Protein AF-K9TRI6-F1 (afdb_monomer)

Secondary structure (DSSP, 8-state):
-HHHHHTT-TTS-TT-EEEEEPPTTS---SS--SEEEEE-----EEEEEEEEEEEEPTTSBEEEEEEEEEEEETTEEEEEEE-SSHHHHHHH--EETPEEEEEEEEETTEEEEEEE-GGG--TT-EE----SB-TTT-PBEEE-TTS-EEE--TTSTTTHHHHHHHHHSTTTT--TT--HHHHHHHHHTTS-SSGGGGGT--HHHHHTSTT--HHHHHHHHHHHHHHTTS-HHHHHHHT--TT--HHHHHHHHHH--SHHHHHH--HHHHHTSTT--HHHHHHHHHHHT-HHHHHHHHHHHHTT-------PPPP-----------------------------------------------SSHHHHHHHHHHHHHHHHHHHHHHHHHHHHHHHHHHHHHHHHHHHHHHHHHHHHHHHHHHHHH-THHHHHHHHHHHHHHHHHHHHHHHHHHHHHHHHHHHHHHHHHHHHHHHHHHHHHHHHHHHHHHHHHHHHHHHHHHHHHHHHHHHHHHHHHHHHHHHHHHHHHHHHHHHHHHHHHHHHHHHHHHHHHHHHHHHHHHHHHHHHHHHHHHHHHHHHHHHHHTTTTTTTTGGGGTT--S-GGG--SS-SSSSSTTTTHHHHHHHHHHHHHHHHHHHHHHHHHHHHHHHHHHHHHHHHHHHHHHHHHHHHHHHHHHHHHHHHHHHHHHHHHHHHHHHHHHHHHHHHHHHHHHHHHHHHHHHHHHHHHHHHHHHHHHHHHHHHHHHHHHHHHHHHHHHHHHHHHHHHHHHHHHHHHHHHHHHHHHHHHHHHHHHHHHHHHHHHHHHHHHHHHHHHHHHHHHHHHHHHHHHHHHHHHHHHHHHHHHHHHHTSS-S----------------------S----

pLDDT: mean 72.72, std 18.97, range [26.53, 97.31]

Nearest PDB structures (foldseek):
  5tt5-assembly1_A  TM=9.029E-01  e=6.688E-28  Escherichia coli K-12
  1dgs-assembly2_B  TM=9.062E-01  e=2.314E-25  Thermus filiformis
  8ak4-assembly1_A  TM=8.796E-01  e=1.844E-25  Deinococcus radiodurans
  2owo-assembly1_A  TM=5.769E-01  e=4.113E-27  Escherichia coli K-12
  4glx-assembly1_A  TM=5.780E-01  e=6.639E-26  Escherichia coli K-12

Organism: NCBI:txid56110

Radius of gyration: 92.96 Å; Cα contacts (8 Å, |Δi|>4): 529; chains: 1; bounding box: 248×72×336 Å

Solvent-accessible surface area (backbone atoms only — not comparable to full-atom values): 50817 Å² total; per-residue (Å²): 111,74,80,74,62,59,86,72,65,94,81,70,76,86,88,58,70,48,69,52,63,71,72,82,92,70,76,93,76,89,86,70,82,67,63,48,77,47,76,68,75,77,73,69,47,75,37,37,28,74,40,76,45,75,44,65,37,58,86,18,41,57,46,64,31,37,33,32,48,79,37,75,50,97,89,36,72,29,46,34,30,37,44,92,47,67,64,54,41,60,73,55,60,66,31,44,57,28,37,33,34,30,36,80,49,90,47,91,61,36,28,28,51,77,43,60,44,72,90,65,48,53,98,80,49,44,81,70,75,86,70,68,42,32,93,86,65,65,46,66,42,45,70,46,90,83,72,42,47,27,41,68,48,54,50,27,76,61,22,27,49,50,34,45,42,46,25,26,29,78,82,25,41,46,22,60,78,59,45,71,76,55,43,47,50,36,40,77,72,65,67,32,72,39,74,48,37,65,79,70,66,53,58,72,70,40,44,74,42,88,95,29,47,73,70,53,28,53,48,34,53,49,23,55,60,58,33,33,77,46,52,46,32,34,56,54,24,15,62,58,46,61,85,35,44,56,68,53,20,40,54,51,41,68,76,31,71,25,54,18,52,54,55,62,47,51,52,73,63,42,40,68,39,88,94,42,44,67,62,40,18,46,32,52,42,56,38,50,70,35,66,70,39,46,53,44,53,52,45,34,44,75,69,54,37,49,61,47,64,84,57,69,80,81,91,71,87,90,79,84,85,88,86,89,90,87,90,89,84,89,90,89,89,89,90,90,87,90,90,90,91,91,92,90,89,89,91,92,88,91,86,91,90,90,88,84,91,87,90,88,87,91,82,74,54,75,71,52,49,57,58,48,47,59,49,50,50,54,49,50,52,49,50,53,53,48,53,51,50,53,49,52,50,50,51,50,50,48,56,53,47,57,50,49,53,52,50,52,54,50,52,52,50,55,51,52,51,52,49,52,50,50,62,68,66,57,47,56,67,59,51,50,51,52,48,51,51,50,51,50,51,48,51,52,51,50,52,50,50,52,52,52,50,51,52,49,52,50,51,51,52,51,48,54,50,50,50,48,51,52,54,50,53,49,51,51,50,53,52,50,50,53,51,50,54,51,49,52,51,51,52,54,49,52,52,50,55,51,50,52,51,50,51,52,51,54,52,51,53,49,51,53,52,50,53,53,50,55,53,50,52,51,52,51,53,52,54,51,50,52,50,52,53,51,50,53,54,50,54,51,51,52,50,51,51,52,52,54,52,49,53,50,50,52,51,48,52,53,52,54,52,52,52,51,52,53,52,51,55,54,51,53,52,53,54,51,52,55,52,55,61,54,51,66,64,46,71,73,56,63,75,67,54,72,80,50,78,76,78,75,75,79,74,77,80,76,78,90,82,78,73,78,70,69,67,69,71,60,59,66,64,57,61,64,58,60,59,58,60,58,60,57,58,53,58,52,53,61,51,53,56,53,52,53,56,52,52,52,51,53,51,51,54,54,50,53,50,51,55,52,50,54,51,50,54,52,51,52,51,50,52,51,51,51,52,50,52,49,51,56,49,50,54,50,49,54,52,50,51,50,50,52,52,51,52,52,49,52,50,51,52,48,51,53,51,51,52,51,51,50,53,52,51,52,50,52,52,53,48,54,53,49,49,56,50,48,54,52,49,56,50,51,56,47,56,51,50,54,52,51,50,53,50,52,53,52,51,52,53,49,51,54,52,52,51,52,49,53,50,53,53,49,52,54,51,49,54,48,55,50,48,53,50,51,51,50,52,49,52,54,48,53,54,50,49,52,52,50,50,51,52,49,54,48,53,52,47,55,48,50,54,51,48,52,52,49,52,50,53,52,50,53,49,52,53,51,50,50,53,52,52,51,54,51,51,58,50,47,55,56,49,54,56,51,51,56,53,50,54,59,48,52,56,56,54,58,65,62,66,79,77,74,84,82,86,80,88,83,82,87,90,80,87,93,77,84,85,88,81,79,86,88,78,91,81,81,83,90,80,89,133

Sequence (881 aa):
MFYARLNSLASIPDHQRMILKVNPLKKRIRGGKKEVTTDITTKEVRAQIEAIKIKVERNGHLTPIAQIAPVEVEGTKIEYATFLGSDRFTELNPQIGDTLLLCHGGTDKMAEVVGVIAEERSSGSQPFKMPTHCPECGSPVIRTSDDEISCLNSSCAPILPYSLLNWASRDAMEISGLGEKLAYQLIEHGLVKSIADLYELNADQLITLERMGKKSAKNLLKAIAKSKSLPWSRVLASLGIRHVGRATAQMLTQEFATVGNLAKAEITELEAIERISPEIAQSVYHWFRIQANQTLIERLSAAGLQLPSVALPEILDVPVAPETATQQVQPSPAPLDKEPVPMPAPSTSKTPSHAESPLDASAQELQTATERNAQLQSELEQATQHSGQLRSELEEIRTTLERAEQQTAQLQSELAESRQQLTQANQSESLESELAQKNTQLTQAQEQTAQLNAQLQEIQSALAASTRQTEELQTELEQSKQHSGELDSQLNQLRTELEQSKQHSGELDSQLTQLRTELEQSKQHSGELDSQLTQLRTELEQSKQHSGELDSQLTQVRTELEQSKQHSGELDSQLTQVRTELEQSKQHSEELDSQLTQLRTELEQSKQHSGELDSQLTQVRTELEQSKQHSGELDSQLTEVRTELEQSKQHSGELDSQLTQVRTELEQSKQHSGELDSQLTQVRTELEQSKQHSGELDSQLTEVRSQLAQVQQERSQIQSQLEERGERLQQLEGEKQDLQQQLSETRTQLLGVEEMRSHLQTELAQIKAENERAQQQRSDLETQLAKSHAAQSQLQGDLNETQEKLQRLLHDQSHSQSQVTQANSERSDVLSQLEAANQARSQLESQLALVRSQTPLLKTGVVLAFLFGSLIAWFSALAIY

InterPro domains:
  IPR003583 Helix-hairpin-helix DNA-binding motif, class 1 [SM00278] (170-189)
  IPR003583 Helix-hairpin-helix DNA-binding motif, class 1 [SM00278] (204-223)
  IPR003583 Helix-hairpin-helix DNA-binding motif, class 1 [SM00278] (268-287)
  IPR004150 NAD-dependent DNA ligase, OB-fold [PF03120] (47-123)
  IPR010994 RuvA domain 2-like [SSF47781] (130-307)
  IPR012340 Nucleic acid-binding, OB-fold [G3DSA:2.40.50.140] (42-110)
  IPR012340 Nucleic acid-binding, OB-fold [SSF50249] (43-126)
  IPR041663 DisA/LigA, helix-hairpin-helix motif [PF12826] (234-297)
  IPR044986 Kinesin-like protein KIF15/KIN-12 [PTHR37739] (271-672)
  IPR060101 SAM-like helix-hairpin-helix tandem [PF14520] (170-225)

Structure (mmCIF, N/CA/C/O backbone):
data_AF-K9TRI6-F1
#
_entry.id   AF-K9TRI6-F1
#
loop_
_atom_site.group_PDB
_atom_site.id
_atom_site.type_symbol
_atom_site.label_atom_id
_atom_site.label_alt_id
_atom_site.label_comp_id
_atom_site.label_asym_id
_atom_site.label_entity_id
_atom_site.label_seq_id
_atom_site.pdbx_PDB_ins_code
_atom_site.Cartn_x
_atom_site.Cartn_y
_atom_site.Cartn_z
_atom_site.occupancy
_atom_site.B_iso_or_equiv
_atom_site.auth_seq_id
_atom_site.auth_comp_id
_atom_site.auth_asym_id
_atom_site.auth_atom_id
_atom_site.pdbx_PDB_model_num
ATOM 1 N N . MET A 1 1 ? -9.487 2.277 59.842 1.00 33.31 1 MET A N 1
ATOM 2 C CA . MET A 1 1 ? -10.628 2.808 59.060 1.00 33.31 1 MET A CA 1
ATOM 3 C C . MET A 1 1 ? -10.273 3.048 57.598 1.00 33.31 1 MET A C 1
ATOM 5 O O . MET A 1 1 ? -10.843 2.347 56.785 1.00 33.31 1 MET A O 1
ATOM 9 N N . PHE A 1 2 ? -9.345 3.950 57.238 1.00 34.84 2 PHE A N 1
ATOM 10 C CA . PHE A 1 2 ? -9.069 4.271 55.818 1.00 34.84 2 PHE A CA 1
ATOM 11 C C . PHE A 1 2 ? -8.702 3.036 54.962 1.00 34.84 2 PHE A C 1
ATOM 13 O O . PHE A 1 2 ? -9.338 2.789 53.946 1.00 34.84 2 PHE A O 1
ATOM 20 N N . TYR A 1 3 ? -7.801 2.178 55.460 1.00 33.91 3 TYR A N 1
ATOM 21 C CA . TYR A 1 3 ? -7.454 0.884 54.842 1.00 33.91 3 TYR A CA 1
ATOM 22 C C . TYR A 1 3 ? -8.640 -0.075 54.612 1.00 33.91 3 TYR A C 1
ATOM 24 O O . TYR A 1 3 ? -8.573 -0.907 53.722 1.00 33.91 3 TYR A O 1
ATOM 32 N N . ALA A 1 4 ? -9.730 0.031 55.380 1.00 34.72 4 ALA A N 1
ATOM 33 C CA . ALA A 1 4 ? -10.888 -0.858 55.241 1.00 34.72 4 ALA A CA 1
ATOM 34 C C . ALA A 1 4 ? -11.900 -0.386 54.178 1.00 34.72 4 ALA A C 1
ATOM 36 O O . ALA A 1 4 ? -12.802 -1.140 53.837 1.00 34.72 4 ALA A O 1
ATOM 37 N N . ARG A 1 5 ? -11.769 0.850 53.667 1.00 39.09 5 ARG A N 1
ATOM 38 C CA . ARG A 1 5 ? -12.606 1.391 52.577 1.00 39.09 5 ARG A CA 1
ATOM 39 C C . ARG A 1 5 ? -11.975 1.258 51.188 1.00 39.09 5 ARG A C 1
ATOM 41 O O . ARG A 1 5 ? -12.676 1.441 50.206 1.00 39.09 5 ARG A O 1
ATOM 48 N N . LEU A 1 6 ? -10.676 0.966 51.095 1.00 41.53 6 LEU A N 1
ATOM 49 C CA . LEU A 1 6 ? -9.993 0.807 49.805 1.00 41.53 6 LEU A CA 1
ATOM 50 C C . LEU A 1 6 ? -10.300 -0.548 49.141 1.00 41.53 6 LEU A C 1
ATOM 52 O O . LEU A 1 6 ? -10.404 -0.606 47.923 1.00 41.53 6 LEU A O 1
ATOM 56 N N . ASN A 1 7 ? -10.573 -1.599 49.924 1.00 36.97 7 ASN A N 1
ATOM 57 C CA . ASN A 1 7 ? -10.936 -2.938 49.428 1.00 36.97 7 ASN A CA 1
ATOM 58 C C . ASN A 1 7 ? -12.337 -3.033 48.770 1.00 36.97 7 ASN A C 1
ATOM 60 O O . ASN A 1 7 ? -12.850 -4.137 48.605 1.00 36.97 7 ASN A O 1
ATOM 64 N N . SER A 1 8 ? -12.990 -1.914 48.440 1.00 39.97 8 SER A N 1
ATOM 65 C CA . SER A 1 8 ? -14.331 -1.882 47.829 1.00 39.97 8 SER A CA 1
ATOM 66 C C . SER A 1 8 ? -14.401 -1.086 46.519 1.00 39.97 8 SER A C 1
ATOM 68 O O . SER A 1 8 ? -15.492 -0.703 46.105 1.00 39.97 8 SER A O 1
ATOM 70 N N . LEU A 1 9 ? -13.260 -0.784 45.890 1.00 41.72 9 LEU A N 1
ATOM 71 C CA . LEU A 1 9 ? -13.174 0.032 44.672 1.00 41.72 9 LEU A CA 1
ATOM 72 C C . LEU A 1 9 ? -12.738 -0.816 43.470 1.00 41.72 9 LEU A C 1
ATOM 74 O O . LEU A 1 9 ? -11.566 -0.843 43.114 1.00 41.72 9 LEU A O 1
ATOM 78 N N . ALA A 1 10 ? -13.699 -1.480 42.828 1.00 43.16 10 ALA A N 1
ATOM 79 C CA . ALA A 1 10 ? -13.492 -2.334 41.650 1.00 43.16 10 ALA A CA 1
ATOM 80 C C . ALA A 1 10 ? -13.418 -1.553 40.312 1.00 43.16 10 ALA A C 1
ATOM 82 O O . ALA A 1 10 ? -13.831 -2.059 39.276 1.00 43.16 10 ALA A O 1
ATOM 83 N N . SER A 1 11 ? -12.983 -0.286 40.332 1.00 45.81 11 SER A N 1
ATOM 84 C CA . SER A 1 11 ? -13.097 0.635 39.183 1.00 45.81 11 SER A CA 1
ATOM 85 C C . SER A 1 11 ? -11.841 1.476 38.917 1.00 45.81 11 SER A C 1
ATOM 87 O O . SER A 1 11 ? -11.934 2.556 38.331 1.00 45.81 11 SER A O 1
ATOM 89 N N . ILE A 1 12 ? -10.677 1.038 39.400 1.00 47.41 12 ILE A N 1
ATOM 90 C CA . ILE A 1 12 ? -9.388 1.692 39.140 1.00 47.41 12 ILE A CA 1
ATOM 91 C C . ILE A 1 12 ? -8.632 0.817 38.131 1.00 47.41 12 ILE A C 1
ATOM 93 O O . ILE A 1 12 ? -8.433 -0.356 38.431 1.00 47.41 12 ILE A O 1
ATOM 97 N N . PRO A 1 13 ? -8.212 1.342 36.963 1.00 41.81 13 PRO A N 1
ATOM 98 C CA . PRO A 1 13 ? -7.373 0.593 36.031 1.00 41.81 13 PRO A CA 1
ATOM 99 C C . PRO A 1 13 ? -6.040 0.196 36.670 1.00 41.81 13 PRO A C 1
ATOM 101 O O . PRO A 1 13 ? -5.441 0.984 37.413 1.00 41.81 13 PRO A O 1
ATOM 104 N N . ASP A 1 14 ? -5.567 -1.006 36.352 1.00 45.66 14 ASP A N 1
ATOM 105 C CA . ASP A 1 14 ? -4.354 -1.558 36.945 1.00 45.66 14 ASP A CA 1
ATOM 106 C C . ASP A 1 14 ? -3.089 -0.725 36.663 1.00 45.66 14 ASP A C 1
ATOM 108 O O . ASP A 1 14 ? -3.003 0.061 35.717 1.00 45.66 14 ASP A O 1
ATOM 112 N N . HIS A 1 15 ? -2.085 -0.925 37.525 1.00 42.78 15 HIS A N 1
ATOM 113 C CA . HIS A 1 15 ? -0.753 -0.295 37.519 1.00 42.78 15 HIS A CA 1
ATOM 114 C C . HIS A 1 15 ? -0.612 1.128 38.108 1.00 42.78 15 HIS A C 1
ATOM 116 O O . HIS A 1 15 ? 0.472 1.714 38.010 1.00 42.78 15 HIS A O 1
ATOM 122 N N . GLN A 1 16 ? -1.611 1.695 38.799 1.00 47.25 16 GLN A N 1
ATOM 123 C CA . GLN A 1 16 ? -1.415 2.985 39.488 1.00 47.25 16 GLN A CA 1
ATOM 124 C C . GLN A 1 16 ? -0.732 2.875 40.866 1.00 47.25 16 GLN A C 1
ATOM 126 O O . GLN A 1 16 ? -1.215 2.238 41.803 1.00 47.25 16 GLN A O 1
ATOM 131 N N . ARG A 1 17 ? 0.378 3.609 41.025 1.00 42.72 17 ARG A N 1
ATOM 132 C CA . ARG A 1 17 ? 1.028 3.879 42.318 1.00 42.72 17 ARG A CA 1
ATOM 133 C C . ARG A 1 17 ? 0.281 4.955 43.095 1.00 42.72 17 ARG A C 1
ATOM 135 O O . ARG A 1 17 ? 0.308 6.125 42.711 1.00 42.72 17 ARG A O 1
ATOM 142 N N . MET A 1 18 ? -0.281 4.607 44.250 1.00 47.41 18 MET A N 1
ATOM 143 C CA . MET A 1 18 ? -0.882 5.602 45.136 1.00 47.41 18 MET A CA 1
ATOM 144 C C . MET A 1 18 ? 0.210 6.313 45.954 1.00 47.41 18 MET A C 1
ATOM 146 O O . MET A 1 18 ? 0.834 5.720 46.836 1.00 47.41 18 MET A O 1
ATOM 150 N N . ILE A 1 19 ? 0.450 7.598 45.665 1.00 50.50 19 ILE A N 1
ATOM 151 C CA . ILE A 1 19 ? 1.404 8.440 46.406 1.00 50.50 19 ILE A CA 1
ATOM 152 C C . ILE A 1 19 ? 0.646 9.300 47.422 1.00 50.50 19 ILE A C 1
ATOM 154 O O . ILE A 1 19 ? 0.058 10.330 47.089 1.00 50.50 19 ILE A O 1
ATOM 158 N N . LEU A 1 20 ? 0.701 8.911 48.695 1.00 51.78 20 LEU A N 1
ATOM 159 C CA . LEU A 1 20 ? 0.120 9.672 49.797 1.00 51.78 20 LEU A CA 1
ATOM 160 C C . LEU A 1 20 ? 1.055 10.826 50.189 1.00 51.78 20 LEU A C 1
ATOM 162 O O . LEU A 1 20 ? 2.051 10.631 50.894 1.00 51.78 20 LEU A O 1
ATOM 166 N N . LYS A 1 21 ? 0.724 12.044 49.742 1.00 49.81 21 LYS A N 1
ATOM 167 C CA . LYS A 1 21 ? 1.417 13.289 50.122 1.00 49.81 21 LYS A CA 1
ATOM 168 C C . LYS A 1 21 ? 0.689 13.995 51.267 1.00 49.81 21 LYS A C 1
ATOM 170 O O . LYS A 1 21 ? -0.523 14.198 51.219 1.00 49.81 21 LYS A O 1
ATOM 175 N N . VAL A 1 22 ? 1.427 14.415 52.296 1.00 54.66 22 VAL A N 1
ATOM 176 C CA . VAL A 1 22 ? 0.846 15.153 53.433 1.00 54.66 22 VAL A CA 1
ATOM 177 C C . VAL A 1 22 ? 0.487 16.581 53.005 1.00 54.66 22 VAL A C 1
ATOM 179 O O . VAL A 1 22 ? 1.369 17.375 52.681 1.00 54.66 22 VAL A O 1
ATOM 182 N N . ASN A 1 23 ? -0.805 16.923 53.034 1.00 50.12 23 ASN A N 1
ATOM 183 C CA . ASN A 1 23 ? -1.303 18.246 52.643 1.00 50.12 23 ASN A CA 1
ATOM 184 C C . ASN A 1 23 ? -0.754 19.352 53.585 1.00 50.12 23 ASN A C 1
ATOM 186 O O . ASN A 1 23 ? -1.011 19.304 54.793 1.00 50.12 23 ASN A O 1
ATOM 190 N N . PRO A 1 24 ? -0.019 20.362 53.074 1.00 51.19 24 PRO A N 1
ATOM 191 C CA . PRO A 1 24 ? 0.716 21.318 53.907 1.00 51.19 24 PRO A CA 1
ATOM 192 C C . PRO A 1 24 ? -0.157 22.335 54.664 1.00 51.19 24 PRO A C 1
ATOM 194 O O . PRO A 1 24 ? 0.358 23.032 55.539 1.00 51.19 24 PRO A O 1
ATOM 197 N N . LEU A 1 25 ? -1.461 22.434 54.376 1.00 51.34 25 LEU A N 1
ATOM 198 C CA . LEU A 1 25 ? -2.320 23.501 54.912 1.00 51.34 25 LEU A CA 1
ATOM 199 C C . LEU A 1 25 ? -2.743 23.337 56.388 1.00 51.34 25 LEU A C 1
ATOM 201 O O . LEU A 1 25 ? -3.322 24.268 56.949 1.00 51.34 25 LEU A O 1
ATOM 205 N N . LYS A 1 26 ? -2.447 22.211 57.063 1.00 50.88 26 LYS A N 1
ATOM 206 C CA . LYS A 1 26 ? -2.733 22.035 58.507 1.00 50.88 26 LYS A CA 1
ATOM 207 C C . LYS A 1 26 ? -1.578 21.382 59.295 1.00 50.88 26 LYS A C 1
ATOM 209 O O . LYS A 1 26 ? -1.504 20.170 59.433 1.00 50.88 26 LYS A O 1
ATOM 214 N N . LYS A 1 27 ? -0.763 22.247 59.922 1.00 44.91 27 LYS A N 1
ATOM 215 C CA . LYS A 1 27 ? 0.204 22.014 61.031 1.00 44.91 27 LYS A CA 1
ATOM 216 C C . LYS A 1 27 ? 1.417 21.078 60.806 1.00 44.91 27 LYS A C 1
ATOM 218 O O . LYS A 1 27 ? 1.370 19.877 61.023 1.00 44.91 27 LYS A O 1
ATOM 223 N N . ARG A 1 28 ? 2.577 21.724 60.614 1.00 48.41 28 ARG A N 1
ATOM 224 C CA . ARG A 1 28 ? 3.889 21.502 61.280 1.00 48.41 28 ARG A CA 1
ATOM 225 C C . ARG A 1 28 ? 4.088 20.177 62.061 1.00 48.41 28 ARG A C 1
ATOM 227 O O . ARG A 1 28 ? 4.127 20.195 63.290 1.00 48.41 28 ARG A O 1
ATOM 234 N N . ILE A 1 29 ? 4.375 19.075 61.364 1.00 47.16 29 ILE A N 1
ATOM 235 C CA . ILE A 1 29 ? 5.010 17.880 61.957 1.00 47.16 29 ILE A CA 1
ATOM 236 C C . ILE A 1 29 ? 6.529 17.971 61.738 1.00 47.16 29 ILE A C 1
ATOM 238 O O . ILE A 1 29 ? 6.998 18.046 60.603 1.00 47.16 29 ILE A O 1
ATOM 242 N N . ARG A 1 30 ? 7.319 17.970 62.820 1.00 47.22 30 ARG A N 1
ATOM 243 C CA . ARG A 1 30 ? 8.785 17.818 62.751 1.00 47.22 30 ARG A CA 1
ATOM 244 C C . ARG A 1 30 ? 9.126 16.323 62.669 1.00 47.22 30 ARG A C 1
ATOM 246 O O . ARG A 1 30 ? 8.883 15.612 63.634 1.00 47.22 30 ARG A O 1
ATOM 253 N N . GLY A 1 31 ? 9.736 15.878 61.565 1.00 48.78 31 GLY A N 1
ATOM 254 C CA . GLY A 1 31 ? 10.522 14.630 61.523 1.00 48.78 31 GLY A CA 1
ATOM 255 C C . GLY A 1 31 ? 9.964 13.426 60.745 1.00 48.78 31 GLY A C 1
ATOM 256 O O . GLY A 1 31 ? 10.656 12.417 60.675 1.00 48.78 31 GLY A O 1
ATOM 257 N N . GLY A 1 32 ? 8.771 13.493 60.143 1.00 50.56 32 GLY A N 1
ATOM 258 C CA . GLY A 1 32 ? 8.227 12.395 59.320 1.00 50.56 32 GLY A CA 1
ATOM 259 C C . GLY A 1 32 ? 8.635 12.469 57.839 1.00 50.56 32 GLY A C 1
ATOM 260 O O . GLY A 1 32 ? 8.764 13.569 57.294 1.00 50.56 32 GLY A O 1
ATOM 261 N N . LYS A 1 33 ? 8.794 11.313 57.167 1.00 45.19 33 LYS A N 1
ATOM 262 C CA . LYS A 1 33 ? 8.909 11.246 55.693 1.00 45.19 33 LYS A CA 1
ATOM 263 C C . LYS A 1 33 ? 7.663 11.887 55.059 1.00 45.19 33 LYS A C 1
ATOM 265 O O . LYS A 1 33 ? 6.550 11.641 55.512 1.00 45.19 33 LYS A O 1
ATOM 270 N N . LYS A 1 34 ? 7.858 12.738 54.045 1.00 54.19 34 LYS A N 1
ATOM 271 C CA . LYS A 1 34 ? 6.798 13.602 53.477 1.00 54.19 34 LYS A CA 1
ATOM 272 C C . LYS A 1 34 ? 5.855 12.901 52.495 1.00 54.19 34 LYS A C 1
ATOM 274 O O . LYS A 1 34 ? 4.787 13.436 52.206 1.00 54.19 34 LYS A O 1
ATOM 279 N N . GLU A 1 35 ? 6.265 11.746 51.987 1.00 51.06 35 GLU A N 1
ATOM 280 C CA . GLU A 1 35 ? 5.553 10.968 50.978 1.00 51.06 35 GLU A CA 1
ATOM 281 C C . GLU A 1 35 ? 5.639 9.488 51.358 1.00 51.06 35 GLU A C 1
ATOM 283 O O . GLU A 1 35 ? 6.687 9.022 51.822 1.00 51.06 35 GLU A O 1
ATOM 288 N N . VAL A 1 36 ? 4.531 8.770 51.188 1.00 46.72 36 VAL A N 1
ATOM 289 C CA . VAL A 1 36 ? 4.459 7.311 51.308 1.00 46.72 36 VAL A CA 1
ATOM 290 C C . VAL A 1 36 ? 3.853 6.786 50.015 1.00 46.72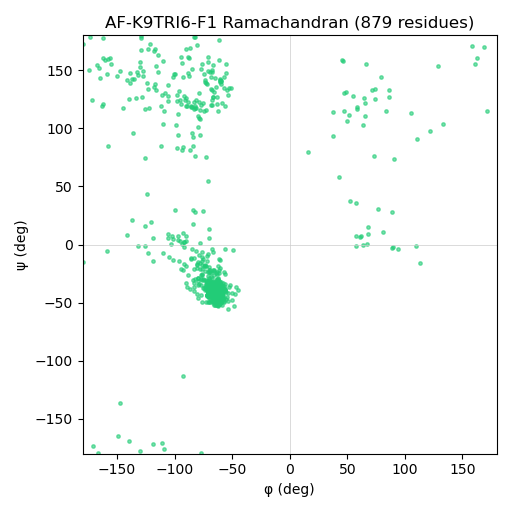 36 VAL A C 1
ATOM 292 O O . VAL A 1 36 ? 2.710 7.108 49.695 1.00 46.72 36 VAL A O 1
ATOM 295 N N . THR A 1 37 ? 4.627 6.002 49.273 1.00 43.75 37 THR A N 1
ATOM 296 C CA . THR A 1 37 ? 4.152 5.285 48.088 1.00 43.75 37 THR A CA 1
ATOM 297 C C . THR A 1 37 ? 3.683 3.905 48.523 1.00 43.75 37 THR A C 1
ATOM 299 O O . THR A 1 37 ? 4.430 3.189 49.190 1.00 43.75 37 THR A O 1
ATOM 302 N N . THR A 1 38 ? 2.462 3.542 48.150 1.00 45.09 38 THR A N 1
ATOM 303 C CA . THR A 1 38 ? 1.931 2.182 48.283 1.00 45.09 38 THR A CA 1
ATOM 304 C C . THR A 1 38 ? 1.510 1.704 46.904 1.00 45.09 38 THR A C 1
ATOM 306 O O . THR A 1 38 ? 0.640 2.320 46.282 1.00 45.09 38 THR A O 1
ATOM 309 N N . ASP A 1 39 ? 2.146 0.640 46.421 1.00 45.25 39 ASP A N 1
ATOM 310 C CA . ASP A 1 39 ? 1.732 -0.044 45.199 1.00 45.25 39 ASP A CA 1
ATOM 311 C C . ASP A 1 39 ? 0.384 -0.746 45.458 1.00 45.25 39 ASP A C 1
ATOM 313 O O . ASP A 1 39 ? 0.199 -1.380 46.501 1.00 45.25 39 ASP A O 1
ATOM 317 N N . ILE A 1 40 ? -0.574 -0.598 44.539 1.00 53.50 40 ILE A N 1
ATOM 318 C CA . ILE A 1 40 ? -1.832 -1.350 44.580 1.00 53.50 40 ILE A CA 1
ATOM 319 C C . ILE A 1 40 ? -1.520 -2.743 44.031 1.00 53.50 40 ILE A C 1
ATOM 321 O O . ILE A 1 40 ? -1.229 -2.894 42.848 1.00 53.50 40 ILE A O 1
ATOM 325 N N . THR A 1 41 ? -1.520 -3.752 44.898 1.00 51.50 41 THR A N 1
ATOM 326 C CA . THR A 1 41 ? -1.344 -5.153 44.500 1.00 51.50 41 THR A CA 1
ATOM 327 C C . THR A 1 41 ? -2.670 -5.717 44.004 1.00 51.50 41 THR A C 1
ATOM 329 O O . THR A 1 41 ? -3.615 -5.817 44.792 1.00 51.50 41 THR A O 1
ATOM 332 N N . THR A 1 42 ? -2.719 -6.108 42.730 1.00 62.50 42 THR A N 1
ATOM 333 C CA . THR A 1 42 ? -3.803 -6.912 42.151 1.00 62.50 42 THR A CA 1
ATOM 334 C C . THR A 1 42 ? -3.984 -8.209 42.935 1.00 62.50 42 THR A C 1
ATOM 336 O O . THR A 1 42 ? -3.030 -8.752 43.504 1.00 62.50 42 THR A O 1
ATOM 339 N N . LYS A 1 43 ? -5.220 -8.714 43.015 1.00 75.81 43 LYS A N 1
ATOM 340 C CA . LYS A 1 43 ? -5.499 -9.915 43.804 1.00 75.81 43 LYS A CA 1
ATOM 341 C C . LYS A 1 43 ? -5.068 -11.172 43.048 1.00 75.81 43 LYS A C 1
ATOM 343 O O . LYS A 1 43 ? -5.837 -11.747 42.280 1.00 75.81 43 LYS A O 1
ATOM 348 N N . GLU A 1 44 ? -3.854 -11.628 43.325 1.00 87.25 44 GLU A N 1
ATOM 349 C CA . GLU A 1 44 ? -3.354 -12.905 42.820 1.00 87.25 44 GLU A CA 1
ATOM 350 C C . GLU A 1 44 ? -4.162 -14.092 43.380 1.00 87.25 44 GLU A C 1
ATOM 352 O O . GLU A 1 44 ? -4.439 -14.178 44.583 1.00 87.25 44 GLU A O 1
ATOM 357 N N . VAL A 1 45 ? -4.515 -15.041 42.512 1.00 91.06 45 VAL A N 1
ATOM 358 C CA . VAL A 1 45 ? -5.125 -16.331 42.874 1.00 91.06 45 VAL A CA 1
ATOM 359 C C . VAL A 1 45 ? -4.291 -17.496 42.342 1.00 91.06 45 VAL A C 1
ATOM 361 O O . VAL A 1 45 ? -3.401 -17.313 41.514 1.00 91.06 45 VAL A O 1
ATOM 364 N N . ARG A 1 46 ? -4.594 -18.714 42.802 1.00 93.38 46 ARG A N 1
ATOM 365 C CA . ARG A 1 46 ? -3.953 -19.950 42.333 1.00 93.38 46 ARG A CA 1
ATOM 366 C C . ARG A 1 46 ? -4.971 -20.879 41.685 1.00 93.38 46 ARG A C 1
ATOM 368 O O . ARG A 1 46 ? -6.038 -21.087 42.260 1.00 93.38 46 ARG A O 1
ATOM 375 N N . ALA A 1 47 ? -4.626 -21.466 40.543 1.00 93.38 47 ALA A N 1
ATOM 376 C CA . ALA A 1 47 ? -5.419 -22.511 39.891 1.00 93.38 47 ALA A CA 1
ATOM 377 C C . ALA A 1 47 ? -4.515 -23.508 39.152 1.00 93.38 47 ALA A C 1
ATOM 379 O O . ALA A 1 47 ? -3.445 -23.138 38.677 1.00 93.38 47 ALA A O 1
ATOM 380 N N . GLN A 1 48 ? -4.936 -24.769 39.047 1.00 92.38 48 GLN A N 1
ATOM 381 C CA . GLN A 1 48 ? -4.175 -25.808 38.343 1.00 92.38 48 GLN A CA 1
ATOM 382 C C . GLN A 1 48 ? -4.506 -25.846 36.849 1.00 92.38 48 GLN A C 1
ATOM 384 O O . GLN A 1 48 ? -5.658 -25.639 36.470 1.00 92.38 48 GLN A O 1
ATOM 389 N N . ILE A 1 49 ? -3.515 -26.151 36.006 1.00 93.69 49 ILE A N 1
ATOM 390 C CA . ILE A 1 49 ? -3.706 -26.381 34.566 1.00 93.69 49 ILE A CA 1
ATOM 391 C C . ILE A 1 49 ? -4.352 -27.752 34.342 1.00 93.69 49 ILE A C 1
ATOM 393 O O . ILE A 1 49 ? -3.715 -28.782 34.562 1.00 93.69 49 ILE A O 1
ATOM 397 N N . GLU A 1 50 ? -5.577 -27.769 33.818 1.00 92.75 50 GLU A N 1
ATOM 398 C CA . GLU A 1 50 ? -6.247 -28.995 33.362 1.00 92.75 50 GLU A CA 1
ATOM 399 C C . GLU A 1 50 ? -5.766 -29.410 31.965 1.00 92.75 50 GLU A C 1
ATOM 401 O O . GLU A 1 50 ? -5.525 -30.586 31.698 1.00 92.75 50 GLU A O 1
ATOM 406 N N . ALA A 1 51 ? -5.622 -28.436 31.062 1.00 92.56 51 ALA A N 1
ATOM 407 C CA . ALA A 1 51 ? -5.156 -28.636 29.693 1.00 92.56 51 ALA A CA 1
ATOM 408 C C . ALA A 1 51 ? -4.595 -27.331 29.113 1.00 92.56 51 ALA A C 1
ATOM 410 O O . ALA A 1 51 ? -4.949 -26.242 29.554 1.00 92.56 51 ALA A O 1
ATOM 411 N N . ILE A 1 52 ? -3.774 -27.426 28.067 1.00 92.31 52 ILE A N 1
ATOM 412 C CA . ILE A 1 52 ? -3.363 -26.267 27.263 1.00 92.31 52 ILE A CA 1
ATOM 413 C C . ILE A 1 52 ? -3.990 -26.427 25.878 1.00 92.31 52 ILE A C 1
ATOM 415 O O . ILE A 1 52 ? -3.754 -27.421 25.190 1.00 92.31 52 ILE A O 1
ATOM 419 N N . LYS A 1 53 ? -4.831 -25.465 25.492 1.00 91.69 53 LYS A N 1
ATOM 420 C CA . LYS A 1 53 ? -5.464 -25.390 24.169 1.00 91.69 53 LYS A CA 1
ATOM 421 C C . LYS A 1 53 ? -4.707 -24.387 23.312 1.00 91.69 53 LYS A C 1
ATOM 423 O O . LYS A 1 53 ? -4.232 -23.377 23.817 1.00 91.69 53 LYS A O 1
ATOM 428 N N . ILE A 1 54 ? -4.634 -24.640 22.011 1.00 92.19 54 ILE A N 1
ATOM 429 C CA . ILE A 1 54 ? -4.098 -23.678 21.049 1.00 92.19 54 ILE A CA 1
ATOM 430 C C . ILE A 1 54 ? -5.260 -22.936 20.405 1.00 92.19 54 ILE A C 1
ATOM 432 O O . ILE A 1 54 ? -6.138 -23.565 19.817 1.00 92.19 54 ILE A O 1
ATOM 436 N N . LYS A 1 55 ? -5.245 -21.608 20.496 1.00 91.50 55 LYS A N 1
ATOM 437 C CA . LYS A 1 55 ? -6.132 -20.722 19.746 1.00 91.50 55 LYS A CA 1
ATOM 438 C C . LYS A 1 55 ? -5.375 -20.205 18.528 1.00 91.50 55 LYS A C 1
ATOM 440 O O . LYS A 1 55 ? -4.277 -19.679 18.671 1.00 91.50 55 LYS A O 1
ATOM 445 N N . VAL A 1 56 ? -5.967 -20.335 17.345 1.00 92.38 56 VAL A N 1
ATOM 446 C CA . VAL A 1 56 ? -5.453 -19.681 16.134 1.00 92.38 56 VAL A CA 1
ATOM 447 C C . VAL A 1 56 ? -6.076 -18.293 16.048 1.00 92.38 56 VAL A C 1
ATOM 449 O O . VAL A 1 56 ? -7.300 -18.150 16.073 1.00 92.38 56 VAL A O 1
ATOM 452 N N . GLU A 1 57 ? -5.243 -17.263 15.989 1.00 90.38 57 GLU A N 1
ATOM 453 C CA . GLU A 1 57 ? -5.689 -15.876 15.904 1.00 90.38 57 GLU A CA 1
ATOM 454 C C . GLU A 1 57 ? -5.942 -15.424 14.459 1.00 90.38 57 GLU A C 1
ATOM 456 O O . GLU A 1 57 ? -5.594 -16.100 13.491 1.00 90.38 57 GLU A O 1
ATOM 461 N N . ARG A 1 58 ? -6.566 -14.249 14.301 1.00 90.31 58 ARG A N 1
ATOM 462 C CA . ARG A 1 58 ? -6.958 -13.680 12.993 1.00 90.31 58 ARG A CA 1
ATOM 463 C C . ARG A 1 58 ? -5.784 -13.396 12.046 1.00 90.31 58 ARG A C 1
ATOM 465 O O . ARG A 1 58 ? -5.980 -13.288 10.842 1.00 90.31 58 ARG A O 1
ATOM 472 N N . ASN A 1 59 ? -4.581 -13.252 12.597 1.00 87.31 59 ASN A N 1
ATOM 473 C CA . ASN A 1 59 ? -3.310 -13.089 11.884 1.00 87.31 59 ASN A CA 1
ATOM 474 C C . ASN A 1 59 ? -2.577 -14.430 11.653 1.00 87.31 59 ASN A C 1
ATOM 476 O O . ASN A 1 59 ? -1.486 -14.440 11.092 1.00 87.31 59 ASN A O 1
ATOM 480 N N . GLY A 1 60 ? -3.159 -15.550 12.094 1.00 90.00 60 GLY A N 1
ATOM 481 C CA . GLY A 1 60 ? -2.594 -16.891 11.990 1.00 90.00 60 GLY A CA 1
ATOM 482 C C . GLY A 1 60 ? -1.695 -17.322 13.148 1.00 90.00 60 GLY A C 1
ATOM 483 O O . GLY A 1 60 ? -1.265 -18.475 13.138 1.00 90.00 60 GLY A O 1
ATOM 484 N N . HIS A 1 61 ? -1.425 -16.474 14.146 1.00 91.00 61 HIS A N 1
ATOM 485 C CA . HIS A 1 61 ? -0.631 -16.852 15.325 1.00 91.00 61 HIS A CA 1
ATOM 486 C C . HIS A 1 61 ? -1.280 -17.997 16.109 1.00 91.00 61 HIS A C 1
ATOM 488 O O . HIS A 1 61 ? -2.501 -18.030 16.271 1.00 91.00 61 HIS A O 1
ATOM 494 N N . LEU A 1 62 ? -0.472 -18.936 16.608 1.00 91.50 62 LEU A N 1
ATOM 495 C CA . LEU A 1 62 ? -0.917 -20.003 17.506 1.00 91.50 62 LEU A CA 1
ATOM 496 C C . LEU A 1 62 ? -0.638 -19.608 18.961 1.00 91.50 62 LEU A C 1
ATOM 498 O O . LEU A 1 62 ? 0.439 -19.875 19.492 1.00 91.50 62 LEU A O 1
ATOM 502 N N . THR A 1 63 ? -1.635 -19.027 19.621 1.00 89.56 63 THR A N 1
ATOM 503 C CA . THR A 1 63 ? -1.543 -18.606 21.024 1.00 89.56 63 THR A CA 1
ATOM 504 C C . THR A 1 63 ? -1.958 -19.757 21.951 1.00 89.56 63 THR A C 1
ATOM 506 O O . THR A 1 63 ? -3.104 -20.220 21.873 1.00 89.56 63 THR A O 1
ATOM 509 N N . PRO A 1 64 ? -1.077 -20.249 22.844 1.00 90.44 64 PRO A N 1
ATOM 510 C CA . PRO A 1 64 ? -1.464 -21.205 23.873 1.00 90.44 64 PRO A CA 1
ATOM 511 C C . PRO A 1 64 ? -2.320 -20.525 24.950 1.00 90.44 64 PRO A C 1
ATOM 513 O O . PRO A 1 64 ? -2.028 -19.419 25.401 1.00 90.44 64 PRO A O 1
ATOM 516 N N . ILE A 1 65 ? -3.377 -21.207 25.385 1.00 91.75 65 ILE A N 1
ATOM 517 C CA . ILE A 1 65 ? -4.292 -20.781 26.449 1.00 91.75 65 ILE A CA 1
ATOM 518 C C . ILE A 1 65 ? -4.403 -21.927 27.451 1.00 91.75 65 ILE A C 1
ATOM 520 O O . ILE A 1 65 ? -4.714 -23.062 27.076 1.00 91.75 65 ILE A O 1
ATOM 524 N N . ALA A 1 66 ? -4.172 -21.640 28.730 1.00 93.19 66 ALA A N 1
ATOM 525 C CA . ALA A 1 66 ? -4.410 -22.607 29.792 1.00 93.19 66 ALA A CA 1
ATOM 526 C C . ALA A 1 66 ? -5.919 -22.718 30.041 1.00 93.19 66 ALA A C 1
ATOM 528 O O . ALA A 1 66 ? -6.566 -21.727 30.370 1.00 93.19 66 ALA A O 1
ATOM 529 N N . GLN A 1 67 ? -6.474 -23.922 29.909 1.00 94.38 67 GLN A N 1
ATOM 530 C CA . GLN A 1 67 ? -7.704 -24.285 30.604 1.00 94.38 67 GLN A CA 1
ATOM 531 C C . GLN A 1 67 ? -7.316 -24.622 32.044 1.00 94.38 67 GLN A C 1
ATOM 533 O O . GLN A 1 67 ? -6.468 -25.489 32.279 1.00 94.38 67 GLN A O 1
ATOM 538 N N . ILE A 1 68 ? -7.923 -23.919 32.991 1.00 94.31 68 ILE A N 1
ATOM 539 C CA . ILE A 1 68 ? -7.602 -24.004 34.415 1.00 94.31 68 ILE A CA 1
ATOM 540 C C . ILE A 1 68 ? -8.787 -24.547 35.208 1.00 94.31 68 ILE A C 1
ATOM 542 O O . ILE A 1 68 ? -9.942 -24.349 34.829 1.00 94.31 68 ILE A O 1
ATOM 546 N N . ALA A 1 69 ? -8.491 -25.174 36.345 1.00 93.12 69 ALA A N 1
ATOM 547 C CA . ALA A 1 69 ? -9.498 -25.520 37.338 1.00 93.12 69 ALA A CA 1
ATOM 548 C C . ALA A 1 69 ? -10.298 -24.249 37.712 1.00 93.12 69 ALA A C 1
ATOM 550 O O . ALA A 1 69 ? -9.671 -23.232 38.030 1.00 93.12 69 ALA A O 1
ATOM 551 N N . PRO A 1 70 ? -11.646 -24.265 37.677 1.00 92.50 70 PRO A N 1
ATOM 552 C CA . PRO A 1 70 ? -12.436 -23.043 37.803 1.00 92.50 70 PRO A CA 1
ATOM 553 C C . PRO A 1 70 ? -12.180 -22.286 39.114 1.00 92.50 70 PRO A C 1
ATOM 555 O O . PRO A 1 70 ? -12.406 -22.823 40.200 1.00 92.50 70 PRO A O 1
ATOM 558 N N . VAL A 1 71 ? -11.760 -21.024 39.009 1.00 91.25 71 VAL A N 1
ATOM 559 C CA . VAL A 1 71 ? -11.344 -20.181 40.143 1.00 91.25 71 VAL A CA 1
ATOM 560 C C . VAL A 1 71 ? -12.096 -18.850 40.150 1.00 91.25 71 VAL A C 1
ATOM 562 O O . VAL A 1 71 ? -12.478 -18.338 39.101 1.00 91.25 71 VAL A O 1
ATOM 565 N N . GLU A 1 72 ? -12.331 -18.283 41.332 1.00 87.38 72 GLU A N 1
ATOM 566 C CA . GLU A 1 72 ? -13.003 -16.991 41.487 1.00 87.38 72 GLU A CA 1
ATOM 567 C C . GLU A 1 72 ? -11.981 -15.856 41.657 1.00 87.38 72 GLU A C 1
ATOM 569 O O . GLU A 1 72 ? -11.285 -15.766 42.673 1.00 87.38 72 GLU A O 1
ATOM 574 N N . VAL A 1 73 ? -11.907 -14.976 40.658 1.00 84.00 73 VAL A N 1
ATOM 575 C CA . VAL A 1 73 ? -11.068 -13.772 40.647 1.00 84.00 73 VAL A CA 1
ATOM 576 C C . VAL A 1 73 ? -11.987 -12.566 40.756 1.00 84.00 73 VAL A C 1
ATOM 578 O O . VAL A 1 73 ? -12.807 -12.327 39.877 1.00 84.00 73 VAL A O 1
ATOM 581 N N . GLU A 1 74 ? -11.879 -11.833 41.865 1.00 78.38 74 GLU A N 1
ATOM 582 C CA . GLU A 1 74 ? -12.601 -10.566 42.091 1.00 78.38 74 GLU A CA 1
ATOM 583 C C . GLU A 1 74 ? -14.130 -10.651 41.869 1.00 78.38 74 GLU A C 1
ATOM 585 O O . GLU A 1 74 ? -14.765 -9.722 41.383 1.00 78.38 74 GLU A O 1
ATOM 590 N N . GLY A 1 75 ? -14.736 -11.781 42.260 1.00 78.69 75 GLY A N 1
ATOM 591 C CA . GLY A 1 75 ? -16.177 -12.050 42.121 1.00 78.69 75 GLY A CA 1
ATOM 592 C C . GLY A 1 75 ? -16.577 -12.722 40.801 1.00 78.69 75 GLY A C 1
ATOM 593 O O . GLY A 1 75 ? -17.743 -13.060 40.609 1.00 78.69 75 GLY A O 1
ATOM 594 N N . THR A 1 76 ? -15.619 -12.950 39.901 1.00 82.75 76 THR A N 1
ATOM 595 C CA . THR A 1 76 ? -15.839 -13.539 38.576 1.00 82.75 76 THR A CA 1
ATOM 596 C C . THR A 1 76 ? -15.237 -14.939 38.496 1.00 82.75 76 THR A C 1
ATOM 598 O O . THR A 1 76 ? -14.068 -15.146 38.818 1.00 82.75 76 THR A O 1
ATOM 601 N N . LYS A 1 77 ? -16.024 -15.925 38.049 1.00 89.75 77 LYS A N 1
ATOM 602 C CA . LYS A 1 77 ? -15.562 -17.309 37.857 1.00 89.75 77 LYS A CA 1
ATOM 603 C C . LYS A 1 77 ? -14.844 -17.448 36.512 1.00 89.75 77 LYS A C 1
ATOM 605 O O . LYS A 1 77 ? -15.468 -17.281 35.467 1.00 89.75 77 LYS A O 1
ATOM 610 N N . ILE A 1 78 ? -13.561 -17.799 36.544 1.00 91.12 78 ILE A N 1
ATOM 611 C CA . ILE A 1 78 ? -12.689 -17.908 35.371 1.00 91.12 78 ILE A CA 1
ATOM 612 C C . ILE A 1 78 ? -12.203 -19.356 35.199 1.00 91.12 78 ILE A C 1
ATOM 614 O O . ILE A 1 78 ? -11.859 -20.031 36.168 1.00 91.12 78 ILE A O 1
ATOM 618 N N . GLU A 1 79 ? -12.185 -19.824 33.947 1.00 93.75 79 GLU A N 1
ATOM 619 C CA . GLU A 1 79 ? -11.812 -21.197 33.542 1.00 93.75 79 GLU A CA 1
ATOM 620 C C . GLU A 1 79 ? -10.695 -21.214 32.475 1.00 93.75 79 GLU A C 1
ATOM 622 O O . GLU A 1 79 ? -10.239 -22.277 32.050 1.00 93.75 79 GLU A O 1
ATOM 627 N N . TYR A 1 80 ? -10.232 -20.032 32.048 1.00 93.12 80 TYR A N 1
ATOM 628 C CA . TYR A 1 80 ? -9.196 -19.850 31.031 1.00 93.12 80 TYR A CA 1
ATOM 629 C C . TYR A 1 80 ? -8.201 -18.757 31.430 1.00 93.12 80 TYR A C 1
ATOM 631 O O . TYR A 1 80 ? -8.600 -17.727 31.979 1.00 93.12 80 TYR A O 1
ATOM 639 N N . ALA A 1 81 ? -6.921 -18.960 31.114 1.00 91.62 81 ALA A N 1
ATOM 640 C CA . ALA A 1 81 ? -5.874 -17.965 31.318 1.00 91.62 81 ALA A CA 1
ATOM 641 C C . ALA A 1 81 ? -4.931 -17.826 30.109 1.00 91.62 81 ALA A C 1
ATOM 643 O O . ALA A 1 81 ? -4.582 -18.815 29.457 1.00 91.62 81 ALA A O 1
ATOM 644 N N . THR A 1 82 ? -4.508 -16.590 29.828 1.00 90.75 82 THR A N 1
ATOM 645 C CA . THR A 1 82 ? -3.566 -16.244 28.750 1.00 90.75 82 THR A CA 1
ATOM 646 C C . THR A 1 82 ? -2.151 -16.009 29.275 1.00 90.75 82 THR A C 1
ATOM 648 O O . THR A 1 82 ? -1.958 -15.441 30.348 1.00 90.75 82 THR A O 1
ATOM 651 N N . PHE A 1 83 ? -1.150 -16.407 28.488 1.00 88.06 83 PHE A N 1
ATOM 652 C CA . PHE A 1 83 ? 0.270 -16.227 28.806 1.00 88.06 83 PHE A CA 1
ATOM 653 C C . PHE A 1 83 ? 0.864 -14.911 28.256 1.00 88.06 83 PHE A C 1
ATOM 655 O O . PHE A 1 83 ? 2.052 -14.667 28.430 1.00 88.06 83 PHE A O 1
ATOM 662 N N . LEU A 1 84 ? 0.064 -14.057 27.600 1.00 80.44 84 LEU A N 1
ATOM 663 C CA . LEU A 1 84 ? 0.472 -12.823 26.888 1.00 80.44 84 LEU A CA 1
ATOM 664 C C . LEU A 1 84 ? 1.512 -12.975 25.751 1.00 80.44 84 LEU A C 1
ATOM 666 O O . LEU A 1 84 ? 1.945 -11.967 25.203 1.00 80.44 84 LEU A O 1
ATOM 670 N N . GLY A 1 85 ? 1.890 -14.189 25.347 1.00 73.56 85 GLY A N 1
ATOM 671 C CA . GLY A 1 85 ? 2.745 -14.405 24.172 1.00 73.56 85 GLY A CA 1
ATOM 672 C C . GLY A 1 85 ? 3.485 -15.742 24.180 1.00 73.56 85 GLY A C 1
ATOM 673 O O . GLY A 1 85 ? 3.493 -16.457 25.186 1.00 73.56 85 GLY A O 1
ATOM 674 N N . SER A 1 86 ? 4.123 -16.075 23.055 1.00 74.00 86 SER A N 1
ATOM 675 C CA . SER A 1 86 ? 4.977 -17.264 22.895 1.00 74.00 86 SER A CA 1
ATOM 676 C C . SER A 1 86 ? 6.207 -17.239 23.798 1.00 74.00 86 SER A C 1
ATOM 678 O O . SER A 1 86 ? 6.595 -18.270 24.349 1.00 74.00 86 SER A O 1
ATOM 680 N N . ASP A 1 87 ? 6.802 -16.064 23.973 1.00 77.81 87 ASP A N 1
ATOM 681 C CA . ASP A 1 87 ? 8.088 -15.904 24.652 1.00 77.81 87 ASP A CA 1
ATOM 682 C C . ASP A 1 87 ? 7.917 -16.154 26.146 1.00 77.81 87 ASP A C 1
ATOM 684 O O . ASP A 1 87 ? 8.578 -17.018 26.718 1.00 77.81 87 ASP A O 1
ATOM 688 N N . ARG A 1 88 ? 6.915 -15.503 26.747 1.00 82.69 88 ARG A N 1
ATOM 689 C CA . ARG A 1 88 ? 6.519 -15.714 28.142 1.00 82.69 88 ARG A CA 1
ATOM 690 C C . ARG A 1 88 ? 5.989 -17.127 28.388 1.00 82.69 88 ARG A C 1
ATOM 692 O O . ARG A 1 88 ? 6.270 -17.697 29.436 1.00 82.69 88 ARG A O 1
ATOM 699 N N . PHE A 1 89 ? 5.289 -17.742 27.431 1.00 87.00 89 PHE A N 1
ATOM 700 C CA . PHE A 1 89 ? 4.944 -19.167 27.524 1.00 87.00 89 PHE A CA 1
ATOM 701 C C . PHE A 1 89 ? 6.200 -20.056 27.588 1.00 87.00 89 PHE A C 1
ATOM 703 O O . PHE A 1 89 ? 6.258 -20.994 28.381 1.00 87.00 89 PHE A O 1
ATOM 710 N N . THR A 1 90 ? 7.219 -19.744 26.786 1.00 84.50 90 THR A N 1
ATOM 711 C CA . THR A 1 90 ? 8.484 -20.491 26.736 1.00 84.50 90 THR A CA 1
ATOM 712 C C . THR A 1 90 ? 9.324 -20.272 27.999 1.00 84.50 90 THR A C 1
ATOM 714 O O . THR A 1 90 ? 9.856 -21.236 28.546 1.00 84.50 90 THR A O 1
ATOM 717 N N . GLU A 1 91 ? 9.390 -19.037 28.503 1.00 86.81 91 GLU A N 1
ATOM 718 C CA . GLU A 1 91 ? 10.063 -18.659 29.753 1.00 86.81 91 GLU A CA 1
ATOM 719 C C . GLU A 1 91 ? 9.431 -19.347 30.972 1.00 86.81 91 GLU A C 1
ATOM 721 O O . GLU A 1 91 ? 10.132 -19.960 31.779 1.00 86.81 91 GLU A O 1
ATOM 726 N N . LEU A 1 92 ? 8.099 -19.299 31.082 1.00 88.38 92 LEU A N 1
ATOM 727 C CA . LEU A 1 92 ? 7.357 -19.925 32.178 1.00 88.38 92 LEU A CA 1
ATOM 728 C C . LEU A 1 92 ? 7.402 -21.460 32.132 1.00 88.38 92 LEU A C 1
ATOM 730 O O . LEU A 1 92 ? 7.233 -22.103 33.170 1.00 88.38 92 LEU A O 1
ATOM 734 N N . ASN A 1 93 ? 7.626 -22.047 30.949 1.00 88.38 93 ASN A N 1
ATOM 735 C CA . ASN A 1 93 ? 7.694 -23.492 30.708 1.00 88.38 93 ASN A CA 1
ATOM 736 C C . ASN A 1 93 ? 6.583 -24.278 31.454 1.00 88.38 93 ASN A C 1
ATOM 738 O O . ASN A 1 93 ? 6.887 -25.124 32.312 1.00 88.38 93 ASN A O 1
ATOM 742 N N . PRO A 1 94 ? 5.296 -23.960 31.203 1.00 89.94 94 PRO A N 1
ATOM 743 C CA . PRO A 1 94 ? 4.174 -24.554 31.916 1.00 89.94 94 PRO A CA 1
ATOM 744 C C . PRO A 1 94 ? 3.956 -26.007 31.484 1.00 89.94 94 PRO A C 1
ATOM 746 O O . PRO A 1 94 ? 4.002 -26.360 30.302 1.00 89.94 94 PRO A O 1
ATOM 749 N N . GLN A 1 95 ? 3.670 -26.858 32.460 1.00 91.12 95 GLN A N 1
ATOM 750 C CA . GLN A 1 95 ? 3.383 -28.273 32.273 1.00 91.12 95 GLN A CA 1
ATOM 751 C C . GLN A 1 95 ? 1.938 -28.568 32.669 1.00 91.12 95 GLN A C 1
ATOM 753 O O . GLN A 1 95 ? 1.372 -27.933 33.559 1.00 91.12 95 GLN A O 1
ATOM 758 N N . ILE A 1 96 ? 1.319 -29.548 32.012 1.00 91.06 96 ILE A N 1
ATOM 759 C CA . ILE A 1 96 ? -0.052 -29.946 32.354 1.00 91.06 96 ILE A CA 1
ATOM 760 C C . ILE A 1 96 ? -0.046 -30.494 33.790 1.00 91.06 96 ILE A C 1
ATOM 762 O O . ILE A 1 96 ? 0.759 -31.374 34.112 1.00 91.06 96 ILE A O 1
ATOM 766 N N . GLY A 1 97 ? -0.926 -29.953 34.640 1.00 88.69 97 GLY A N 1
ATOM 767 C CA . GLY A 1 97 ? -0.977 -30.213 36.081 1.00 88.69 97 GLY A CA 1
ATOM 768 C C . GLY A 1 97 ? -0.220 -29.219 36.977 1.00 88.69 97 GLY A C 1
ATOM 769 O O . GLY A 1 97 ? -0.302 -29.361 38.195 1.00 88.69 97 GLY A O 1
ATOM 770 N N . ASP A 1 98 ? 0.495 -28.225 36.435 1.00 92.06 98 ASP A N 1
ATOM 771 C CA . ASP A 1 98 ? 1.129 -27.173 37.251 1.00 92.06 98 ASP A CA 1
ATOM 772 C C . ASP A 1 98 ? 0.097 -26.255 37.932 1.00 92.06 98 ASP A C 1
ATOM 774 O O . ASP A 1 98 ? -0.971 -25.984 37.374 1.00 92.06 98 ASP A O 1
ATOM 778 N N . THR A 1 99 ? 0.444 -25.699 39.099 1.00 92.38 99 THR A N 1
ATOM 779 C CA . THR A 1 99 ? -0.285 -24.567 39.694 1.00 92.38 99 THR A CA 1
ATOM 780 C C . THR A 1 99 ? 0.200 -23.250 39.081 1.00 92.38 99 THR A C 1
ATOM 782 O O . THR A 1 99 ? 1.380 -22.904 39.168 1.00 92.38 99 THR A O 1
ATOM 785 N N . LEU A 1 100 ? -0.723 -22.483 38.504 1.00 92.69 100 LEU A N 1
ATOM 786 C CA . LEU A 1 100 ? -0.494 -21.124 38.021 1.00 92.69 100 LEU A CA 1
ATOM 787 C C . LEU A 1 100 ? -0.842 -20.086 39.084 1.00 92.69 100 LEU A C 1
ATOM 789 O O . LEU A 1 100 ? -1.831 -20.228 39.807 1.00 92.69 100 LEU A O 1
ATOM 793 N N . LEU A 1 101 ? -0.054 -19.014 39.110 1.00 91.88 101 LEU A N 1
ATOM 794 C CA . LEU A 1 101 ? -0.373 -17.750 39.759 1.00 91.88 101 LEU A CA 1
ATOM 795 C C . LEU A 1 101 ? -1.058 -16.847 38.727 1.00 91.88 101 LEU A C 1
ATOM 797 O O . LEU A 1 101 ? -0.511 -16.619 37.646 1.00 91.88 101 LEU A O 1
ATOM 801 N N . LEU A 1 102 ? -2.259 -16.370 39.044 1.00 91.50 102 LEU A N 1
ATOM 802 C CA . LEU A 1 102 ? -3.144 -15.678 38.108 1.00 91.50 102 LEU A CA 1
ATOM 803 C C . LEU A 1 102 ? -3.606 -14.331 38.662 1.00 91.50 102 LEU A C 1
ATOM 805 O O . LEU A 1 102 ? -3.904 -14.235 39.851 1.00 91.50 102 LEU A O 1
ATOM 809 N N . CYS A 1 103 ? -3.770 -13.333 37.797 1.00 87.94 103 CYS A N 1
ATOM 810 C CA . CYS A 1 103 ? -4.464 -12.079 38.109 1.00 87.94 103 CYS A CA 1
ATOM 811 C C . CYS A 1 103 ? -5.658 -11.855 37.160 1.00 87.94 103 CYS A C 1
ATOM 813 O O . CYS A 1 103 ? -5.883 -12.620 36.214 1.00 87.94 103 CYS A O 1
ATOM 815 N N . HIS A 1 104 ? -6.464 -10.827 37.437 1.00 81.94 104 HIS A N 1
ATOM 816 C CA . HIS A 1 104 ? -7.587 -10.450 36.582 1.00 81.94 104 HIS A CA 1
ATOM 817 C C . HIS A 1 104 ? -7.069 -9.910 35.236 1.00 81.94 104 HIS A C 1
ATOM 819 O O . HIS A 1 104 ? -6.344 -8.924 35.202 1.00 81.94 104 HIS A O 1
ATOM 825 N N . GLY A 1 105 ? -7.437 -10.542 34.115 1.00 67.31 105 GLY A N 1
ATOM 826 C CA . GLY A 1 105 ? -6.941 -10.186 32.776 1.00 67.31 105 GLY A CA 1
ATOM 827 C C . GLY A 1 105 ? -7.707 -9.042 32.101 1.00 67.31 105 GLY A C 1
ATOM 828 O O . GLY A 1 105 ? -7.887 -9.067 30.884 1.00 67.31 105 GLY A O 1
ATOM 829 N N . GLY A 1 106 ? -8.259 -8.109 32.884 1.00 65.19 106 GLY A N 1
ATOM 830 C CA . GLY A 1 106 ? -9.064 -6.970 32.417 1.00 65.19 106 GLY A CA 1
ATOM 831 C C . GLY A 1 106 ? -10.374 -7.310 31.686 1.00 65.19 106 GLY A C 1
ATOM 832 O O . GLY A 1 106 ? -11.003 -6.414 31.127 1.00 65.19 106 GLY A O 1
ATOM 833 N N . THR A 1 107 ? -10.784 -8.584 31.636 1.00 63.84 107 THR A N 1
ATOM 834 C CA . THR A 1 107 ? -12.017 -9.034 30.966 1.00 63.84 107 THR A CA 1
ATOM 835 C C . THR A 1 107 ? -12.712 -10.144 31.755 1.00 63.84 107 THR A C 1
ATOM 837 O O . THR A 1 107 ? -12.064 -11.064 32.253 1.00 63.84 107 THR A O 1
ATOM 840 N N . ASP A 1 108 ? -14.048 -10.120 31.788 1.00 65.75 108 ASP A N 1
ATOM 841 C CA . ASP A 1 108 ? -14.924 -10.990 32.600 1.00 65.75 108 ASP A CA 1
ATOM 842 C C . ASP A 1 108 ? -14.761 -12.518 32.415 1.00 65.75 108 ASP A C 1
ATOM 844 O O . ASP A 1 108 ? -15.475 -13.295 33.050 1.00 65.75 108 ASP A O 1
ATOM 848 N N . LYS A 1 109 ? -13.909 -13.001 31.499 1.00 80.50 109 LYS A N 1
ATOM 849 C CA . LYS A 1 109 ? -13.782 -14.439 31.175 1.00 80.50 109 LYS A CA 1
ATOM 850 C C . LYS A 1 109 ? -12.356 -14.933 30.917 1.00 80.50 109 LYS A C 1
ATOM 852 O O . LYS A 1 109 ? -12.198 -16.082 30.503 1.00 80.50 109 LYS A O 1
ATOM 857 N N . MET A 1 110 ? -11.330 -14.113 31.147 1.00 86.06 110 MET A N 1
ATOM 858 C CA . MET A 1 110 ? -9.933 -14.500 30.929 1.00 86.06 110 MET A CA 1
ATOM 859 C C . MET A 1 110 ? -9.046 -13.963 32.054 1.00 86.06 110 MET A C 1
ATOM 861 O O . MET A 1 110 ? -9.030 -12.764 32.323 1.00 86.06 110 MET A O 1
ATOM 865 N N . ALA A 1 111 ? -8.295 -14.851 32.701 1.00 89.25 111 ALA A N 1
ATOM 866 C CA . ALA A 1 111 ? -7.236 -14.474 33.631 1.00 89.25 111 ALA A CA 1
ATOM 867 C C . ALA A 1 111 ? -5.909 -14.284 32.886 1.00 89.25 111 ALA A C 1
ATOM 869 O O . ALA A 1 111 ? -5.719 -14.800 31.781 1.00 89.25 111 ALA A O 1
ATOM 870 N N . GLU A 1 112 ? -4.962 -13.594 33.508 1.00 90.62 112 GLU A N 1
ATOM 871 C CA . GLU A 1 112 ? -3.589 -13.516 33.015 1.00 90.62 112 GLU A CA 1
ATOM 872 C C . GLU A 1 112 ? -2.662 -14.383 33.877 1.00 90.62 112 GLU A C 1
ATOM 874 O O . GLU A 1 112 ? -2.781 -14.401 35.104 1.00 90.62 112 GLU A O 1
ATOM 879 N N . VAL A 1 113 ? -1.746 -15.121 33.244 1.00 91.19 113 VAL A N 1
ATOM 880 C CA . VAL A 1 113 ? -0.790 -15.996 33.935 1.00 91.19 113 VAL A CA 1
ATOM 881 C C . VAL A 1 113 ? 0.427 -15.204 34.403 1.00 91.19 113 VAL A C 1
ATOM 883 O O . VAL A 1 113 ? 1.407 -15.083 33.673 1.00 91.19 113 VAL A O 1
ATOM 886 N N . VAL A 1 114 ? 0.389 -14.712 35.645 1.00 89.69 114 VAL A N 1
ATOM 887 C CA . VAL A 1 114 ? 1.512 -14.011 36.293 1.00 89.69 114 VAL A CA 1
ATOM 888 C C . VAL A 1 114 ? 2.760 -14.896 36.322 1.00 89.69 114 VAL A C 1
ATOM 890 O O . VAL A 1 114 ? 3.840 -14.436 35.953 1.00 89.69 114 VAL A O 1
ATOM 893 N N . GLY A 1 115 ? 2.610 -16.168 36.707 1.00 89.88 115 GLY A N 1
ATOM 894 C CA . GLY A 1 115 ? 3.715 -17.126 36.744 1.00 89.88 115 GLY A CA 1
ATOM 895 C C . GLY A 1 115 ? 3.304 -18.566 37.058 1.00 89.88 115 GLY A C 1
ATOM 896 O O . GLY A 1 115 ? 2.133 -18.863 37.290 1.00 89.88 115 GLY A O 1
ATOM 897 N N . VAL A 1 116 ? 4.287 -19.469 37.077 1.00 91.81 116 VAL A N 1
ATOM 898 C CA . VAL A 1 116 ? 4.127 -20.893 37.426 1.00 91.81 116 VAL A CA 1
ATOM 899 C C . VAL A 1 116 ? 4.755 -21.145 38.797 1.00 91.81 116 VAL A C 1
ATOM 901 O O . VAL A 1 116 ? 5.906 -20.773 39.020 1.00 91.81 116 VAL A O 1
ATOM 904 N N . ILE A 1 117 ? 4.034 -21.804 39.707 1.00 91.44 117 ILE A N 1
ATOM 905 C CA . ILE A 1 117 ? 4.544 -22.153 41.042 1.00 91.44 117 ILE A CA 1
ATOM 906 C C . ILE A 1 117 ? 5.335 -23.462 40.937 1.00 91.44 117 ILE A C 1
ATOM 908 O O . ILE A 1 117 ? 4.807 -24.557 41.139 1.00 91.44 117 ILE A O 1
ATOM 912 N N . ALA A 1 118 ? 6.610 -23.347 40.564 1.00 83.62 118 ALA A N 1
ATOM 913 C CA . ALA A 1 118 ? 7.477 -24.485 40.265 1.00 83.62 118 ALA A CA 1
ATOM 914 C C . ALA A 1 118 ? 7.695 -25.430 41.465 1.00 83.62 118 ALA A C 1
ATOM 916 O O . ALA A 1 118 ? 7.963 -26.614 41.266 1.00 83.62 118 ALA A O 1
ATOM 917 N N . GLU A 1 119 ? 7.547 -24.942 42.698 1.00 85.62 119 GLU A N 1
ATOM 918 C CA . GLU A 1 119 ? 7.647 -25.729 43.933 1.00 85.62 119 GLU A CA 1
ATOM 919 C C . GLU A 1 119 ? 6.469 -26.698 44.127 1.00 85.62 119 GLU A C 1
ATOM 921 O O . GLU A 1 119 ? 6.608 -27.700 44.830 1.00 85.62 119 GLU A O 1
ATOM 926 N N . GLU A 1 120 ? 5.316 -26.418 43.510 1.00 86.81 120 GLU A N 1
ATOM 927 C CA . GLU A 1 120 ? 4.120 -27.272 43.546 1.00 86.81 120 GLU A CA 1
ATOM 928 C C . GLU A 1 120 ? 4.070 -28.271 42.369 1.00 86.81 120 GLU A C 1
ATOM 930 O O . GLU A 1 120 ? 3.165 -29.107 42.303 1.00 86.81 120 GLU A O 1
ATOM 935 N N . ARG A 1 121 ? 5.046 -28.227 41.447 1.00 86.50 121 ARG A N 1
ATOM 936 C CA . ARG A 1 121 ? 5.100 -29.096 40.262 1.00 86.50 121 ARG A CA 1
ATOM 937 C C . ARG A 1 121 ? 5.211 -30.570 40.656 1.00 86.50 121 ARG A C 1
ATOM 939 O O . ARG A 1 121 ? 6.215 -31.022 41.209 1.00 86.50 121 ARG A O 1
ATOM 946 N N . SER A 1 122 ? 4.178 -31.346 40.329 1.00 79.62 122 SER A N 1
ATOM 947 C CA . SER A 1 122 ? 4.170 -32.790 40.575 1.00 79.62 122 SER A CA 1
ATOM 948 C C . SER A 1 122 ? 5.197 -33.518 39.698 1.00 79.62 122 SER A C 1
ATOM 950 O O . SER A 1 122 ? 5.421 -33.150 38.550 1.00 79.62 122 SER A O 1
ATOM 952 N N . SER A 1 123 ? 5.769 -34.622 40.184 1.00 75.88 123 SER A N 1
ATOM 953 C CA . SER A 1 123 ? 6.719 -35.441 39.409 1.00 75.88 123 SER A CA 1
ATOM 954 C C . SER A 1 123 ? 6.103 -36.179 38.207 1.00 75.88 123 SER A C 1
ATOM 956 O O . SER A 1 123 ? 6.827 -36.848 37.471 1.00 75.88 123 SER A O 1
ATOM 958 N N . GLY A 1 124 ? 4.783 -36.078 38.013 1.00 72.50 124 GLY A N 1
ATOM 959 C CA . GLY A 1 124 ? 4.049 -36.609 36.862 1.00 72.50 124 GLY A CA 1
ATOM 960 C C . GLY A 1 124 ? 3.601 -35.548 35.851 1.00 72.50 124 GLY A C 1
ATOM 961 O O . GLY A 1 124 ? 2.870 -35.895 34.923 1.00 72.50 124 GLY A O 1
ATOM 962 N N . SER A 1 125 ? 3.993 -34.279 36.025 1.00 75.75 125 SER A N 1
ATOM 963 C CA . SER A 1 125 ? 3.655 -33.196 35.097 1.00 75.75 125 SER A CA 1
ATOM 964 C C . SER A 1 125 ? 4.214 -33.474 33.698 1.00 75.75 125 SER A C 1
ATOM 966 O O . SER A 1 125 ? 5.330 -33.979 33.549 1.00 75.75 125 SER A O 1
ATOM 968 N N . GLN A 1 126 ? 3.434 -33.170 32.655 1.00 79.56 126 GLN A N 1
ATOM 969 C CA . GLN A 1 126 ? 3.862 -33.410 31.273 1.00 79.56 126 GLN A CA 1
ATOM 970 C C . GLN A 1 126 ? 4.236 -32.103 30.562 1.00 79.56 126 GLN A C 1
ATOM 972 O O . GLN A 1 126 ? 3.418 -31.176 30.542 1.00 79.56 126 GLN A O 1
ATOM 977 N N . PRO A 1 127 ? 5.433 -32.020 29.945 1.00 84.38 127 PRO A N 1
ATOM 978 C CA . PRO A 1 127 ? 5.847 -30.843 29.198 1.00 84.38 127 PRO A CA 1
ATOM 979 C C . PRO A 1 127 ? 4.983 -30.690 27.948 1.00 84.38 127 PRO A C 1
ATOM 981 O O . PRO A 1 127 ? 4.899 -31.598 27.114 1.00 84.38 127 PRO A O 1
ATOM 984 N N . PHE A 1 128 ? 4.352 -29.528 27.807 1.00 87.38 128 PHE A N 1
ATOM 985 C CA . PHE A 1 128 ? 3.572 -29.215 26.621 1.00 87.38 128 PHE A CA 1
ATOM 986 C C . PHE A 1 128 ? 4.493 -28.924 25.429 1.00 87.38 128 PHE A C 1
ATOM 988 O O . PHE A 1 128 ? 5.535 -28.286 25.568 1.00 87.38 128 PHE A O 1
ATOM 995 N N . LYS A 1 129 ? 4.099 -29.382 24.239 1.00 85.69 129 LYS A N 1
ATOM 996 C CA . LYS A 1 129 ? 4.777 -29.067 22.978 1.00 85.69 129 LYS A CA 1
ATOM 997 C C . LYS A 1 129 ? 3.780 -28.443 22.019 1.00 85.69 129 LYS A C 1
ATOM 999 O O . LYS A 1 129 ? 2.684 -28.972 21.841 1.00 85.69 129 LYS A O 1
ATOM 1004 N N . MET A 1 130 ? 4.188 -27.351 21.382 1.00 87.75 130 MET A N 1
ATOM 1005 C CA . MET A 1 130 ? 3.405 -26.719 20.323 1.00 87.75 130 MET A CA 1
ATOM 1006 C C . MET A 1 130 ? 3.175 -27.708 19.164 1.00 87.75 130 MET A C 1
ATOM 1008 O O . MET A 1 130 ? 4.074 -28.495 18.846 1.00 87.75 130 MET A O 1
ATOM 1012 N N . PRO A 1 131 ? 1.981 -27.715 18.548 1.00 90.56 131 PRO A N 1
ATOM 1013 C CA . PRO A 1 131 ? 1.655 -28.655 17.484 1.00 90.56 131 PRO A CA 1
ATOM 1014 C C . PRO A 1 131 ? 2.417 -28.316 16.197 1.00 90.56 131 PRO A C 1
ATOM 1016 O O . PRO A 1 131 ? 2.673 -27.153 15.907 1.00 90.56 131 PRO A O 1
ATOM 1019 N N . THR A 1 132 ? 2.735 -29.331 15.390 1.00 91.31 132 THR A N 1
ATOM 1020 C CA . THR A 1 132 ? 3.388 -29.162 14.074 1.00 91.31 132 THR A CA 1
ATOM 1021 C C . THR A 1 132 ? 2.411 -28.825 12.944 1.00 91.31 132 THR A C 1
ATOM 1023 O O . THR A 1 132 ? 2.827 -28.440 11.854 1.00 91.31 132 THR A O 1
ATOM 1026 N N . HIS A 1 133 ? 1.108 -28.951 13.201 1.00 94.25 133 HIS A N 1
ATOM 1027 C CA . HIS A 1 133 ? 0.030 -28.657 12.262 1.00 94.25 133 HIS A CA 1
ATOM 1028 C C . HIS A 1 133 ? -1.046 -27.813 12.952 1.00 94.25 133 HIS A C 1
ATOM 1030 O O . HIS A 1 133 ? -1.279 -27.932 14.156 1.00 94.25 1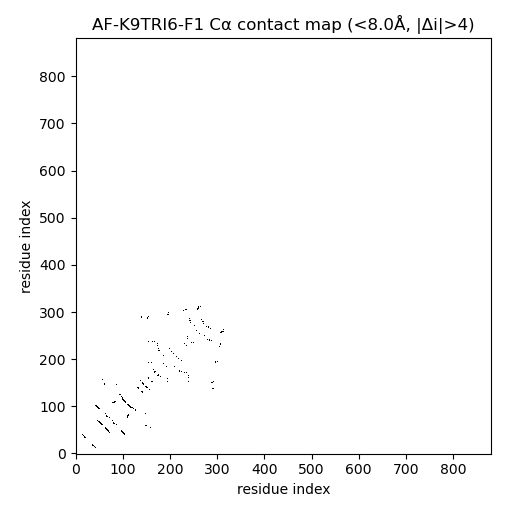33 HIS A O 1
ATOM 1036 N N . CYS A 1 134 ? -1.711 -26.959 12.183 1.00 94.69 134 CYS A N 1
ATOM 1037 C CA . CYS A 1 134 ? -2.749 -26.061 12.662 1.00 94.69 134 CYS A CA 1
ATOM 1038 C C . CYS A 1 134 ? -3.980 -26.870 13.116 1.00 94.69 134 CYS A C 1
ATOM 1040 O O . CYS A 1 134 ? -4.508 -27.639 12.309 1.00 94.69 134 CYS A O 1
ATOM 1042 N N . PRO A 1 135 ? -4.489 -26.686 14.351 1.00 93.44 135 PRO A N 1
ATOM 1043 C CA . PRO A 1 135 ? -5.629 -27.462 14.854 1.00 93.44 135 PRO A CA 1
ATOM 1044 C C . PRO A 1 135 ? -6.942 -27.186 14.100 1.00 93.44 135 PRO A C 1
ATOM 1046 O O . PRO A 1 135 ? -7.832 -28.028 14.109 1.00 93.44 135 PRO A O 1
ATOM 1049 N N . GLU A 1 136 ? -7.049 -26.036 13.428 1.00 93.81 136 GLU A N 1
ATOM 1050 C CA . GLU A 1 136 ? -8.267 -25.572 12.745 1.00 93.81 136 GLU A CA 1
ATOM 1051 C C . GLU A 1 136 ? -8.361 -26.028 11.278 1.00 93.81 136 GLU A C 1
ATOM 1053 O O . GLU A 1 136 ? -9.451 -26.266 10.765 1.00 93.81 136 GLU A O 1
ATOM 1058 N N . CYS A 1 137 ? -7.226 -26.146 10.574 1.00 92.62 137 CYS A N 1
ATOM 1059 C CA . CYS A 1 137 ? -7.202 -26.466 9.136 1.00 92.62 137 CYS A CA 1
ATOM 1060 C C . CYS A 1 137 ? -6.237 -27.592 8.734 1.00 92.62 137 CYS A C 1
ATOM 1062 O O . CYS A 1 137 ? -6.123 -27.899 7.548 1.00 92.62 137 CYS A O 1
ATOM 1064 N N . GLY A 1 138 ? -5.493 -28.175 9.679 1.00 92.38 138 GLY A N 1
ATOM 1065 C CA . GLY A 1 138 ? -4.540 -29.261 9.427 1.00 92.38 138 GLY A CA 1
ATOM 1066 C C . GLY A 1 138 ? -3.309 -28.891 8.588 1.00 92.38 138 GLY A C 1
ATOM 1067 O O . GLY A 1 138 ? -2.479 -29.755 8.339 1.00 92.38 138 GLY A O 1
ATOM 1068 N N . SER A 1 139 ? -3.158 -27.637 8.150 1.00 93.06 139 SER A N 1
ATOM 1069 C CA . SER A 1 139 ? -1.967 -27.182 7.412 1.00 93.06 139 SER A CA 1
ATOM 1070 C C . SER A 1 139 ? -0.733 -27.139 8.324 1.00 93.06 139 SER A C 1
ATOM 1072 O O . SER A 1 139 ? -0.896 -26.861 9.515 1.00 93.06 139 SER A O 1
ATOM 1074 N N . PRO A 1 140 ? 0.490 -27.386 7.816 1.00 92.00 140 PRO A N 1
ATOM 1075 C CA . PRO A 1 140 ? 1.699 -27.281 8.629 1.00 92.00 140 PRO A CA 1
ATOM 1076 C C . PRO A 1 140 ? 1.858 -25.851 9.159 1.00 92.00 140 PRO A C 1
ATOM 1078 O O . PRO A 1 140 ? 1.541 -24.884 8.460 1.00 92.00 140 PRO A O 1
ATOM 1081 N N . VAL A 1 141 ? 2.322 -25.723 10.402 1.00 93.00 141 VAL A N 1
ATOM 1082 C CA . VAL A 1 141 ? 2.636 -24.416 10.999 1.00 93.00 141 VAL A CA 1
ATOM 1083 C C . VAL A 1 141 ? 4.127 -24.156 10.934 1.00 93.00 141 VAL A C 1
ATOM 1085 O O . VAL A 1 141 ? 4.941 -25.076 11.003 1.00 93.00 141 VAL A O 1
ATOM 1088 N N . ILE A 1 142 ? 4.474 -22.888 10.765 1.00 90.00 142 ILE A N 1
ATOM 1089 C CA . ILE A 1 142 ? 5.835 -22.444 10.493 1.00 90.00 142 ILE A CA 1
ATOM 1090 C C . ILE A 1 142 ? 6.213 -21.432 11.566 1.00 90.00 142 ILE A C 1
ATOM 1092 O O . ILE A 1 142 ? 5.390 -20.610 11.978 1.00 90.00 142 ILE A O 1
ATOM 1096 N N . ARG A 1 143 ? 7.451 -21.531 12.049 1.00 86.25 143 ARG A N 1
ATOM 1097 C CA . ARG A 1 143 ? 8.014 -20.559 12.979 1.00 86.25 143 ARG A CA 1
ATOM 1098 C C . ARG A 1 143 ? 8.519 -19.369 12.170 1.00 86.25 143 ARG A C 1
ATOM 1100 O O . ARG A 1 143 ? 9.329 -19.560 11.268 1.00 86.25 143 ARG A O 1
ATOM 1107 N N . THR A 1 144 ? 7.969 -18.187 12.418 1.00 77.00 144 THR A N 1
ATOM 1108 C CA . THR A 1 144 ? 8.336 -16.961 11.696 1.00 77.00 144 THR A CA 1
ATOM 1109 C C . THR A 1 144 ? 9.631 -16.359 12.248 1.00 77.00 144 THR A C 1
ATOM 1111 O O . THR A 1 144 ? 10.121 -16.804 13.284 1.00 77.00 144 THR A O 1
ATOM 1114 N N . SER A 1 145 ? 10.164 -15.332 11.576 1.00 70.81 145 SER A N 1
ATOM 1115 C CA . SER A 1 145 ? 11.330 -14.541 12.016 1.00 70.81 145 SER A CA 1
ATOM 1116 C C . SER A 1 145 ? 11.259 -14.115 13.484 1.00 70.81 145 SER A C 1
ATOM 1118 O O . SER A 1 145 ? 12.259 -14.138 14.192 1.00 70.81 145 SER A O 1
ATOM 1120 N N . ASP A 1 146 ? 10.049 -13.795 13.939 1.00 69.25 146 ASP A N 1
ATOM 1121 C CA . ASP A 1 146 ? 9.757 -13.250 15.264 1.00 69.25 146 ASP A CA 1
ATOM 1122 C C . ASP A 1 146 ? 9.628 -14.366 16.336 1.00 69.25 146 ASP A C 1
ATOM 1124 O O . ASP A 1 146 ? 9.014 -14.170 17.374 1.00 69.25 146 ASP A O 1
ATOM 1128 N N . ASP A 1 147 ? 10.134 -15.577 16.051 1.00 71.62 147 ASP A N 1
ATOM 1129 C CA . ASP A 1 147 ? 10.078 -16.831 16.840 1.00 71.62 147 ASP A CA 1
ATOM 1130 C C . ASP A 1 147 ? 8.657 -17.349 17.211 1.00 71.62 147 ASP A C 1
ATOM 1132 O O . ASP A 1 147 ? 8.486 -18.444 17.768 1.00 71.62 147 ASP A O 1
ATOM 1136 N N . GLU A 1 148 ? 7.613 -16.620 16.809 1.00 80.81 148 GLU A N 1
ATOM 1137 C CA . GLU A 1 148 ? 6.197 -17.001 16.856 1.00 80.81 148 GLU A CA 1
ATOM 1138 C C . GLU A 1 148 ? 5.882 -18.202 15.944 1.00 80.81 148 GLU A C 1
ATOM 1140 O O . GLU A 1 148 ? 6.373 -18.308 14.818 1.00 80.81 148 GLU A O 1
ATOM 1145 N N . ILE A 1 149 ? 4.984 -19.092 16.377 1.00 88.69 149 ILE A N 1
ATOM 1146 C CA . ILE A 1 149 ? 4.479 -20.198 15.547 1.00 88.69 149 ILE A CA 1
ATOM 1147 C C . ILE A 1 149 ? 3.161 -19.774 14.893 1.00 88.69 149 ILE A C 1
ATOM 1149 O O . ILE A 1 149 ? 2.209 -19.414 15.585 1.00 88.69 149 ILE A O 1
ATOM 1153 N N . SER A 1 150 ? 3.096 -19.846 13.561 1.00 91.56 150 SER A N 1
ATOM 1154 C CA . SER A 1 150 ? 1.986 -19.307 12.767 1.00 91.56 150 SER A CA 1
ATOM 1155 C C . SER A 1 150 ? 1.449 -20.294 11.723 1.00 91.56 150 SER A C 1
ATOM 1157 O O . SER A 1 150 ? 2.189 -21.061 11.107 1.00 91.56 150 SER A O 1
ATOM 1159 N N . CYS A 1 151 ? 0.141 -20.240 11.478 1.00 94.56 151 CYS A N 1
ATOM 1160 C CA . CYS A 1 151 ? -0.527 -20.875 10.346 1.00 94.56 151 CYS A CA 1
ATOM 1161 C C . CYS A 1 151 ? -0.564 -19.909 9.153 1.00 94.56 151 CYS A C 1
ATOM 1163 O O . CYS A 1 151 ? -1.174 -18.848 9.242 1.00 94.56 151 CYS A O 1
ATOM 1165 N N . LEU A 1 152 ? 0.052 -20.286 8.026 1.00 93.31 152 LEU A N 1
ATOM 1166 C CA . LEU A 1 152 ? 0.132 -19.439 6.822 1.00 93.31 152 LEU A CA 1
ATOM 1167 C C . LEU A 1 152 ? -0.944 -19.745 5.760 1.00 93.31 152 LEU A C 1
ATOM 1169 O O . LEU A 1 152 ? -0.876 -19.227 4.647 1.00 93.31 152 LEU A O 1
ATOM 1173 N N . ASN A 1 153 ? -1.925 -20.602 6.061 1.00 95.00 153 ASN A N 1
ATOM 1174 C CA . ASN A 1 153 ? -3.009 -20.940 5.135 1.00 95.00 153 ASN A CA 1
ATOM 1175 C C . ASN A 1 153 ? -4.064 -19.816 5.095 1.00 95.00 153 ASN A C 1
ATOM 1177 O O . ASN A 1 153 ? -4.872 -19.698 6.018 1.00 95.00 153 ASN A O 1
ATOM 1181 N N . SER A 1 154 ? -4.124 -19.048 4.000 1.00 94.00 154 SER A N 1
ATOM 1182 C CA . SER A 1 154 ? -5.087 -17.940 3.822 1.00 94.00 154 SER A CA 1
ATOM 1183 C C . SER A 1 154 ? -6.560 -18.389 3.724 1.00 94.00 154 SER A C 1
ATOM 1185 O O . SER A 1 154 ? -7.459 -17.551 3.689 1.00 94.00 154 SER A O 1
ATOM 1187 N N . SER A 1 155 ? -6.829 -19.699 3.670 1.00 95.12 155 SER A N 1
ATOM 1188 C CA . SER A 1 155 ? -8.178 -20.296 3.726 1.00 95.12 155 SER A CA 1
ATOM 1189 C C . SER A 1 155 ? -8.491 -20.961 5.079 1.00 95.12 155 SER A C 1
ATOM 1191 O O . SER A 1 155 ? -9.496 -21.654 5.215 1.00 95.12 155 SER A O 1
ATOM 1193 N N . CYS A 1 156 ? -7.644 -20.780 6.099 1.00 95.19 156 CYS A N 1
ATOM 1194 C CA . CYS A 1 156 ? -7.912 -21.243 7.462 1.00 95.19 156 CYS A CA 1
ATOM 1195 C C . CYS A 1 156 ? -9.078 -20.448 8.080 1.00 95.19 156 CYS A C 1
ATOM 1197 O O . CYS A 1 156 ? -9.081 -19.219 8.014 1.00 95.19 156 CYS A O 1
ATOM 1199 N N . ALA A 1 157 ? -10.054 -21.117 8.705 1.00 92.44 157 ALA A N 1
ATOM 1200 C CA . ALA A 1 157 ? -11.319 -20.486 9.107 1.00 92.44 157 ALA A CA 1
ATOM 1201 C C . ALA A 1 157 ? -11.187 -19.240 10.022 1.00 92.44 157 ALA A C 1
ATOM 1203 O O . ALA A 1 157 ? -11.913 -18.279 9.771 1.00 92.44 157 ALA A O 1
ATOM 1204 N N . PRO A 1 158 ? -10.262 -19.166 11.006 1.00 92.94 158 PRO A N 1
ATOM 1205 C CA . PRO A 1 158 ? -10.058 -17.949 11.807 1.00 92.94 158 PRO A CA 1
ATOM 1206 C C . PRO A 1 158 ? -9.338 -16.806 11.071 1.00 92.94 158 PRO A C 1
ATOM 1208 O O . PRO A 1 158 ? -9.473 -15.649 11.462 1.00 92.94 158 PRO A O 1
ATOM 1211 N N . ILE A 1 159 ? -8.572 -17.117 10.019 1.00 94.94 159 ILE A N 1
ATOM 1212 C CA . ILE A 1 159 ? -7.775 -16.154 9.236 1.00 94.94 159 ILE A CA 1
ATOM 1213 C C . ILE A 1 159 ? -8.611 -15.587 8.078 1.00 94.94 159 ILE A C 1
ATOM 1215 O O . ILE A 1 159 ? -8.548 -14.396 7.770 1.00 94.94 159 ILE A O 1
ATOM 1219 N N . LEU A 1 160 ? -9.458 -16.428 7.475 1.00 95.50 160 LEU A N 1
ATOM 1220 C CA . LEU A 1 160 ? -10.260 -16.120 6.293 1.00 95.50 160 LEU A CA 1
ATOM 1221 C C . LEU A 1 160 ? -11.071 -14.807 6.382 1.00 95.50 160 LEU A C 1
ATOM 1223 O O . LEU A 1 160 ? -11.049 -14.078 5.391 1.00 95.50 160 LEU A O 1
ATOM 1227 N N . PRO A 1 161 ? -11.733 -14.422 7.500 1.00 94.38 161 PRO A N 1
ATOM 1228 C CA . PRO A 1 161 ? -12.424 -13.132 7.583 1.00 94.38 161 PRO A CA 1
ATOM 1229 C C . PRO A 1 161 ? -11.478 -11.954 7.320 1.00 94.38 161 PRO A C 1
ATOM 1231 O O . PRO A 1 161 ? -11.817 -11.040 6.567 1.00 94.38 161 PRO A O 1
ATOM 1234 N N . TYR A 1 162 ? -10.266 -12.000 7.881 1.00 92.94 162 TYR A N 1
ATOM 1235 C CA . TYR A 1 162 ? -9.246 -10.977 7.673 1.00 92.94 162 TYR A CA 1
ATOM 1236 C C . TYR A 1 162 ? -8.670 -11.036 6.252 1.00 92.94 162 TYR A C 1
ATOM 1238 O O . TYR A 1 162 ? -8.532 -9.997 5.608 1.00 92.94 162 TYR A O 1
ATOM 1246 N N . SER A 1 163 ? -8.429 -12.234 5.709 1.00 95.25 163 SER A N 1
ATOM 1247 C CA . SER A 1 163 ? -7.993 -12.404 4.316 1.00 95.25 163 SER A CA 1
ATOM 1248 C C . SER A 1 163 ? -9.011 -11.855 3.307 1.00 95.25 163 SER A C 1
ATOM 1250 O O . SER A 1 163 ? -8.612 -11.182 2.360 1.00 95.25 163 SER A O 1
ATOM 1252 N N . LEU A 1 164 ? -10.318 -12.060 3.518 1.00 96.50 164 LEU A N 1
ATOM 1253 C CA . LEU A 1 164 ? -11.379 -11.484 2.677 1.00 96.50 164 LEU A CA 1
ATOM 1254 C C . LEU A 1 164 ? -11.426 -9.950 2.768 1.00 96.50 164 LEU A C 1
ATOM 1256 O O . LEU A 1 164 ? -11.670 -9.285 1.759 1.00 96.50 164 LEU A O 1
ATOM 1260 N N . LEU A 1 165 ? -11.178 -9.380 3.952 1.00 95.25 165 LEU A N 1
ATOM 1261 C CA . LEU A 1 165 ? -11.146 -7.928 4.153 1.00 95.25 165 LEU A CA 1
ATOM 1262 C C . LEU A 1 165 ? -9.908 -7.285 3.531 1.00 95.25 165 LEU A C 1
ATOM 1264 O O . LEU A 1 165 ? -10.040 -6.272 2.841 1.00 95.25 165 LEU A O 1
ATOM 1268 N N . ASN A 1 166 ? -8.730 -7.896 3.700 1.00 95.00 166 ASN A N 1
ATOM 1269 C CA . ASN A 1 166 ? -7.525 -7.485 2.986 1.00 95.00 166 ASN A CA 1
ATOM 1270 C C . ASN A 1 166 ? -7.773 -7.533 1.477 1.00 95.00 166 ASN A C 1
ATOM 1272 O O . ASN A 1 166 ? -7.543 -6.539 0.793 1.00 95.00 166 ASN A O 1
ATOM 1276 N N . TRP A 1 167 ? -8.332 -8.642 0.981 1.00 97.00 167 TRP A N 1
ATOM 1277 C CA . TRP A 1 167 ? -8.641 -8.840 -0.431 1.00 97.00 167 TRP A CA 1
ATOM 1278 C C . TRP A 1 167 ? -9.564 -7.756 -0.993 1.00 97.00 167 TRP A C 1
ATOM 1280 O O . TRP A 1 167 ? -9.257 -7.156 -2.020 1.00 97.00 167 TRP A O 1
ATOM 1290 N N . ALA A 1 168 ? -10.671 -7.453 -0.312 1.00 96.69 168 ALA A N 1
ATOM 1291 C CA . ALA A 1 168 ? -11.630 -6.444 -0.757 1.00 96.69 168 ALA A CA 1
ATOM 1292 C C . ALA A 1 168 ? -11.186 -4.987 -0.562 1.00 96.69 168 ALA A C 1
ATOM 1294 O O . ALA A 1 168 ? -11.832 -4.090 -1.115 1.00 96.69 168 ALA A O 1
ATOM 1295 N N . SER A 1 169 ? -10.116 -4.736 0.198 1.00 94.69 169 SER A N 1
ATOM 1296 C CA . SER A 1 169 ? -9.640 -3.384 0.495 1.00 94.69 169 SER A CA 1
ATOM 1297 C C . SER A 1 169 ? -9.360 -2.562 -0.773 1.00 94.69 169 SER A C 1
ATOM 1299 O O . SER A 1 169 ? -9.077 -3.095 -1.852 1.00 94.69 169 SER A O 1
ATOM 1301 N N . ARG A 1 170 ? -9.416 -1.227 -0.645 1.00 90.56 170 ARG A N 1
ATOM 1302 C CA . ARG A 1 170 ? -9.089 -0.297 -1.745 1.00 90.56 170 ARG A CA 1
ATOM 1303 C C . ARG A 1 170 ? -7.685 -0.539 -2.296 1.00 90.56 170 ARG A C 1
ATOM 1305 O O . ARG A 1 170 ? -7.457 -0.368 -3.498 1.00 90.56 170 ARG A O 1
ATOM 1312 N N . ASP A 1 171 ? -6.756 -0.942 -1.428 1.00 85.19 171 ASP A N 1
ATOM 1313 C CA . ASP A 1 171 ? -5.364 -1.097 -1.821 1.00 85.19 171 ASP A CA 1
ATOM 1314 C C . ASP A 1 171 ? -5.033 -2.427 -2.500 1.00 85.19 171 ASP A C 1
ATOM 1316 O O . ASP A 1 171 ? -4.103 -2.478 -3.312 1.00 85.19 171 ASP A O 1
ATOM 1320 N N . ALA A 1 172 ? -5.891 -3.419 -2.273 1.00 92.50 172 ALA A N 1
ATOM 1321 C CA . ALA A 1 172 ? -5.935 -4.730 -2.896 1.00 92.50 172 ALA A CA 1
ATOM 1322 C C . ALA A 1 172 ? -6.868 -4.742 -4.130 1.00 92.50 172 ALA A C 1
ATOM 1324 O O . ALA A 1 172 ? -6.563 -4.086 -5.133 1.00 92.50 172 ALA A O 1
ATOM 1325 N N . MET A 1 173 ? -7.992 -5.473 -4.061 1.00 96.00 173 MET A N 1
ATOM 1326 C CA . MET A 1 173 ? -8.886 -5.772 -5.188 1.00 96.00 173 MET A CA 1
ATOM 1327 C C . MET A 1 173 ? -10.106 -4.840 -5.311 1.00 96.00 173 MET A C 1
ATOM 1329 O O . MET A 1 173 ? -10.938 -5.041 -6.196 1.00 96.00 173 MET A O 1
ATOM 1333 N N . GLU A 1 174 ? -10.221 -3.812 -4.462 1.00 94.69 174 GLU A N 1
ATOM 1334 C CA . GLU A 1 174 ? -11.204 -2.717 -4.578 1.00 94.69 174 GLU A CA 1
ATOM 1335 C C . GLU A 1 174 ? -12.684 -3.182 -4.612 1.00 94.69 174 GLU A C 1
ATOM 1337 O O . GLU A 1 174 ? -13.540 -2.598 -5.289 1.00 94.69 174 GLU A O 1
ATOM 1342 N N . ILE A 1 175 ? -13.021 -4.243 -3.869 1.00 97.06 175 ILE A N 1
ATOM 1343 C CA . ILE A 1 175 ? -14.362 -4.855 -3.872 1.00 97.06 175 ILE A CA 1
ATOM 1344 C C . ILE A 1 175 ? -15.303 -4.073 -2.943 1.00 97.06 175 ILE A C 1
ATOM 1346 O O . ILE A 1 175 ? -15.645 -4.475 -1.830 1.00 97.06 175 ILE A O 1
ATOM 1350 N N . SER A 1 176 ? -15.749 -2.921 -3.441 1.00 93.19 176 SER A N 1
ATOM 1351 C CA . SER A 1 176 ? -16.701 -2.043 -2.756 1.00 93.19 176 SER A CA 1
ATOM 1352 C C . SER A 1 176 ? -17.998 -2.779 -2.394 1.00 93.19 176 SER A C 1
ATOM 1354 O O . SER A 1 176 ? -18.735 -3.232 -3.270 1.00 93.19 176 SER A O 1
ATOM 1356 N N . GLY A 1 177 ? -18.293 -2.851 -1.094 1.00 91.12 177 GLY A N 1
ATOM 1357 C CA . GLY A 1 177 ? -19.477 -3.516 -0.538 1.00 91.12 177 GLY A CA 1
ATOM 1358 C C . GLY A 1 177 ? -19.177 -4.767 0.294 1.00 91.12 177 GLY A C 1
ATOM 1359 O O . GLY A 1 177 ? -20.037 -5.165 1.075 1.00 91.12 177 GLY A O 1
ATOM 1360 N N . LEU A 1 178 ? -17.973 -5.349 0.201 1.00 95.62 178 LEU A N 1
ATOM 1361 C CA . LEU A 1 178 ? -17.549 -6.437 1.090 1.00 95.62 178 LEU A CA 1
ATOM 1362 C C . LEU A 1 178 ? -16.933 -5.866 2.381 1.00 95.62 178 LEU A C 1
ATOM 1364 O O . LEU A 1 178 ? -15.721 -5.721 2.499 1.00 95.62 178 LEU A O 1
ATOM 1368 N N . GLY A 1 179 ? -17.792 -5.484 3.328 1.00 93.19 179 GLY A N 1
ATOM 1369 C CA . GLY A 1 179 ? -17.384 -5.046 4.669 1.00 93.19 179 GLY A CA 1
ATOM 1370 C C . GLY A 1 179 ? -17.308 -6.196 5.679 1.00 93.19 179 GLY A C 1
ATOM 1371 O O . GLY A 1 179 ? -17.832 -7.280 5.431 1.00 93.19 179 GLY A O 1
ATOM 1372 N N . GLU A 1 180 ? -16.721 -5.932 6.850 1.00 94.38 180 GLU A N 1
ATOM 1373 C CA . GLU A 1 180 ? -16.448 -6.924 7.908 1.00 94.38 180 GLU A CA 1
ATOM 1374 C C . GLU A 1 180 ? -17.651 -7.812 8.247 1.00 94.38 180 GLU A C 1
ATOM 1376 O O . GLU A 1 180 ? -17.569 -9.033 8.135 1.00 94.38 180 GLU A O 1
ATOM 1381 N N . LYS A 1 181 ? -18.805 -7.208 8.558 1.00 94.31 181 LYS A N 1
ATOM 1382 C CA . LYS A 1 181 ? -20.030 -7.956 8.894 1.00 94.31 181 LYS A CA 1
ATOM 1383 C C . LYS A 1 181 ? -20.470 -8.919 7.787 1.00 94.31 181 LYS A C 1
ATOM 1385 O O . LYS A 1 181 ? -20.952 -10.004 8.089 1.00 94.31 181 LYS A O 1
ATOM 1390 N N . LEU A 1 182 ? -20.286 -8.541 6.520 1.00 94.88 182 LEU A N 1
ATOM 1391 C CA . LEU A 1 182 ? -20.646 -9.394 5.389 1.00 94.88 182 LEU A CA 1
ATOM 1392 C C . LEU A 1 182 ? -19.615 -10.509 5.167 1.00 94.88 182 LEU A C 1
ATOM 1394 O O . LEU A 1 182 ? -20.002 -11.618 4.814 1.00 94.88 182 LEU A O 1
ATOM 1398 N N . ALA A 1 183 ? -18.327 -10.244 5.407 1.00 95.19 183 ALA A N 1
ATOM 1399 C CA . ALA A 1 183 ? -17.282 -11.266 5.350 1.00 95.19 183 ALA A CA 1
ATOM 1400 C C . ALA A 1 183 ? -17.526 -12.378 6.388 1.00 95.19 183 ALA A C 1
ATOM 1402 O O . ALA A 1 183 ? -17.509 -13.550 6.020 1.00 95.19 183 ALA A O 1
ATOM 1403 N N . TYR A 1 184 ? -17.850 -12.025 7.640 1.00 94.81 184 TYR A N 1
ATOM 1404 C CA . TYR A 1 184 ? -18.242 -13.009 8.658 1.00 94.81 184 TYR A CA 1
ATOM 1405 C C . TYR A 1 184 ? -19.508 -13.779 8.258 1.00 94.81 184 TYR A C 1
ATOM 1407 O O . TYR A 1 184 ? -19.478 -15.006 8.235 1.00 94.81 184 TYR A O 1
ATOM 1415 N N . GLN A 1 185 ? -20.579 -13.097 7.832 1.00 94.81 185 GLN A N 1
ATOM 1416 C CA . GLN A 1 185 ? -21.820 -13.762 7.403 1.00 94.81 185 GLN A CA 1
ATOM 1417 C C . GLN A 1 185 ? -21.618 -14.749 6.241 1.00 94.81 185 GLN A C 1
ATOM 1419 O O . GLN A 1 185 ? -22.207 -15.827 6.239 1.00 94.81 185 GLN A O 1
ATOM 1424 N N . LEU A 1 186 ? -20.778 -14.419 5.255 1.00 95.56 186 LEU A N 1
ATOM 1425 C CA . LEU A 1 186 ? -20.467 -15.323 4.141 1.00 95.56 186 LEU A CA 1
ATOM 1426 C C . LEU A 1 186 ? -19.785 -16.621 4.609 1.00 95.56 186 LEU A C 1
ATOM 1428 O O . LEU A 1 186 ? -20.026 -17.677 4.022 1.00 95.56 186 LEU A O 1
ATOM 1432 N N . ILE A 1 187 ? -18.969 -16.548 5.662 1.00 95.00 187 ILE A N 1
ATOM 1433 C CA . ILE A 1 187 ? -18.275 -17.697 6.257 1.00 95.00 187 ILE A CA 1
ATOM 1434 C C . ILE A 1 187 ? -19.224 -18.485 7.172 1.00 95.00 187 ILE A C 1
ATOM 1436 O O . ILE A 1 187 ? -19.320 -19.703 7.042 1.00 95.00 187 ILE A O 1
ATOM 1440 N N . GLU A 1 188 ? -19.981 -17.807 8.041 1.00 94.06 188 GLU A N 1
ATOM 1441 C CA . GLU A 1 188 ? -20.956 -18.418 8.962 1.00 94.06 188 GLU A CA 1
ATOM 1442 C C . GLU A 1 188 ? -22.063 -19.182 8.222 1.00 94.06 188 GLU A C 1
ATOM 1444 O O . GLU A 1 188 ? -22.421 -20.294 8.607 1.00 94.06 188 GLU A O 1
ATOM 1449 N N . HIS A 1 189 ? -22.564 -18.634 7.109 1.00 93.88 189 HIS A N 1
ATOM 1450 C CA . HIS A 1 189 ? -23.516 -19.321 6.229 1.00 93.88 189 HIS A CA 1
ATOM 1451 C C . HIS A 1 189 ? -22.857 -20.362 5.299 1.00 93.88 189 HIS A C 1
ATOM 1453 O O . HIS A 1 189 ? -23.545 -20.982 4.487 1.00 93.88 189 HIS A O 1
ATOM 1459 N N . GLY A 1 190 ? -21.537 -20.566 5.388 1.00 93.94 190 GLY A N 1
ATOM 1460 C CA . GLY A 1 190 ? -20.791 -21.559 4.609 1.00 93.94 190 GLY A CA 1
ATOM 1461 C C . GLY A 1 190 ? -20.711 -21.280 3.104 1.00 93.94 190 GLY A C 1
ATOM 1462 O O . GLY A 1 190 ? -20.364 -22.189 2.346 1.00 93.94 190 GLY A O 1
ATOM 1463 N N . LEU A 1 191 ? -21.033 -20.054 2.674 1.00 95.44 191 LEU A N 1
ATOM 1464 C CA . LEU A 1 191 ? -21.009 -19.611 1.275 1.00 95.44 191 LEU A CA 1
ATOM 1465 C C . LEU A 1 191 ? -19.584 -19.352 0.768 1.00 95.44 191 LEU A C 1
ATOM 1467 O O . LEU A 1 191 ? -19.342 -19.439 -0.432 1.00 95.44 191 LEU A O 1
ATOM 1471 N N . VAL A 1 192 ? -18.652 -19.029 1.670 1.00 96.38 192 VAL A N 1
ATOM 1472 C CA . VAL A 1 192 ? -17.242 -18.748 1.367 1.00 96.38 192 VAL A CA 1
ATOM 1473 C C . VAL A 1 192 ? -16.349 -19.500 2.354 1.00 96.38 192 VAL A C 1
ATOM 1475 O O . VAL A 1 192 ? -16.504 -19.364 3.565 1.00 96.38 192 VAL A O 1
ATOM 1478 N N . LYS A 1 193 ? -15.407 -20.293 1.834 1.00 95.75 193 LYS A N 1
ATOM 1479 C CA . LYS A 1 193 ? -14.407 -21.077 2.592 1.00 95.75 193 LYS A CA 1
ATOM 1480 C C . LYS A 1 193 ? -12.965 -20.739 2.192 1.00 95.75 193 LYS A C 1
ATOM 1482 O O . LYS A 1 193 ? -12.016 -21.217 2.801 1.00 95.75 193 LYS A O 1
ATOM 1487 N N . SER A 1 194 ? -12.809 -19.935 1.152 1.00 96.69 194 SER A N 1
ATOM 1488 C CA . SER A 1 194 ? -11.566 -19.479 0.551 1.00 96.69 194 SER A CA 1
ATOM 1489 C C . SER A 1 194 ? -11.859 -18.220 -0.265 1.00 96.69 194 SER A C 1
ATOM 1491 O O . SER A 1 194 ? -12.988 -17.999 -0.705 1.00 96.69 194 SER A O 1
ATOM 1493 N N . ILE A 1 195 ? -10.841 -17.405 -0.532 1.00 97.25 195 ILE A N 1
ATOM 1494 C CA . ILE A 1 195 ? -11.001 -16.173 -1.320 1.00 97.25 195 ILE A CA 1
ATOM 1495 C C . ILE A 1 195 ? -11.577 -16.456 -2.725 1.00 97.25 195 ILE A C 1
ATOM 1497 O O . ILE A 1 195 ? -12.354 -15.656 -3.246 1.00 97.25 195 ILE A O 1
ATOM 1501 N N . ALA A 1 196 ? -11.246 -17.604 -3.328 1.00 97.19 196 ALA A N 1
ATOM 1502 C CA . ALA A 1 196 ? -11.739 -17.985 -4.651 1.00 97.19 196 ALA A CA 1
ATOM 1503 C C . ALA A 1 196 ? -13.272 -18.121 -4.718 1.00 97.19 196 ALA A C 1
ATOM 1505 O O . ALA A 1 196 ? -13.859 -17.758 -5.737 1.00 97.19 196 ALA A O 1
ATOM 1506 N N . ASP A 1 197 ? -13.926 -18.558 -3.634 1.00 97.06 197 ASP A N 1
ATOM 1507 C CA . ASP A 1 197 ? -15.382 -18.773 -3.611 1.00 97.06 197 ASP A CA 1
ATOM 1508 C C . ASP A 1 197 ? -16.166 -17.468 -3.840 1.00 97.06 197 ASP A C 1
ATOM 1510 O O . ASP A 1 197 ? -17.271 -17.503 -4.381 1.00 97.06 197 ASP A O 1
ATOM 1514 N N . LEU A 1 198 ? -15.580 -16.298 -3.527 1.00 97.00 198 LEU A N 1
ATOM 1515 C CA . LEU A 1 198 ? -16.171 -14.987 -3.841 1.00 97.00 198 LEU A CA 1
ATOM 1516 C C . LEU A 1 198 ? -16.564 -14.861 -5.319 1.00 97.00 198 LEU A C 1
ATOM 1518 O O . LEU A 1 198 ? -17.556 -14.211 -5.644 1.00 97.00 198 LEU A O 1
ATOM 1522 N N . TYR A 1 199 ? -15.784 -15.470 -6.213 1.00 96.94 199 TYR A N 1
ATOM 1523 C CA . TYR A 1 199 ? -15.973 -15.393 -7.659 1.00 96.94 199 TYR A CA 1
ATOM 1524 C C . TYR A 1 199 ? -16.981 -16.417 -8.206 1.00 96.94 199 TYR A C 1
ATOM 1526 O O . TYR A 1 199 ? -17.297 -16.362 -9.397 1.00 96.94 199 TYR A O 1
ATOM 1534 N N . GLU A 1 200 ? -17.496 -17.300 -7.344 1.00 95.75 200 GLU A N 1
ATOM 1535 C CA . GLU A 1 200 ? -18.538 -18.299 -7.622 1.00 95.75 200 GLU A CA 1
ATOM 1536 C C . GLU A 1 200 ? -19.911 -17.895 -7.033 1.00 95.75 200 GLU A C 1
ATOM 1538 O O . GLU A 1 200 ? -20.935 -18.489 -7.381 1.00 95.75 200 GLU A O 1
ATOM 1543 N N . LEU A 1 201 ? -19.955 -16.857 -6.183 1.00 96.12 201 LEU A N 1
ATOM 1544 C CA . LEU A 1 201 ? -21.182 -16.339 -5.568 1.00 96.12 201 LEU A CA 1
ATOM 1545 C C . LEU A 1 201 ? -22.213 -15.866 -6.604 1.00 96.12 201 LEU A C 1
ATOM 1547 O O . LEU A 1 201 ? -21.894 -15.182 -7.580 1.00 96.12 201 LEU A O 1
ATOM 1551 N N . ASN A 1 202 ? -23.488 -16.143 -6.328 1.00 94.69 202 ASN A N 1
ATOM 1552 C CA . ASN A 1 202 ? -24.620 -15.667 -7.120 1.00 94.69 202 ASN A CA 1
ATOM 1553 C C . ASN A 1 202 ? -25.564 -14.745 -6.325 1.00 94.69 202 ASN A C 1
ATOM 1555 O O . ASN A 1 202 ? -25.460 -14.582 -5.109 1.00 94.69 202 ASN A O 1
ATOM 1559 N N . ALA A 1 203 ? -26.483 -14.083 -7.035 1.00 94.12 203 ALA A N 1
ATOM 1560 C CA . ALA A 1 203 ? -27.351 -13.075 -6.431 1.00 94.12 203 ALA A CA 1
ATOM 1561 C C . ALA A 1 203 ? -28.327 -13.675 -5.411 1.00 94.12 203 ALA A C 1
ATOM 1563 O O . ALA A 1 203 ? -28.600 -13.035 -4.399 1.00 94.12 203 ALA A O 1
ATOM 1564 N N . ASP A 1 204 ? -28.820 -14.889 -5.657 1.00 93.62 204 ASP A N 1
ATOM 1565 C CA . ASP A 1 204 ? -29.830 -15.534 -4.819 1.00 93.62 204 ASP A CA 1
ATOM 1566 C C . ASP A 1 204 ? -29.240 -15.966 -3.467 1.00 93.62 204 ASP A C 1
ATOM 1568 O O . ASP A 1 204 ? -29.856 -15.714 -2.434 1.00 93.62 204 ASP A O 1
ATOM 1572 N N . GLN A 1 205 ? -28.002 -16.482 -3.455 1.00 94.81 205 GLN A N 1
ATOM 1573 C CA . GLN A 1 205 ? -27.218 -16.733 -2.232 1.00 94.81 205 GLN A CA 1
ATOM 1574 C C . GLN A 1 205 ? -26.977 -15.461 -1.409 1.00 94.81 205 GLN A C 1
ATOM 1576 O O . GLN A 1 205 ? -27.021 -15.487 -0.183 1.00 94.81 205 GLN A O 1
ATOM 1581 N N . LEU A 1 206 ? -26.709 -14.329 -2.065 1.00 94.94 206 LEU A N 1
ATOM 1582 C CA . LEU A 1 206 ? -26.446 -13.076 -1.356 1.00 94.94 206 LEU A CA 1
ATOM 1583 C C . LEU A 1 206 ? -27.713 -12.475 -0.736 1.00 94.94 206 LEU A C 1
ATOM 1585 O O . LEU A 1 206 ? -27.623 -11.829 0.301 1.00 94.94 206 LEU A O 1
ATOM 1589 N N . ILE A 1 207 ? -28.887 -12.680 -1.343 1.00 95.12 207 ILE A N 1
ATOM 1590 C CA . ILE A 1 207 ? -30.164 -12.124 -0.858 1.00 95.12 207 ILE A CA 1
ATOM 1591 C C . ILE A 1 207 ? -30.663 -12.828 0.418 1.00 95.12 207 ILE A C 1
ATOM 1593 O O . ILE A 1 207 ? -31.481 -12.258 1.139 1.00 95.12 207 ILE A O 1
ATOM 1597 N N . THR A 1 208 ? -30.172 -14.031 0.742 1.00 93.31 208 THR A N 1
ATOM 1598 C CA . THR A 1 208 ? -30.517 -14.710 2.006 1.00 93.31 208 THR A CA 1
ATOM 1599 C C . THR A 1 208 ? -29.793 -14.144 3.231 1.00 93.31 208 THR A C 1
ATOM 1601 O O . THR A 1 208 ? -30.139 -14.515 4.349 1.00 93.31 208 THR A O 1
ATOM 1604 N N . LEU A 1 209 ? -28.795 -13.274 3.042 1.00 93.81 209 LEU A N 1
ATOM 1605 C CA . LEU A 1 209 ? -28.004 -12.688 4.127 1.00 93.81 209 LEU A CA 1
ATOM 1606 C C . LEU A 1 209 ? -28.680 -11.443 4.717 1.00 93.81 209 LEU A C 1
ATOM 1608 O O . LEU A 1 209 ? -29.394 -10.701 4.034 1.00 93.81 209 LEU A O 1
ATOM 1612 N N . GLU A 1 210 ? -28.434 -11.182 6.001 1.00 92.19 210 GLU A N 1
ATOM 1613 C CA . GLU A 1 210 ? -29.027 -10.036 6.689 1.00 92.19 210 GLU A CA 1
ATOM 1614 C C . GLU A 1 210 ? -28.621 -8.715 6.008 1.00 92.19 210 GLU A C 1
ATOM 1616 O O . GLU A 1 210 ? -27.474 -8.512 5.615 1.00 92.19 210 GLU A O 1
ATOM 1621 N N . ARG A 1 211 ? -29.576 -7.789 5.859 1.00 91.31 211 ARG A N 1
ATOM 1622 C CA . ARG A 1 211 ? -29.382 -6.465 5.229 1.00 91.31 211 ARG A CA 1
ATOM 1623 C C . ARG A 1 211 ? -28.935 -6.494 3.749 1.00 91.31 211 ARG A C 1
ATOM 1625 O O . ARG A 1 211 ? -28.738 -5.425 3.166 1.00 91.31 211 ARG A O 1
ATOM 1632 N N . MET A 1 212 ? -28.872 -7.656 3.091 1.00 94.19 212 MET A N 1
ATOM 1633 C CA . MET A 1 212 ? -28.503 -7.784 1.674 1.00 94.19 212 MET A CA 1
ATOM 1634 C C . MET A 1 212 ? -29.712 -7.762 0.725 1.00 94.19 212 MET A C 1
ATOM 1636 O O . MET A 1 212 ? -30.210 -8.774 0.243 1.00 94.19 212 MET A O 1
ATOM 1640 N N . GLY A 1 213 ? -30.173 -6.560 0.372 1.00 93.12 213 GLY A N 1
ATOM 1641 C CA . GLY A 1 213 ? -31.202 -6.393 -0.663 1.00 93.12 213 GLY A CA 1
ATOM 1642 C C . GLY A 1 213 ? -30.696 -6.681 -2.089 1.00 93.12 213 GLY A C 1
ATOM 1643 O O . GLY A 1 213 ? -29.516 -6.492 -2.388 1.00 93.12 213 GLY A O 1
ATOM 1644 N N . LYS A 1 214 ? -31.610 -7.013 -3.019 1.00 94.19 214 LYS A N 1
ATOM 1645 C CA . LYS A 1 214 ? -31.324 -7.314 -4.449 1.00 94.19 214 LYS A CA 1
ATOM 1646 C C . LYS A 1 214 ? -30.356 -6.329 -5.130 1.00 94.19 214 LYS A C 1
ATOM 1648 O O . LYS A 1 214 ? -29.505 -6.731 -5.920 1.00 94.19 214 LYS A O 1
ATOM 1653 N N . LYS A 1 215 ? -30.478 -5.029 -4.825 1.00 94.81 215 LYS A N 1
ATOM 1654 C CA . LYS A 1 215 ? -29.597 -3.970 -5.351 1.00 94.81 215 LYS A CA 1
ATOM 1655 C C . LYS A 1 215 ? -28.176 -4.052 -4.774 1.00 94.81 215 LYS A C 1
ATOM 1657 O O . LYS A 1 215 ? -27.224 -3.864 -5.522 1.00 94.81 215 LYS A O 1
ATOM 1662 N N . SER A 1 216 ? -28.038 -4.361 -3.482 1.00 94.50 216 SER A N 1
ATOM 1663 C CA . SER A 1 216 ? -26.740 -4.541 -2.816 1.00 94.50 216 SER A CA 1
ATOM 1664 C C . SER A 1 216 ? -26.010 -5.764 -3.369 1.00 94.50 216 SER A C 1
ATOM 1666 O O . SER A 1 216 ? -24.886 -5.638 -3.847 1.00 94.50 216 SER A O 1
ATOM 1668 N N . ALA A 1 217 ? -26.697 -6.911 -3.444 1.00 96.19 217 ALA A N 1
ATOM 1669 C CA . ALA A 1 217 ? -26.168 -8.138 -4.043 1.00 96.19 217 ALA A CA 1
ATOM 1670 C C . ALA A 1 217 ? -25.657 -7.910 -5.479 1.00 96.19 217 ALA A C 1
ATOM 1672 O O . ALA A 1 217 ? -24.519 -8.246 -5.799 1.00 96.19 217 ALA A O 1
ATOM 1673 N N . LYS A 1 218 ? -26.452 -7.249 -6.335 1.00 96.06 218 LYS A N 1
ATOM 1674 C CA . LYS A 1 218 ? -26.038 -6.920 -7.710 1.00 96.06 218 LYS A CA 1
ATOM 1675 C C . LYS A 1 218 ? -24.835 -5.967 -7.768 1.00 96.06 218 LYS A C 1
ATOM 1677 O O . LYS A 1 218 ? -23.995 -6.115 -8.654 1.00 96.06 218 LYS A O 1
ATOM 1682 N N . ASN A 1 219 ? -24.744 -4.999 -6.855 1.00 96.12 219 ASN A N 1
ATOM 1683 C CA . ASN A 1 219 ? -23.602 -4.085 -6.781 1.00 96.12 219 ASN A CA 1
ATOM 1684 C C . ASN A 1 219 ? -22.320 -4.814 -6.351 1.00 96.12 219 ASN A C 1
ATOM 1686 O O . ASN A 1 219 ? -21.287 -4.622 -6.989 1.00 96.12 219 ASN A O 1
ATOM 1690 N N . LEU A 1 220 ? -22.401 -5.683 -5.339 1.00 96.81 220 LEU A N 1
ATOM 1691 C CA . LEU A 1 220 ? -21.275 -6.490 -4.870 1.00 96.81 220 LEU A CA 1
ATOM 1692 C C . LEU A 1 220 ? -20.760 -7.427 -5.970 1.00 96.81 220 LEU A C 1
ATOM 1694 O O . LEU A 1 220 ? -19.574 -7.406 -6.280 1.00 96.81 220 LEU A O 1
ATOM 1698 N N . LEU A 1 221 ? -21.648 -8.170 -6.638 1.00 97.31 221 LEU A N 1
ATOM 1699 C CA . LEU A 1 221 ? -21.264 -9.036 -7.761 1.00 97.31 221 LEU A CA 1
ATOM 1700 C C . LEU A 1 221 ? -20.633 -8.247 -8.916 1.00 97.31 221 LEU A C 1
ATOM 1702 O O . LEU A 1 221 ? -19.695 -8.724 -9.549 1.00 97.31 221 LEU A O 1
ATOM 1706 N N . LYS A 1 222 ? -21.089 -7.012 -9.169 1.00 97.19 222 LYS A N 1
ATOM 1707 C CA . LYS A 1 222 ? -20.453 -6.121 -10.150 1.00 97.19 222 LYS A CA 1
ATOM 1708 C C . LYS A 1 222 ? -19.047 -5.688 -9.709 1.00 97.19 222 LYS A C 1
ATOM 1710 O O . LYS A 1 222 ? -18.166 -5.598 -10.561 1.00 97.19 222 LYS A O 1
ATOM 1715 N N . ALA A 1 223 ? -18.821 -5.436 -8.419 1.00 97.00 223 ALA A N 1
ATOM 1716 C CA . ALA A 1 223 ? -17.497 -5.113 -7.881 1.00 97.00 223 ALA A CA 1
ATOM 1717 C C . ALA A 1 223 ? -16.541 -6.321 -7.949 1.00 97.00 223 ALA A C 1
ATOM 1719 O O . ALA A 1 223 ? -15.418 -6.182 -8.428 1.00 97.00 223 ALA A O 1
ATOM 1720 N N . ILE A 1 224 ? -17.017 -7.516 -7.583 1.00 97.19 224 ILE A N 1
ATOM 1721 C CA . ILE A 1 224 ? -16.284 -8.788 -7.718 1.00 97.19 224 ILE A CA 1
ATOM 1722 C C . ILE A 1 224 ? -15.942 -9.070 -9.192 1.00 97.19 224 ILE A C 1
ATOM 1724 O O . ILE A 1 224 ? -14.821 -9.454 -9.508 1.00 97.19 224 ILE A O 1
ATOM 1728 N N . ALA A 1 225 ? -16.869 -8.835 -10.125 1.00 96.12 225 ALA A N 1
ATOM 1729 C CA . ALA A 1 225 ? -16.596 -8.991 -11.553 1.00 96.12 225 ALA A CA 1
ATOM 1730 C C . ALA A 1 225 ? -15.577 -7.961 -12.080 1.00 96.12 225 ALA A C 1
ATOM 1732 O O . ALA A 1 225 ? -14.721 -8.321 -12.884 1.00 96.12 225 ALA A O 1
ATOM 1733 N N . LYS A 1 226 ? -15.635 -6.701 -11.611 1.00 96.38 226 LYS A N 1
ATOM 1734 C CA . LYS A 1 226 ? -14.660 -5.646 -11.950 1.00 96.38 226 LYS A CA 1
ATOM 1735 C C . LYS A 1 226 ? -13.251 -6.012 -11.469 1.00 96.38 226 LYS A C 1
ATOM 1737 O O . LYS A 1 226 ? -12.292 -5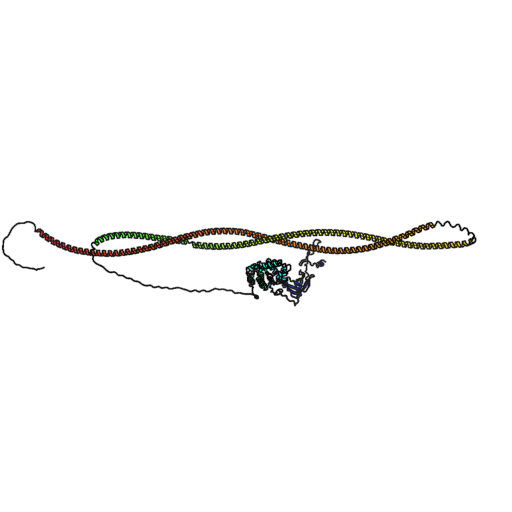.779 -12.196 1.00 96.38 226 LYS A O 1
ATOM 1742 N N . SER A 1 227 ? -13.109 -6.584 -10.272 1.00 96.81 227 SER A N 1
ATOM 1743 C CA . SER A 1 227 ? -11.786 -6.822 -9.683 1.00 96.81 227 SER A CA 1
ATOM 1744 C C . SER A 1 227 ? -10.932 -7.837 -10.452 1.00 96.81 227 SER A C 1
ATOM 1746 O O . SER A 1 227 ? -9.708 -7.753 -10.407 1.00 96.81 227 SER A O 1
ATOM 1748 N N . LYS A 1 228 ? -11.550 -8.730 -11.241 1.00 96.19 228 LYS A N 1
ATOM 1749 C CA . LYS A 1 228 ? -10.845 -9.713 -12.087 1.00 96.19 228 LYS A CA 1
ATOM 1750 C C . LYS A 1 228 ? -9.866 -9.097 -13.097 1.00 96.19 228 LYS A C 1
ATOM 1752 O O . LYS A 1 228 ? -8.943 -9.786 -13.522 1.00 96.19 228 LYS A O 1
ATOM 1757 N N . SER A 1 229 ? -10.047 -7.831 -13.487 1.00 94.75 229 SER A N 1
ATOM 1758 C CA . SER A 1 229 ? -9.166 -7.140 -14.442 1.00 94.75 229 SER A CA 1
ATOM 1759 C C . SER A 1 229 ? -7.987 -6.397 -13.799 1.00 94.75 229 SER A C 1
ATOM 1761 O O . SER A 1 229 ? -7.268 -5.695 -14.506 1.00 94.75 229 SER A O 1
ATOM 1763 N N . LEU A 1 230 ? -7.808 -6.474 -12.476 1.00 95.19 230 LEU A N 1
ATOM 1764 C CA . LEU A 1 230 ? -6.673 -5.847 -11.791 1.00 95.19 230 LEU A CA 1
ATOM 1765 C C . LEU A 1 230 ? -5.374 -6.639 -12.040 1.00 95.19 230 LEU A C 1
ATOM 1767 O O . LEU A 1 230 ? -5.435 -7.860 -12.175 1.00 95.19 230 LEU A O 1
ATOM 1771 N N . PRO A 1 231 ? -4.207 -5.970 -12.125 1.00 94.19 231 PRO A N 1
ATOM 1772 C CA . PRO A 1 231 ? -2.943 -6.601 -12.512 1.00 94.19 231 PRO A CA 1
ATOM 1773 C C . PRO A 1 231 ? -2.391 -7.543 -11.434 1.00 94.19 231 PRO A C 1
ATOM 1775 O O . PRO A 1 231 ? -2.714 -7.402 -10.254 1.00 94.19 231 PRO A O 1
ATOM 1778 N N . TRP A 1 232 ? -1.479 -8.438 -11.833 1.00 93.69 232 TRP A N 1
ATOM 1779 C CA . TRP A 1 232 ? -0.823 -9.420 -10.954 1.00 93.69 232 TRP A CA 1
ATOM 1780 C C . TRP A 1 232 ? -0.289 -8.809 -9.647 1.00 93.69 232 TRP A C 1
ATOM 1782 O O . TRP A 1 232 ? -0.546 -9.354 -8.581 1.00 93.69 232 TRP A O 1
ATOM 1792 N N . SER A 1 233 ? 0.337 -7.628 -9.686 1.00 94.50 233 SER A N 1
ATOM 1793 C CA . SER A 1 233 ? 0.833 -6.930 -8.485 1.00 94.50 233 SER A CA 1
ATOM 1794 C C . SER A 1 233 ? -0.252 -6.611 -7.446 1.00 94.50 233 SER A C 1
ATOM 1796 O O . SER A 1 233 ? -0.000 -6.701 -6.244 1.00 94.50 233 SER A O 1
ATOM 1798 N N . ARG A 1 234 ? -1.480 -6.283 -7.879 1.00 95.38 234 ARG A N 1
ATOM 1799 C CA . ARG A 1 234 ? -2.632 -6.093 -6.979 1.00 95.38 234 ARG A CA 1
ATOM 1800 C C . ARG A 1 234 ? -3.108 -7.417 -6.397 1.00 95.38 234 ARG A C 1
ATOM 1802 O O . ARG A 1 234 ? -3.400 -7.462 -5.207 1.00 95.38 234 ARG A O 1
ATOM 1809 N N . VAL A 1 235 ? -3.141 -8.470 -7.216 1.00 95.38 235 VAL A N 1
ATOM 1810 C CA . VAL A 1 235 ? -3.538 -9.819 -6.785 1.00 95.38 235 VAL A CA 1
ATOM 1811 C C . VAL A 1 235 ? -2.530 -10.391 -5.778 1.00 95.38 235 VAL A C 1
ATOM 1813 O O . VAL A 1 235 ? -2.928 -10.970 -4.775 1.00 95.38 235 VAL A O 1
ATOM 1816 N N . LEU A 1 236 ? -1.225 -10.189 -5.982 1.00 95.38 236 LEU A N 1
ATOM 1817 C CA . LEU A 1 236 ? -0.190 -10.631 -5.044 1.00 95.38 236 LEU A CA 1
ATOM 1818 C C . LEU A 1 236 ? -0.300 -9.902 -3.693 1.00 95.38 236 LEU A C 1
ATOM 1820 O O . LEU A 1 236 ? -0.317 -10.554 -2.651 1.00 95.38 236 LEU A O 1
ATOM 1824 N N . ALA A 1 237 ? -0.465 -8.573 -3.700 1.00 95.19 237 ALA A N 1
ATOM 1825 C CA . ALA A 1 237 ? -0.694 -7.792 -2.478 1.00 95.19 237 ALA A CA 1
ATOM 1826 C C . ALA A 1 237 ? -1.985 -8.202 -1.739 1.00 95.19 237 ALA A C 1
ATOM 1828 O O . ALA A 1 237 ? -2.070 -8.129 -0.511 1.00 95.19 237 ALA A O 1
ATOM 1829 N N . SER A 1 238 ? -3.013 -8.641 -2.472 1.00 95.25 238 SER A N 1
ATOM 1830 C CA . SER A 1 238 ? -4.307 -8.986 -1.890 1.00 95.25 238 SER A CA 1
ATOM 1831 C C . SER A 1 238 ? -4.328 -10.339 -1.171 1.00 95.25 238 SER A C 1
ATOM 1833 O O . SER A 1 238 ? -5.167 -10.524 -0.288 1.00 95.25 238 SER A O 1
ATOM 1835 N N . LEU A 1 239 ? -3.400 -11.258 -1.473 1.00 94.69 239 LEU A N 1
ATOM 1836 C CA . LEU A 1 239 ? -3.309 -12.592 -0.845 1.00 94.69 239 LEU A CA 1
ATOM 1837 C C . LEU A 1 239 ? -3.037 -12.561 0.671 1.00 94.69 239 LEU A C 1
ATOM 1839 O O . LEU A 1 239 ? -3.299 -13.556 1.353 1.00 94.69 239 LEU A O 1
ATOM 1843 N N . GLY A 1 240 ? -2.545 -11.434 1.199 1.00 92.38 240 GLY A N 1
ATOM 1844 C CA . GLY A 1 240 ? -2.304 -11.244 2.633 1.00 92.38 240 GLY A CA 1
ATOM 1845 C C . GLY A 1 240 ? -1.049 -11.950 3.155 1.00 92.38 240 GLY A C 1
ATOM 1846 O O . GLY A 1 240 ? -1.025 -12.370 4.308 1.00 92.38 240 GLY A O 1
ATOM 1847 N N . ILE A 1 241 ? -0.019 -12.103 2.318 1.00 93.75 241 ILE A N 1
ATOM 1848 C CA . ILE A 1 241 ? 1.285 -12.637 2.736 1.00 93.75 241 ILE A CA 1
ATOM 1849 C C . ILE A 1 241 ? 1.932 -11.645 3.725 1.00 93.75 241 ILE A C 1
ATOM 1851 O O . ILE A 1 241 ? 1.966 -10.440 3.456 1.00 93.75 241 ILE A O 1
ATOM 1855 N N . ARG A 1 242 ? 2.435 -12.133 4.874 1.00 90.44 242 ARG A N 1
ATOM 1856 C CA . ARG A 1 242 ? 3.051 -11.300 5.934 1.00 90.44 242 ARG A CA 1
ATOM 1857 C C . ARG A 1 242 ? 4.150 -10.415 5.316 1.00 90.44 242 ARG A C 1
ATOM 1859 O O . ARG A 1 242 ? 4.931 -10.880 4.491 1.00 90.44 242 ARG A O 1
ATOM 1866 N N . HIS A 1 243 ? 4.164 -9.130 5.674 1.00 91.12 243 HIS A N 1
ATOM 1867 C CA . HIS A 1 243 ? 5.072 -8.090 5.152 1.00 91.12 243 HIS A CA 1
ATOM 1868 C C . HIS A 1 243 ? 4.974 -7.750 3.638 1.00 91.12 243 HIS A C 1
ATOM 1870 O O . HIS A 1 243 ? 5.647 -6.824 3.177 1.00 91.12 243 HIS A O 1
ATOM 1876 N N . VAL A 1 244 ? 4.103 -8.398 2.851 1.00 93.62 244 VAL A N 1
ATOM 1877 C CA . VAL A 1 244 ? 3.938 -8.116 1.409 1.00 93.62 244 VAL A CA 1
ATOM 1878 C C . VAL A 1 244 ? 2.815 -7.101 1.167 1.00 93.62 244 VAL A C 1
ATOM 1880 O O . VAL A 1 244 ? 1.683 -7.440 0.829 1.00 93.62 244 VAL A O 1
ATOM 1883 N N . GLY A 1 245 ? 3.142 -5.818 1.329 1.00 92.38 245 GLY A N 1
ATOM 1884 C CA . GLY A 1 245 ? 2.267 -4.712 0.924 1.00 92.38 245 GLY A CA 1
ATOM 1885 C C . GLY A 1 245 ? 2.281 -4.457 -0.591 1.00 92.38 245 GLY A C 1
ATOM 1886 O O . GLY A 1 245 ? 3.011 -5.101 -1.343 1.00 92.38 245 GLY A O 1
ATOM 1887 N N . ARG A 1 246 ? 1.523 -3.447 -1.051 1.00 92.62 246 ARG A N 1
ATOM 1888 C CA . ARG A 1 246 ? 1.453 -3.045 -2.475 1.00 92.62 246 ARG A CA 1
ATOM 1889 C C . ARG A 1 246 ? 2.832 -2.839 -3.117 1.00 92.62 246 ARG A C 1
ATOM 1891 O O . ARG A 1 246 ? 3.049 -3.320 -4.223 1.00 92.62 246 ARG A O 1
ATOM 1898 N N . ALA A 1 247 ? 3.729 -2.106 -2.453 1.00 93.81 247 ALA A N 1
ATOM 1899 C CA . ALA A 1 247 ? 5.055 -1.797 -2.992 1.00 93.81 247 ALA A CA 1
ATOM 1900 C C . ALA A 1 247 ? 5.914 -3.066 -3.127 1.00 93.81 247 ALA A C 1
ATOM 1902 O O . ALA A 1 247 ? 6.452 -3.332 -4.197 1.00 93.81 247 ALA A O 1
ATOM 1903 N N . THR A 1 248 ? 5.956 -3.894 -2.078 1.00 95.25 248 THR A N 1
ATOM 1904 C CA . THR A 1 248 ? 6.642 -5.194 -2.070 1.00 95.25 248 THR A CA 1
ATOM 1905 C C . THR A 1 248 ? 6.115 -6.117 -3.163 1.00 95.25 248 THR A C 1
ATOM 1907 O O . THR A 1 248 ? 6.893 -6.678 -3.926 1.00 95.25 248 THR A O 1
ATOM 1910 N N . ALA A 1 249 ? 4.790 -6.227 -3.296 1.00 95.19 249 ALA A N 1
ATOM 1911 C CA . ALA A 1 249 ? 4.163 -7.007 -4.353 1.00 95.19 249 ALA A CA 1
ATOM 1912 C C . ALA A 1 249 ? 4.536 -6.484 -5.746 1.00 95.19 249 ALA A C 1
ATOM 1914 O O . ALA A 1 249 ? 4.841 -7.277 -6.628 1.00 95.19 249 ALA A O 1
ATOM 1915 N N . GLN A 1 250 ? 4.561 -5.163 -5.952 1.00 94.12 250 GLN A N 1
ATOM 1916 C CA . GLN A 1 250 ? 4.973 -4.579 -7.226 1.00 94.12 250 GLN A CA 1
ATOM 1917 C C . GLN A 1 250 ? 6.410 -4.978 -7.592 1.00 94.12 250 GLN A C 1
ATOM 1919 O O . GLN A 1 250 ? 6.595 -5.502 -8.689 1.00 94.12 250 GLN A O 1
ATOM 1924 N N . MET A 1 251 ? 7.370 -4.836 -6.670 1.00 94.69 251 MET A N 1
ATOM 1925 C CA . MET A 1 251 ? 8.770 -5.250 -6.874 1.00 94.69 251 MET A CA 1
ATOM 1926 C C . MET A 1 251 ? 8.875 -6.756 -7.173 1.00 94.69 251 MET A C 1
ATOM 1928 O O . MET A 1 251 ? 9.432 -7.147 -8.197 1.00 94.69 251 MET A O 1
ATOM 1932 N N . LEU A 1 252 ? 8.225 -7.605 -6.365 1.00 94.94 252 LEU A N 1
ATOM 1933 C CA . LEU A 1 252 ? 8.174 -9.057 -6.590 1.00 94.94 252 LEU A CA 1
ATOM 1934 C C . LEU A 1 252 ? 7.619 -9.424 -7.975 1.00 94.94 252 LEU A C 1
ATOM 1936 O O . LEU A 1 252 ? 8.132 -10.338 -8.610 1.00 94.94 252 LEU A O 1
ATOM 1940 N N . THR A 1 253 ? 6.591 -8.726 -8.469 1.00 93.81 253 THR A N 1
ATOM 1941 C CA . THR A 1 253 ? 6.025 -8.990 -9.807 1.00 93.81 253 THR A CA 1
ATOM 1942 C C . THR A 1 253 ? 6.815 -8.392 -10.972 1.00 93.81 253 THR A C 1
ATOM 1944 O O . THR A 1 253 ? 6.562 -8.777 -12.114 1.00 93.81 253 THR A O 1
ATOM 1947 N N . GLN A 1 254 ? 7.730 -7.453 -10.713 1.00 92.50 254 GLN A N 1
ATOM 1948 C CA . GLN A 1 254 ? 8.643 -6.915 -11.726 1.00 92.50 254 GLN A CA 1
ATOM 1949 C C . GLN A 1 254 ? 9.778 -7.908 -12.004 1.00 92.50 254 GLN A C 1
ATOM 1951 O O . GLN A 1 254 ? 10.052 -8.189 -13.167 1.00 92.50 254 GLN A O 1
ATOM 1956 N N . GLU A 1 255 ? 10.347 -8.502 -10.952 1.00 94.31 255 GLU A N 1
ATOM 1957 C CA . GLU A 1 255 ? 11.379 -9.541 -11.062 1.00 94.31 255 GLU A CA 1
ATOM 1958 C C . GLU A 1 255 ? 10.781 -10.906 -11.456 1.00 94.31 255 GLU A C 1
ATOM 1960 O O . GLU A 1 255 ? 11.198 -11.543 -12.426 1.00 94.31 255 GLU A O 1
ATOM 1965 N N . PHE A 1 256 ? 9.721 -11.349 -10.769 1.00 93.31 256 PHE A N 1
ATOM 1966 C CA . PHE A 1 256 ? 9.049 -12.621 -11.046 1.00 93.31 256 PHE A CA 1
ATOM 1967 C C . PHE A 1 256 ? 7.795 -12.423 -11.907 1.00 93.31 256 PHE A C 1
ATOM 1969 O O . PHE A 1 256 ? 6.655 -12.412 -11.432 1.00 93.31 256 PHE A O 1
ATOM 1976 N N . ALA A 1 257 ? 8.017 -12.333 -13.221 1.00 85.88 257 ALA A N 1
ATOM 1977 C CA . ALA A 1 257 ? 6.982 -12.086 -14.230 1.00 85.88 257 ALA A CA 1
ATOM 1978 C C . ALA A 1 257 ? 5.851 -13.141 -14.313 1.00 85.88 257 ALA A C 1
ATOM 1980 O O . ALA A 1 257 ? 4.834 -12.889 -14.961 1.00 85.88 257 ALA A O 1
ATOM 1981 N N . THR A 1 258 ? 5.996 -14.320 -13.692 1.00 91.12 258 THR A N 1
ATOM 1982 C CA . THR A 1 258 ? 4.950 -15.358 -13.629 1.00 91.12 258 THR A CA 1
ATOM 1983 C C . THR A 1 258 ? 4.737 -15.852 -12.202 1.00 91.12 258 THR A C 1
ATOM 1985 O O . THR A 1 258 ? 5.659 -15.863 -11.383 1.00 91.12 258 THR A O 1
ATOM 1988 N N . VAL A 1 259 ? 3.523 -16.328 -11.915 1.00 92.50 259 VAL A N 1
ATOM 1989 C CA . VAL A 1 259 ? 3.196 -16.915 -10.605 1.00 92.50 259 VAL A CA 1
ATOM 1990 C C . VAL A 1 259 ? 4.009 -18.189 -10.364 1.00 92.50 259 VAL A C 1
ATOM 1992 O O . VAL A 1 259 ? 4.460 -18.430 -9.249 1.00 92.50 259 VAL A O 1
ATOM 1995 N N . GLY A 1 260 ? 4.240 -18.984 -11.417 1.00 89.12 260 GLY A N 1
ATOM 1996 C CA . GLY A 1 260 ? 5.071 -20.187 -11.346 1.00 89.12 260 GLY A CA 1
ATOM 1997 C C . GLY A 1 260 ? 6.534 -19.899 -10.996 1.00 89.12 260 GLY A C 1
ATOM 1998 O O . GLY A 1 260 ? 7.125 -20.673 -10.248 1.00 89.12 260 GLY A O 1
ATOM 1999 N N . ASN A 1 261 ? 7.103 -18.789 -11.482 1.00 92.06 261 ASN A N 1
ATOM 2000 C CA . ASN A 1 261 ? 8.466 -18.381 -11.130 1.00 92.06 261 ASN A CA 1
ATOM 2001 C C . ASN A 1 261 ? 8.535 -17.944 -9.661 1.00 92.06 261 ASN A C 1
ATOM 2003 O O . ASN A 1 261 ? 9.362 -18.466 -8.921 1.00 92.06 261 ASN A O 1
ATOM 2007 N N . LEU A 1 262 ? 7.625 -17.067 -9.214 1.00 94.75 262 LEU A N 1
ATOM 2008 C CA . LEU A 1 262 ? 7.593 -16.605 -7.820 1.00 94.75 262 LEU A CA 1
ATOM 2009 C C . LEU A 1 262 ? 7.373 -17.759 -6.827 1.00 94.75 262 LEU A C 1
ATOM 2011 O O . LEU A 1 262 ? 8.004 -17.804 -5.779 1.00 94.75 262 LEU A O 1
ATOM 2015 N N . ALA A 1 263 ? 6.511 -18.721 -7.169 1.00 94.00 263 ALA A N 1
ATOM 2016 C CA . ALA A 1 263 ? 6.258 -19.894 -6.334 1.00 94.00 263 ALA A CA 1
ATOM 2017 C C . ALA A 1 263 ? 7.452 -20.863 -6.255 1.00 94.00 263 ALA A C 1
ATOM 2019 O O . ALA A 1 263 ? 7.523 -21.669 -5.326 1.00 94.00 263 ALA A O 1
ATOM 2020 N N . LYS A 1 264 ? 8.370 -20.822 -7.228 1.00 93.44 264 LYS A N 1
ATOM 2021 C CA . LYS A 1 264 ? 9.581 -21.657 -7.267 1.00 93.44 264 LYS A CA 1
ATOM 2022 C C . LYS A 1 264 ? 10.806 -20.972 -6.674 1.00 93.44 264 LYS A C 1
ATOM 2024 O O . LYS A 1 264 ? 11.707 -21.697 -6.274 1.00 93.44 264 LYS A O 1
ATOM 2029 N N . ALA A 1 265 ? 10.805 -19.641 -6.593 1.00 94.31 265 ALA A N 1
ATOM 2030 C CA . ALA A 1 265 ? 11.912 -18.851 -6.075 1.00 94.31 265 ALA A CA 1
ATOM 2031 C C . ALA A 1 265 ? 12.386 -19.351 -4.702 1.00 94.31 265 ALA A C 1
ATOM 2033 O O . ALA A 1 265 ? 11.571 -19.625 -3.814 1.00 94.31 265 ALA A O 1
ATOM 2034 N N . GLU A 1 266 ? 13.699 -19.460 -4.533 1.00 94.69 266 GLU A N 1
ATOM 2035 C CA . GLU A 1 266 ? 14.317 -19.770 -3.244 1.00 94.69 266 GLU A CA 1
ATOM 2036 C C . GLU A 1 266 ? 14.576 -18.489 -2.432 1.00 94.69 266 GLU A C 1
ATOM 2038 O O . GLU A 1 266 ? 14.617 -17.380 -2.971 1.00 94.69 266 GLU A O 1
ATOM 2043 N N . ILE A 1 267 ? 14.747 -18.626 -1.111 1.00 94.62 267 ILE A N 1
ATOM 2044 C CA . ILE A 1 267 ? 14.864 -17.481 -0.183 1.00 94.62 267 ILE A CA 1
ATOM 2045 C C . ILE A 1 267 ? 15.974 -16.510 -0.624 1.00 94.62 267 ILE A C 1
ATOM 2047 O O . ILE A 1 267 ? 15.751 -15.304 -0.663 1.00 94.62 267 ILE A O 1
ATOM 2051 N N . THR A 1 268 ? 17.125 -17.026 -1.061 1.00 93.62 268 THR A N 1
ATOM 2052 C CA . THR A 1 268 ? 18.261 -16.214 -1.533 1.00 93.62 268 THR A CA 1
ATOM 2053 C C . THR A 1 268 ? 17.981 -15.436 -2.822 1.00 93.62 268 THR A C 1
ATOM 2055 O O . THR A 1 268 ? 18.618 -14.417 -3.067 1.00 93.62 268 THR A O 1
ATOM 2058 N N . GLU A 1 269 ? 17.060 -15.906 -3.668 1.00 94.62 269 GLU A N 1
ATOM 2059 C CA . GLU A 1 269 ? 16.655 -15.197 -4.892 1.00 94.62 269 GLU A CA 1
ATOM 2060 C C . GLU A 1 269 ? 15.675 -14.065 -4.566 1.00 94.62 269 GLU A C 1
ATOM 2062 O O . GLU A 1 269 ? 15.718 -13.006 -5.186 1.00 94.62 269 GLU A O 1
ATOM 2067 N N . LEU A 1 270 ? 14.822 -14.267 -3.557 1.00 95.06 270 LEU A N 1
ATOM 2068 C CA . LEU A 1 270 ? 13.916 -13.246 -3.029 1.00 95.06 270 LEU A CA 1
ATOM 2069 C C . LEU A 1 270 ? 14.686 -12.141 -2.281 1.00 95.06 270 LEU A C 1
ATOM 2071 O O . LEU A 1 270 ? 14.392 -10.965 -2.474 1.00 95.06 270 LEU A O 1
ATOM 2075 N N . GLU A 1 271 ? 15.692 -12.503 -1.477 1.00 94.06 271 GLU A N 1
ATOM 2076 C CA . GLU A 1 271 ? 16.587 -11.567 -0.765 1.00 94.06 271 GLU A CA 1
ATOM 2077 C C . GLU A 1 271 ? 17.495 -10.747 -1.698 1.00 94.06 271 GLU A C 1
ATOM 2079 O O . GLU A 1 271 ? 17.965 -9.679 -1.313 1.00 94.06 271 GLU A O 1
ATOM 2084 N N . ALA A 1 272 ? 17.747 -11.218 -2.924 1.00 93.94 272 ALA A N 1
ATOM 2085 C CA . ALA A 1 272 ? 18.553 -10.490 -3.905 1.00 93.94 272 ALA A CA 1
ATOM 2086 C C . ALA A 1 272 ? 17.840 -9.251 -4.485 1.00 93.94 272 ALA A C 1
ATOM 2088 O O . ALA A 1 272 ? 18.485 -8.411 -5.115 1.00 93.94 272 ALA A O 1
ATOM 2089 N N . ILE A 1 273 ? 16.523 -9.129 -4.286 1.00 94.19 273 ILE A N 1
ATOM 2090 C CA . ILE A 1 273 ? 15.724 -7.999 -4.766 1.00 94.19 273 ILE A CA 1
ATOM 2091 C C . ILE A 1 273 ? 15.925 -6.799 -3.841 1.00 94.19 273 ILE A C 1
ATOM 2093 O O . ILE A 1 273 ? 15.768 -6.891 -2.621 1.00 94.19 273 ILE A O 1
ATOM 2097 N N . GLU A 1 274 ? 16.218 -5.638 -4.428 1.00 87.12 274 GLU A N 1
ATOM 2098 C CA . GLU A 1 274 ? 16.417 -4.410 -3.666 1.00 87.12 274 GLU A CA 1
ATOM 2099 C C . GLU A 1 274 ? 15.205 -4.116 -2.760 1.00 87.12 274 GLU A C 1
ATOM 2101 O O . GLU A 1 274 ? 14.051 -4.155 -3.190 1.00 87.12 274 GLU A O 1
ATOM 2106 N N . ARG A 1 275 ? 15.477 -3.788 -1.490 1.00 89.38 275 ARG A N 1
ATOM 2107 C CA . ARG A 1 275 ? 14.475 -3.480 -0.450 1.00 89.38 275 ARG A CA 1
ATOM 2108 C C . ARG A 1 275 ? 13.605 -4.662 0.008 1.00 89.38 275 ARG A C 1
ATOM 2110 O O . ARG A 1 275 ? 12.678 -4.432 0.787 1.00 89.38 275 ARG A O 1
ATOM 2117 N N . ILE A 1 276 ? 13.899 -5.898 -0.400 1.00 93.44 276 ILE A N 1
ATOM 2118 C CA . ILE A 1 276 ? 13.330 -7.102 0.220 1.00 93.44 276 ILE A CA 1
ATOM 2119 C C . ILE A 1 276 ? 14.245 -7.554 1.361 1.00 93.44 276 ILE A C 1
ATOM 2121 O O . ILE A 1 276 ? 15.448 -7.710 1.187 1.00 93.44 276 ILE A O 1
ATOM 2125 N N . SER A 1 277 ? 13.673 -7.724 2.552 1.00 92.44 277 SER A N 1
ATOM 2126 C CA . SER A 1 277 ? 14.390 -8.215 3.730 1.00 92.44 277 SER A CA 1
ATOM 2127 C C . SER A 1 277 ? 14.241 -9.739 3.881 1.00 92.44 277 SER A C 1
ATOM 2129 O O . SER A 1 277 ? 13.294 -10.310 3.323 1.00 92.44 277 SER A O 1
ATOM 2131 N N . PRO A 1 278 ? 15.117 -10.411 4.654 1.00 91.69 278 PRO A N 1
ATOM 2132 C CA . PRO A 1 278 ? 15.019 -11.850 4.915 1.00 91.69 278 PRO A CA 1
ATOM 2133 C C . PRO A 1 278 ? 13.645 -12.293 5.435 1.00 91.69 278 PRO A C 1
ATOM 2135 O O . PRO A 1 278 ? 13.134 -13.341 5.045 1.00 91.69 278 PRO A O 1
ATOM 2138 N N . GLU A 1 279 ? 12.988 -11.473 6.257 1.00 91.69 279 GLU A N 1
ATOM 2139 C CA . GLU A 1 279 ? 11.664 -11.760 6.822 1.00 91.69 279 GLU A CA 1
ATOM 2140 C C . GLU A 1 279 ? 10.566 -11.735 5.744 1.00 91.69 279 GLU A C 1
ATOM 2142 O O . GLU A 1 279 ? 9.648 -12.562 5.759 1.00 91.69 279 GLU A O 1
ATOM 2147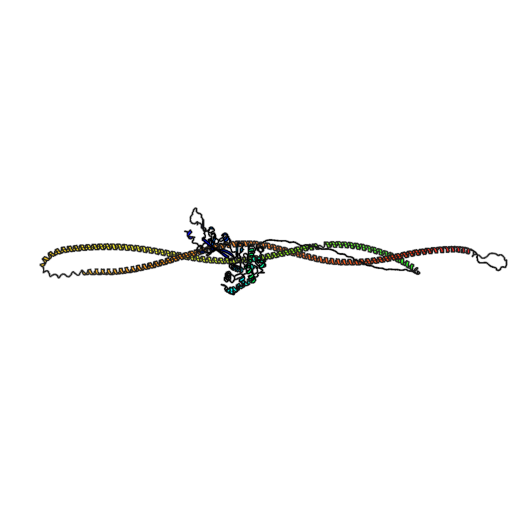 N N . ILE A 1 280 ? 10.672 -10.825 4.765 1.00 94.06 280 ILE A N 1
ATOM 2148 C CA . ILE A 1 280 ? 9.782 -10.777 3.594 1.00 94.06 280 ILE A CA 1
ATOM 2149 C C . ILE A 1 280 ? 10.031 -12.000 2.703 1.00 94.06 280 ILE A C 1
ATOM 2151 O O . ILE A 1 280 ? 9.075 -12.674 2.311 1.00 94.06 280 ILE A O 1
ATOM 2155 N N . ALA A 1 281 ? 11.297 -12.307 2.406 1.00 94.50 281 ALA A N 1
ATOM 2156 C CA . ALA A 1 281 ? 11.683 -13.443 1.572 1.00 94.50 281 ALA A CA 1
ATOM 2157 C C . ALA A 1 281 ? 11.183 -14.775 2.156 1.00 94.50 281 ALA A C 1
ATOM 2159 O O . ALA A 1 281 ? 10.500 -15.536 1.468 1.00 94.50 281 ALA A O 1
ATOM 2160 N N . GLN A 1 282 ? 11.418 -15.013 3.450 1.00 92.75 282 GLN A N 1
ATOM 2161 C CA . GLN A 1 282 ? 10.888 -16.168 4.181 1.00 92.75 282 GLN A CA 1
ATOM 2162 C C . GLN A 1 282 ? 9.354 -16.206 4.160 1.00 92.75 282 GLN A C 1
ATOM 2164 O O . GLN A 1 282 ? 8.771 -17.261 3.908 1.00 92.75 282 GLN A O 1
ATOM 2169 N N . SER A 1 283 ? 8.681 -15.069 4.372 1.00 93.50 283 SER A N 1
ATOM 2170 C CA . SER A 1 283 ? 7.212 -14.999 4.368 1.00 93.50 283 SER A CA 1
ATOM 2171 C C . SER A 1 283 ? 6.611 -15.385 3.013 1.00 93.50 283 SER A C 1
ATOM 2173 O O . SER A 1 283 ? 5.652 -16.158 2.967 1.00 93.50 283 SER A O 1
ATOM 2175 N N . VAL A 1 284 ? 7.190 -14.902 1.908 1.00 95.38 284 VAL A N 1
ATOM 2176 C CA . VAL A 1 284 ? 6.790 -15.272 0.538 1.00 95.38 284 VAL A CA 1
ATOM 2177 C C . VAL A 1 284 ? 7.057 -16.754 0.280 1.00 95.38 284 VAL A C 1
ATOM 2179 O O . VAL A 1 284 ? 6.141 -17.485 -0.104 1.00 95.38 284 VAL A O 1
ATOM 2182 N N . TYR A 1 285 ? 8.285 -17.204 0.544 1.00 94.88 285 TYR A N 1
ATOM 2183 C CA . TYR A 1 285 ? 8.721 -18.583 0.342 1.00 94.88 285 TYR A CA 1
ATOM 2184 C C . TYR A 1 285 ? 7.801 -19.584 1.048 1.00 94.88 285 TYR A C 1
ATOM 2186 O O . TYR A 1 285 ? 7.207 -20.467 0.424 1.00 94.88 285 TYR A O 1
ATOM 2194 N N . HIS A 1 286 ? 7.621 -19.408 2.358 1.00 93.62 286 HIS A N 1
ATOM 2195 C CA . HIS A 1 286 ? 6.820 -20.303 3.178 1.00 93.62 286 HIS A CA 1
ATOM 2196 C C . HIS A 1 286 ? 5.340 -20.285 2.791 1.00 93.62 286 HIS A C 1
ATOM 2198 O O . HIS A 1 286 ? 4.715 -21.345 2.786 1.00 93.62 286 HIS A O 1
ATOM 2204 N N . TRP A 1 287 ? 4.779 -19.133 2.402 1.00 95.38 287 TRP A N 1
ATOM 2205 C CA . TRP A 1 287 ? 3.384 -19.051 1.960 1.00 95.38 287 TRP A CA 1
ATOM 2206 C C . TRP A 1 287 ? 3.122 -19.894 0.702 1.00 95.38 287 TRP A C 1
ATOM 2208 O O . TRP A 1 287 ? 2.124 -20.618 0.657 1.00 95.38 287 TRP A O 1
ATOM 2218 N N . PHE A 1 288 ? 4.033 -19.872 -0.281 1.00 94.94 288 PHE A N 1
ATOM 2219 C CA . PHE A 1 288 ? 3.924 -20.680 -1.506 1.00 94.94 288 PHE A CA 1
ATOM 2220 C C . PHE A 1 288 ? 4.208 -22.177 -1.302 1.00 94.94 288 PHE A C 1
ATOM 2222 O O . PHE A 1 288 ? 3.801 -22.986 -2.137 1.00 94.94 288 PHE A O 1
ATOM 2229 N N . ARG A 1 289 ? 4.859 -22.583 -0.203 1.00 93.19 289 ARG A N 1
ATOM 2230 C CA . ARG A 1 289 ? 5.066 -24.004 0.151 1.00 93.19 289 ARG A CA 1
ATOM 2231 C C . ARG A 1 289 ? 3.839 -24.642 0.844 1.00 93.19 289 ARG A C 1
ATOM 2233 O O . ARG A 1 289 ? 3.825 -25.851 1.051 1.00 93.19 289 ARG A O 1
ATOM 2240 N N . ILE A 1 290 ? 2.783 -23.879 1.160 1.00 93.94 290 ILE A N 1
ATOM 2241 C CA . ILE A 1 290 ? 1.513 -24.415 1.690 1.00 93.94 290 ILE A CA 1
ATOM 2242 C C . ILE A 1 290 ? 0.592 -24.874 0.547 1.00 93.94 290 ILE A C 1
ATOM 2244 O O . ILE A 1 290 ? 0.107 -24.057 -0.237 1.00 93.94 290 ILE A O 1
ATOM 2248 N N . GLN A 1 291 ? 0.244 -26.166 0.508 1.00 92.56 291 GLN A N 1
ATOM 2249 C CA . GLN A 1 291 ? -0.604 -26.738 -0.552 1.00 92.56 291 GLN A CA 1
ATOM 2250 C C . GLN A 1 291 ? -1.966 -26.037 -0.707 1.00 92.56 291 GLN A C 1
ATOM 2252 O O . GLN A 1 291 ? -2.424 -25.805 -1.821 1.00 92.56 291 GLN A O 1
ATOM 2257 N N . ALA A 1 292 ? -2.606 -25.645 0.400 1.00 93.62 292 ALA A N 1
ATOM 2258 C CA . ALA A 1 292 ? -3.886 -24.932 0.363 1.00 93.62 292 ALA A CA 1
ATOM 2259 C C . ALA A 1 292 ? -3.787 -23.558 -0.333 1.00 93.62 292 ALA A C 1
ATOM 2261 O O . ALA A 1 292 ? -4.722 -23.143 -1.018 1.00 93.62 292 ALA A O 1
ATOM 2262 N N . ASN A 1 293 ? -2.643 -22.878 -0.208 1.00 95.69 293 ASN A N 1
ATOM 2263 C CA . ASN A 1 293 ? -2.381 -21.600 -0.869 1.00 95.69 293 ASN A CA 1
ATOM 2264 C C . ASN A 1 293 ? -2.102 -21.793 -2.369 1.00 95.69 293 ASN A C 1
ATOM 2266 O O . ASN A 1 293 ? -2.587 -21.013 -3.187 1.00 95.69 293 ASN A O 1
ATOM 2270 N N . GLN A 1 294 ? -1.404 -22.869 -2.750 1.00 93.56 294 GLN A N 1
ATOM 2271 C CA . GLN A 1 294 ? -1.233 -23.257 -4.156 1.00 93.56 294 GLN A CA 1
ATOM 2272 C C . GLN A 1 294 ? -2.584 -23.542 -4.829 1.00 93.56 294 GLN A C 1
ATOM 2274 O O . GLN A 1 294 ? -2.905 -22.944 -5.855 1.00 93.56 294 GLN A O 1
ATOM 2279 N N . THR A 1 295 ? -3.435 -24.357 -4.198 1.00 94.75 295 THR A N 1
ATOM 2280 C CA . THR A 1 295 ? -4.800 -24.625 -4.680 1.00 94.75 295 THR A CA 1
ATOM 2281 C C . THR A 1 295 ? -5.642 -23.347 -4.765 1.00 94.75 295 THR A C 1
ATOM 2283 O O . THR A 1 295 ? -6.428 -23.182 -5.699 1.00 94.75 295 THR A O 1
ATOM 2286 N N . LEU A 1 296 ? -5.472 -22.400 -3.835 1.00 95.62 296 LEU A N 1
ATOM 2287 C CA . LEU A 1 296 ? -6.125 -21.092 -3.917 1.00 95.62 296 LEU A CA 1
ATOM 2288 C C . LEU A 1 296 ? -5.690 -20.310 -5.172 1.00 95.62 296 LEU A C 1
ATOM 2290 O O . LEU A 1 296 ? -6.551 -19.775 -5.871 1.00 95.62 296 LEU A O 1
ATOM 2294 N N . ILE A 1 297 ? -4.393 -20.275 -5.495 1.00 95.38 297 ILE A N 1
ATOM 2295 C CA . ILE A 1 297 ? -3.867 -19.638 -6.717 1.00 95.38 297 ILE A CA 1
ATOM 2296 C C . ILE A 1 297 ? -4.466 -20.266 -7.983 1.00 95.38 297 ILE A C 1
ATOM 2298 O O . ILE A 1 297 ? -4.912 -19.540 -8.875 1.00 95.38 297 ILE A O 1
ATOM 2302 N N . GLU A 1 298 ? -4.530 -21.596 -8.057 1.00 93.88 298 GLU A N 1
ATOM 2303 C CA . GLU A 1 298 ? -5.126 -22.316 -9.191 1.00 93.88 298 GLU A CA 1
ATOM 2304 C C . GLU A 1 298 ? -6.607 -21.965 -9.367 1.00 93.88 298 GLU A C 1
ATOM 2306 O O . GLU A 1 298 ? -7.042 -21.629 -10.471 1.00 93.88 298 GLU A O 1
ATOM 2311 N N . ARG A 1 299 ? -7.382 -21.957 -8.273 1.00 96.06 299 ARG A N 1
ATOM 2312 C CA . ARG A 1 299 ? -8.802 -21.576 -8.302 1.00 96.06 299 ARG A CA 1
ATOM 2313 C C . ARG A 1 299 ? -9.009 -20.112 -8.694 1.00 96.06 299 ARG A C 1
ATOM 2315 O O . ARG A 1 299 ? -9.926 -19.818 -9.456 1.00 96.06 299 ARG A O 1
ATOM 2322 N N . LEU A 1 300 ? -8.155 -19.195 -8.235 1.00 95.88 300 LEU A N 1
ATOM 2323 C CA . LEU A 1 300 ? -8.191 -17.786 -8.649 1.00 95.88 300 LEU A CA 1
ATOM 2324 C C . LEU A 1 300 ? -7.848 -17.618 -10.141 1.00 95.88 300 LEU A C 1
ATOM 2326 O O . LEU A 1 300 ? -8.467 -16.805 -10.830 1.00 95.88 300 LEU A O 1
ATOM 2330 N N . SER A 1 301 ? -6.917 -18.417 -10.667 1.00 93.38 301 SER A N 1
ATOM 2331 C CA . SER A 1 301 ? -6.606 -18.448 -12.101 1.00 93.38 301 SER A CA 1
ATOM 2332 C C . SER A 1 301 ? -7.791 -18.969 -12.918 1.00 93.38 301 SER A C 1
ATOM 2334 O O . SER A 1 301 ? -8.231 -18.299 -13.853 1.00 93.38 301 SER A O 1
ATOM 2336 N N . ALA A 1 302 ? -8.400 -20.083 -12.497 1.00 93.81 302 ALA A N 1
ATOM 2337 C CA . ALA A 1 302 ? -9.613 -20.629 -13.108 1.00 93.81 302 ALA A CA 1
ATOM 2338 C C . ALA A 1 302 ? -10.814 -19.663 -13.031 1.00 93.81 302 ALA A C 1
ATOM 2340 O O . ALA A 1 302 ? -11.631 -19.607 -13.951 1.00 93.81 302 ALA A O 1
ATOM 2341 N N . ALA A 1 303 ? -10.897 -18.841 -11.979 1.00 94.44 303 ALA A N 1
ATOM 2342 C CA . ALA A 1 303 ? -11.889 -17.777 -11.850 1.00 94.44 303 ALA A CA 1
ATOM 2343 C C . ALA A 1 303 ? -11.658 -16.588 -12.812 1.00 94.44 303 ALA A C 1
ATOM 2345 O O . ALA A 1 303 ? -12.532 -15.720 -12.913 1.00 94.44 303 ALA A O 1
ATOM 2346 N N . GLY A 1 304 ? -10.536 -16.538 -13.538 1.00 93.19 304 GLY A N 1
ATOM 2347 C CA . GLY A 1 304 ? -10.248 -15.542 -14.574 1.00 93.19 304 GLY A CA 1
ATOM 2348 C C . GLY A 1 304 ? -9.560 -14.266 -14.079 1.00 93.19 304 GLY A C 1
ATOM 2349 O O . GLY A 1 304 ? -9.765 -13.206 -14.671 1.00 93.19 304 GLY A O 1
ATOM 2350 N N . LEU A 1 305 ? -8.785 -14.338 -12.992 1.00 94.94 305 LEU A N 1
ATOM 2351 C CA . LEU A 1 305 ? -7.922 -13.235 -12.554 1.00 94.94 305 LEU A CA 1
ATOM 2352 C C . LEU A 1 305 ? -6.658 -13.122 -13.426 1.00 94.94 305 LEU A C 1
ATOM 2354 O O . LEU A 1 305 ? -6.205 -14.110 -14.002 1.00 94.94 305 LEU A O 1
ATOM 2358 N N . GLN A 1 306 ? -6.064 -11.923 -13.498 1.00 89.31 306 GLN A N 1
ATOM 2359 C CA . GLN A 1 306 ? -4.829 -11.659 -14.258 1.00 89.31 306 GLN A CA 1
ATOM 2360 C C . GLN A 1 306 ? -3.588 -12.267 -13.574 1.00 89.31 306 GLN A C 1
ATOM 2362 O O . GLN A 1 306 ? -2.785 -11.570 -12.953 1.00 89.31 306 GLN A O 1
ATOM 2367 N N . LEU A 1 307 ? -3.450 -13.587 -13.691 1.00 88.00 307 LEU A N 1
ATOM 2368 C CA . LEU A 1 307 ? -2.364 -14.395 -13.140 1.00 88.00 307 LEU A CA 1
ATOM 2369 C C . LEU A 1 307 ? -1.475 -14.911 -14.292 1.00 88.00 307 LEU A C 1
ATOM 2371 O O . LEU A 1 307 ? -1.887 -15.831 -15.003 1.00 88.00 307 LEU A O 1
ATOM 2375 N N . PRO A 1 308 ? -0.282 -14.330 -14.527 1.00 81.06 308 PRO A N 1
ATOM 2376 C CA . PRO A 1 308 ? 0.594 -14.745 -15.620 1.00 81.06 308 PRO A CA 1
ATOM 2377 C C . PRO A 1 308 ? 1.174 -16.147 -15.378 1.00 81.06 308 PRO A C 1
ATOM 2379 O O . PRO A 1 308 ? 1.875 -16.368 -14.394 1.00 81.06 308 PRO A O 1
ATOM 2382 N N . SER A 1 309 ? 0.884 -17.068 -16.308 1.00 74.12 309 SER A N 1
ATOM 2383 C CA . SER A 1 309 ? 1.357 -18.463 -16.400 1.00 74.12 309 SER A CA 1
ATOM 2384 C C . SER A 1 309 ? 1.500 -19.216 -15.064 1.00 74.12 309 SER A C 1
ATOM 2386 O O . SER A 1 309 ? 2.543 -19.192 -14.402 1.00 74.12 309 SER A O 1
ATOM 2388 N N . VAL A 1 310 ? 0.447 -19.940 -14.682 1.00 66.12 310 VAL A N 1
ATOM 2389 C CA . VAL A 1 310 ? 0.432 -20.774 -13.473 1.00 66.12 310 VAL A CA 1
ATOM 2390 C C . VAL A 1 310 ? 1.027 -22.152 -13.783 1.00 66.12 310 VAL A C 1
ATOM 2392 O O . VAL A 1 310 ? 0.341 -23.046 -14.264 1.00 66.12 310 VAL A O 1
ATOM 2395 N N . ALA A 1 311 ? 2.321 -22.310 -13.499 1.00 62.78 311 ALA A N 1
ATOM 2396 C CA . ALA A 1 311 ? 3.036 -23.588 -13.532 1.00 62.78 311 ALA A CA 1
ATOM 2397 C C . ALA A 1 311 ? 3.723 -23.824 -12.176 1.00 62.78 311 ALA A C 1
ATOM 2399 O O . ALA A 1 311 ? 4.936 -23.628 -12.029 1.00 62.78 311 ALA A O 1
ATOM 2400 N N . LEU A 1 312 ? 2.911 -24.177 -11.175 1.00 67.62 312 LEU A N 1
ATOM 2401 C CA . LEU A 1 312 ? 3.334 -24.418 -9.792 1.00 67.62 312 LEU A CA 1
ATOM 2402 C C . LEU A 1 312 ? 4.231 -25.674 -9.688 1.00 67.62 312 LEU A C 1
ATOM 2404 O O . LEU A 1 312 ? 4.198 -26.524 -10.581 1.00 67.62 312 LEU A O 1
ATOM 2408 N N . PRO A 1 313 ? 5.107 -25.771 -8.671 1.00 56.00 313 PRO A N 1
ATOM 2409 C CA . PRO A 1 313 ? 5.957 -26.945 -8.471 1.00 56.00 313 PRO A CA 1
ATOM 2410 C C . PRO A 1 313 ? 5.167 -28.156 -7.943 1.00 56.00 313 PRO A C 1
ATOM 2412 O O . PRO A 1 313 ? 4.344 -28.008 -7.044 1.00 56.00 313 PRO A O 1
ATOM 2415 N N . GLU A 1 314 ? 5.468 -29.360 -8.442 1.00 45.62 314 GLU A N 1
ATOM 2416 C CA . GLU A 1 314 ? 5.104 -30.602 -7.742 1.00 45.62 314 GLU A CA 1
ATOM 2417 C C . GLU A 1 314 ? 5.924 -30.731 -6.447 1.00 45.62 314 GLU A C 1
ATOM 2419 O O . GLU A 1 314 ? 7.087 -30.324 -6.390 1.00 45.62 314 GLU A O 1
ATOM 2424 N N . ILE A 1 315 ? 5.302 -31.275 -5.398 1.00 41.16 315 ILE A N 1
ATOM 2425 C CA . ILE A 1 315 ? 5.873 -31.323 -4.047 1.00 41.16 315 ILE A CA 1
ATOM 2426 C C . ILE A 1 315 ? 7.105 -32.239 -4.012 1.00 41.16 315 ILE A C 1
ATOM 2428 O O . ILE A 1 315 ? 7.020 -33.423 -4.337 1.00 41.16 315 ILE A O 1
ATOM 2432 N N . LEU A 1 316 ? 8.219 -31.706 -3.511 1.00 34.59 316 LEU A N 1
ATOM 2433 C CA . LEU A 1 316 ? 9.348 -32.479 -2.998 1.00 34.59 316 LEU A CA 1
ATOM 2434 C C . LEU A 1 316 ? 9.502 -32.183 -1.504 1.00 34.59 316 LEU A C 1
ATOM 2436 O O . LEU A 1 316 ? 9.479 -31.020 -1.097 1.00 34.59 316 LEU A O 1
ATOM 2440 N N . ASP A 1 317 ? 9.663 -33.235 -0.700 1.00 35.53 317 ASP A N 1
ATOM 2441 C CA . ASP A 1 317 ? 10.075 -33.107 0.700 1.00 35.53 317 ASP A CA 1
ATOM 2442 C C . ASP A 1 317 ? 11.412 -32.354 0.786 1.00 35.53 317 ASP A C 1
ATOM 2444 O O . ASP A 1 317 ? 12.283 -32.528 -0.067 1.00 35.53 317 ASP A O 1
ATOM 2448 N N . VAL A 1 318 ? 11.588 -31.530 1.823 1.00 32.56 318 VAL A N 1
ATOM 2449 C CA . VAL A 1 318 ? 12.790 -30.701 2.009 1.00 32.56 318 VAL A CA 1
ATOM 2450 C C . VAL A 1 318 ? 13.897 -31.480 2.731 1.00 32.56 318 VAL A C 1
ATOM 2452 O O . VAL A 1 318 ? 13.734 -31.816 3.907 1.00 32.56 318 VAL A O 1
ATOM 2455 N N . PRO A 1 319 ? 15.063 -31.683 2.092 1.00 36.09 319 PRO A N 1
ATOM 2456 C CA . PRO A 1 319 ? 16.329 -31.829 2.802 1.00 36.09 319 PRO A CA 1
ATOM 2457 C C . PRO A 1 319 ? 17.316 -30.682 2.513 1.00 36.09 319 PRO A C 1
ATOM 2459 O O . PRO A 1 319 ? 17.197 -29.922 1.556 1.00 36.09 319 PRO A O 1
ATOM 2462 N N . VAL A 1 320 ? 18.309 -30.588 3.394 1.00 32.41 320 VAL A N 1
ATOM 2463 C CA . VAL A 1 320 ? 19.318 -29.522 3.491 1.00 32.41 320 VAL A CA 1
ATOM 2464 C C . VAL A 1 320 ? 20.416 -29.651 2.412 1.00 32.41 320 VAL A C 1
ATOM 2466 O O . VAL A 1 320 ? 20.741 -30.753 1.975 1.00 32.41 320 VAL A O 1
ATOM 2469 N N . ALA A 1 321 ? 20.997 -28.512 2.014 1.00 27.84 321 ALA A N 1
ATOM 2470 C CA . ALA A 1 321 ? 22.167 -28.341 1.127 1.00 27.84 321 ALA A CA 1
ATOM 2471 C C . ALA A 1 321 ? 23.474 -28.995 1.698 1.00 27.84 321 ALA A C 1
ATOM 2473 O O . ALA A 1 321 ? 23.423 -29.427 2.853 1.00 27.84 321 ALA A O 1
ATOM 2474 N N . PRO A 1 322 ? 24.656 -29.036 1.008 1.00 42.44 322 PRO A N 1
ATOM 2475 C CA . PRO A 1 322 ? 25.068 -28.215 -0.153 1.00 42.44 322 PRO A CA 1
ATOM 2476 C C . PRO A 1 322 ? 26.041 -28.856 -1.205 1.00 42.44 322 PRO A C 1
ATOM 2478 O O . PRO A 1 322 ? 26.304 -30.053 -1.201 1.00 42.44 322 PRO A O 1
ATOM 2481 N N . GLU A 1 323 ? 26.618 -27.974 -2.050 1.00 27.16 323 GLU A N 1
ATOM 2482 C CA . GLU A 1 323 ? 28.016 -27.943 -2.573 1.00 27.16 323 GLU A CA 1
ATOM 2483 C C . GLU A 1 323 ? 28.421 -28.350 -4.026 1.00 27.16 323 GLU A C 1
ATOM 2485 O O . GLU A 1 323 ? 28.462 -29.510 -4.414 1.00 27.16 323 GLU A O 1
ATOM 2490 N N . THR A 1 324 ? 28.880 -27.314 -4.760 1.00 26.86 324 THR A N 1
ATOM 2491 C CA . THR A 1 324 ? 29.986 -27.201 -5.759 1.00 26.86 324 THR A CA 1
ATOM 2492 C C . THR A 1 324 ? 30.189 -28.182 -6.930 1.00 26.86 324 THR A C 1
ATOM 2494 O O . THR A 1 324 ? 30.440 -29.362 -6.725 1.00 26.86 324 THR A O 1
ATOM 2497 N N . ALA A 1 325 ? 30.387 -27.625 -8.143 1.00 27.53 325 ALA A N 1
ATOM 2498 C CA . ALA A 1 325 ? 31.699 -27.613 -8.838 1.00 27.53 325 ALA A CA 1
ATOM 2499 C C . ALA A 1 325 ? 31.699 -26.783 -10.151 1.00 27.53 325 ALA A C 1
ATOM 2501 O O . ALA A 1 325 ? 30.693 -26.684 -10.848 1.00 27.53 325 ALA A O 1
ATOM 2502 N N . THR A 1 326 ? 32.856 -26.213 -10.506 1.00 26.53 326 THR A N 1
ATOM 2503 C CA . THR A 1 326 ? 33.151 -25.480 -11.758 1.00 26.53 326 THR A CA 1
ATOM 2504 C C . THR A 1 326 ? 34.109 -26.275 -12.661 1.00 26.53 326 THR A C 1
ATOM 2506 O O . THR A 1 326 ? 34.876 -27.075 -12.137 1.00 26.53 326 THR A O 1
ATOM 2509 N N . GLN A 1 327 ? 34.139 -26.013 -13.985 1.00 28.56 327 GLN A N 1
ATOM 2510 C CA . GLN A 1 327 ? 35.341 -25.573 -14.748 1.00 28.56 327 GLN A CA 1
ATOM 2511 C C . GLN A 1 327 ? 35.190 -25.608 -16.292 1.00 28.56 327 GLN A C 1
ATOM 2513 O O . GLN A 1 327 ? 34.180 -26.040 -16.838 1.00 28.56 327 GLN A O 1
ATOM 2518 N N . GLN A 1 328 ? 36.187 -25.026 -16.974 1.00 27.19 328 GLN A N 1
ATOM 2519 C CA . GLN A 1 328 ? 36.221 -24.592 -18.382 1.00 27.19 328 GLN A CA 1
ATOM 2520 C C . GLN A 1 328 ? 37.134 -25.486 -19.272 1.00 27.19 328 GLN A C 1
ATOM 2522 O O . GLN A 1 328 ? 37.775 -26.402 -18.769 1.00 27.19 328 GLN A O 1
ATOM 2527 N N . VAL A 1 329 ? 37.286 -25.100 -20.558 1.00 26.73 329 VAL A N 1
ATOM 2528 C CA . VAL A 1 329 ? 38.563 -24.940 -21.330 1.00 26.73 329 VAL A CA 1
ATOM 2529 C C . VAL A 1 329 ? 38.591 -25.570 -22.752 1.00 26.73 329 VAL A C 1
ATOM 2531 O O . VAL A 1 329 ? 38.788 -26.764 -22.913 1.00 26.73 329 VAL A O 1
ATOM 2534 N N . GLN A 1 330 ? 38.469 -24.679 -23.754 1.00 30.39 330 GLN A N 1
ATOM 2535 C CA . GLN A 1 330 ? 39.201 -24.480 -25.041 1.00 30.39 330 GLN A CA 1
ATOM 2536 C C . GLN A 1 330 ? 39.587 -25.609 -26.063 1.00 30.39 330 GLN A C 1
ATOM 2538 O O . GLN A 1 330 ? 39.656 -26.784 -25.720 1.00 30.39 330 GLN A O 1
ATOM 2543 N N . PRO A 1 331 ? 39.837 -25.246 -27.358 1.00 40.06 331 PRO A N 1
ATOM 2544 C CA . PRO A 1 331 ? 39.954 -26.169 -28.507 1.00 40.06 331 PRO A CA 1
ATOM 2545 C C . PRO A 1 331 ? 41.385 -26.306 -29.105 1.00 40.06 331 PRO A C 1
ATOM 2547 O O . PRO A 1 331 ? 42.353 -25.788 -28.555 1.00 40.06 331 PRO A O 1
ATOM 2550 N N . SER A 1 332 ? 41.524 -26.980 -30.264 1.00 26.94 332 SER A N 1
ATOM 2551 C CA . SER A 1 332 ? 42.812 -27.271 -30.939 1.00 26.94 332 SER A CA 1
ATOM 2552 C C . SER A 1 332 ? 42.772 -27.095 -32.487 1.00 26.94 332 SER A C 1
ATOM 2554 O O . SER A 1 332 ? 41.715 -27.356 -33.066 1.00 26.94 332 SER A O 1
ATOM 2556 N N . PRO A 1 333 ? 43.867 -26.676 -33.176 1.00 44.72 333 PRO A N 1
ATOM 2557 C CA . PRO A 1 333 ? 43.922 -26.427 -34.638 1.00 44.72 333 PRO A CA 1
ATOM 2558 C C . PRO A 1 333 ? 44.913 -27.325 -35.437 1.00 44.72 333 PRO A C 1
ATOM 2560 O O . PRO A 1 333 ? 45.818 -27.899 -34.839 1.00 44.72 333 PRO A O 1
ATOM 2563 N N . ALA A 1 334 ? 44.835 -27.358 -36.787 1.00 31.52 334 ALA A N 1
ATOM 2564 C CA . ALA A 1 334 ? 45.965 -27.685 -37.703 1.00 31.52 334 ALA A CA 1
ATOM 2565 C C . ALA A 1 334 ? 45.691 -27.356 -39.216 1.00 31.52 334 ALA A C 1
ATOM 2567 O O . ALA A 1 334 ? 44.522 -27.352 -39.603 1.00 31.52 334 ALA A O 1
ATOM 2568 N N . PRO A 1 335 ? 46.722 -27.106 -40.074 1.00 46.41 335 PRO A N 1
ATOM 2569 C CA . PRO A 1 335 ? 46.606 -26.669 -41.492 1.00 46.41 335 PRO A CA 1
ATOM 2570 C C . PRO A 1 335 ? 47.220 -27.655 -42.537 1.00 46.41 335 PRO A C 1
ATOM 2572 O O . PRO A 1 335 ? 47.656 -28.733 -42.143 1.00 46.41 335 PRO A O 1
ATOM 2575 N N . LEU A 1 336 ? 47.319 -27.288 -43.840 1.00 31.30 336 LEU A N 1
ATOM 2576 C CA . LEU A 1 336 ? 48.180 -27.941 -44.874 1.00 31.30 336 LEU A CA 1
ATOM 2577 C C . LEU A 1 336 ? 48.440 -27.069 -46.152 1.00 31.30 336 LEU A C 1
ATOM 2579 O O . LEU A 1 336 ? 47.952 -25.945 -46.225 1.00 31.30 336 LEU A O 1
ATOM 2583 N N . ASP A 1 337 ? 49.246 -27.563 -47.115 1.00 29.91 337 ASP A N 1
ATOM 2584 C CA . ASP A 1 337 ? 50.300 -26.817 -47.869 1.00 29.91 337 ASP A CA 1
ATOM 2585 C C . ASP A 1 337 ? 50.304 -26.927 -49.444 1.00 29.91 337 ASP A C 1
ATOM 2587 O O . ASP A 1 337 ? 49.899 -27.950 -49.986 1.00 29.91 337 ASP A O 1
ATOM 2591 N N . LYS A 1 338 ? 50.913 -25.919 -50.124 1.00 29.91 338 LYS A N 1
ATOM 2592 C CA . LYS A 1 338 ? 51.831 -25.902 -51.331 1.00 29.91 338 LYS A CA 1
ATOM 2593 C C . LYS A 1 338 ? 51.506 -26.318 -52.813 1.00 29.91 338 LYS A C 1
ATOM 2595 O O . LYS A 1 338 ? 51.321 -27.483 -53.131 1.00 29.91 338 LYS A O 1
ATOM 2600 N N . GLU A 1 339 ? 51.720 -25.321 -53.705 1.00 28.75 339 GLU A N 1
ATOM 2601 C CA . GLU A 1 339 ? 52.585 -25.186 -54.940 1.00 28.75 339 GLU A CA 1
ATOM 2602 C C . GLU A 1 339 ? 52.446 -25.956 -56.316 1.00 28.75 339 GLU A C 1
ATOM 2604 O O . GLU A 1 339 ? 51.888 -27.049 -56.364 1.00 28.75 339 GLU A O 1
ATOM 2609 N N . PRO A 1 340 ? 52.953 -25.384 -57.467 1.00 51.38 340 PRO A N 1
ATOM 2610 C CA . PRO A 1 340 ? 52.702 -25.825 -58.875 1.00 51.38 340 PRO A CA 1
ATOM 2611 C C . PRO A 1 340 ? 53.949 -26.050 -59.813 1.00 51.38 340 PRO A C 1
ATOM 2613 O O . PRO A 1 340 ? 55.078 -25.784 -59.414 1.00 51.38 340 PRO A O 1
ATOM 2616 N N . VAL A 1 341 ? 53.768 -26.466 -61.099 1.00 30.08 341 VAL A N 1
ATOM 2617 C CA . VAL A 1 341 ? 54.843 -26.640 -62.146 1.00 30.08 341 VAL A CA 1
ATOM 2618 C C . VAL A 1 341 ? 54.361 -26.412 -63.627 1.00 30.08 341 VAL A C 1
ATOM 2620 O O . VAL A 1 341 ? 53.241 -26.821 -63.932 1.00 30.08 341 VAL A O 1
ATOM 2623 N N . PRO A 1 342 ? 55.173 -25.843 -64.572 1.00 54.47 342 PRO A N 1
ATOM 2624 C CA . PRO A 1 342 ? 54.869 -25.684 -66.031 1.00 54.47 342 PRO A CA 1
ATOM 2625 C C . PRO A 1 342 ? 55.952 -26.192 -67.054 1.00 54.47 342 PRO A C 1
ATOM 2627 O O . PRO A 1 342 ? 57.096 -26.370 -66.654 1.00 54.47 342 PRO A O 1
ATOM 2630 N N . MET A 1 343 ? 55.651 -26.322 -68.379 1.00 28.89 343 MET A N 1
ATOM 2631 C CA . MET A 1 343 ? 56.617 -26.382 -69.541 1.00 28.89 343 MET A CA 1
ATOM 2632 C C . MET A 1 343 ? 55.969 -26.179 -70.967 1.00 28.89 343 MET A C 1
ATOM 2634 O O . MET A 1 343 ? 54.816 -26.576 -71.132 1.00 28.89 343 MET A O 1
ATOM 2638 N N . PRO A 1 344 ? 56.680 -25.645 -72.011 1.00 55.91 344 PRO A N 1
ATOM 2639 C CA . PRO A 1 344 ? 56.212 -25.519 -73.428 1.00 55.91 344 PRO A CA 1
ATOM 2640 C C . PRO A 1 344 ? 57.173 -26.060 -74.553 1.00 55.91 344 PRO A C 1
ATOM 2642 O O . PRO A 1 344 ? 58.292 -26.467 -74.247 1.00 55.91 344 PRO A O 1
ATOM 2645 N N . ALA A 1 345 ? 56.791 -26.018 -75.859 1.00 29.00 345 ALA A N 1
ATOM 2646 C CA . ALA A 1 345 ? 57.651 -26.369 -77.036 1.00 29.00 345 ALA A CA 1
ATOM 2647 C C . ALA A 1 345 ? 57.246 -25.726 -78.425 1.00 29.00 345 ALA A C 1
ATOM 2649 O O . ALA A 1 345 ? 56.090 -25.321 -78.550 1.00 29.00 345 ALA A O 1
ATOM 2650 N N . PRO A 1 346 ? 58.132 -25.634 -79.472 1.00 49.94 346 PRO A N 1
ATOM 2651 C CA . PRO A 1 346 ? 57.929 -24.858 -80.737 1.00 49.94 346 PRO A CA 1
ATOM 2652 C C . PRO A 1 346 ? 58.181 -25.605 -82.098 1.00 49.94 346 PRO A C 1
ATOM 2654 O O . PRO A 1 346 ? 58.555 -26.774 -82.087 1.00 49.94 346 PRO A O 1
ATOM 2657 N N . SER A 1 347 ? 58.055 -24.947 -83.284 1.00 29.22 347 SER A N 1
ATOM 2658 C CA . SER A 1 347 ? 58.567 -25.466 -84.599 1.00 29.22 347 SER A CA 1
ATOM 2659 C C . SER A 1 347 ? 58.745 -24.455 -85.781 1.00 29.22 347 SER A C 1
ATOM 2661 O O . SER A 1 347 ? 58.197 -23.357 -85.775 1.00 29.22 347 SER A O 1
ATOM 2663 N N . THR A 1 348 ? 59.567 -24.876 -86.770 1.00 30.73 348 THR A N 1
ATOM 2664 C CA . THR A 1 348 ? 60.196 -24.244 -87.984 1.00 30.73 348 THR A CA 1
ATOM 2665 C C . THR A 1 348 ? 59.335 -24.144 -89.272 1.00 30.73 348 THR A C 1
ATOM 2667 O O . THR A 1 348 ? 58.318 -24.823 -89.327 1.00 30.73 348 THR A O 1
ATOM 2670 N N . SER A 1 349 ? 59.724 -23.577 -90.445 1.00 29.77 349 SER A N 1
ATOM 2671 C CA . SER A 1 349 ? 60.634 -22.500 -90.981 1.00 29.77 349 SER A CA 1
ATOM 2672 C C . SER A 1 349 ? 60.903 -22.759 -92.507 1.00 29.77 349 SER A C 1
ATOM 2674 O O . SER A 1 349 ? 60.793 -23.929 -92.879 1.00 29.77 349 SER A O 1
ATOM 2676 N N . LYS A 1 350 ? 61.256 -21.757 -93.375 1.00 28.56 350 LYS A N 1
ATOM 2677 C CA . LYS A 1 350 ? 62.105 -21.868 -94.630 1.00 28.56 350 LYS A CA 1
ATOM 2678 C C . LYS A 1 350 ? 62.070 -20.719 -95.691 1.00 28.56 350 LYS A C 1
ATOM 2680 O O . LYS A 1 350 ? 61.136 -19.932 -95.756 1.00 28.56 350 LYS A O 1
ATOM 2685 N N . THR A 1 351 ? 63.135 -20.723 -96.515 1.00 31.11 351 THR A N 1
ATOM 2686 C CA . THR A 1 351 ? 63.607 -19.928 -97.696 1.00 31.11 351 THR A CA 1
ATOM 2687 C C . THR A 1 351 ? 62.991 -20.367 -99.068 1.00 31.11 351 THR A C 1
ATOM 2689 O O . THR A 1 351 ? 62.214 -21.323 -99.017 1.00 31.11 351 THR A O 1
ATOM 2692 N N . PRO A 1 352 ? 63.258 -19.764 -100.281 1.00 41.16 352 PRO A N 1
ATOM 2693 C CA . PRO A 1 352 ? 64.559 -19.759 -101.015 1.00 41.16 352 PRO A CA 1
ATOM 2694 C C . PRO A 1 352 ? 64.896 -18.489 -101.870 1.00 41.16 352 PRO A C 1
ATOM 2696 O O . PRO A 1 352 ? 64.827 -17.391 -101.329 1.00 41.16 352 PRO A O 1
ATOM 2699 N N . SER A 1 353 ? 65.423 -18.629 -103.108 1.00 28.28 353 SER A N 1
ATOM 2700 C CA . SER A 1 353 ? 66.487 -17.765 -103.699 1.00 28.28 353 SER A CA 1
ATOM 2701 C C . SER A 1 353 ? 66.693 -17.923 -105.235 1.00 28.28 353 SER A C 1
ATOM 2703 O O . SER A 1 353 ? 66.035 -18.779 -105.818 1.00 28.28 353 SER A O 1
ATOM 2705 N N . HIS A 1 354 ? 67.660 -17.175 -105.830 1.00 30.88 354 HIS A N 1
ATOM 2706 C CA . HIS A 1 354 ? 68.433 -17.361 -107.107 1.00 30.88 354 HIS A CA 1
ATOM 2707 C C . HIS A 1 354 ? 68.463 -16.166 -108.103 1.00 30.88 354 HIS A C 1
ATOM 2709 O O . HIS A 1 354 ? 67.575 -15.321 -108.093 1.00 30.88 354 HIS A O 1
ATOM 2715 N N . ALA A 1 355 ? 69.531 -16.090 -108.922 1.00 29.06 355 ALA A N 1
ATOM 2716 C CA . ALA A 1 355 ? 69.892 -15.004 -109.859 1.00 29.06 355 ALA A CA 1
ATOM 2717 C C . ALA A 1 355 ? 70.788 -15.523 -111.018 1.00 29.06 355 ALA A C 1
ATOM 2719 O O . ALA A 1 355 ? 71.494 -16.505 -110.794 1.00 29.06 355 ALA A O 1
ATOM 2720 N N . GLU A 1 356 ? 70.817 -14.868 -112.199 1.00 27.83 356 GLU A N 1
ATOM 2721 C CA . GLU A 1 356 ? 71.710 -15.228 -113.335 1.00 27.83 356 GLU A CA 1
ATOM 2722 C C . GLU A 1 356 ? 71.909 -14.113 -114.419 1.00 27.83 356 GLU A C 1
ATOM 2724 O O . GLU A 1 356 ? 70.945 -13.660 -115.023 1.00 27.83 356 GLU A O 1
ATOM 2729 N N . SER A 1 357 ? 73.175 -13.698 -114.621 1.00 29.05 357 SER A N 1
ATOM 2730 C CA . SER A 1 357 ? 74.010 -13.505 -115.852 1.00 29.05 357 SER A CA 1
ATOM 2731 C C . SER A 1 357 ? 73.581 -12.789 -117.190 1.00 29.05 357 SER A C 1
ATOM 2733 O O . SER A 1 357 ? 72.395 -12.668 -117.474 1.00 29.05 357 SER A O 1
ATOM 2735 N N . PRO A 1 358 ? 74.548 -12.288 -118.031 1.00 47.72 358 PRO A N 1
ATOM 2736 C CA . PRO A 1 358 ? 74.356 -11.087 -118.897 1.00 47.72 358 PRO A CA 1
ATOM 2737 C C . PRO A 1 358 ? 74.935 -11.088 -120.366 1.00 47.72 358 PRO A C 1
ATOM 2739 O O . PRO A 1 358 ? 75.464 -12.096 -120.822 1.00 47.72 358 PRO A O 1
ATOM 2742 N N . LEU A 1 359 ? 74.928 -9.889 -121.009 1.00 32.00 359 LEU A N 1
ATOM 2743 C CA . LEU A 1 359 ? 75.715 -9.355 -122.174 1.00 32.00 359 LEU A CA 1
ATOM 2744 C C . LEU A 1 359 ? 75.245 -9.601 -123.636 1.00 32.00 359 LEU A C 1
ATOM 2746 O O . LEU A 1 359 ? 75.086 -10.746 -124.039 1.00 32.00 359 LEU A O 1
ATOM 2750 N N . ASP A 1 360 ? 75.105 -8.531 -124.456 1.00 30.55 360 ASP A N 1
ATOM 2751 C CA . ASP A 1 360 ? 76.133 -8.064 -125.434 1.00 30.55 360 ASP A CA 1
ATOM 2752 C C . ASP A 1 360 ? 75.729 -6.791 -126.258 1.00 30.55 360 ASP A C 1
ATOM 2754 O O . ASP A 1 360 ? 74.567 -6.386 -126.237 1.00 30.55 360 ASP A O 1
ATOM 2758 N N . ALA A 1 361 ? 76.678 -6.233 -127.041 1.00 33.50 361 ALA A N 1
ATOM 2759 C CA . ALA A 1 361 ? 76.540 -5.231 -128.141 1.00 33.50 361 ALA A CA 1
ATOM 2760 C C . ALA A 1 361 ? 76.628 -3.701 -127.848 1.00 33.50 361 ALA A C 1
ATOM 2762 O O . ALA A 1 361 ? 75.669 -2.943 -128.016 1.00 33.50 361 ALA A O 1
ATOM 2763 N N . SER A 1 362 ? 77.846 -3.212 -127.570 1.00 33.94 362 SER A N 1
ATOM 2764 C CA . SER A 1 362 ? 78.198 -1.777 -127.520 1.00 33.94 362 SER A CA 1
ATOM 2765 C C . SER A 1 362 ? 78.563 -1.189 -128.899 1.00 33.94 362 SER A C 1
ATOM 2767 O O . SER A 1 362 ? 79.535 -1.610 -129.524 1.00 33.94 362 SER A O 1
ATOM 2769 N N . ALA A 1 363 ? 77.799 -0.188 -129.366 1.00 43.62 363 ALA A N 1
ATOM 2770 C CA . ALA A 1 363 ? 78.174 0.703 -130.487 1.00 43.62 363 ALA A CA 1
ATOM 2771 C C . ALA A 1 363 ? 77.434 2.068 -130.525 1.00 43.62 363 ALA A C 1
ATOM 2773 O O . ALA A 1 363 ? 77.769 2.922 -131.344 1.00 43.62 363 ALA A O 1
ATOM 2774 N N . GLN A 1 364 ? 76.445 2.308 -129.649 1.00 46.12 364 GLN A N 1
ATOM 2775 C CA . GLN A 1 364 ? 75.754 3.609 -129.491 1.00 46.12 364 GLN A CA 1
ATOM 2776 C C . GLN A 1 364 ? 76.210 4.397 -128.244 1.00 46.12 364 GLN A C 1
ATOM 2778 O O . GLN A 1 364 ? 75.732 5.501 -127.974 1.00 46.12 364 GLN A O 1
ATOM 2783 N N . GLU A 1 365 ? 77.149 3.855 -127.471 1.00 47.84 365 GLU A N 1
ATOM 2784 C CA . GLU A 1 365 ? 77.500 4.393 -126.152 1.00 47.84 365 GLU A CA 1
ATOM 2785 C C . GLU A 1 365 ? 78.424 5.617 -126.222 1.00 47.84 365 GLU A C 1
ATOM 2787 O O . GLU A 1 365 ? 78.328 6.493 -125.367 1.00 47.84 365 GLU A O 1
ATOM 2792 N N . LEU A 1 366 ? 79.263 5.747 -127.258 1.00 49.25 366 LEU A N 1
ATOM 2793 C CA . LEU A 1 366 ? 80.332 6.756 -127.279 1.00 49.25 366 LEU A CA 1
ATOM 2794 C C . LEU A 1 366 ? 79.837 8.207 -127.434 1.00 49.25 366 LEU A C 1
ATOM 2796 O O . LEU A 1 366 ? 80.450 9.116 -126.884 1.00 49.25 366 LEU A O 1
ATOM 2800 N N . GLN A 1 367 ? 78.726 8.436 -128.142 1.00 53.53 367 GLN A N 1
ATOM 2801 C CA . GLN A 1 367 ? 78.138 9.778 -128.279 1.00 53.53 367 GLN A CA 1
ATOM 2802 C C . GLN A 1 367 ? 77.255 10.124 -127.069 1.00 53.53 367 GLN A C 1
ATOM 2804 O O . GLN A 1 367 ? 77.308 11.242 -126.551 1.00 53.53 367 GLN A O 1
ATOM 2809 N N . THR A 1 368 ? 76.542 9.122 -126.545 1.00 56.09 368 THR A N 1
ATOM 2810 C CA . THR A 1 368 ? 75.746 9.224 -125.315 1.00 56.09 368 THR A CA 1
ATOM 2811 C C . THR A 1 368 ? 76.635 9.521 -124.099 1.00 56.09 368 THR A C 1
ATOM 2813 O O . THR A 1 368 ? 76.261 10.321 -123.249 1.00 56.09 368 THR A O 1
ATOM 2816 N N . ALA A 1 369 ? 77.841 8.942 -124.025 1.00 54.09 369 ALA A N 1
ATOM 2817 C CA . ALA A 1 369 ? 78.774 9.104 -122.907 1.00 54.09 369 ALA A CA 1
ATOM 2818 C C . ALA A 1 369 ? 79.289 10.541 -122.708 1.00 54.09 369 ALA A C 1
ATOM 2820 O O . ALA A 1 369 ? 79.554 10.935 -121.571 1.00 54.09 369 ALA A O 1
ATOM 2821 N N . THR A 1 370 ? 79.416 11.340 -123.772 1.00 59.66 370 THR A N 1
ATOM 2822 C CA . THR A 1 370 ? 79.824 12.755 -123.669 1.00 59.66 370 THR A CA 1
ATOM 2823 C C . THR A 1 370 ? 78.733 13.646 -123.084 1.00 59.66 370 THR A C 1
ATOM 2825 O O . THR A 1 370 ? 79.021 14.449 -122.198 1.00 59.66 370 THR A O 1
ATOM 2828 N N . GLU A 1 371 ? 77.481 13.475 -123.513 1.00 57.47 371 GLU A N 1
ATOM 2829 C CA . GLU A 1 371 ? 76.342 14.202 -122.934 1.00 57.47 371 GLU A CA 1
ATOM 2830 C C . GLU A 1 371 ? 76.066 13.721 -121.501 1.00 57.47 371 GLU A C 1
ATOM 2832 O O . GLU A 1 371 ? 75.876 14.536 -120.598 1.00 57.47 371 GLU A O 1
ATOM 2837 N N . ARG A 1 372 ? 76.189 12.406 -121.254 1.00 60.22 372 ARG A N 1
ATOM 2838 C CA . ARG A 1 372 ? 76.116 11.814 -119.910 1.00 60.22 372 ARG A CA 1
ATOM 2839 C C . ARG A 1 372 ? 77.176 12.390 -118.969 1.00 60.22 372 ARG A C 1
ATOM 2841 O O . ARG A 1 372 ? 76.859 12.618 -117.813 1.00 60.22 372 ARG A O 1
ATOM 2848 N N . ASN A 1 373 ? 78.406 12.647 -119.427 1.00 60.41 373 ASN A N 1
ATOM 2849 C CA . ASN A 1 373 ? 79.463 13.219 -118.579 1.00 60.41 373 ASN A CA 1
ATOM 2850 C C . ASN A 1 373 ? 79.147 14.654 -118.134 1.00 60.41 373 ASN A C 1
ATOM 2852 O O . ASN A 1 373 ? 79.283 14.971 -116.956 1.00 60.41 373 ASN A O 1
ATOM 2856 N N . ALA A 1 374 ? 78.691 15.506 -119.057 1.00 63.12 374 ALA A N 1
ATOM 2857 C CA . ALA A 1 374 ? 78.296 16.876 -118.727 1.00 63.12 374 ALA A CA 1
ATOM 2858 C C . ALA A 1 374 ? 77.090 16.901 -117.771 1.00 63.12 374 ALA A C 1
ATOM 2860 O O . ALA A 1 374 ? 77.065 17.676 -116.814 1.00 63.12 374 ALA A O 1
ATOM 2861 N N . GLN A 1 375 ? 76.121 16.005 -117.985 1.00 67.62 375 GLN A N 1
ATOM 2862 C CA . GLN A 1 375 ? 74.975 15.849 -117.095 1.00 67.62 375 GLN A CA 1
ATOM 2863 C C . GLN A 1 375 ? 75.395 15.325 -115.708 1.00 67.62 375 GLN A C 1
ATOM 2865 O O . GLN A 1 375 ? 75.010 15.916 -114.705 1.00 67.62 375 GLN A O 1
ATOM 2870 N N . LEU A 1 376 ? 76.257 14.304 -115.636 1.00 66.81 376 LEU A N 1
ATOM 2871 C CA . LEU A 1 376 ? 76.782 13.754 -114.379 1.00 66.81 376 LEU A CA 1
ATOM 2872 C C . LEU A 1 376 ? 77.610 14.772 -113.581 1.00 66.81 376 LEU A C 1
ATOM 2874 O O . LEU A 1 376 ? 77.575 14.741 -112.356 1.00 66.81 376 LEU A O 1
ATOM 2878 N N . GLN A 1 377 ? 78.329 15.692 -114.234 1.00 65.19 377 GLN A N 1
ATOM 2879 C CA . GLN A 1 377 ? 79.016 16.787 -113.537 1.00 65.19 377 GLN A CA 1
ATOM 2880 C C . GLN A 1 377 ? 78.021 17.781 -112.919 1.00 65.19 377 GLN A C 1
ATOM 2882 O O . GLN A 1 377 ? 78.172 18.140 -111.752 1.00 65.19 377 GLN A O 1
ATOM 2887 N N . SER A 1 378 ? 76.960 18.154 -113.645 1.00 67.88 378 SER A N 1
ATOM 2888 C CA . SER A 1 378 ? 75.879 18.988 -113.096 1.00 67.88 378 SER A CA 1
ATOM 2889 C C . SER A 1 378 ? 75.119 18.288 -111.961 1.00 67.88 378 SER A C 1
ATOM 2891 O O . SER A 1 378 ? 74.763 18.929 -110.974 1.00 67.88 378 SER A O 1
ATOM 2893 N N . GLU A 1 379 ? 74.869 16.984 -112.082 1.00 70.31 379 GLU A N 1
ATOM 2894 C CA . GLU A 1 379 ? 74.213 16.171 -111.051 1.00 70.31 379 GLU A CA 1
ATOM 2895 C C . GLU A 1 379 ? 75.113 15.999 -109.815 1.00 70.31 379 GLU A C 1
ATOM 2897 O O . GLU A 1 379 ? 74.614 16.046 -108.694 1.00 70.31 379 GLU A O 1
ATOM 2902 N N . LEU A 1 380 ? 76.437 15.890 -109.980 1.00 68.00 380 LEU A N 1
ATOM 2903 C CA . LEU A 1 380 ? 77.400 15.818 -108.873 1.00 68.00 380 LEU A CA 1
ATOM 2904 C C . LEU A 1 380 ? 77.499 17.141 -108.095 1.00 68.00 380 LEU A C 1
ATOM 2906 O O . LEU A 1 380 ? 77.605 17.133 -106.864 1.00 68.00 380 LEU A O 1
ATOM 2910 N N . GLU A 1 381 ? 77.440 18.280 -108.786 1.00 68.56 381 GLU A N 1
ATOM 2911 C CA . GLU A 1 381 ? 77.472 19.602 -108.148 1.00 68.56 381 GLU A CA 1
ATOM 2912 C C . GLU A 1 381 ? 76.146 19.901 -107.423 1.00 68.56 381 GLU A C 1
ATOM 2914 O O . GLU A 1 381 ? 76.149 20.346 -106.275 1.00 68.56 381 GLU A O 1
ATOM 2919 N N . GLN A 1 382 ? 75.006 19.505 -108.003 1.00 71.44 382 GLN A N 1
ATOM 2920 C CA . GLN A 1 382 ? 73.713 19.531 -107.306 1.00 71.44 382 GLN A CA 1
ATOM 2921 C C . GLN A 1 382 ? 73.674 18.565 -106.109 1.00 71.44 382 GLN A C 1
ATOM 2923 O O . GLN A 1 382 ? 73.198 18.943 -105.039 1.00 71.44 382 GLN A O 1
ATOM 2928 N N . ALA A 1 383 ? 74.216 17.350 -106.232 1.00 67.44 383 ALA A N 1
ATOM 2929 C CA . ALA A 1 383 ? 74.253 16.368 -105.146 1.00 67.44 383 ALA A CA 1
ATOM 2930 C C . ALA A 1 383 ? 75.169 16.797 -103.987 1.00 67.44 383 ALA A C 1
ATOM 2932 O O . ALA A 1 383 ? 74.843 16.560 -102.823 1.00 67.44 383 ALA A O 1
ATOM 2933 N N . THR A 1 384 ? 76.292 17.468 -104.266 1.00 68.62 384 THR A N 1
ATOM 2934 C CA . THR A 1 384 ? 77.159 18.029 -103.213 1.00 68.62 384 THR A CA 1
ATOM 2935 C C . THR A 1 384 ? 76.525 19.245 -102.536 1.00 68.62 384 THR A C 1
ATOM 2937 O O . THR A 1 384 ? 76.600 19.353 -101.309 1.00 68.62 384 THR A O 1
ATOM 2940 N N . GLN A 1 385 ? 75.818 20.102 -103.279 1.00 70.62 385 GLN A N 1
ATOM 2941 C CA . GLN A 1 385 ? 75.054 21.217 -102.707 1.00 70.62 385 GLN A CA 1
ATOM 2942 C C . GLN A 1 385 ? 73.869 20.726 -101.849 1.00 70.62 385 GLN A C 1
ATOM 2944 O O . GLN A 1 385 ? 73.689 21.194 -100.723 1.00 70.62 385 GLN A O 1
ATOM 2949 N N . HIS A 1 386 ? 73.134 19.710 -102.315 1.00 73.94 386 HIS A N 1
ATOM 2950 C CA . HIS A 1 386 ? 72.049 19.066 -101.569 1.00 73.94 386 HIS A CA 1
ATOM 2951 C C . HIS A 1 386 ? 72.562 18.299 -100.337 1.00 73.94 386 HIS A C 1
ATOM 2953 O O . HIS A 1 386 ? 71.972 18.398 -99.264 1.00 73.94 386 HIS A O 1
ATOM 2959 N N . SER A 1 387 ? 73.716 17.623 -100.427 1.00 65.94 387 SER A N 1
ATOM 2960 C CA . SER A 1 387 ? 74.387 17.030 -99.259 1.00 65.94 387 SER A CA 1
ATOM 2961 C C . SER A 1 387 ? 74.811 18.084 -98.229 1.00 65.94 387 SER A C 1
ATOM 2963 O O . SER A 1 387 ? 74.853 17.774 -97.037 1.00 65.94 387 SER A O 1
ATOM 2965 N N . GLY A 1 388 ? 75.129 19.307 -98.663 1.00 70.81 388 GLY A N 1
ATOM 2966 C CA . GLY A 1 388 ? 75.356 20.450 -97.780 1.00 70.81 388 GLY A CA 1
ATOM 2967 C C . GLY A 1 388 ? 74.085 20.861 -97.033 1.00 70.81 388 GLY A C 1
ATOM 2968 O O . GLY A 1 388 ? 74.119 20.978 -95.810 1.00 70.81 388 GLY A O 1
ATOM 2969 N N . GLN A 1 389 ? 72.963 20.994 -97.748 1.00 72.75 389 GLN A N 1
ATOM 2970 C CA . GLN A 1 389 ? 71.655 21.314 -97.159 1.00 72.75 389 GLN A CA 1
ATOM 2971 C C . GLN A 1 389 ? 71.180 20.238 -96.172 1.00 72.75 389 GLN A C 1
ATOM 2973 O O . GLN A 1 389 ? 70.837 20.564 -95.039 1.00 72.75 389 GLN A O 1
ATOM 2978 N N . LEU A 1 390 ? 71.275 18.958 -96.544 1.00 71.88 390 LEU A N 1
ATOM 2979 C CA . LEU A 1 390 ? 70.937 17.831 -95.668 1.00 71.88 390 LEU A CA 1
ATOM 2980 C C . LEU A 1 390 ? 71.789 17.801 -94.389 1.00 71.88 390 LEU A C 1
ATOM 2982 O O . LEU A 1 390 ? 71.297 17.397 -93.341 1.00 71.88 390 LEU A O 1
ATOM 2986 N N . ARG A 1 391 ? 73.052 18.253 -94.429 1.00 73.19 391 ARG A N 1
ATOM 2987 C CA . ARG A 1 391 ? 73.863 18.406 -93.207 1.00 73.19 391 ARG A CA 1
ATOM 2988 C C . ARG A 1 391 ? 73.396 19.565 -92.333 1.00 73.19 391 ARG A C 1
ATOM 2990 O O . ARG A 1 391 ? 73.378 19.393 -91.119 1.00 73.19 391 ARG A O 1
ATOM 2997 N N . SER A 1 392 ? 73.020 20.711 -92.906 1.00 68.81 392 SER A N 1
ATOM 2998 C CA . SER A 1 392 ? 72.442 21.803 -92.108 1.00 68.81 392 SER A CA 1
ATOM 2999 C C . SER A 1 392 ? 71.088 21.422 -91.509 1.00 68.81 392 SER A C 1
ATOM 3001 O O . SER A 1 392 ? 70.861 21.709 -90.342 1.00 68.81 392 SER A O 1
ATOM 3003 N N . GLU A 1 393 ? 70.238 20.710 -92.253 1.00 77.12 393 GLU A N 1
ATOM 3004 C CA . GLU A 1 393 ? 68.948 20.211 -91.762 1.00 77.12 393 GLU A CA 1
ATOM 3005 C C . GLU A 1 393 ? 69.131 19.152 -90.665 1.00 77.12 393 GLU A C 1
ATOM 3007 O O . GLU A 1 393 ? 68.440 19.199 -89.653 1.00 77.12 393 GLU A O 1
ATOM 3012 N N . LEU A 1 394 ? 70.097 18.233 -90.799 1.00 70.94 394 LEU A N 1
ATOM 3013 C CA . LEU A 1 394 ? 70.419 17.263 -89.744 1.00 70.94 394 LEU A CA 1
ATOM 3014 C C . LEU A 1 394 ? 70.968 17.924 -88.474 1.00 70.94 394 LEU A C 1
ATOM 3016 O O . LEU A 1 394 ? 70.622 17.489 -87.376 1.00 70.94 394 LEU A O 1
ATOM 3020 N N . GLU A 1 395 ? 71.794 18.964 -88.597 1.00 74.94 395 GLU A N 1
ATOM 3021 C CA . GLU A 1 395 ? 72.299 19.696 -87.431 1.00 74.94 395 GLU A CA 1
ATOM 3022 C C . GLU A 1 395 ? 71.190 20.549 -86.789 1.00 74.94 395 GLU A C 1
ATOM 3024 O O . GLU A 1 395 ? 71.066 20.579 -85.566 1.00 74.94 395 GLU A O 1
ATOM 3029 N N . GLU A 1 396 ? 70.304 21.158 -87.584 1.00 77.06 396 GLU A N 1
ATOM 3030 C CA . GLU A 1 396 ? 69.108 21.839 -87.077 1.00 77.06 396 GLU A CA 1
ATOM 3031 C C . GLU A 1 396 ? 68.198 20.856 -86.323 1.00 77.06 396 GLU A C 1
ATOM 3033 O O . GLU A 1 396 ? 67.899 21.091 -85.149 1.00 77.06 396 GLU A O 1
ATOM 3038 N N . ILE A 1 397 ? 67.871 19.702 -86.922 1.00 75.44 397 ILE A N 1
ATOM 3039 C CA . ILE A 1 397 ? 67.116 18.615 -86.279 1.00 75.44 397 ILE A CA 1
ATOM 3040 C C . ILE A 1 397 ? 67.794 18.185 -84.974 1.00 75.44 397 ILE A C 1
ATOM 3042 O O . ILE A 1 397 ? 67.120 18.090 -83.948 1.00 75.44 397 ILE A O 1
ATOM 3046 N N . ARG A 1 398 ? 69.120 18.005 -84.959 1.00 76.50 398 ARG A N 1
ATOM 3047 C CA . ARG A 1 398 ? 69.873 17.667 -83.744 1.00 76.50 398 ARG A CA 1
ATOM 3048 C C . ARG A 1 398 ? 69.708 18.719 -82.646 1.00 76.50 398 ARG A C 1
ATOM 3050 O O . ARG A 1 398 ? 69.405 18.356 -81.513 1.00 76.50 398 ARG A O 1
ATOM 3057 N N . THR A 1 399 ? 69.832 20.010 -82.963 1.00 77.31 399 THR A N 1
ATOM 3058 C CA . THR A 1 399 ? 69.610 21.068 -81.959 1.00 77.31 399 THR A CA 1
ATOM 3059 C C . THR A 1 399 ? 68.151 21.160 -81.500 1.00 77.31 399 THR A C 1
ATOM 3061 O O . THR A 1 399 ? 67.890 21.551 -80.361 1.00 77.31 399 THR A O 1
ATOM 3064 N N . THR A 1 400 ? 67.178 20.788 -82.344 1.00 78.44 400 THR A N 1
ATOM 3065 C CA . THR A 1 400 ? 65.776 20.667 -81.909 1.00 78.44 400 THR A CA 1
ATOM 3066 C C . THR A 1 400 ? 65.544 19.450 -81.018 1.00 78.44 400 THR A C 1
ATOM 3068 O O . THR A 1 400 ? 64.767 19.558 -80.074 1.00 78.44 400 THR A O 1
ATOM 3071 N N . LEU A 1 401 ? 66.259 18.342 -81.246 1.00 73.62 401 LEU A N 1
ATOM 3072 C CA . LEU A 1 401 ? 66.213 17.148 -80.404 1.00 73.62 401 LEU A CA 1
ATOM 3073 C C . LEU A 1 401 ? 66.813 17.427 -79.020 1.00 73.62 401 LEU A C 1
ATOM 3075 O O . LEU A 1 401 ? 66.136 17.189 -78.029 1.00 73.62 401 LEU A O 1
ATOM 3079 N N . GLU A 1 402 ? 68.004 18.030 -78.936 1.00 76.69 402 GLU A N 1
ATOM 3080 C CA . GLU A 1 402 ? 68.605 18.426 -77.648 1.00 76.69 402 GLU A CA 1
ATOM 3081 C C . GLU A 1 402 ? 67.703 19.411 -76.874 1.00 76.69 402 GLU A C 1
ATOM 3083 O O . GLU A 1 402 ? 67.559 19.309 -75.654 1.00 76.69 402 GLU A O 1
ATOM 3088 N N . ARG A 1 403 ? 67.021 20.331 -77.575 1.00 76.62 403 ARG A N 1
ATOM 3089 C CA . ARG A 1 403 ? 66.026 21.232 -76.966 1.00 76.62 403 ARG A CA 1
ATOM 3090 C C . ARG A 1 403 ? 64.787 20.477 -76.469 1.00 76.62 403 ARG A C 1
ATOM 3092 O O . ARG A 1 403 ? 64.302 20.778 -75.381 1.00 76.62 403 ARG A O 1
ATOM 3099 N N . ALA A 1 404 ? 64.287 19.505 -77.231 1.00 67.94 404 ALA A N 1
ATOM 3100 C CA . ALA A 1 404 ? 63.152 18.674 -76.834 1.00 67.94 404 ALA A CA 1
ATOM 3101 C C . ALA A 1 404 ? 63.496 17.775 -75.634 1.00 67.94 404 ALA A C 1
ATOM 3103 O O . ALA A 1 404 ? 62.702 17.681 -74.701 1.00 67.94 404 ALA A O 1
ATOM 3104 N N . GLU A 1 405 ? 64.696 17.187 -75.606 1.00 74.00 405 GLU A N 1
ATOM 3105 C CA . GLU A 1 405 ? 65.206 16.399 -74.479 1.00 74.00 405 GLU A CA 1
ATOM 3106 C C . GLU A 1 405 ? 65.286 17.247 -73.199 1.00 74.00 405 GLU A C 1
ATOM 3108 O O . GLU A 1 405 ? 64.756 16.841 -72.158 1.00 74.00 405 GLU A O 1
ATOM 3113 N N . GLN A 1 406 ? 65.838 18.465 -73.284 1.00 79.12 406 GLN A N 1
ATOM 3114 C CA . GLN A 1 406 ? 65.847 19.426 -72.173 1.00 79.12 406 GLN A CA 1
ATOM 3115 C C . GLN A 1 406 ? 64.430 19.790 -71.701 1.00 79.12 406 GLN A C 1
ATOM 3117 O O . GLN A 1 406 ? 64.178 19.808 -70.496 1.00 79.12 406 GLN A O 1
ATOM 3122 N N . GLN A 1 407 ? 63.485 20.013 -72.621 1.00 79.50 407 GLN A N 1
ATOM 3123 C CA . GLN A 1 407 ? 62.085 20.272 -72.268 1.00 79.50 407 GLN A CA 1
ATOM 3124 C C . GLN A 1 407 ? 61.423 19.064 -71.591 1.00 79.50 407 GLN A C 1
ATOM 3126 O O . GLN A 1 407 ? 60.717 19.243 -70.601 1.00 79.50 407 GLN A O 1
ATOM 3131 N N . THR A 1 408 ? 61.679 17.829 -72.040 1.00 73.31 408 THR A N 1
ATOM 3132 C CA . THR A 1 408 ? 61.178 16.635 -71.336 1.00 73.31 408 THR A CA 1
ATOM 3133 C C . THR A 1 408 ? 61.797 16.456 -69.954 1.00 73.31 408 THR A C 1
ATOM 3135 O O . THR A 1 408 ? 61.082 16.063 -69.037 1.00 73.31 408 THR A O 1
ATOM 3138 N N . ALA A 1 409 ? 63.080 16.780 -69.765 1.00 75.31 409 ALA A N 1
ATOM 3139 C CA . ALA A 1 409 ? 63.716 16.744 -68.449 1.00 75.31 409 ALA A CA 1
ATOM 3140 C C . ALA A 1 409 ? 63.115 17.798 -67.499 1.00 75.31 409 ALA A C 1
ATOM 3142 O O . ALA A 1 409 ? 62.834 17.495 -66.339 1.00 75.31 409 ALA A O 1
ATOM 3143 N N . GLN A 1 410 ? 62.841 19.008 -68.002 1.00 80.50 410 GLN A N 1
ATOM 3144 C CA . GLN A 1 410 ? 62.166 20.056 -67.237 1.00 80.50 410 GLN A CA 1
ATOM 3145 C C . GLN A 1 410 ? 60.734 19.643 -66.853 1.00 80.50 410 GLN A C 1
ATOM 3147 O O . GLN A 1 410 ? 60.392 19.670 -65.674 1.00 80.50 410 GLN A O 1
ATOM 3152 N N . LEU A 1 411 ? 59.931 19.160 -67.808 1.00 77.69 411 LEU A N 1
ATOM 3153 C CA . LEU A 1 411 ? 58.568 18.678 -67.548 1.00 77.69 411 LEU A CA 1
ATOM 3154 C C . LEU A 1 411 ? 58.537 17.471 -66.595 1.00 77.69 411 LEU A C 1
ATOM 3156 O O . LEU A 1 411 ? 57.602 17.331 -65.813 1.00 77.69 411 LEU A O 1
ATOM 3160 N N . GLN A 1 412 ? 59.553 16.601 -66.614 1.00 77.38 412 GLN A N 1
ATOM 3161 C CA . GLN A 1 412 ? 59.690 15.521 -65.628 1.00 77.38 412 GLN A CA 1
ATOM 3162 C C . GLN A 1 412 ? 59.985 16.052 -64.219 1.00 77.38 412 GLN A C 1
ATOM 3164 O O . GLN A 1 412 ? 59.448 15.506 -63.255 1.00 77.38 412 GLN A O 1
ATOM 3169 N N . SER A 1 413 ? 60.782 17.119 -64.093 1.00 77.19 413 SER A N 1
ATOM 3170 C CA . SER A 1 413 ? 61.017 17.804 -62.816 1.00 77.19 413 SER A CA 1
ATOM 3171 C C . SER A 1 413 ? 59.738 18.465 -62.296 1.00 77.19 413 SER A C 1
ATOM 3173 O O . SER A 1 413 ? 59.343 18.218 -61.161 1.00 77.19 413 SER A O 1
ATOM 3175 N N . GLU A 1 414 ? 59.040 19.228 -63.141 1.00 78.75 414 GLU A N 1
ATOM 3176 C CA . GLU A 1 414 ? 57.772 19.891 -62.800 1.00 78.75 414 GLU A CA 1
ATOM 3177 C C . GLU A 1 414 ? 56.676 18.869 -62.438 1.00 78.75 414 GLU A C 1
ATOM 3179 O O . GLU A 1 414 ? 55.915 19.075 -61.491 1.00 78.75 414 GLU A O 1
ATOM 3184 N N . LEU A 1 415 ? 56.631 17.712 -63.113 1.00 75.06 415 LEU A N 1
ATOM 3185 C CA . LEU A 1 415 ? 55.732 16.603 -62.773 1.00 75.06 415 LEU A CA 1
ATOM 3186 C C . LEU A 1 415 ? 56.108 15.930 -61.442 1.00 75.06 415 LEU A C 1
ATOM 3188 O O . LEU A 1 415 ? 55.217 15.522 -60.697 1.00 75.06 415 LEU A O 1
ATOM 3192 N N . ALA A 1 416 ? 57.399 15.784 -61.134 1.00 74.94 416 ALA A N 1
ATOM 3193 C CA . ALA A 1 416 ? 57.858 15.235 -59.859 1.00 74.94 416 ALA A CA 1
ATOM 3194 C C . ALA A 1 416 ? 57.529 16.181 -58.692 1.00 74.94 416 ALA A C 1
ATOM 3196 O O . ALA A 1 416 ? 57.008 15.733 -57.671 1.00 74.94 416 ALA A O 1
ATOM 3197 N N . GLU A 1 417 ? 57.741 17.483 -58.878 1.00 74.00 417 GLU A N 1
ATOM 3198 C CA . GLU A 1 417 ? 57.403 18.522 -57.906 1.00 74.00 417 GLU A CA 1
ATOM 3199 C C . GLU A 1 417 ? 55.881 18.628 -57.705 1.00 74.00 417 GLU A C 1
ATOM 3201 O O . GLU A 1 417 ? 55.408 18.592 -56.570 1.00 74.00 417 GLU A O 1
ATOM 3206 N N . SER A 1 418 ? 55.092 18.596 -58.785 1.00 64.19 418 SER A N 1
ATOM 3207 C CA . SER A 1 418 ? 53.619 18.544 -58.720 1.00 64.19 418 SER A CA 1
ATOM 3208 C C . SER A 1 418 ? 53.103 17.274 -58.032 1.00 64.19 418 SER A C 1
ATOM 3210 O O . SER A 1 418 ? 52.136 17.321 -57.274 1.00 64.19 418 SER A O 1
ATOM 3212 N N . ARG A 1 419 ? 53.754 16.118 -58.244 1.00 73.94 419 ARG A N 1
ATOM 3213 C CA . ARG A 1 419 ? 53.440 14.871 -57.521 1.00 73.94 419 ARG A CA 1
ATOM 3214 C C . ARG A 1 419 ? 53.764 14.977 -56.034 1.00 73.94 419 ARG A C 1
ATOM 3216 O O . ARG A 1 419 ? 52.971 14.507 -55.223 1.00 73.94 419 ARG A O 1
ATOM 3223 N N . GLN A 1 420 ? 54.885 15.604 -55.680 1.00 72.44 420 GLN A N 1
ATOM 3224 C CA . GLN A 1 420 ? 55.265 15.838 -54.290 1.00 72.44 420 GLN A CA 1
ATOM 3225 C C . GLN A 1 420 ? 54.283 16.796 -53.597 1.00 72.44 420 GLN A C 1
ATOM 3227 O O . GLN A 1 420 ? 53.848 16.512 -52.478 1.00 72.44 420 GLN A O 1
ATOM 3232 N N . GLN A 1 421 ? 53.868 17.867 -54.281 1.00 68.94 421 GLN A N 1
ATOM 3233 C CA . GLN A 1 421 ? 52.822 18.781 -53.818 1.00 68.94 421 GLN A CA 1
ATOM 3234 C C . GLN A 1 421 ? 51.477 18.059 -53.651 1.00 68.94 421 GLN A C 1
ATOM 3236 O O . GLN A 1 421 ? 50.839 18.229 -52.619 1.00 68.94 421 GLN A O 1
ATOM 3241 N N . LEU A 1 422 ? 51.085 17.170 -54.573 1.00 62.47 422 LEU A N 1
ATOM 3242 C CA . LEU A 1 422 ? 49.890 16.324 -54.425 1.00 62.47 422 LEU A CA 1
ATOM 3243 C C . LEU A 1 422 ? 49.968 15.380 -53.214 1.00 62.47 422 LEU A C 1
ATOM 3245 O O . LEU A 1 422 ? 48.988 15.254 -52.487 1.00 62.47 422 LEU A O 1
ATOM 3249 N N . THR A 1 423 ? 51.118 14.758 -52.929 1.00 63.34 423 THR A N 1
ATOM 3250 C CA . THR A 1 423 ? 51.272 13.954 -51.698 1.00 63.34 423 THR A CA 1
ATOM 3251 C C . THR A 1 423 ? 51.274 14.788 -50.416 1.00 63.34 423 THR A C 1
ATOM 3253 O O . THR A 1 423 ? 50.854 14.281 -49.384 1.00 63.34 423 THR A O 1
ATOM 3256 N N . GLN A 1 424 ? 51.693 16.057 -50.459 1.00 61.84 424 GLN A N 1
ATOM 3257 C CA . GLN A 1 424 ? 51.581 16.979 -49.318 1.00 61.84 424 GLN A CA 1
ATOM 3258 C C . GLN A 1 424 ? 50.164 17.566 -49.169 1.00 61.84 424 GLN A C 1
ATOM 3260 O O . GLN A 1 424 ? 49.737 17.855 -48.052 1.00 61.84 424 GLN A O 1
ATOM 3265 N N . ALA A 1 425 ? 49.425 17.707 -50.274 1.00 57.59 425 ALA A N 1
ATOM 3266 C CA . ALA A 1 425 ? 48.029 18.140 -50.311 1.00 57.59 425 ALA A CA 1
ATOM 3267 C C . ALA A 1 425 ? 47.034 17.011 -49.982 1.00 57.59 425 ALA A C 1
ATOM 3269 O O . ALA A 1 425 ? 45.905 17.297 -49.587 1.00 57.59 425 ALA A O 1
ATOM 3270 N N . ASN A 1 426 ? 47.453 15.740 -50.057 1.00 58.91 426 ASN A N 1
ATOM 3271 C CA . ASN A 1 426 ? 46.722 14.575 -49.543 1.00 58.91 426 ASN A CA 1
ATOM 3272 C C . ASN A 1 426 ? 46.709 14.537 -47.999 1.00 58.91 426 ASN A C 1
ATOM 3274 O O . ASN A 1 426 ? 47.024 13.535 -47.364 1.00 58.91 426 ASN A O 1
ATOM 3278 N N . GLN A 1 427 ? 46.246 15.624 -47.382 1.00 59.28 427 GLN A N 1
ATOM 3279 C CA . GLN A 1 427 ? 45.860 15.682 -45.971 1.00 59.28 427 GLN A CA 1
ATOM 3280 C C . GLN A 1 427 ? 44.574 14.881 -45.692 1.00 59.28 427 GLN A C 1
ATOM 3282 O O . GLN A 1 427 ? 44.073 14.909 -44.572 1.00 59.28 427 GLN A O 1
ATOM 3287 N N . SER A 1 428 ? 44.039 14.153 -46.682 1.00 59.84 428 SER A N 1
ATOM 3288 C CA . SER A 1 428 ? 42.823 13.345 -46.572 1.00 59.84 428 SER A CA 1
ATOM 3289 C C . SER A 1 428 ? 42.899 12.328 -45.440 1.00 59.84 428 SER A C 1
ATOM 3291 O O . SER A 1 428 ? 41.940 12.230 -44.697 1.00 59.84 428 SER A O 1
ATOM 3293 N N . GLU A 1 429 ? 44.029 11.648 -45.221 1.00 62.25 429 GLU A N 1
ATOM 3294 C CA . GLU A 1 429 ? 44.162 10.703 -44.096 1.00 62.25 429 GLU A CA 1
ATOM 3295 C C . GLU A 1 429 ? 44.121 11.412 -42.728 1.00 62.25 429 GLU A C 1
ATOM 3297 O O . GLU A 1 429 ? 43.551 10.892 -41.769 1.00 62.25 429 GLU A O 1
ATOM 3302 N N . SER A 1 430 ? 44.666 12.633 -42.634 1.00 64.38 430 SER A N 1
ATOM 3303 C CA . SER A 1 430 ? 44.601 13.447 -41.411 1.00 64.38 430 SER A CA 1
ATOM 3304 C C . SER A 1 430 ? 43.186 13.969 -41.167 1.00 64.38 430 SER A C 1
ATOM 3306 O O . SER A 1 430 ? 42.683 13.874 -40.052 1.00 64.38 430 SER A O 1
ATOM 3308 N N . LEU A 1 431 ? 42.523 14.469 -42.212 1.00 68.94 431 LEU A N 1
ATOM 3309 C CA . LEU A 1 431 ? 41.153 14.976 -42.149 1.00 68.94 431 LEU A CA 1
ATOM 3310 C C . LEU A 1 431 ? 40.134 13.849 -41.929 1.00 68.94 431 LEU A C 1
ATOM 3312 O O . LEU A 1 431 ? 39.175 14.047 -41.196 1.00 68.94 431 LEU A O 1
ATOM 3316 N N . GLU A 1 432 ? 40.338 12.658 -42.494 1.00 71.12 432 GLU A N 1
ATOM 3317 C CA . GLU A 1 432 ? 39.514 11.470 -42.234 1.00 71.12 432 GLU A CA 1
ATOM 3318 C C . GLU A 1 432 ? 39.704 10.965 -40.799 1.00 71.12 432 GLU A C 1
ATOM 3320 O O . GLU A 1 432 ? 38.723 10.599 -40.153 1.00 71.12 432 GLU A O 1
ATOM 3325 N N . SER A 1 433 ? 40.928 11.018 -40.260 1.00 72.69 433 SER A N 1
ATOM 3326 C CA . SER A 1 433 ? 41.210 10.722 -38.848 1.00 72.69 433 SER A CA 1
ATOM 3327 C C . SER A 1 433 ? 40.540 11.732 -37.905 1.00 72.69 433 SER A C 1
ATOM 3329 O O . SER A 1 433 ? 39.825 11.339 -36.980 1.00 72.69 433 SER A O 1
ATOM 3331 N N . GLU A 1 434 ? 40.675 13.036 -38.171 1.00 73.50 434 GLU A N 1
ATOM 3332 C CA . GLU A 1 434 ? 39.998 14.091 -37.406 1.00 73.50 434 GLU A CA 1
ATOM 3333 C C . GLU A 1 434 ? 38.472 13.993 -37.520 1.00 73.50 434 GLU A C 1
ATOM 3335 O O . GLU A 1 434 ? 37.772 14.145 -36.520 1.00 73.50 434 GLU A O 1
ATOM 3340 N N . LEU A 1 435 ? 37.933 13.678 -38.700 1.00 73.50 435 LEU A N 1
ATOM 3341 C CA . LEU A 1 435 ? 36.497 13.519 -38.932 1.00 73.50 435 LEU A CA 1
ATOM 3342 C C . LEU A 1 435 ? 35.953 12.244 -38.267 1.00 73.50 435 LEU A C 1
ATOM 3344 O O . LEU A 1 435 ? 34.862 12.275 -37.697 1.00 73.50 435 LEU A O 1
ATOM 3348 N N . ALA A 1 436 ? 36.719 11.150 -38.230 1.00 76.06 436 ALA A N 1
ATOM 3349 C CA . ALA A 1 436 ? 36.396 9.962 -37.439 1.00 76.06 436 ALA A CA 1
ATOM 3350 C C . ALA A 1 436 ? 36.427 10.257 -35.927 1.00 76.06 436 ALA A C 1
ATOM 3352 O O . ALA A 1 436 ? 35.517 9.854 -35.193 1.00 76.06 436 ALA A O 1
ATOM 3353 N N . GLN A 1 437 ? 37.414 11.023 -35.454 1.00 79.69 437 GLN A N 1
ATOM 3354 C CA . GLN A 1 437 ? 37.497 11.459 -34.060 1.00 79.69 437 GLN A CA 1
ATOM 3355 C C . GLN A 1 437 ? 36.335 12.398 -33.695 1.00 79.69 437 GLN A C 1
ATOM 3357 O O . GLN A 1 437 ? 35.720 12.231 -32.641 1.00 79.69 437 GLN A O 1
ATOM 3362 N N . LYS A 1 438 ? 35.969 13.334 -34.578 1.00 76.56 438 LYS A N 1
ATOM 3363 C CA . LYS A 1 438 ? 34.827 14.245 -34.407 1.00 76.56 438 LYS A CA 1
ATOM 3364 C C . LYS A 1 438 ? 33.485 13.519 -34.456 1.00 76.56 438 LYS A C 1
ATOM 3366 O O . LYS A 1 438 ? 32.631 13.813 -33.628 1.00 76.56 438 LYS A O 1
ATOM 3371 N N . ASN A 1 439 ? 33.314 12.522 -35.322 1.00 78.50 439 ASN A N 1
ATOM 3372 C CA . ASN A 1 439 ? 32.126 11.659 -35.326 1.00 78.50 439 ASN A CA 1
ATOM 3373 C C . ASN A 1 439 ? 32.033 10.790 -34.061 1.00 78.50 439 ASN A C 1
ATOM 3375 O O . ASN A 1 439 ? 30.937 10.566 -33.547 1.00 78.50 439 ASN A O 1
ATOM 3379 N N . THR A 1 440 ? 33.169 10.353 -33.511 1.00 83.94 440 THR A N 1
ATOM 3380 C CA . THR A 1 440 ? 33.208 9.644 -32.222 1.00 83.94 440 THR A CA 1
ATOM 3381 C C . THR A 1 440 ? 32.802 10.579 -31.077 1.00 83.94 440 THR A C 1
ATOM 3383 O O . THR A 1 440 ? 31.931 10.227 -30.284 1.00 83.94 440 THR A O 1
ATOM 3386 N N . GLN A 1 441 ? 33.344 11.804 -31.040 1.00 82.81 441 GLN A N 1
ATOM 3387 C CA . GLN A 1 441 ? 32.945 12.850 -30.085 1.00 82.81 441 GLN A CA 1
ATOM 3388 C C . GLN A 1 441 ? 31.459 13.218 -30.221 1.00 82.81 441 GLN A C 1
ATOM 3390 O O . GLN A 1 441 ? 30.777 13.378 -29.214 1.00 82.81 441 GLN A O 1
ATOM 3395 N N . LEU A 1 442 ? 30.933 13.305 -31.448 1.00 80.56 442 LEU A N 1
ATOM 3396 C CA . LEU A 1 442 ? 29.521 13.583 -31.707 1.00 80.56 442 LEU A CA 1
ATOM 3397 C C . LEU A 1 442 ? 28.617 12.450 -31.212 1.00 80.56 442 LEU A C 1
ATOM 3399 O O . LEU A 1 442 ? 27.606 12.727 -30.575 1.00 80.56 442 LEU A O 1
ATOM 3403 N N . THR A 1 443 ? 28.990 11.191 -31.455 1.00 81.31 443 THR A N 1
ATOM 3404 C CA . THR A 1 443 ? 28.252 10.022 -30.944 1.00 81.31 443 THR A CA 1
ATOM 3405 C C . THR A 1 443 ? 28.226 10.025 -29.413 1.00 81.31 443 THR A C 1
ATOM 3407 O O . THR A 1 443 ? 27.160 9.896 -28.820 1.00 81.31 443 THR A O 1
ATOM 3410 N N . GLN A 1 444 ? 29.370 10.277 -28.765 1.00 83.56 444 GLN A N 1
ATOM 3411 C CA . GLN A 1 444 ? 29.463 10.397 -27.304 1.00 83.56 444 GLN A CA 1
ATOM 3412 C C . GLN A 1 444 ? 28.622 11.563 -26.759 1.00 83.56 444 GLN A C 1
ATOM 3414 O O . GLN A 1 444 ? 27.913 11.398 -25.770 1.00 83.56 444 GLN A O 1
ATOM 3419 N N . ALA A 1 445 ? 28.636 12.725 -27.419 1.00 73.06 445 ALA A N 1
ATOM 3420 C CA . ALA A 1 445 ? 27.816 13.874 -27.035 1.00 73.06 445 ALA A CA 1
ATOM 3421 C C . ALA A 1 445 ? 26.310 13.618 -27.238 1.00 73.06 445 ALA A C 1
ATOM 3423 O O . ALA A 1 445 ? 25.492 14.059 -26.430 1.00 73.06 445 ALA A O 1
ATOM 3424 N N . GLN A 1 446 ? 25.921 12.880 -28.283 1.00 79.38 446 GLN A N 1
ATOM 3425 C CA . GLN A 1 446 ? 24.537 12.444 -28.506 1.00 79.38 446 GLN A CA 1
ATOM 3426 C C . GLN A 1 446 ? 24.077 11.454 -27.430 1.00 79.38 446 GLN A C 1
ATOM 3428 O O . GLN A 1 446 ? 22.968 11.592 -26.917 1.00 79.38 446 GLN A O 1
ATOM 3433 N N . GLU A 1 447 ? 24.931 10.508 -27.041 1.00 83.06 447 GLU A N 1
ATOM 3434 C CA . GLU A 1 447 ? 24.657 9.542 -25.975 1.00 83.06 447 GLU A CA 1
ATOM 3435 C C . GLU A 1 447 ? 24.553 10.227 -24.601 1.00 83.06 447 GLU A C 1
ATOM 3437 O O . GLU A 1 447 ? 23.586 10.001 -23.873 1.00 83.06 447 GLU A O 1
ATOM 3442 N N . GLN A 1 448 ? 25.450 11.169 -24.291 1.00 85.06 448 GLN A N 1
ATOM 3443 C CA . GLN A 1 448 ? 25.341 12.039 -23.113 1.00 85.06 448 GLN A CA 1
ATOM 3444 C C . GLN A 1 448 ? 24.062 12.886 -23.133 1.00 85.06 448 GLN A C 1
ATOM 3446 O O . GLN A 1 448 ? 23.388 13.002 -22.113 1.00 85.06 448 GLN A O 1
ATOM 3451 N N . THR A 1 449 ? 23.678 13.440 -24.288 1.00 78.31 449 THR A N 1
ATOM 3452 C CA . THR A 1 449 ? 22.424 14.202 -24.432 1.00 78.31 449 THR A CA 1
ATOM 3453 C C . THR A 1 449 ? 21.201 13.305 -24.216 1.00 78.31 449 THR A C 1
ATOM 3455 O O . THR A 1 449 ? 20.230 13.729 -23.593 1.00 78.31 449 THR A O 1
ATOM 3458 N N . ALA A 1 450 ? 21.236 12.052 -24.679 1.00 80.56 450 ALA A N 1
ATOM 3459 C CA . ALA A 1 450 ? 20.180 11.073 -24.428 1.00 80.56 450 ALA A CA 1
ATOM 3460 C C . ALA A 1 450 ? 20.082 10.703 -22.936 1.00 80.56 450 ALA A C 1
ATOM 3462 O O . ALA A 1 450 ? 18.977 10.667 -22.395 1.00 80.56 450 ALA A O 1
ATOM 3463 N N . GLN A 1 451 ? 21.218 10.512 -22.254 1.00 85.06 451 GLN A N 1
ATOM 3464 C CA . GLN A 1 451 ? 21.274 10.278 -20.805 1.00 85.06 451 GLN A CA 1
ATOM 3465 C C . GLN A 1 451 ? 20.740 11.480 -20.005 1.00 85.06 451 GLN A C 1
ATOM 3467 O O . GLN A 1 451 ? 19.894 11.301 -19.131 1.00 85.06 451 GLN A O 1
ATOM 3472 N N . LEU A 1 452 ? 21.154 12.705 -20.345 1.00 79.75 452 LEU A N 1
ATOM 3473 C CA . LEU A 1 452 ? 20.649 13.945 -19.739 1.00 79.75 452 LEU A CA 1
ATOM 3474 C C . LEU A 1 452 ? 19.140 14.125 -19.952 1.00 79.75 452 LEU A C 1
ATOM 3476 O O . LEU A 1 452 ? 18.437 14.510 -19.022 1.00 79.75 452 LEU A O 1
ATOM 3480 N N . ASN A 1 453 ? 18.620 13.804 -21.141 1.00 80.94 453 ASN A N 1
ATOM 3481 C CA . ASN A 1 453 ? 17.181 13.844 -21.414 1.00 80.94 453 ASN A CA 1
ATOM 3482 C C . ASN A 1 453 ? 16.406 12.790 -20.604 1.00 80.94 453 ASN A C 1
ATOM 3484 O O . ASN A 1 453 ? 15.327 13.095 -20.097 1.00 80.94 453 ASN A O 1
ATOM 3488 N N . ALA A 1 454 ? 16.952 11.580 -20.440 1.00 81.06 454 ALA A N 1
ATOM 3489 C CA . ALA A 1 454 ? 16.351 10.545 -19.597 1.00 81.06 454 ALA A CA 1
ATOM 3490 C C . ALA A 1 454 ? 16.315 10.975 -18.118 1.00 81.06 454 ALA A C 1
ATOM 3492 O O . ALA A 1 454 ? 15.263 10.896 -17.485 1.00 81.06 454 ALA A O 1
ATOM 3493 N N . GLN A 1 455 ? 17.415 11.531 -17.598 1.00 88.38 455 GLN A N 1
ATOM 3494 C CA . GLN A 1 455 ? 17.477 12.101 -16.246 1.00 88.38 455 GLN A CA 1
ATOM 3495 C C . GLN A 1 455 ? 16.514 13.284 -16.066 1.00 88.38 455 GLN A C 1
ATOM 3497 O O . GLN A 1 455 ? 15.864 13.397 -15.029 1.00 88.38 455 GLN A O 1
ATOM 3502 N N . LEU A 1 456 ? 16.366 14.153 -17.072 1.00 80.62 456 LEU A N 1
ATOM 3503 C CA . LEU A 1 456 ? 15.371 15.231 -17.062 1.00 80.62 456 LEU A CA 1
ATOM 3504 C C . LEU A 1 456 ? 13.943 14.686 -16.979 1.00 80.62 456 LEU A C 1
ATOM 3506 O O . LEU A 1 456 ? 13.143 15.201 -16.201 1.00 80.62 456 LEU A O 1
ATOM 3510 N N . GLN A 1 457 ? 13.625 13.644 -17.747 1.00 81.50 457 GLN A N 1
ATOM 3511 C CA . GLN A 1 457 ? 12.308 13.009 -17.735 1.00 81.50 457 GLN A CA 1
ATOM 3512 C C . GLN A 1 457 ? 12.022 12.320 -16.389 1.00 81.50 457 GLN A C 1
ATOM 3514 O O . GLN A 1 457 ? 10.909 12.414 -15.867 1.00 81.50 457 GLN A O 1
ATOM 3519 N N . GLU A 1 458 ? 13.033 11.693 -15.788 1.00 85.50 458 GLU A N 1
ATOM 3520 C CA . GLU A 1 458 ? 12.963 11.103 -14.451 1.00 85.50 458 GLU A CA 1
ATOM 3521 C C . GLU A 1 458 ? 12.728 12.181 -13.377 1.00 85.50 458 GLU A C 1
ATOM 3523 O O . GLU A 1 458 ? 11.761 12.082 -12.618 1.00 85.50 458 GLU A O 1
ATOM 3528 N N . ILE A 1 459 ? 13.504 13.273 -13.387 1.00 78.81 459 ILE A N 1
ATOM 3529 C CA . ILE A 1 459 ? 13.328 14.430 -12.490 1.00 78.81 459 ILE A CA 1
ATOM 3530 C C . ILE A 1 459 ? 11.945 15.074 -12.669 1.00 78.81 459 ILE A C 1
ATOM 3532 O O . ILE A 1 459 ? 11.297 15.400 -11.678 1.00 78.81 459 ILE A O 1
ATOM 3536 N N . GLN A 1 460 ? 11.452 15.225 -13.902 1.00 83.31 460 GLN A N 1
ATOM 3537 C CA . GLN A 1 460 ? 10.099 15.730 -14.170 1.00 83.31 460 GLN A CA 1
ATOM 3538 C C . GLN A 1 460 ? 9.017 14.799 -13.606 1.00 83.31 460 GLN A C 1
ATOM 3540 O O . GLN A 1 460 ? 8.030 15.278 -13.046 1.00 83.31 460 GLN A O 1
ATOM 3545 N N . SER A 1 461 ? 9.203 13.479 -13.705 1.00 82.12 461 SER A N 1
ATOM 3546 C CA . SER A 1 461 ? 8.271 12.503 -13.130 1.00 82.12 461 SER A CA 1
ATOM 3547 C C . SER A 1 461 ? 8.273 12.531 -11.595 1.00 82.12 461 SER A C 1
ATOM 3549 O O . SER A 1 461 ? 7.203 12.510 -10.982 1.00 82.12 461 SER A O 1
ATOM 3551 N N . ALA A 1 462 ? 9.449 12.682 -10.976 1.00 81.75 462 ALA A N 1
ATOM 3552 C CA . ALA A 1 462 ? 9.610 12.824 -9.533 1.00 81.75 462 ALA A CA 1
ATOM 3553 C C . ALA A 1 462 ? 9.019 14.147 -9.020 1.00 81.75 462 ALA A C 1
ATOM 3555 O O . ALA A 1 462 ? 8.325 14.158 -8.003 1.00 81.75 462 ALA A O 1
ATOM 3556 N N . LEU A 1 463 ? 9.213 15.249 -9.754 1.00 80.62 463 LEU A N 1
ATOM 3557 C CA . LEU A 1 463 ? 8.601 16.540 -9.445 1.00 80.62 463 LEU A CA 1
ATOM 3558 C C . LEU A 1 463 ? 7.072 16.449 -9.516 1.00 80.62 463 LEU A C 1
ATOM 3560 O O . LEU A 1 463 ? 6.405 16.852 -8.571 1.00 80.62 463 LEU A O 1
ATOM 3564 N N . ALA A 1 464 ? 6.513 15.844 -10.569 1.00 80.06 464 ALA A N 1
ATOM 3565 C CA . ALA A 1 464 ? 5.068 15.646 -10.699 1.00 80.06 464 ALA A CA 1
ATOM 3566 C C . ALA A 1 464 ? 4.483 14.739 -9.596 1.00 80.06 464 ALA A C 1
ATOM 3568 O O . ALA A 1 464 ? 3.366 14.976 -9.133 1.00 80.06 464 ALA A O 1
ATOM 3569 N N . ALA A 1 465 ? 5.226 13.720 -9.149 1.00 79.56 465 ALA A N 1
ATOM 3570 C CA . ALA A 1 465 ? 4.842 12.894 -8.005 1.00 79.56 465 ALA A CA 1
ATOM 3571 C C . ALA A 1 465 ? 4.867 13.691 -6.687 1.00 79.56 465 ALA A C 1
ATOM 3573 O O . ALA A 1 465 ? 3.913 13.624 -5.914 1.00 79.56 465 ALA A O 1
ATOM 3574 N N . SER A 1 466 ? 5.905 14.505 -6.468 1.00 69.88 466 SER A N 1
ATOM 3575 C CA . SER A 1 466 ? 6.017 15.379 -5.296 1.00 69.88 466 SER A CA 1
ATOM 3576 C C . SER A 1 466 ? 4.928 16.460 -5.276 1.00 69.88 466 SER A C 1
ATOM 3578 O O . SER A 1 466 ? 4.318 16.689 -4.234 1.00 69.88 466 SER A O 1
ATOM 3580 N N . THR A 1 467 ? 4.587 17.056 -6.427 1.00 81.38 467 THR A N 1
ATOM 3581 C CA . THR A 1 467 ? 3.457 17.993 -6.545 1.00 81.38 467 THR A CA 1
ATOM 3582 C C . THR A 1 467 ? 2.145 17.330 -6.125 1.00 81.38 467 THR A C 1
ATOM 3584 O O . THR A 1 467 ? 1.439 17.890 -5.288 1.00 81.38 467 THR A O 1
ATOM 3587 N N . ARG A 1 468 ? 1.857 16.109 -6.599 1.00 81.88 468 ARG A N 1
ATOM 3588 C CA . ARG A 1 468 ? 0.662 15.358 -6.170 1.00 81.88 468 ARG A CA 1
ATOM 3589 C C . ARG A 1 468 ? 0.650 15.089 -4.669 1.00 81.88 468 ARG A C 1
ATOM 3591 O O . ARG A 1 468 ? -0.370 15.340 -4.042 1.00 81.88 468 ARG A O 1
ATOM 3598 N N . GLN A 1 469 ? 1.774 14.682 -4.075 1.00 83.69 469 GLN A N 1
ATOM 3599 C CA . GLN A 1 469 ? 1.861 14.545 -2.616 1.00 83.69 469 GLN A CA 1
ATOM 3600 C C . GLN A 1 469 ? 1.589 15.872 -1.894 1.00 83.69 469 GLN A C 1
ATOM 3602 O O . GLN A 1 469 ? 0.915 15.876 -0.870 1.00 83.69 469 GLN A O 1
ATOM 3607 N N . THR A 1 470 ? 2.057 17.014 -2.413 1.00 73.38 470 THR A N 1
ATOM 3608 C CA . THR A 1 470 ? 1.733 18.313 -1.799 1.00 73.38 470 THR A CA 1
ATOM 3609 C C . THR A 1 470 ? 0.263 18.710 -1.956 1.00 73.38 470 THR A C 1
ATOM 3611 O O . THR A 1 470 ? -0.279 19.323 -1.040 1.00 73.38 470 THR A O 1
ATOM 3614 N N . GLU A 1 471 ? -0.402 18.340 -3.054 1.00 80.44 471 GLU A N 1
ATOM 3615 C CA . GLU A 1 471 ? -1.846 18.545 -3.257 1.00 80.44 471 GLU A CA 1
ATOM 3616 C C . GLU A 1 471 ? -2.685 17.625 -2.346 1.00 80.44 471 GLU A C 1
ATOM 3618 O O . GLU A 1 471 ? -3.671 18.066 -1.748 1.00 80.44 471 GLU A O 1
ATOM 3623 N N . GLU A 1 472 ? -2.266 16.368 -2.175 1.00 82.56 472 GLU A N 1
ATOM 3624 C CA . GLU A 1 472 ? -2.862 15.404 -1.242 1.00 82.56 472 GLU A CA 1
ATOM 3625 C C . GLU A 1 472 ? -2.723 15.894 0.210 1.00 82.56 472 GLU A C 1
ATOM 3627 O O . GLU A 1 472 ? -3.734 16.065 0.891 1.00 82.56 472 GLU A O 1
ATOM 3632 N N . LEU A 1 473 ? -1.513 16.262 0.649 1.00 78.56 473 LEU A N 1
ATOM 3633 C CA . LEU A 1 473 ? -1.261 16.810 1.991 1.00 78.56 473 LEU A CA 1
ATOM 3634 C C . LEU A 1 473 ? -1.994 18.139 2.246 1.00 78.56 473 LEU A C 1
ATOM 3636 O O . LEU A 1 473 ? -2.439 18.394 3.365 1.00 78.56 473 LEU A O 1
ATOM 3640 N N . GLN A 1 474 ? -2.159 18.998 1.232 1.00 78.00 474 GLN A N 1
ATOM 3641 C CA . GLN A 1 474 ? -3.001 20.198 1.348 1.00 78.00 474 GLN A CA 1
ATOM 3642 C C . GLN A 1 474 ? -4.481 19.844 1.531 1.00 78.00 474 GLN A C 1
ATOM 3644 O O . GLN A 1 474 ? -5.174 20.497 2.313 1.00 78.00 474 GLN A O 1
ATOM 3649 N N . THR A 1 475 ? -4.956 18.805 0.845 1.00 83.00 475 THR A N 1
ATOM 3650 C CA . THR A 1 475 ? -6.336 18.320 0.957 1.00 83.00 475 THR A CA 1
ATOM 3651 C C . THR A 1 475 ? -6.597 17.707 2.335 1.00 83.00 475 THR A C 1
ATOM 3653 O O . THR A 1 475 ? -7.611 18.018 2.959 1.00 83.00 475 THR A O 1
ATOM 3656 N N . GLU A 1 476 ? -5.668 16.900 2.853 1.00 81.75 476 GLU A N 1
ATOM 3657 C CA . GLU A 1 476 ? -5.726 16.341 4.212 1.00 81.75 476 GLU A CA 1
ATOM 3658 C C . GLU A 1 476 ? -5.656 17.432 5.288 1.00 81.75 476 GLU A C 1
ATOM 3660 O O . GLU A 1 476 ? -6.431 17.411 6.246 1.00 81.75 476 GLU A O 1
ATOM 3665 N N . LEU A 1 477 ? -4.796 18.442 5.110 1.00 79.31 477 LEU A N 1
ATOM 3666 C CA . LEU A 1 477 ? -4.719 19.593 6.010 1.00 79.31 477 LEU A CA 1
ATOM 3667 C C . LEU A 1 477 ? -6.040 20.377 6.051 1.00 79.31 477 LEU A C 1
ATOM 3669 O O . LEU A 1 477 ? -6.458 20.814 7.123 1.00 79.31 477 LEU A O 1
ATOM 3673 N N . GLU A 1 478 ? -6.714 20.558 4.914 1.00 77.25 478 GLU A N 1
ATOM 3674 C CA . GLU A 1 478 ? -8.001 21.260 4.869 1.00 77.25 478 GLU A CA 1
ATOM 3675 C C . GLU A 1 478 ? -9.139 20.428 5.485 1.00 77.25 478 GLU A C 1
ATOM 3677 O O . GLU A 1 478 ? -9.963 20.971 6.220 1.00 77.25 478 GLU A O 1
ATOM 3682 N N . GLN A 1 479 ? -9.140 19.104 5.290 1.00 80.81 479 GLN A N 1
ATOM 3683 C CA . GLN A 1 479 ? -10.055 18.191 5.990 1.00 80.81 479 GLN A CA 1
ATOM 3684 C C . GLN A 1 479 ? -9.824 18.209 7.510 1.00 80.81 479 GLN A C 1
ATOM 3686 O O . GLN A 1 479 ? -10.782 18.276 8.280 1.00 80.81 479 GLN A O 1
ATOM 3691 N N . SER A 1 480 ? -8.564 18.230 7.951 1.00 68.06 480 SER A N 1
ATOM 3692 C CA . SER A 1 480 ? -8.192 18.331 9.368 1.00 68.06 480 SER A CA 1
ATOM 3693 C C . SER A 1 480 ? -8.651 19.657 9.995 1.00 68.06 480 SER A C 1
ATOM 3695 O O . SER A 1 480 ? -9.225 19.660 11.084 1.00 68.06 480 SER A O 1
ATOM 3697 N N . LYS A 1 481 ? -8.524 20.788 9.281 1.00 77.12 481 LYS A N 1
ATOM 3698 C CA . LYS A 1 481 ? -9.100 22.077 9.718 1.00 77.12 481 LYS A CA 1
ATOM 3699 C C . LYS A 1 481 ? -10.623 22.036 9.826 1.00 77.12 481 LYS A C 1
ATOM 3701 O 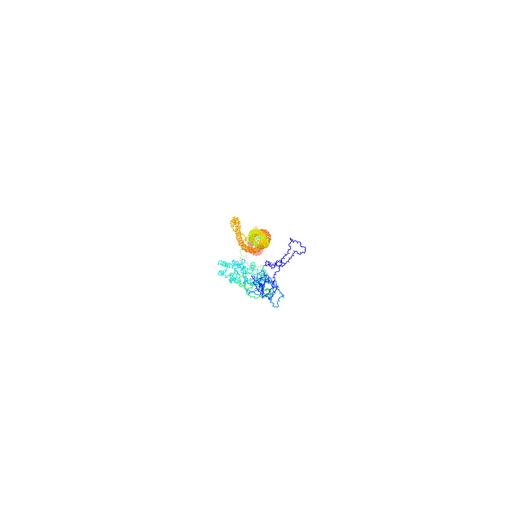O . LYS A 1 481 ? -11.162 22.565 10.795 1.00 77.12 481 LYS A O 1
ATOM 3706 N N . GLN A 1 482 ? -11.317 21.434 8.855 1.00 80.69 482 GLN A N 1
ATOM 3707 C CA . GLN A 1 482 ? -12.776 21.289 8.914 1.00 80.69 482 GLN A CA 1
ATOM 3708 C C . GLN A 1 482 ? -13.193 20.459 10.131 1.00 80.69 482 GLN A C 1
ATOM 3710 O O . GLN A 1 482 ? -14.073 20.881 10.878 1.00 80.69 482 GLN A O 1
ATOM 3715 N N . HIS A 1 483 ? -12.502 19.346 10.389 1.00 78.12 483 HIS A N 1
ATOM 3716 C CA . HIS A 1 483 ? -12.755 18.518 11.563 1.00 78.12 483 HIS A CA 1
ATOM 3717 C C . HIS A 1 483 ? -12.474 19.266 12.877 1.00 78.12 483 HIS A C 1
ATOM 3719 O O . HIS A 1 483 ? -13.297 19.219 13.786 1.00 78.12 483 HIS A O 1
ATOM 3725 N N . SER A 1 484 ? -11.379 20.034 12.958 1.00 73.69 484 SER A N 1
ATOM 3726 C CA . SER A 1 484 ? -11.084 20.905 14.107 1.00 73.69 484 SER A CA 1
ATOM 3727 C C . SER A 1 484 ? -12.180 21.949 14.341 1.00 73.69 484 SER A C 1
ATOM 3729 O O . SER A 1 484 ? -12.569 22.169 15.483 1.00 73.69 484 SER A O 1
ATOM 3731 N N . GLY A 1 485 ? -12.708 22.571 13.281 1.00 77.38 485 GLY A N 1
ATOM 3732 C CA . GLY A 1 485 ? -13.803 23.542 13.386 1.00 77.38 485 GLY A CA 1
ATOM 3733 C C . GLY A 1 485 ? -15.129 22.915 13.834 1.00 77.38 485 GLY A C 1
ATOM 3734 O O . GLY A 1 485 ? -15.894 23.536 14.573 1.00 77.38 485 GLY A O 1
ATOM 3735 N N . GLU A 1 486 ? -15.394 21.670 13.438 1.00 79.00 486 GLU A N 1
ATOM 3736 C CA . GLU A 1 486 ? -16.549 20.908 13.918 1.00 79.00 486 GLU A CA 1
ATOM 3737 C C . GLU A 1 486 ? -16.379 20.487 15.389 1.00 79.00 486 GLU A C 1
ATOM 3739 O O . GLU A 1 486 ? -17.324 20.606 16.172 1.00 79.00 486 GLU A O 1
ATOM 3744 N N . LEU A 1 487 ? -15.162 20.117 15.803 1.00 76.69 487 LEU A N 1
ATOM 3745 C CA . LEU A 1 487 ? -14.820 19.839 17.201 1.00 76.69 487 LEU A CA 1
ATOM 3746 C C . LEU A 1 487 ? -14.956 21.093 18.085 1.00 76.69 487 LEU A C 1
ATOM 3748 O O . LEU A 1 487 ? -15.539 21.022 19.166 1.00 76.69 487 LEU A O 1
ATOM 3752 N N . ASP A 1 488 ? -14.514 22.261 17.608 1.00 77.31 488 ASP A N 1
ATOM 3753 C CA . ASP A 1 488 ? -14.724 23.554 18.276 1.00 77.31 488 ASP A CA 1
ATOM 3754 C C . ASP A 1 488 ? -16.218 23.897 18.409 1.00 77.31 488 ASP A C 1
ATOM 3756 O O . ASP A 1 488 ? -16.658 24.412 19.442 1.00 77.31 488 ASP A O 1
ATOM 3760 N N . SER A 1 489 ? -17.030 23.585 17.392 1.00 81.44 489 SER A N 1
ATOM 3761 C CA . SER A 1 489 ? -18.487 23.746 17.462 1.00 81.44 489 SER A CA 1
ATOM 3762 C C . SER A 1 489 ? -19.100 22.844 18.540 1.00 81.44 489 SER A C 1
ATOM 3764 O O . SER A 1 489 ? -19.905 23.315 19.347 1.00 81.44 489 SER A O 1
ATOM 3766 N N . GLN A 1 490 ? -18.685 21.576 18.609 1.00 84.50 490 GLN A N 1
ATOM 3767 C CA . GLN A 1 490 ? -19.133 20.628 19.635 1.00 84.50 490 GLN A CA 1
ATOM 3768 C C . GLN A 1 490 ? -18.691 21.057 21.044 1.00 84.50 490 GLN A C 1
ATOM 3770 O O . GLN A 1 490 ? -19.501 21.051 21.970 1.00 84.50 490 GLN A O 1
ATOM 3775 N N . LEU A 1 491 ? -17.449 21.523 21.217 1.00 78.44 491 LEU A N 1
ATOM 3776 C CA . LEU A 1 491 ? -16.953 22.058 22.491 1.00 78.44 491 LEU A CA 1
ATOM 3777 C C . LEU A 1 491 ? -17.735 23.296 22.950 1.00 78.44 491 LEU A C 1
ATOM 3779 O O . LEU A 1 491 ? -18.004 23.449 24.143 1.00 78.44 491 LEU A O 1
ATOM 3783 N N . ASN A 1 492 ? -18.131 24.179 22.032 1.00 77.94 492 ASN A N 1
ATOM 3784 C CA . ASN A 1 492 ? -18.955 25.342 22.365 1.00 77.94 492 ASN A CA 1
ATOM 3785 C C . ASN A 1 492 ? -20.408 24.959 22.700 1.00 77.94 492 ASN A C 1
ATOM 3787 O O . ASN A 1 492 ? -20.998 25.563 23.602 1.00 77.94 492 ASN A O 1
ATOM 3791 N N . GLN A 1 493 ? -20.962 23.924 22.062 1.00 84.31 493 GLN A N 1
ATOM 3792 C CA . GLN A 1 493 ? -22.253 23.356 22.455 1.00 84.31 493 GLN A CA 1
ATOM 3793 C C . GLN A 1 493 ? -22.183 22.750 23.868 1.00 84.31 493 GLN A C 1
ATOM 3795 O O . GLN A 1 493 ? -22.945 23.163 24.740 1.00 84.31 493 GLN A O 1
ATOM 3800 N N . LEU A 1 494 ? -21.205 21.879 24.141 1.00 79.19 494 LEU A N 1
ATOM 3801 C CA . LEU A 1 494 ? -21.005 21.258 25.459 1.00 79.19 494 LEU A CA 1
ATOM 3802 C C . LEU A 1 494 ? -20.748 22.292 26.569 1.00 79.19 494 LEU A C 1
ATOM 3804 O O . LEU A 1 494 ? -21.248 22.144 27.682 1.00 79.19 494 LEU A O 1
ATOM 3808 N N . ARG A 1 495 ? -20.026 23.386 26.283 1.00 84.75 495 ARG A N 1
ATOM 3809 C CA . ARG A 1 495 ? -19.889 24.525 27.216 1.00 84.75 495 ARG A CA 1
ATOM 3810 C C . ARG A 1 495 ? -21.230 25.191 27.526 1.00 84.75 495 ARG A C 1
ATOM 3812 O O . ARG A 1 495 ? -21.444 25.599 28.664 1.00 84.75 495 ARG A O 1
ATOM 3819 N N . THR A 1 496 ? -22.112 25.304 26.535 1.00 82.62 496 THR A N 1
ATOM 3820 C CA . THR A 1 496 ? -23.444 25.906 26.694 1.00 82.62 496 THR A CA 1
ATOM 3821 C C . THR A 1 496 ? -24.349 25.007 27.540 1.00 82.62 496 THR A C 1
ATOM 3823 O O . THR A 1 496 ? -24.980 25.486 28.480 1.00 82.62 496 THR A O 1
ATOM 3826 N N . GLU A 1 497 ? -24.351 23.700 27.272 1.00 82.81 497 GLU A N 1
ATOM 3827 C CA . GLU A 1 497 ? -25.082 22.689 28.051 1.00 82.81 497 GLU A CA 1
ATOM 3828 C C . GLU A 1 497 ? -24.570 22.610 29.503 1.00 82.81 497 GLU A C 1
ATOM 3830 O O . GLU A 1 497 ? -25.360 22.589 30.450 1.00 82.81 497 GLU A O 1
ATOM 3835 N N . LEU A 1 498 ? -23.249 22.675 29.706 1.00 80.25 498 LEU A N 1
ATOM 3836 C CA . LEU A 1 498 ? -22.635 22.735 31.035 1.00 80.25 498 LEU A CA 1
ATOM 3837 C C . LEU A 1 498 ? -23.047 23.997 31.812 1.00 80.25 498 LEU A C 1
ATOM 3839 O O . LEU A 1 498 ? -23.271 23.926 33.020 1.00 80.25 498 LEU A O 1
ATOM 3843 N N . GLU A 1 499 ? -23.152 25.154 31.155 1.00 79.19 499 GLU A N 1
ATOM 3844 C CA . GLU A 1 499 ? -23.577 26.393 31.817 1.00 79.19 499 GLU A CA 1
ATOM 3845 C C . GLU A 1 499 ? -25.070 26.365 32.185 1.00 79.19 499 GLU A C 1
ATOM 3847 O O . GLU A 1 499 ? -25.437 26.781 33.284 1.00 79.19 499 GLU A O 1
ATOM 3852 N N . GLN A 1 500 ? -25.921 25.780 31.334 1.00 81.50 500 GLN A N 1
ATOM 3853 C CA . GLN A 1 500 ? -27.329 25.512 31.659 1.00 81.50 500 GLN A CA 1
ATOM 3854 C C . GLN A 1 500 ? -27.461 24.553 32.855 1.00 81.50 500 GLN A C 1
ATOM 3856 O O . GLN A 1 500 ? -28.247 24.805 33.770 1.00 81.50 500 GLN A O 1
ATOM 3861 N N . SER A 1 501 ? -26.643 23.496 32.906 1.00 69.75 501 SER A N 1
ATOM 3862 C CA . SER A 1 501 ? -26.600 22.557 34.035 1.00 69.75 501 SER A CA 1
ATOM 3863 C C . SER A 1 501 ? -26.196 23.242 35.351 1.00 69.75 501 SER A C 1
ATOM 3865 O O . SER A 1 501 ? -26.839 23.026 36.381 1.00 69.75 501 SER A O 1
ATOM 3867 N N . LYS A 1 502 ? -25.204 24.149 35.330 1.00 78.88 502 LYS A N 1
ATOM 3868 C CA . LYS A 1 502 ? -24.841 24.964 36.508 1.00 78.88 502 LYS A CA 1
ATOM 3869 C C . LYS A 1 502 ? -25.977 25.875 36.966 1.00 78.88 502 LYS A C 1
ATOM 3871 O O . LYS A 1 502 ? -26.200 25.982 38.169 1.00 78.88 502 LYS A O 1
ATOM 3876 N N . GLN A 1 503 ? -26.678 26.532 36.037 1.00 79.56 503 GLN A N 1
ATOM 3877 C CA . GLN A 1 503 ? -27.824 27.382 36.377 1.00 79.56 503 GLN A CA 1
ATOM 3878 C C . GLN A 1 503 ? -28.922 26.564 37.066 1.00 79.56 503 GLN A C 1
ATOM 3880 O O . GLN A 1 503 ? -29.398 26.962 38.127 1.00 79.56 503 GLN A O 1
ATOM 3885 N N . HIS A 1 504 ? -29.238 25.379 36.536 1.00 77.31 504 HIS A N 1
ATOM 3886 C CA . HIS A 1 504 ? -30.210 24.478 37.151 1.00 77.31 504 HIS A CA 1
ATOM 3887 C C . HIS A 1 504 ? -29.774 23.999 38.548 1.00 77.31 504 HIS A C 1
ATOM 3889 O O . HIS A 1 504 ? -30.576 24.023 39.479 1.00 77.31 504 HIS A O 1
ATOM 3895 N N . SER A 1 505 ? -28.494 23.651 38.734 1.00 74.38 505 SER A N 1
ATOM 3896 C CA . SER A 1 505 ? -27.939 23.305 40.053 1.00 74.38 505 SER A CA 1
ATOM 3897 C C . SER A 1 505 ? -28.059 24.457 41.058 1.00 74.38 505 SER A C 1
ATOM 3899 O O . SER A 1 505 ? -28.400 24.219 42.213 1.00 74.38 505 SER A O 1
ATOM 3901 N N . GLY A 1 506 ? -27.804 25.700 40.634 1.00 77.69 506 GLY A N 1
ATOM 3902 C CA . GLY A 1 506 ? -27.936 26.881 41.493 1.00 77.69 506 GLY A CA 1
ATOM 3903 C C . GLY A 1 506 ? -29.384 27.177 41.897 1.00 77.69 506 GLY A C 1
ATOM 3904 O O . GLY A 1 506 ? -29.641 27.616 43.018 1.00 77.69 506 GLY A O 1
ATOM 3905 N N . GLU A 1 507 ? -30.344 26.892 41.016 1.00 79.94 507 GLU A N 1
ATOM 3906 C CA . GLU A 1 507 ? -31.770 27.000 41.335 1.00 79.94 507 GLU A CA 1
ATOM 3907 C C . GLU A 1 507 ? -32.224 25.894 42.304 1.00 79.94 507 GLU A C 1
ATOM 3909 O O . GLU A 1 507 ? -32.954 26.176 43.257 1.00 79.94 507 GLU A O 1
ATOM 3914 N N . LEU A 1 508 ? -31.704 24.670 42.154 1.00 75.88 508 LEU A N 1
ATOM 3915 C CA . LEU A 1 508 ? -31.921 23.573 43.103 1.00 75.88 508 LEU A CA 1
ATOM 3916 C C . LEU A 1 508 ? -31.357 23.894 44.503 1.00 75.88 508 LEU A C 1
ATOM 3918 O O . LEU A 1 508 ? -32.031 23.669 45.508 1.00 75.88 508 LEU A O 1
ATOM 3922 N N . ASP A 1 509 ? -30.159 24.483 44.583 1.00 77.44 509 ASP A N 1
ATOM 3923 C CA . ASP A 1 509 ? -29.560 24.943 45.847 1.00 77.44 509 ASP A CA 1
ATOM 3924 C C . ASP A 1 509 ? -30.392 26.049 46.522 1.00 77.44 509 ASP A C 1
ATOM 3926 O O . ASP A 1 509 ? -30.516 26.081 47.754 1.00 77.44 509 ASP A O 1
ATOM 3930 N N . SER A 1 510 ? -31.011 26.935 45.733 1.00 81.19 510 SER A N 1
ATOM 3931 C CA . SER A 1 510 ? -31.951 27.946 46.233 1.00 81.19 510 SER A CA 1
ATOM 3932 C C . SER A 1 510 ? -33.198 27.295 46.847 1.00 81.19 510 SER A C 1
ATOM 3934 O O . SER A 1 510 ? -33.554 27.593 47.990 1.00 81.19 510 SER A O 1
ATOM 3936 N N . GLN A 1 511 ? -33.801 26.322 46.152 1.00 83.81 511 GLN A N 1
ATOM 3937 C CA . GLN A 1 511 ? -34.959 25.563 46.647 1.00 83.81 511 GLN A CA 1
ATOM 3938 C C . GLN A 1 511 ? -34.629 24.772 47.925 1.00 83.81 511 GLN A C 1
ATOM 3940 O O . GLN A 1 511 ? -35.379 24.826 48.901 1.00 83.81 511 GLN A O 1
ATOM 3945 N N . LEU A 1 512 ? -33.469 24.107 47.985 1.00 78.12 512 LEU A N 1
ATOM 3946 C CA . LEU A 1 512 ? -32.993 23.426 49.196 1.00 78.12 512 LEU A CA 1
ATOM 3947 C C . LEU A 1 512 ? -32.755 24.395 50.364 1.00 78.12 512 LEU A C 1
ATOM 3949 O O . LEU A 1 512 ? -32.958 24.032 51.524 1.00 78.12 512 LEU A O 1
ATOM 3953 N N . THR A 1 513 ? -32.333 25.628 50.085 1.00 80.06 513 THR A N 1
ATOM 3954 C CA . THR A 1 513 ? -32.150 26.670 51.107 1.00 80.06 513 THR A CA 1
ATOM 3955 C C . THR A 1 513 ? -33.493 27.183 51.635 1.00 80.06 513 THR A C 1
ATOM 3957 O O . THR A 1 513 ? -33.645 27.354 52.849 1.00 80.06 513 THR A O 1
ATOM 3960 N N . GLN A 1 514 ? -34.494 27.343 50.765 1.00 83.31 514 GLN A N 1
ATOM 3961 C CA . GLN A 1 514 ? -35.865 27.663 51.169 1.00 83.31 514 GLN A CA 1
ATOM 3962 C C . GLN A 1 514 ? -36.463 26.549 52.046 1.00 83.31 514 GLN A C 1
ATOM 3964 O O . GLN A 1 514 ? -36.857 26.821 53.179 1.00 83.31 514 GLN A O 1
ATOM 3969 N N . LEU A 1 515 ? -36.426 25.290 51.595 1.00 78.12 515 LEU A N 1
ATOM 3970 C CA . LEU A 1 515 ? -36.958 24.142 52.346 1.00 78.12 515 LEU A CA 1
ATOM 3971 C C . LEU A 1 515 ? -36.281 23.958 53.716 1.00 78.12 515 LEU A C 1
ATOM 3973 O O . LEU A 1 515 ? -36.939 23.628 54.700 1.00 78.12 515 LEU A O 1
ATOM 3977 N N . ARG A 1 516 ? -34.969 24.219 53.825 1.00 82.25 516 ARG A N 1
ATOM 3978 C CA . ARG A 1 516 ? -34.266 24.241 55.124 1.00 82.25 516 ARG A CA 1
ATOM 3979 C C . ARG A 1 516 ? -34.777 25.346 56.050 1.00 82.25 516 ARG A C 1
ATOM 3981 O O . ARG A 1 516 ? -34.822 25.137 57.259 1.00 82.25 516 ARG A O 1
ATOM 3988 N N . THR A 1 517 ? -35.152 26.498 55.497 1.00 81.38 517 THR A N 1
ATOM 3989 C CA . THR A 1 517 ? -35.686 27.635 56.261 1.00 81.38 517 THR A CA 1
ATOM 3990 C C . THR A 1 517 ? -37.093 27.330 56.779 1.00 81.38 517 THR A C 1
ATOM 3992 O O . THR A 1 517 ? -37.365 27.529 57.961 1.00 81.38 517 THR A O 1
ATOM 3995 N N . GLU A 1 518 ? -37.955 26.763 55.933 1.00 81.25 518 GLU A N 1
ATOM 3996 C CA . GLU A 1 518 ? -39.307 26.310 56.297 1.00 81.25 518 GLU A CA 1
ATOM 3997 C C . GLU A 1 518 ? -39.266 25.188 57.352 1.00 81.25 518 GLU A C 1
ATOM 3999 O O . GLU A 1 518 ? -39.997 25.227 58.344 1.00 81.25 518 GLU A O 1
ATOM 4004 N N . LEU A 1 519 ? -38.340 24.230 57.212 1.00 79.06 519 LEU A N 1
ATOM 4005 C CA . LEU A 1 519 ? -38.119 23.174 58.203 1.00 79.06 519 LEU A CA 1
ATOM 4006 C C . LEU A 1 519 ? -37.673 23.732 59.565 1.00 79.06 519 LEU A C 1
ATOM 4008 O O . LEU A 1 519 ? -38.090 23.223 60.604 1.00 79.06 519 LEU A O 1
ATOM 4012 N N . GLU A 1 520 ? -36.830 24.766 59.589 1.00 75.62 520 GLU A N 1
ATOM 4013 C CA . GLU A 1 520 ? -36.382 25.378 60.844 1.00 75.62 520 GLU A CA 1
ATOM 4014 C C . GLU A 1 520 ? -37.498 26.196 61.516 1.00 75.62 520 GLU A C 1
ATOM 4016 O O . GLU A 1 520 ? -37.659 26.120 62.734 1.00 75.62 520 GLU A O 1
ATOM 4021 N N . GLN A 1 521 ? -38.339 26.884 60.735 1.00 78.06 521 GLN A N 1
ATOM 4022 C CA . GLN A 1 521 ? -39.562 27.528 61.236 1.00 78.06 521 GLN A CA 1
ATOM 4023 C C . GLN A 1 521 ? -40.539 26.501 61.836 1.00 78.06 521 GLN A C 1
ATOM 4025 O O . GLN A 1 521 ? -41.069 26.714 62.926 1.00 78.06 521 GLN A O 1
ATOM 4030 N N . SER A 1 522 ? -40.722 25.350 61.179 1.00 68.12 522 SER A N 1
ATOM 4031 C CA . SER A 1 522 ? -41.555 24.252 61.687 1.00 68.12 522 SER A CA 1
ATOM 4032 C C . SER A 1 522 ? -41.039 23.695 63.024 1.00 68.12 522 SER A C 1
ATOM 4034 O O . SER A 1 522 ? -41.823 23.504 63.957 1.00 68.12 522 SER A O 1
ATOM 4036 N N . LYS A 1 523 ? -39.717 23.519 63.181 1.00 75.19 523 LYS A N 1
ATOM 4037 C CA . LYS A 1 523 ? -39.114 23.116 64.467 1.00 75.19 523 LYS A CA 1
ATOM 4038 C C . LYS A 1 523 ? -39.316 24.152 65.570 1.00 75.19 523 LYS A C 1
ATOM 4040 O O . LYS A 1 523 ? -39.597 23.766 66.701 1.00 75.19 523 LYS A O 1
ATOM 4045 N N . GLN A 1 524 ? -39.170 25.444 65.262 1.00 75.19 524 GLN A N 1
ATOM 4046 C CA . GLN A 1 524 ? -39.419 26.511 66.236 1.00 75.19 524 GLN A CA 1
ATOM 4047 C C . GLN A 1 524 ? -40.872 26.475 66.723 1.00 75.19 524 GLN A C 1
ATOM 4049 O O . GLN A 1 524 ? -41.107 26.500 67.929 1.00 75.19 524 GLN A O 1
ATOM 4054 N N . HIS A 1 525 ? -41.829 26.298 65.807 1.00 74.25 525 HIS A N 1
ATOM 4055 C CA . HIS A 1 525 ? -43.240 26.164 66.161 1.00 74.25 525 HIS A CA 1
ATOM 4056 C C . HIS A 1 525 ? -43.521 24.919 67.024 1.00 74.25 525 HIS A C 1
ATOM 4058 O O . HIS A 1 525 ? -44.224 25.019 68.027 1.00 74.25 525 HIS A O 1
ATOM 4064 N N . SER A 1 526 ? -42.907 23.770 66.708 1.00 71.75 526 SER A N 1
ATOM 4065 C CA . SER A 1 526 ? -42.996 22.558 67.540 1.00 71.75 526 SER A CA 1
ATOM 4066 C C . SER A 1 526 ? -42.452 22.778 68.957 1.00 71.75 526 SER A C 1
ATOM 4068 O O . SER A 1 526 ? -43.070 22.334 69.920 1.00 71.75 526 SER A O 1
ATOM 4070 N N . GLY A 1 527 ? -41.321 23.479 69.100 1.00 74.88 527 GLY A N 1
ATOM 4071 C CA . GLY A 1 527 ? -40.734 23.785 70.409 1.00 74.88 527 GLY A CA 1
ATOM 4072 C C . GLY A 1 527 ? -41.586 24.744 71.248 1.00 74.88 527 GLY A C 1
ATOM 4073 O O . GLY A 1 527 ? -41.638 24.623 72.472 1.00 74.88 527 GLY A O 1
ATOM 4074 N N . GLU A 1 528 ? -42.298 25.671 70.604 1.00 75.69 528 GLU A N 1
ATOM 4075 C CA . GLU A 1 528 ? -43.257 26.544 71.283 1.00 75.69 528 GLU A CA 1
ATOM 4076 C C . GLU A 1 528 ? -44.511 25.774 71.734 1.00 75.69 528 GLU A C 1
ATOM 4078 O O . GLU A 1 528 ? -44.981 25.971 72.856 1.00 75.69 528 GLU A O 1
ATOM 4083 N N . LEU A 1 529 ? -44.981 24.815 70.929 1.00 74.12 529 LEU A N 1
ATOM 4084 C CA . LEU A 1 529 ? -46.071 23.906 71.297 1.00 74.12 529 LEU A CA 1
ATOM 4085 C C . LEU A 1 529 ? -45.703 23.010 72.498 1.00 74.12 529 LEU A C 1
ATOM 4087 O O . LEU A 1 529 ? -46.498 22.862 73.427 1.00 74.12 529 LEU A O 1
ATOM 4091 N N . ASP A 1 530 ? -44.477 22.478 72.539 1.00 74.62 530 ASP A N 1
ATOM 4092 C CA . ASP A 1 530 ? -43.955 21.717 73.688 1.00 74.62 530 ASP A CA 1
ATOM 4093 C C . ASP A 1 530 ? -43.863 22.572 74.966 1.00 74.62 530 ASP A C 1
ATOM 4095 O O . ASP A 1 530 ? -44.136 22.088 76.072 1.00 74.62 530 ASP A O 1
ATOM 4099 N N . SER A 1 531 ? -43.523 23.858 74.831 1.00 75.50 531 SER A N 1
ATOM 4100 C CA . SER A 1 531 ? -43.527 24.810 75.949 1.00 75.50 531 SER A CA 1
ATOM 4101 C C . SER A 1 531 ? -44.945 25.025 76.496 1.00 75.50 531 SER A C 1
ATOM 4103 O O . SER A 1 531 ? -45.165 24.918 77.705 1.00 75.50 531 SER A O 1
ATOM 4105 N N . GLN A 1 532 ? -45.935 25.214 75.613 1.00 79.69 532 GLN A N 1
ATOM 4106 C CA . GLN A 1 532 ? -47.350 25.339 75.991 1.00 79.69 532 GLN A CA 1
ATOM 4107 C C . GLN A 1 532 ? -47.880 24.064 76.670 1.00 79.69 532 GLN A C 1
ATOM 4109 O O . GLN A 1 532 ? -48.512 24.141 77.724 1.00 79.69 532 GLN A O 1
ATOM 4114 N N . LEU A 1 533 ? -47.558 22.877 76.142 1.00 76.94 533 LEU A N 1
ATOM 4115 C CA . LEU A 1 533 ? -47.907 21.595 76.771 1.00 76.94 533 LEU A CA 1
ATOM 4116 C C . LEU A 1 533 ? -47.258 21.419 78.153 1.00 76.94 533 LEU A C 1
ATOM 4118 O O . LEU A 1 533 ? -47.853 20.819 79.050 1.00 76.94 533 LEU A O 1
ATOM 4122 N N . THR A 1 534 ? -46.047 21.941 78.348 1.00 77.25 534 THR A N 1
ATOM 4123 C CA . THR A 1 534 ? -45.351 21.909 79.644 1.00 77.25 534 THR A CA 1
ATOM 4124 C C . THR A 1 534 ? -45.998 22.861 80.653 1.00 77.25 534 THR A C 1
ATOM 4126 O O . THR A 1 534 ? -46.177 22.489 81.818 1.00 77.25 534 THR A O 1
ATOM 4129 N N . GLN A 1 535 ? -46.429 24.047 80.214 1.00 79.56 535 GLN A N 1
ATOM 4130 C CA . GLN A 1 535 ? -47.200 24.974 81.042 1.00 79.56 535 GLN A CA 1
ATOM 4131 C C . GLN A 1 535 ? -48.546 24.358 81.462 1.00 79.56 535 GLN A C 1
ATOM 4133 O O . GLN A 1 535 ? -48.813 24.258 82.659 1.00 79.56 535 GLN A O 1
ATOM 4138 N N . LEU A 1 536 ? -49.334 23.836 80.516 1.00 75.12 536 LEU A N 1
ATOM 4139 C CA . LEU A 1 536 ? -50.631 23.200 80.796 1.00 75.12 536 LEU A CA 1
ATOM 4140 C C . LEU A 1 536 ? -50.512 21.998 81.749 1.00 75.12 536 LEU A C 1
ATOM 4142 O O . LEU A 1 536 ? -51.347 21.818 82.633 1.00 75.12 536 LEU A O 1
ATOM 4146 N N . ARG A 1 537 ? -49.448 21.187 81.633 1.00 81.25 537 ARG A N 1
ATOM 4147 C CA . ARG A 1 537 ? -49.157 20.110 82.603 1.00 81.25 537 ARG A CA 1
ATOM 4148 C C . ARG A 1 537 ? -48.870 20.646 84.007 1.00 81.25 537 ARG A C 1
ATOM 4150 O O . ARG A 1 537 ? -49.251 20.004 84.982 1.00 81.25 537 ARG A O 1
ATOM 4157 N N . THR A 1 538 ? -48.214 21.800 84.111 1.00 76.56 538 THR A N 1
ATOM 4158 C CA . THR A 1 538 ? -47.898 22.442 85.396 1.00 76.56 538 THR A CA 1
ATOM 4159 C C . THR A 1 538 ? -49.161 23.007 86.051 1.00 76.56 538 THR A C 1
ATOM 4161 O O . THR A 1 538 ? -49.390 22.774 87.236 1.00 76.56 538 THR A O 1
ATOM 4164 N N . GLU A 1 539 ? -50.020 23.672 85.276 1.00 77.19 539 GLU A N 1
ATOM 4165 C CA . GLU A 1 539 ? -51.324 24.183 85.724 1.00 77.19 539 GLU A CA 1
ATOM 4166 C C . GLU A 1 539 ? -52.266 23.043 86.153 1.00 77.19 539 GLU A C 1
ATOM 4168 O O . GLU A 1 539 ? -52.911 23.120 87.200 1.00 77.19 539 GLU A O 1
ATOM 4173 N N . LEU A 1 540 ? -52.280 21.928 85.411 1.00 77.31 540 LEU A N 1
ATOM 4174 C CA . LEU A 1 540 ? -53.033 20.726 85.775 1.00 77.31 540 LEU A CA 1
ATOM 4175 C C . LEU A 1 540 ? -52.556 20.118 87.105 1.00 77.31 540 LEU A C 1
ATOM 4177 O O . LEU A 1 540 ? -53.375 19.668 87.905 1.00 77.31 540 LEU A O 1
ATOM 4181 N N . GLU A 1 541 ? -51.248 20.100 87.368 1.00 73.38 541 GLU A N 1
ATOM 4182 C CA . GLU A 1 541 ? -50.710 19.571 88.627 1.00 73.38 541 GLU A CA 1
ATOM 4183 C C . GLU A 1 541 ? -51.003 20.503 89.816 1.00 73.38 541 GLU A C 1
ATOM 4185 O O . GLU A 1 541 ? -51.356 20.028 90.896 1.00 73.38 541 GLU A O 1
ATOM 4190 N N . GLN A 1 542 ? -50.974 21.825 89.608 1.00 71.81 542 GLN A N 1
ATOM 4191 C CA . GLN A 1 542 ? -51.444 22.806 90.597 1.00 71.81 542 GLN A CA 1
ATOM 4192 C C . GLN A 1 542 ? -52.940 22.629 90.906 1.00 71.81 542 GLN A C 1
ATOM 4194 O O . GLN A 1 542 ? -53.338 22.655 92.071 1.00 71.81 542 GLN A O 1
ATOM 4199 N N . SER A 1 543 ? -53.767 22.372 89.887 1.00 67.81 543 SER A N 1
ATOM 4200 C CA . SER A 1 543 ? -55.198 22.084 90.058 1.00 67.81 543 SER A CA 1
ATO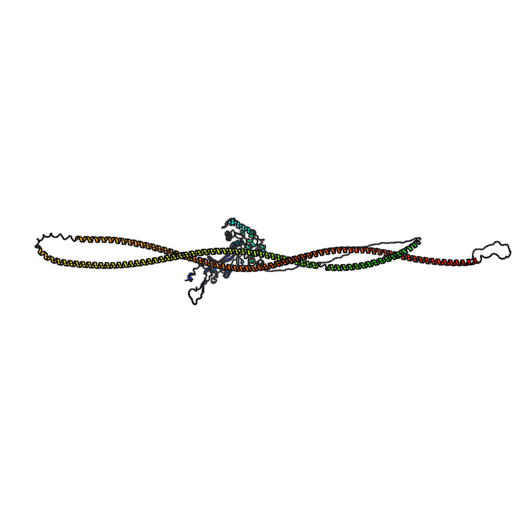M 4201 C C . SER A 1 543 ? -55.441 20.816 90.894 1.00 67.81 543 SER A C 1
ATOM 4203 O O . SER A 1 543 ? -56.265 20.833 91.811 1.00 67.81 543 SER A O 1
ATOM 4205 N N . LYS A 1 544 ? -54.667 19.741 90.675 1.00 72.25 544 LYS A N 1
ATOM 4206 C CA . LYS A 1 544 ? -54.726 18.529 91.519 1.00 72.25 544 LYS A CA 1
ATOM 4207 C C . LYS A 1 544 ? -54.319 18.795 92.966 1.00 72.25 544 LYS A C 1
ATOM 4209 O O . LYS A 1 544 ? -54.981 18.295 93.873 1.00 72.25 544 LYS A O 1
ATOM 4214 N N . GLN A 1 545 ? -53.259 19.575 93.196 1.00 69.25 545 GLN A N 1
ATOM 4215 C CA . GLN A 1 545 ? -52.856 19.961 94.554 1.00 69.25 545 GLN A CA 1
ATOM 4216 C C . GLN A 1 545 ? -53.971 20.745 95.255 1.00 69.25 545 GLN A C 1
ATOM 4218 O O . GLN A 1 545 ? -54.302 20.439 96.399 1.00 69.25 545 GLN A O 1
ATOM 4223 N N . HIS A 1 546 ? -54.622 21.673 94.550 1.00 69.31 546 HIS A N 1
ATOM 4224 C CA . HIS A 1 546 ? -55.757 22.419 95.089 1.00 69.31 546 HIS A CA 1
ATOM 4225 C C . HIS A 1 546 ? -56.970 21.522 95.399 1.00 69.31 546 HIS A C 1
ATOM 4227 O O . HIS A 1 546 ? -57.607 21.698 96.435 1.00 69.31 546 HIS A O 1
ATOM 4233 N N . SER A 1 547 ? -57.250 20.507 94.572 1.00 68.00 547 SER A N 1
ATOM 4234 C CA . SER A 1 547 ? -58.276 19.495 94.874 1.00 68.00 547 SER A CA 1
ATOM 4235 C C . SER A 1 547 ? -57.955 18.701 96.149 1.00 68.00 547 SER A C 1
ATOM 4237 O O . SER A 1 547 ? -58.851 18.456 96.951 1.00 68.00 547 SER A O 1
ATOM 4239 N N . GLY A 1 548 ? -56.687 18.330 96.365 1.00 71.38 548 GLY A N 1
ATOM 4240 C CA . GLY A 1 548 ? -56.252 17.633 97.582 1.00 71.38 548 GLY A CA 1
ATOM 4241 C C . GLY A 1 548 ? -56.344 18.498 98.847 1.00 71.38 548 GLY A C 1
ATOM 4242 O O . GLY A 1 548 ? -56.728 18.006 99.908 1.00 71.38 548 GLY A O 1
ATOM 4243 N N . GLU A 1 549 ? -56.057 19.797 98.730 1.00 68.38 549 GLU A N 1
ATOM 4244 C CA . GLU A 1 549 ? -56.288 20.792 99.788 1.00 68.38 549 GLU A CA 1
ATOM 4245 C C . GLU A 1 549 ? -57.786 20.867 100.150 1.00 68.38 549 GLU A C 1
ATOM 4247 O O . GLU A 1 549 ? -58.152 20.857 101.327 1.00 68.38 549 GLU A O 1
ATOM 4252 N N . LEU A 1 550 ? -58.665 20.869 99.141 1.00 70.00 550 LEU A N 1
ATOM 4253 C CA . LEU A 1 550 ? -60.117 20.936 99.319 1.00 70.00 550 LEU A CA 1
ATOM 4254 C C . LEU A 1 550 ? -60.692 19.667 99.979 1.00 70.00 550 LEU A C 1
ATOM 4256 O O . LEU A 1 550 ? -61.544 19.766 100.862 1.00 70.00 550 LEU A O 1
ATOM 4260 N N . ASP A 1 551 ? -60.189 18.481 99.621 1.00 69.88 551 ASP A N 1
ATOM 4261 C CA . ASP A 1 551 ? -60.543 17.213 100.280 1.00 69.88 551 ASP A CA 1
ATOM 4262 C C . ASP A 1 551 ? -60.077 17.168 101.748 1.00 69.88 551 ASP A C 1
ATOM 4264 O O . ASP A 1 551 ? -60.785 16.648 102.620 1.00 69.88 551 ASP A O 1
ATOM 4268 N N . SER A 1 552 ? -58.915 17.759 102.052 1.00 69.69 552 SER A N 1
ATOM 4269 C CA . SER A 1 552 ? -58.434 17.934 103.428 1.00 69.69 552 SER A CA 1
ATOM 4270 C C . SER A 1 552 ? -59.385 18.830 104.235 1.00 69.69 552 SER A C 1
ATOM 4272 O O . SER A 1 552 ? -59.843 18.441 105.313 1.00 69.69 552 SER A O 1
ATOM 4274 N N . GLN A 1 553 ? -59.791 19.974 103.671 1.00 72.81 553 GLN A N 1
ATOM 4275 C CA . GLN A 1 553 ? -60.763 20.887 104.287 1.00 72.81 553 GLN A CA 1
ATOM 4276 C C . GLN A 1 553 ? -62.138 20.226 104.487 1.00 72.81 553 GLN A C 1
ATOM 4278 O O . GLN A 1 553 ? -62.721 20.332 105.565 1.00 72.81 553 GLN A O 1
ATOM 4283 N N . LEU A 1 554 ? -62.640 19.464 103.508 1.00 73.44 554 LEU A N 1
ATOM 4284 C CA . LEU A 1 554 ? -63.876 18.681 103.649 1.00 73.44 554 LEU A CA 1
ATOM 4285 C C . LEU A 1 554 ? -63.775 17.615 104.749 1.00 73.44 554 LEU A C 1
ATOM 4287 O O . LEU A 1 554 ? -64.760 17.333 105.435 1.00 73.44 554 LEU A O 1
ATOM 4291 N N . THR A 1 555 ? -62.595 17.028 104.944 1.00 72.69 555 THR A N 1
ATOM 4292 C CA . THR A 1 555 ? -62.342 16.061 106.021 1.00 72.69 555 THR A CA 1
ATOM 4293 C C . THR A 1 555 ? -62.312 16.749 107.390 1.00 72.69 555 THR A C 1
ATOM 4295 O O . THR A 1 555 ? -62.908 16.238 108.343 1.00 72.69 555 THR A O 1
ATOM 4298 N N . GLN A 1 556 ? -61.718 17.942 107.488 1.00 69.88 556 GLN A N 1
ATOM 4299 C CA . GLN A 1 556 ? -61.773 18.770 108.695 1.00 69.88 556 GLN A CA 1
ATOM 4300 C C . GLN A 1 556 ? -63.220 19.162 109.040 1.00 69.88 556 GLN A C 1
ATOM 4302 O O . GLN A 1 556 ? -63.675 18.869 110.144 1.00 69.88 556 GLN A O 1
ATOM 4307 N N . VAL A 1 557 ? -63.984 19.709 108.088 1.00 72.00 557 VAL A N 1
ATOM 4308 C CA . VAL A 1 557 ? -65.389 20.111 108.300 1.00 72.00 557 VAL A CA 1
ATOM 4309 C C . VAL A 1 557 ? -66.275 18.918 108.684 1.00 72.00 557 VAL A C 1
ATOM 4311 O O . VAL A 1 557 ? -67.136 19.046 109.551 1.00 72.00 557 VAL A O 1
ATOM 4314 N N . ARG A 1 558 ? -66.048 17.722 108.119 1.00 75.25 558 ARG A N 1
ATOM 4315 C CA . ARG A 1 558 ? -66.724 16.487 108.573 1.00 75.25 558 ARG A CA 1
ATOM 4316 C C . ARG A 1 558 ? -66.393 16.135 110.026 1.00 75.25 558 ARG A C 1
ATOM 4318 O O . ARG A 1 558 ? -67.268 15.649 110.737 1.00 75.25 558 ARG A O 1
ATOM 4325 N N . THR A 1 559 ? -65.162 16.385 110.464 1.00 69.75 559 THR A N 1
ATOM 4326 C CA . THR A 1 559 ? -64.718 16.123 111.842 1.00 69.75 559 THR A CA 1
ATOM 4327 C C . THR A 1 559 ? -65.338 17.125 112.821 1.00 69.75 559 THR A C 1
ATOM 4329 O O . THR A 1 559 ? -65.854 16.725 113.863 1.00 69.75 559 THR A O 1
ATOM 4332 N N . GLU A 1 560 ? -65.373 18.410 112.461 1.00 71.75 560 GLU A N 1
ATOM 4333 C CA . GLU A 1 560 ? -66.035 19.477 113.228 1.00 71.75 560 GLU A CA 1
ATOM 4334 C C . GLU A 1 560 ? -67.559 19.266 113.310 1.00 71.75 560 GLU A C 1
ATOM 4336 O O . GLU A 1 560 ? -68.162 19.442 114.369 1.00 71.75 560 GLU A O 1
ATOM 4341 N N . LEU A 1 561 ? -68.188 18.795 112.227 1.00 73.06 561 LEU A N 1
ATOM 4342 C CA . LEU A 1 561 ? -69.605 18.424 112.212 1.00 73.06 561 LEU A CA 1
ATOM 4343 C C . LEU A 1 561 ? -69.905 17.253 113.163 1.00 73.06 561 LEU A C 1
ATOM 4345 O O . LEU A 1 561 ? -70.934 17.259 113.837 1.00 73.06 561 LEU A O 1
ATOM 4349 N N . GLU A 1 562 ? -69.023 16.255 113.250 1.00 68.88 562 GLU A N 1
ATOM 4350 C CA . GLU A 1 562 ? -69.206 15.126 114.170 1.00 68.88 562 GLU A CA 1
ATOM 4351 C C . GLU A 1 562 ? -69.004 15.542 115.638 1.00 68.88 562 GLU A C 1
ATOM 4353 O O . GLU A 1 562 ? -69.761 15.113 116.511 1.00 68.88 562 GLU A O 1
ATOM 4358 N N . GLN A 1 563 ? -68.072 16.462 115.911 1.00 63.62 563 GLN A N 1
ATOM 4359 C CA . GLN A 1 563 ? -67.938 17.108 117.225 1.00 63.62 563 GLN A CA 1
ATOM 4360 C C . GLN A 1 563 ? -69.192 17.925 117.587 1.00 63.62 563 GLN A C 1
ATOM 4362 O O . GLN A 1 563 ? -69.671 17.858 118.720 1.00 63.62 563 GLN A O 1
ATOM 4367 N N . SER A 1 564 ? -69.786 18.636 116.623 1.00 57.69 564 SER A N 1
ATOM 4368 C CA . SER A 1 564 ? -71.043 19.371 116.817 1.00 57.69 564 SER A CA 1
ATOM 4369 C C . SER A 1 564 ? -72.221 18.440 117.151 1.00 57.69 564 SER A C 1
ATOM 4371 O O . SER A 1 564 ? -72.999 18.739 118.060 1.00 57.69 564 SER A O 1
ATOM 4373 N N . LYS A 1 565 ? -72.315 17.261 116.515 1.00 65.62 565 LYS A N 1
ATOM 4374 C CA . LYS A 1 565 ? -73.311 16.232 116.880 1.00 65.62 565 LYS A CA 1
ATOM 4375 C C . LYS A 1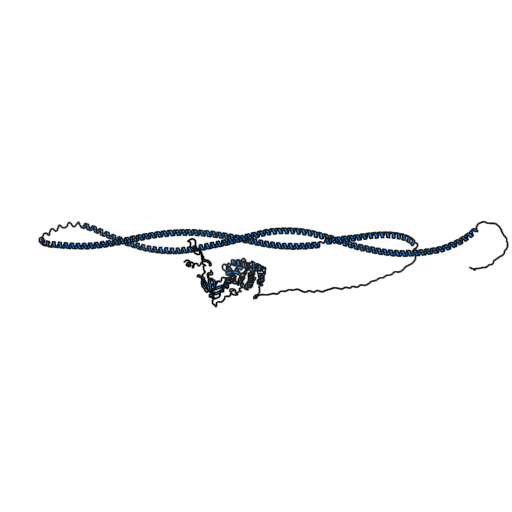 565 ? -73.105 15.687 118.294 1.00 65.62 565 LYS A C 1
ATOM 4377 O O . LYS A 1 565 ? -74.086 15.509 119.012 1.00 65.62 565 LYS A O 1
ATOM 4382 N N . GLN A 1 566 ? -71.859 15.449 118.713 1.00 63.22 566 GLN A N 1
ATOM 4383 C CA . GLN A 1 566 ? -71.569 15.049 120.096 1.00 63.22 566 GLN A CA 1
ATOM 4384 C C . GLN A 1 566 ? -72.017 16.131 121.090 1.00 63.22 566 GLN A C 1
ATOM 4386 O O . GLN A 1 566 ? -72.654 15.815 122.093 1.00 63.22 566 GLN A O 1
ATOM 4391 N N . HIS A 1 567 ? -71.795 17.408 120.766 1.00 60.19 567 HIS A N 1
ATOM 4392 C CA . HIS A 1 567 ? -72.251 18.528 121.592 1.00 60.19 567 HIS A CA 1
ATOM 4393 C C . HIS A 1 567 ? -73.787 18.655 121.646 1.00 60.19 567 HIS A C 1
ATOM 4395 O O . HIS A 1 567 ? -74.339 18.984 122.693 1.00 60.19 567 HIS A O 1
ATOM 4401 N N . SER A 1 568 ? -74.499 18.315 120.563 1.00 61.78 568 SER A N 1
ATOM 4402 C CA . SER A 1 568 ? -75.968 18.204 120.571 1.00 61.78 568 SER A CA 1
ATOM 4403 C C . SER A 1 568 ? -76.464 17.117 121.535 1.00 61.78 568 SER A C 1
ATOM 4405 O O . SER A 1 568 ? -77.438 17.340 122.250 1.00 61.78 568 SER A O 1
ATOM 4407 N N . GLY A 1 569 ? -75.787 15.964 121.595 1.00 66.06 569 GLY A N 1
ATOM 4408 C CA . GLY A 1 569 ? -76.126 14.884 122.532 1.00 66.06 569 GLY A CA 1
ATOM 4409 C C . GLY A 1 569 ? -75.892 15.256 124.003 1.00 66.06 569 GLY A C 1
ATOM 4410 O O . GLY A 1 569 ? -76.679 14.880 124.873 1.00 66.06 569 GLY A O 1
ATOM 4411 N N . GLU A 1 570 ? -74.854 16.049 124.282 1.00 61.94 570 GLU A N 1
ATOM 4412 C CA . GLU A 1 570 ? -74.604 16.644 125.604 1.00 61.94 570 GLU A CA 1
ATOM 4413 C C . GLU A 1 570 ? -75.755 17.587 126.018 1.00 61.94 570 GLU A C 1
ATOM 4415 O O . GLU A 1 570 ? -76.219 17.561 127.160 1.00 61.94 570 GLU A O 1
ATOM 4420 N N . LEU A 1 571 ? -76.270 18.384 125.073 1.00 58.91 571 LEU A N 1
ATOM 4421 C CA . LEU A 1 571 ? -77.353 19.343 125.311 1.00 58.91 571 LEU A CA 1
ATOM 4422 C C . LEU A 1 571 ? -78.714 18.658 125.555 1.00 58.91 571 LEU A C 1
ATOM 4424 O O . LEU A 1 571 ? -79.471 19.083 126.431 1.00 58.91 571 LEU A O 1
ATOM 4428 N N . ASP A 1 572 ? -79.002 17.557 124.853 1.00 58.22 572 ASP A N 1
ATOM 4429 C CA . ASP A 1 572 ? -80.186 16.720 125.107 1.00 58.22 572 ASP A CA 1
ATOM 4430 C C . ASP A 1 572 ? -80.136 16.043 126.492 1.00 58.22 572 ASP A C 1
ATOM 4432 O O . ASP A 1 572 ? -81.161 15.929 127.177 1.00 58.22 572 ASP A O 1
ATOM 4436 N N . SER A 1 573 ? -78.943 15.653 126.957 1.00 63.47 573 SER A N 1
ATOM 4437 C CA . SER A 1 573 ? -78.735 15.156 128.325 1.00 63.47 573 SER A CA 1
ATOM 4438 C C . SER A 1 573 ? -79.099 16.225 129.369 1.00 63.47 573 SER A C 1
ATOM 4440 O O . SER A 1 573 ? -79.882 15.968 130.289 1.00 63.47 573 SER A O 1
ATOM 4442 N N . GLN A 1 574 ? -78.640 17.466 129.170 1.00 63.06 574 GLN A N 1
ATOM 4443 C CA . GLN A 1 574 ? -78.959 18.602 130.047 1.00 63.06 574 GLN A CA 1
ATOM 4444 C C . GLN A 1 574 ? -80.462 18.945 130.045 1.00 63.06 574 GLN A C 1
ATOM 4446 O O . GLN A 1 574 ? -81.050 19.161 131.107 1.00 63.06 574 GLN A O 1
ATOM 4451 N N . LEU A 1 575 ? -81.130 18.907 128.885 1.00 61.72 575 LEU A N 1
ATOM 4452 C CA . LEU A 1 575 ? -82.591 19.067 128.789 1.00 61.72 575 LEU A CA 1
ATOM 4453 C C . LEU A 1 575 ? -83.365 17.951 129.511 1.00 61.72 575 LEU A C 1
ATOM 4455 O O . LEU A 1 575 ? -84.457 18.188 130.038 1.00 61.72 575 LEU A O 1
ATOM 4459 N N . THR A 1 576 ? -82.809 16.741 129.564 1.00 65.56 576 THR A N 1
ATOM 4460 C CA . THR A 1 576 ? -83.397 15.609 130.295 1.00 65.56 576 THR A CA 1
ATOM 4461 C C . THR A 1 576 ? -83.260 15.794 131.811 1.00 65.56 576 THR A C 1
ATOM 4463 O O . THR A 1 576 ? -84.214 15.543 132.553 1.00 65.56 576 THR A O 1
ATOM 4466 N N . GLN A 1 577 ? -82.128 16.326 132.281 1.00 60.97 577 GLN A N 1
ATOM 4467 C CA . GLN A 1 577 ? -81.930 16.679 133.689 1.00 60.97 577 GLN A CA 1
ATOM 4468 C C . GLN A 1 577 ? -82.925 17.762 134.150 1.00 60.97 577 GLN A C 1
ATOM 4470 O O . GLN A 1 577 ? -83.655 17.547 135.119 1.00 60.97 577 GLN A O 1
ATOM 4475 N N . VAL A 1 578 ? -83.063 18.860 133.396 1.00 61.25 578 VAL A N 1
ATOM 4476 C CA . VAL A 1 578 ? -84.013 19.950 133.713 1.00 61.25 578 VAL A CA 1
ATOM 4477 C C . VAL A 1 578 ? -85.475 19.475 133.691 1.00 61.25 578 VAL A C 1
ATOM 4479 O O . VAL A 1 578 ? -86.276 19.890 134.530 1.00 61.25 578 VAL A O 1
ATOM 4482 N N . ARG A 1 579 ? -85.846 18.549 132.791 1.00 65.56 579 ARG A N 1
ATOM 4483 C CA . ARG A 1 579 ? -87.176 17.902 132.819 1.00 65.56 579 ARG A CA 1
ATOM 4484 C C . ARG A 1 579 ? -87.427 17.111 134.104 1.00 65.56 579 ARG A C 1
ATOM 4486 O O . ARG A 1 579 ? -88.557 17.096 134.583 1.00 65.56 579 ARG A O 1
ATOM 4493 N N . THR A 1 580 ? -86.398 16.473 134.655 1.00 64.69 580 THR A N 1
ATOM 4494 C CA . THR A 1 580 ? -86.511 15.656 135.874 1.00 64.69 580 THR A CA 1
ATOM 4495 C C . THR A 1 580 ? -86.722 16.535 137.112 1.00 64.69 580 THR A C 1
ATOM 4497 O O . THR A 1 580 ? -87.547 16.214 137.966 1.00 64.69 580 THR A O 1
ATOM 4500 N N . GLU A 1 581 ? -86.042 17.682 137.175 1.00 58.12 581 GLU A N 1
ATOM 4501 C CA . GLU A 1 581 ? -86.200 18.682 138.241 1.00 58.12 581 GLU A CA 1
ATOM 4502 C C . GLU A 1 581 ? -87.569 19.393 138.169 1.00 58.12 581 GLU A C 1
ATOM 4504 O O . GLU A 1 581 ? -88.209 19.629 139.196 1.00 58.12 581 GLU A O 1
ATOM 4509 N N . LEU A 1 582 ? -88.085 19.654 136.959 1.00 61.56 582 LEU A N 1
ATOM 4510 C CA . LEU A 1 582 ? -89.414 20.247 136.763 1.00 61.56 582 LEU A CA 1
ATOM 4511 C C . LEU A 1 582 ? -90.561 19.305 137.173 1.00 61.56 582 LEU A C 1
ATOM 4513 O O . LEU A 1 582 ? -91.587 19.767 137.673 1.00 61.56 582 LEU A O 1
ATOM 4517 N N . GLU A 1 583 ? -90.407 17.993 136.986 1.00 56.12 583 GLU A N 1
ATOM 4518 C CA . GLU A 1 583 ? -91.450 17.014 137.318 1.00 56.12 583 GLU A CA 1
ATOM 4519 C C . GLU A 1 583 ? -91.610 16.821 138.837 1.00 56.12 583 GLU A C 1
ATOM 4521 O O . GLU A 1 583 ? -92.733 16.722 139.339 1.00 56.12 583 GLU A O 1
ATOM 4526 N N . GLN A 1 584 ? -90.510 16.898 139.596 1.00 50.75 584 GLN A N 1
ATOM 4527 C CA . GLN A 1 584 ? -90.545 16.914 141.067 1.00 50.75 584 GLN A CA 1
ATOM 4528 C C . GLN A 1 584 ? -91.299 18.137 141.620 1.00 50.75 584 GLN A C 1
ATOM 4530 O O . GLN A 1 584 ? -91.940 18.046 142.666 1.00 50.75 584 GLN A O 1
ATOM 4535 N N . SER A 1 585 ? -91.295 19.262 140.895 1.00 50.34 585 SER A N 1
ATOM 4536 C CA . SER A 1 585 ? -92.063 20.458 141.262 1.00 50.34 585 SER A CA 1
ATOM 4537 C C . SER A 1 585 ? -93.567 20.357 140.963 1.00 50.34 585 SER A C 1
ATOM 4539 O O . SER A 1 585 ? -94.330 21.154 141.511 1.00 50.34 585 SER A O 1
ATOM 4541 N N . LYS A 1 586 ? -94.021 19.424 140.112 1.00 51.56 586 LYS A N 1
ATOM 4542 C CA . LYS A 1 586 ? -95.451 19.274 139.774 1.00 51.56 586 LYS A CA 1
ATOM 4543 C C . LYS A 1 586 ? -96.213 18.389 140.751 1.00 51.56 586 LYS A C 1
ATOM 4545 O O . LYS A 1 586 ? -97.332 18.736 141.115 1.00 51.56 586 LYS A O 1
ATOM 4550 N N . GLN A 1 587 ? -95.599 17.306 141.235 1.00 54.34 587 GLN A N 1
ATOM 4551 C CA . GLN A 1 587 ? -96.266 16.361 142.144 1.00 54.34 587 GLN A CA 1
ATOM 4552 C C . GLN A 1 587 ? -96.738 16.997 143.463 1.00 54.34 587 GLN A C 1
ATOM 4554 O O . GLN A 1 587 ? -97.640 16.469 144.103 1.00 54.34 587 GLN A O 1
ATOM 4559 N N . HIS A 1 588 ? -96.182 18.145 143.868 1.00 44.06 588 HIS A N 1
ATOM 4560 C CA . HIS A 1 588 ? -96.653 18.866 145.055 1.00 44.06 588 HIS A CA 1
ATOM 4561 C C . HIS A 1 588 ? -97.831 19.826 144.783 1.00 44.06 588 HIS A C 1
ATOM 4563 O O . HIS A 1 588 ? -98.469 20.288 145.724 1.00 44.06 588 HIS A O 1
ATOM 4569 N N . SER A 1 589 ? -98.140 20.116 143.513 1.00 48.00 589 SER A N 1
ATOM 4570 C CA . SER A 1 589 ? -99.213 21.040 143.112 1.00 48.00 589 SER A CA 1
ATOM 4571 C C . SER A 1 589 ? -100.559 20.351 142.858 1.00 48.00 589 SER A C 1
ATOM 4573 O O . SER A 1 589 ? -101.591 21.015 142.912 1.00 48.00 589 SER A O 1
ATOM 4575 N N . GLU A 1 590 ? -100.574 19.045 142.575 1.00 49.22 590 GLU A N 1
ATOM 4576 C CA . GLU A 1 590 ? -101.797 18.318 142.187 1.00 49.22 590 GLU A CA 1
ATOM 4577 C C . GLU A 1 590 ? -102.717 17.968 143.377 1.00 49.22 590 GLU A C 1
ATOM 4579 O O . GLU A 1 590 ? -103.902 17.705 143.183 1.00 49.22 590 GLU A O 1
ATOM 4584 N N . GLU A 1 591 ? -102.219 18.039 144.618 1.00 47.06 591 GLU A N 1
ATOM 4585 C CA . GLU A 1 591 ? -103.008 17.764 145.833 1.00 47.06 591 GLU A CA 1
ATOM 4586 C C . GLU A 1 591 ? -104.015 18.892 146.158 1.00 47.06 591 GLU A C 1
ATOM 4588 O O . GLU A 1 591 ? -105.088 18.628 146.703 1.00 47.06 591 GLU A O 1
ATOM 4593 N N . LEU A 1 592 ? -103.716 20.155 145.811 1.00 47.69 592 LEU A N 1
ATOM 4594 C CA . LEU A 1 592 ? -104.552 21.295 146.225 1.00 47.69 592 LEU A CA 1
ATOM 4595 C C . LEU A 1 592 ? -105.789 21.524 145.334 1.00 47.69 592 LEU A C 1
ATOM 4597 O O . LEU A 1 592 ? -106.816 21.983 145.833 1.00 47.69 592 LEU A O 1
ATOM 4601 N N . ASP A 1 593 ? -105.727 21.179 144.043 1.00 41.94 593 ASP A N 1
ATOM 4602 C CA . ASP A 1 593 ? -106.759 21.565 143.061 1.00 41.94 593 ASP A CA 1
ATOM 4603 C C . ASP A 1 593 ? -107.856 20.515 142.808 1.00 41.94 593 ASP A C 1
ATOM 4605 O O . ASP A 1 593 ? -108.814 20.766 142.071 1.00 41.94 593 ASP A O 1
ATOM 4609 N N . SER A 1 594 ? -107.833 19.384 143.525 1.00 55.62 594 SER A N 1
ATOM 4610 C CA . SER A 1 594 ? -109.046 18.558 143.661 1.00 55.62 594 SER A CA 1
ATOM 4611 C C . SER A 1 594 ? -110.176 19.317 144.385 1.00 55.62 594 SER A C 1
ATOM 4613 O O . SER A 1 594 ? -111.358 19.045 144.143 1.00 55.62 594 SER A O 1
ATOM 4615 N N . GLN A 1 595 ? -109.845 20.337 145.193 1.00 43.16 595 GLN A N 1
ATOM 4616 C CA . GLN A 1 595 ? -110.837 21.192 145.853 1.00 43.16 595 GLN A CA 1
ATOM 4617 C C . GLN A 1 595 ? -111.536 22.191 144.920 1.00 43.16 595 GLN A C 1
ATOM 4619 O O . GLN A 1 595 ? -112.624 22.644 145.271 1.00 43.16 595 GLN A O 1
ATOM 4624 N N . LEU A 1 596 ? -110.997 22.510 143.734 1.00 51.50 596 LEU A N 1
ATOM 4625 C CA . LEU A 1 596 ? -111.598 23.498 142.820 1.00 51.50 596 LEU A CA 1
ATOM 4626 C C . LEU A 1 596 ? -111.881 22.951 141.415 1.00 51.50 596 LEU A C 1
ATOM 4628 O O . LEU A 1 596 ? -111.830 23.661 140.410 1.00 51.50 596 LEU A O 1
ATOM 4632 N N . THR A 1 597 ? -112.427 21.730 141.393 1.00 57.91 597 THR A N 1
ATOM 4633 C CA . THR A 1 597 ? -113.124 21.070 140.263 1.00 57.91 597 THR A CA 1
ATOM 4634 C C . THR A 1 597 ? -114.224 21.935 139.583 1.00 57.91 597 THR A C 1
ATOM 4636 O O . THR A 1 597 ? -114.798 21.534 138.569 1.00 57.91 597 THR A O 1
ATOM 4639 N N . GLN A 1 598 ? -114.520 23.131 140.108 1.00 39.44 598 GLN A N 1
ATOM 4640 C CA . GLN A 1 598 ? -115.504 24.092 139.606 1.00 39.44 598 GLN A CA 1
ATOM 4641 C C . GLN A 1 598 ? -114.907 25.272 138.800 1.00 39.44 598 GLN A C 1
ATOM 4643 O O . GLN A 1 598 ? -115.654 25.922 138.072 1.00 39.44 598 GLN A O 1
ATOM 4648 N N . LEU A 1 599 ? -113.586 25.516 138.816 1.00 52.91 599 LEU A N 1
ATOM 4649 C CA . LEU A 1 599 ? -112.918 26.545 137.981 1.00 52.91 599 LEU A CA 1
ATOM 4650 C C . LEU A 1 599 ? -112.769 26.127 136.496 1.00 52.91 599 LEU A C 1
ATOM 4652 O O . LEU A 1 599 ? -111.854 26.531 135.786 1.00 52.91 599 LEU A O 1
ATOM 4656 N N . ARG A 1 600 ? -113.686 25.290 136.004 1.00 49.84 600 ARG A N 1
ATOM 4657 C CA . ARG A 1 600 ? -113.550 24.502 134.769 1.00 49.84 600 ARG A CA 1
ATOM 4658 C C . ARG A 1 600 ? -114.105 25.180 133.507 1.00 49.84 600 ARG A C 1
ATOM 4660 O O . ARG A 1 600 ? -114.252 24.511 132.487 1.00 49.84 600 ARG A O 1
ATOM 4667 N N . THR A 1 601 ? -114.465 26.463 133.574 1.00 44.62 601 THR A N 1
ATOM 4668 C CA . THR A 1 601 ? -115.422 27.065 132.618 1.00 44.62 601 THR A CA 1
ATOM 4669 C C . THR A 1 601 ? -114.861 28.215 131.771 1.00 44.62 601 THR A C 1
ATOM 4671 O O . THR A 1 601 ? -115.460 28.552 130.756 1.00 44.62 601 THR A O 1
ATOM 4674 N N . GLU A 1 602 ? -113.703 28.794 132.106 1.00 39.97 602 GLU A N 1
ATOM 4675 C CA . GLU A 1 602 ? -113.153 29.977 131.399 1.00 39.97 602 GLU A CA 1
ATOM 4676 C C . GLU A 1 602 ? -112.056 29.631 130.367 1.00 39.97 602 GLU A C 1
ATOM 4678 O O . GLU A 1 602 ? -111.189 30.431 130.029 1.00 39.97 602 GLU A O 1
ATOM 4683 N N . LEU A 1 603 ? -112.158 28.426 129.798 1.00 42.28 603 LEU A N 1
ATOM 4684 C CA . LEU A 1 603 ? -111.311 27.865 128.734 1.00 42.28 603 LEU A CA 1
ATOM 4685 C C . LEU A 1 603 ? -111.338 28.654 127.398 1.00 42.28 603 LEU A C 1
ATOM 4687 O O . LEU A 1 603 ? -110.512 28.408 126.520 1.00 42.28 603 LEU A O 1
ATOM 4691 N N . GLU A 1 604 ? -112.267 29.594 127.206 1.00 39.81 604 GLU A N 1
ATOM 4692 C CA . GLU A 1 604 ? -112.651 30.072 125.865 1.00 39.81 604 GLU A CA 1
ATOM 4693 C C . GLU A 1 604 ? -111.857 31.283 125.320 1.00 39.81 604 GLU A C 1
ATOM 4695 O O . GLU A 1 604 ? -112.193 31.805 124.261 1.00 39.81 604 GLU A O 1
ATOM 4700 N N . GLN A 1 605 ? -110.791 31.740 125.993 1.00 32.22 605 GLN A N 1
ATOM 4701 C CA . GLN A 1 605 ? -109.958 32.867 125.511 1.00 32.22 605 GLN A CA 1
ATOM 4702 C C . GLN A 1 605 ? -108.623 32.467 124.857 1.00 32.22 605 GLN A C 1
ATOM 4704 O O . GLN A 1 605 ? -107.866 33.326 124.401 1.00 32.22 605 GLN A O 1
ATOM 4709 N N . SER A 1 606 ? -108.362 31.169 124.687 1.00 32.69 606 SER A N 1
ATOM 4710 C CA . SER A 1 606 ? -107.392 30.712 123.685 1.00 32.69 606 SER A CA 1
ATOM 4711 C C . SER A 1 606 ? -108.019 30.780 122.289 1.00 32.69 606 SER A C 1
ATOM 4713 O O . SER A 1 606 ? -109.018 30.097 122.073 1.00 32.69 606 SER A O 1
ATOM 4715 N N . LYS A 1 607 ? -107.433 31.564 121.356 1.00 38.03 607 LYS A N 1
ATOM 4716 C CA . LYS A 1 607 ? -107.481 31.333 119.881 1.00 38.03 607 LYS A CA 1
ATOM 4717 C C . LYS A 1 607 ? -106.732 32.343 118.986 1.00 38.03 607 LYS A C 1
ATOM 4719 O O . LYS A 1 607 ? -106.530 32.027 117.819 1.00 38.03 607 LYS A O 1
ATOM 4724 N N . GLN A 1 608 ? -106.319 33.530 119.453 1.00 36.22 608 GLN A N 1
ATOM 4725 C CA . GLN A 1 608 ? -105.991 34.644 118.529 1.00 36.22 608 GLN A CA 1
ATOM 4726 C C . GLN A 1 608 ? -104.506 34.954 118.225 1.00 36.22 608 GLN A C 1
ATOM 4728 O O . GLN A 1 608 ? -104.246 35.936 117.536 1.00 36.22 608 GLN A O 1
ATOM 4733 N N . HIS A 1 609 ? -103.528 34.151 118.671 1.00 37.56 609 HIS A N 1
ATOM 4734 C CA . HIS A 1 609 ? -102.091 34.458 118.469 1.00 37.56 609 HIS A CA 1
ATOM 4735 C C . HIS A 1 609 ? -101.284 33.401 117.683 1.00 37.56 609 HIS A C 1
ATOM 4737 O O . HIS A 1 609 ? -100.061 33.381 117.733 1.00 37.56 609 HIS A O 1
ATOM 4743 N N . SER A 1 610 ? -101.963 32.529 116.929 1.00 43.28 610 SER A N 1
ATOM 4744 C CA . SER A 1 610 ? -101.333 31.459 116.129 1.00 43.28 610 SER A CA 1
ATOM 4745 C C . SER A 1 610 ? -100.998 31.853 114.676 1.00 43.28 610 SER A C 1
ATOM 4747 O O . SER A 1 610 ? -100.573 30.996 113.909 1.00 43.28 610 SER A O 1
ATOM 4749 N N . GLY A 1 611 ? -101.239 33.104 114.262 1.00 47.88 611 GLY A N 1
ATOM 4750 C CA . GLY A 1 611 ? -101.204 33.506 112.844 1.00 47.88 611 GLY A CA 1
ATOM 4751 C C . GLY A 1 611 ? -99.857 34.000 112.298 1.00 47.88 611 GLY A C 1
ATOM 4752 O O . GLY A 1 611 ? -99.673 34.015 111.087 1.00 47.88 611 GLY A O 1
ATOM 4753 N N . GLU A 1 612 ? -98.917 34.405 113.156 1.00 46.09 612 GLU A N 1
ATOM 4754 C CA . GLU A 1 612 ? -97.698 35.117 112.722 1.00 46.09 612 GLU A CA 1
ATOM 4755 C C . GLU A 1 612 ? -96.598 34.177 112.172 1.00 46.09 612 GLU A C 1
ATOM 4757 O O . GLU A 1 612 ? -95.701 34.614 111.451 1.00 46.09 612 GLU A O 1
ATOM 4762 N N . LEU A 1 613 ? -96.644 32.878 112.504 1.00 45.62 613 LEU A N 1
ATOM 4763 C CA . LEU A 1 613 ? -95.512 31.958 112.308 1.00 45.62 613 LEU A CA 1
ATOM 4764 C C . LEU A 1 613 ? -95.509 31.202 110.960 1.00 45.62 613 LEU A C 1
ATOM 4766 O O . LEU A 1 613 ? -94.460 30.713 110.545 1.00 45.62 613 LEU A O 1
ATOM 4770 N N . ASP A 1 614 ? -96.635 31.148 110.239 1.00 44.22 614 ASP A N 1
ATOM 4771 C CA . ASP A 1 614 ? -96.730 30.431 108.949 1.00 44.22 614 ASP A CA 1
ATOM 4772 C C . ASP A 1 614 ? -96.048 31.169 107.779 1.00 44.22 614 ASP A C 1
ATOM 4774 O O . ASP A 1 614 ? -95.704 30.559 106.768 1.00 44.22 614 ASP A O 1
ATOM 4778 N N . SER A 1 615 ? -95.786 32.474 107.915 1.00 51.06 615 SER A N 1
ATOM 4779 C CA . SER A 1 615 ? -95.131 33.285 106.875 1.00 51.06 615 SER A CA 1
ATOM 4780 C C . SER A 1 615 ? -93.710 32.787 106.548 1.00 51.06 615 SER A C 1
ATOM 4782 O O . SER A 1 615 ? -93.328 32.651 105.381 1.00 51.06 615 SER A O 1
ATOM 4784 N N . GLN A 1 616 ? -92.935 32.439 107.581 1.00 49.03 616 GLN A N 1
ATOM 4785 C CA . GLN A 1 616 ? -91.489 32.203 107.475 1.00 49.03 616 GLN A CA 1
ATOM 4786 C C . GLN A 1 616 ? -91.116 30.832 106.877 1.00 49.03 616 GLN A C 1
ATOM 4788 O O . GLN A 1 616 ? -90.028 30.680 106.323 1.00 49.03 616 GLN A O 1
ATOM 4793 N N . LEU A 1 617 ? -92.018 29.843 106.908 1.00 52.59 617 LEU A N 1
ATOM 4794 C CA . LEU A 1 617 ? -91.767 28.502 106.353 1.00 52.59 617 LEU A CA 1
ATOM 4795 C C . LEU A 1 617 ? -91.910 28.413 104.823 1.00 52.59 617 LEU A C 1
ATOM 4797 O O . LEU A 1 617 ? -91.541 27.397 104.226 1.00 52.59 617 LEU A O 1
ATOM 4801 N N . THR A 1 618 ? -92.411 29.466 104.173 1.00 51.75 618 THR A N 1
ATOM 4802 C CA . THR A 1 618 ? -92.616 29.489 102.715 1.00 51.75 618 THR A CA 1
ATOM 4803 C C . THR A 1 618 ? -91.348 29.863 101.941 1.00 51.75 618 THR A C 1
ATOM 4805 O O . THR A 1 618 ? -91.149 29.381 100.831 1.00 51.75 618 THR A O 1
ATOM 4808 N N . GLN A 1 619 ? -90.463 30.681 102.524 1.00 48.62 619 GLN A N 1
ATOM 4809 C CA . GLN A 1 619 ? -89.298 31.238 101.825 1.00 48.62 619 GLN A CA 1
ATOM 4810 C C . GLN A 1 619 ? -88.204 30.182 101.572 1.00 48.62 619 GLN A C 1
ATOM 4812 O O . GLN A 1 619 ? -87.797 29.977 100.427 1.00 48.62 619 GLN A O 1
ATOM 4817 N N . VAL A 1 620 ? -87.823 29.427 102.610 1.00 56.16 620 VAL A N 1
ATOM 4818 C CA . VAL A 1 620 ? -86.733 28.423 102.584 1.00 56.16 620 VAL A CA 1
ATOM 4819 C C . VAL A 1 620 ? -87.013 27.251 101.627 1.00 56.16 620 VAL A C 1
ATOM 4821 O O . VAL A 1 620 ? -86.093 26.627 101.100 1.00 56.16 620 VAL A O 1
ATOM 4824 N N . ARG A 1 621 ? -88.287 26.955 101.335 1.00 58.72 621 ARG A N 1
ATOM 4825 C CA . ARG A 1 621 ? -88.666 25.884 100.394 1.00 58.72 621 ARG A CA 1
ATOM 4826 C C . ARG A 1 621 ? -88.341 26.206 98.931 1.00 58.72 621 ARG A C 1
ATOM 4828 O O . ARG A 1 621 ? -88.257 25.283 98.128 1.00 58.72 621 ARG A O 1
ATOM 4835 N N . THR A 1 622 ? -88.153 27.481 98.596 1.00 54.59 622 THR A N 1
ATOM 4836 C CA . THR A 1 622 ? -87.886 27.950 97.224 1.00 54.59 622 THR A CA 1
ATOM 4837 C C . THR A 1 622 ? -86.407 27.831 96.847 1.00 54.59 622 THR A C 1
ATOM 4839 O O . THR A 1 622 ? -86.079 27.542 95.699 1.00 54.59 622 THR A O 1
ATOM 4842 N N . GLU A 1 623 ? -85.511 28.004 97.820 1.00 54.50 623 GLU A N 1
ATOM 4843 C CA . GLU A 1 623 ? -84.054 27.987 97.623 1.00 54.50 623 GLU A CA 1
ATOM 4844 C C . GLU A 1 623 ? -83.515 26.553 97.438 1.00 54.50 623 GLU A C 1
ATOM 4846 O O . GLU A 1 623 ? -82.582 26.321 96.669 1.00 54.50 623 GLU A O 1
ATOM 4851 N N . LEU A 1 624 ? -84.164 25.558 98.059 1.00 54.69 624 LEU A N 1
ATOM 4852 C CA . LEU A 1 624 ? -83.774 24.146 97.957 1.00 54.69 624 LEU A CA 1
ATOM 4853 C C . LEU A 1 624 ? -84.022 23.529 96.564 1.00 54.69 624 LEU A C 1
ATOM 4855 O O . LEU A 1 624 ? -83.362 22.555 96.200 1.00 54.69 624 LEU A O 1
ATOM 4859 N N . GLU A 1 625 ? -84.949 24.079 95.773 1.00 53.62 625 GLU A N 1
ATOM 4860 C CA . GLU A 1 625 ? -85.277 23.535 94.445 1.00 53.62 625 GLU A CA 1
ATOM 4861 C C . GLU A 1 625 ? -84.386 24.112 93.330 1.00 53.62 625 GLU A C 1
ATOM 4863 O O . GLU A 1 625 ? -84.091 23.416 92.359 1.00 53.62 625 GLU A O 1
ATOM 4868 N N . GLN A 1 626 ? -83.853 25.328 93.505 1.00 49.28 626 GLN A N 1
ATOM 4869 C CA . GLN A 1 626 ? -82.867 25.915 92.583 1.00 49.28 626 GLN A CA 1
ATOM 4870 C C . GLN A 1 626 ? -81.524 25.164 92.617 1.00 49.28 626 GLN A C 1
ATOM 4872 O O . GLN A 1 626 ? -80.887 24.978 91.580 1.00 49.28 626 GLN A O 1
ATOM 4877 N N . SER A 1 627 ? -81.123 24.647 93.784 1.00 52.28 627 SER A N 1
ATOM 4878 C CA . SER A 1 627 ? -79.888 23.863 93.937 1.00 52.28 627 SER A CA 1
ATOM 4879 C C . SER A 1 627 ? -79.892 22.553 93.127 1.00 52.28 627 SER A C 1
ATOM 4881 O O . SER A 1 627 ? -78.840 22.121 92.656 1.00 52.28 627 SER A O 1
ATOM 4883 N N . LYS A 1 628 ? -81.064 21.944 92.886 1.00 54.91 628 LYS A N 1
ATOM 4884 C CA . LYS A 1 628 ? -81.172 20.685 92.124 1.00 54.91 628 LYS A CA 1
ATOM 4885 C C . LYS A 1 628 ? -81.004 20.860 90.617 1.00 54.91 628 LYS A C 1
ATOM 4887 O O . LYS A 1 628 ? -80.512 19.941 89.970 1.00 54.91 628 LYS A O 1
ATOM 4892 N N . GLN A 1 629 ? -81.368 22.015 90.052 1.00 50.78 629 GLN A N 1
ATOM 4893 C CA . GLN A 1 629 ? -81.151 22.270 88.621 1.00 50.78 629 GLN A CA 1
ATOM 4894 C C . GLN A 1 629 ? -79.657 22.407 88.289 1.00 50.78 629 GLN A C 1
ATOM 4896 O O . GLN A 1 629 ? -79.222 21.947 87.238 1.00 50.78 629 GLN A O 1
ATOM 4901 N N . HIS A 1 630 ? -78.848 22.937 89.212 1.00 52.59 630 HIS A N 1
ATOM 4902 C CA . HIS A 1 630 ? -77.413 23.135 88.985 1.00 52.59 630 HIS A CA 1
ATOM 4903 C C . HIS A 1 630 ? -76.603 21.822 88.948 1.00 52.59 630 HIS A C 1
ATOM 4905 O O . HIS A 1 630 ? -75.559 21.759 88.305 1.00 52.59 630 HIS A O 1
ATOM 4911 N N . SER A 1 631 ? -77.107 20.746 89.568 1.00 56.72 631 SER A N 1
ATOM 4912 C CA . SER A 1 631 ? -76.478 19.416 89.503 1.00 56.72 631 SER A CA 1
ATOM 4913 C C . SER A 1 631 ? -76.614 18.745 88.131 1.00 56.72 631 SER A C 1
ATOM 4915 O O . SER A 1 631 ? -75.774 17.920 87.791 1.00 56.72 631 SER A O 1
ATOM 4917 N N . GLY A 1 632 ? -77.656 19.066 87.353 1.00 57.03 632 GLY A N 1
ATOM 4918 C CA . GLY A 1 632 ? -77.871 18.477 86.022 1.00 57.03 632 GLY A CA 1
ATOM 4919 C C . GLY A 1 632 ? -77.013 19.115 84.926 1.00 57.03 632 GLY A C 1
ATOM 4920 O O . GLY A 1 632 ? -76.596 18.434 83.993 1.00 57.03 632 GLY A O 1
ATOM 4921 N N . GLU A 1 633 ? -76.705 20.407 85.066 1.00 52.12 633 GLU A N 1
ATOM 4922 C CA . GLU A 1 633 ? -75.830 21.155 84.152 1.00 52.12 633 GLU A CA 1
ATOM 4923 C C . GLU A 1 633 ? -74.389 20.600 84.173 1.00 52.12 633 GLU A C 1
ATOM 4925 O O . GLU A 1 633 ? -73.741 20.458 83.135 1.00 52.12 633 GLU A O 1
ATOM 4930 N N . LEU A 1 634 ? -73.903 20.225 85.363 1.00 55.50 634 LEU A N 1
ATOM 4931 C CA . LEU A 1 634 ? -72.522 19.784 85.586 1.00 55.50 634 LEU A CA 1
ATOM 4932 C C . LEU A 1 634 ? -72.231 18.385 85.005 1.00 55.50 634 LEU A C 1
ATOM 4934 O O . LEU A 1 634 ? -71.156 18.156 84.449 1.00 55.50 634 LEU A O 1
ATOM 4938 N N . ASP A 1 635 ? -73.199 17.464 85.069 1.00 56.62 635 ASP A N 1
ATOM 4939 C CA . ASP A 1 635 ? -73.081 16.128 84.460 1.00 56.62 635 ASP A CA 1
ATOM 4940 C C . ASP A 1 635 ? -73.107 16.183 82.915 1.00 56.62 635 ASP A C 1
ATOM 4942 O O . ASP A 1 635 ? -72.462 15.366 82.245 1.00 56.62 635 ASP A O 1
ATOM 4946 N N . SER A 1 636 ? -73.786 17.182 82.332 1.00 57.34 636 SER A N 1
ATOM 4947 C CA . SER A 1 636 ? -73.755 17.443 80.883 1.00 57.34 636 SER A CA 1
ATOM 4948 C C . SER A 1 636 ? -72.357 17.879 80.422 1.00 57.34 636 SER A C 1
ATOM 4950 O O . SER A 1 636 ? -71.814 17.341 79.459 1.00 57.34 636 SER A O 1
ATOM 4952 N N . GLN A 1 637 ? -71.721 18.796 81.153 1.00 57.78 637 GLN A N 1
ATOM 4953 C CA . GLN A 1 637 ? -70.374 19.283 80.825 1.00 57.78 637 GLN A CA 1
ATOM 4954 C C . GLN A 1 637 ? -69.304 18.182 80.984 1.00 57.78 637 GLN A C 1
ATOM 4956 O O . GLN A 1 637 ? -68.371 18.085 80.185 1.00 57.78 637 GLN A O 1
ATOM 4961 N N . LEU A 1 638 ? -69.467 17.278 81.959 1.00 59.16 638 LEU A N 1
ATOM 4962 C CA . LEU A 1 638 ? -68.579 16.120 82.150 1.00 59.16 638 LEU A CA 1
ATOM 4963 C C . LEU A 1 638 ? -68.699 15.038 81.063 1.00 59.16 638 LEU A C 1
ATOM 4965 O O . LEU A 1 638 ? -67.771 14.237 80.896 1.00 59.16 638 LEU A O 1
ATOM 4969 N N . THR A 1 639 ? -69.815 14.982 80.332 1.00 61.97 639 THR A N 1
ATOM 4970 C CA . THR A 1 639 ? -69.951 14.094 79.167 1.00 61.97 639 THR A CA 1
ATOM 4971 C C . THR A 1 639 ? -69.342 14.710 77.909 1.00 61.97 639 THR A C 1
ATOM 4973 O O . THR A 1 639 ? -68.627 14.005 77.199 1.00 61.97 639 THR A O 1
ATOM 4976 N N . GLU A 1 640 ? -69.513 16.016 77.694 1.00 62.50 640 GLU A N 1
ATOM 4977 C CA . GLU A 1 640 ? -68.960 16.756 76.549 1.00 62.50 640 GLU A CA 1
ATOM 4978 C C . GLU A 1 640 ? -67.418 16.715 76.507 1.00 62.50 640 GLU A C 1
ATOM 4980 O O . GLU A 1 640 ? -66.834 16.234 75.529 1.00 62.50 640 GLU A O 1
ATOM 4985 N N . VAL A 1 641 ? -66.753 17.049 77.622 1.00 63.34 641 VAL A N 1
ATOM 4986 C CA . VAL A 1 641 ? -65.278 17.012 77.748 1.00 63.34 641 VAL A CA 1
ATOM 4987 C C . VAL A 1 641 ? -64.706 15.596 77.559 1.00 63.34 641 VAL A C 1
ATOM 4989 O O . VAL A 1 641 ? -63.583 15.426 77.080 1.00 63.34 641 VAL A O 1
ATOM 4992 N N . ARG A 1 642 ? -65.467 14.540 77.885 1.00 69.06 642 ARG A N 1
ATOM 4993 C CA . ARG A 1 642 ? -65.048 13.150 77.620 1.00 69.06 642 ARG A CA 1
ATOM 4994 C C . ARG A 1 642 ? -65.072 12.804 76.132 1.00 69.06 642 ARG A C 1
ATOM 4996 O O . ARG A 1 642 ? -64.190 12.073 75.686 1.00 69.06 642 ARG A O 1
ATOM 5003 N N . THR A 1 643 ? -66.036 13.319 75.371 1.00 64.94 643 THR A N 1
ATOM 5004 C CA . THR A 1 643 ? -66.059 13.166 73.907 1.00 64.94 643 THR A CA 1
ATOM 5005 C C . THR A 1 643 ? -64.926 13.932 73.227 1.00 64.94 643 THR A C 1
ATOM 5007 O O . THR A 1 643 ? -64.272 13.367 72.351 1.00 64.94 643 THR A O 1
ATOM 5010 N N . GLU A 1 644 ? -64.626 15.157 73.664 1.00 63.06 644 GLU A N 1
ATOM 5011 C CA . GLU A 1 644 ? -63.498 15.940 73.134 1.00 63.06 644 GLU A CA 1
ATOM 5012 C C . GLU A 1 644 ? -62.143 15.273 73.427 1.00 63.06 644 GLU A C 1
ATOM 5014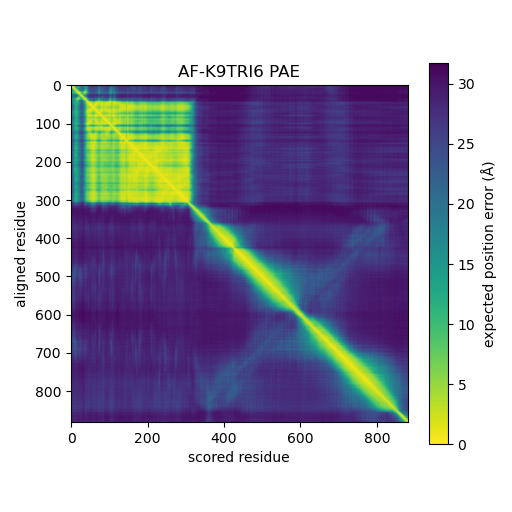 O O . GLU A 1 644 ? -61.282 15.185 72.549 1.00 63.06 644 GLU A O 1
ATOM 5019 N N . LEU A 1 645 ? -61.968 14.713 74.631 1.00 65.50 645 LEU A N 1
ATOM 5020 C CA . LEU A 1 645 ? -60.755 13.979 75.000 1.00 65.50 645 LEU A CA 1
ATOM 5021 C C . LEU A 1 645 ? -60.537 12.723 74.135 1.00 65.50 645 LEU A C 1
ATOM 5023 O O . LEU A 1 645 ? -59.393 12.374 73.843 1.00 65.50 645 LEU A O 1
ATOM 5027 N N . GLU A 1 646 ? -61.603 12.040 73.712 1.00 65.12 646 GLU A N 1
ATOM 5028 C CA . GLU A 1 646 ? -61.488 10.854 72.853 1.00 65.12 646 GLU A CA 1
ATOM 5029 C C . GLU A 1 646 ? -61.253 11.223 71.378 1.00 65.12 646 GLU A C 1
ATOM 5031 O O . GLU A 1 646 ? -60.455 10.572 70.701 1.00 65.12 646 GLU A O 1
ATOM 5036 N N . GLN A 1 647 ? -61.842 12.326 70.899 1.00 59.00 647 GLN A N 1
ATOM 5037 C CA . GLN A 1 647 ? -61.518 12.904 69.587 1.00 59.00 647 GLN A CA 1
ATOM 5038 C C . GLN A 1 647 ? -60.055 13.375 69.520 1.00 59.00 647 GLN A C 1
ATOM 5040 O O . GLN A 1 647 ? -59.365 13.110 68.535 1.00 59.00 647 GLN A O 1
ATOM 5045 N N . SER A 1 648 ? -59.540 13.988 70.592 1.00 58.22 648 SER A N 1
ATOM 5046 C CA . SER A 1 648 ? -58.135 14.405 70.696 1.00 58.22 648 SER A CA 1
ATOM 5047 C C . SER A 1 648 ? -57.161 13.218 70.591 1.00 58.22 648 SER A C 1
ATOM 5049 O O . SER A 1 648 ? -56.152 13.306 69.887 1.00 58.22 648 SER A O 1
ATOM 5051 N N . LYS A 1 649 ? -57.488 12.061 71.191 1.00 64.69 649 LYS A N 1
ATOM 5052 C CA . LYS A 1 649 ? -56.690 10.827 71.037 1.00 64.69 649 LYS A CA 1
ATOM 5053 C C . LYS A 1 649 ? -56.714 10.272 69.614 1.00 64.69 649 LYS A C 1
ATOM 5055 O O . LYS A 1 649 ? -55.672 9.839 69.129 1.00 64.69 649 LYS A O 1
ATOM 5060 N N . GLN A 1 650 ? -57.869 10.285 68.941 1.00 63.97 650 GLN A N 1
ATOM 5061 C CA . GLN A 1 650 ? -57.942 9.869 67.536 1.00 63.97 650 GLN A CA 1
ATOM 5062 C C . GLN A 1 650 ? -57.090 10.783 66.646 1.00 63.97 650 GLN A C 1
ATOM 5064 O O . GLN A 1 650 ? -56.331 10.289 65.815 1.00 63.97 650 GLN A O 1
ATOM 5069 N N . HIS A 1 651 ? -57.124 12.097 66.886 1.00 63.41 651 HIS A N 1
ATOM 5070 C CA . HIS A 1 651 ? -56.301 13.054 66.147 1.00 63.41 651 HIS A CA 1
ATOM 5071 C C . HIS A 1 651 ? -54.792 12.867 66.404 1.00 63.41 651 HIS A C 1
ATOM 5073 O O . HIS A 1 651 ? -54.000 12.951 65.470 1.00 63.41 651 HIS A O 1
ATOM 5079 N N . SER A 1 652 ? -54.389 12.517 67.633 1.00 65.75 652 SER A N 1
ATOM 5080 C CA . SER A 1 652 ? -52.998 12.140 67.944 1.00 65.75 652 SER A CA 1
ATOM 5081 C C . SER A 1 652 ? -52.528 10.911 67.152 1.00 65.75 652 SER A C 1
ATOM 5083 O O . SER A 1 652 ? -51.390 10.891 66.690 1.00 65.75 652 SER A O 1
ATOM 5085 N N . GLY A 1 653 ? -53.386 9.900 66.973 1.00 65.12 653 GLY A N 1
ATOM 5086 C CA . GLY A 1 653 ? -53.057 8.703 66.187 1.00 65.12 653 GLY A CA 1
ATOM 5087 C C . GLY A 1 653 ? -52.930 8.977 64.682 1.00 65.12 653 GLY A C 1
ATOM 5088 O O . GLY A 1 653 ? -52.046 8.428 64.025 1.00 65.12 653 GLY A O 1
ATOM 5089 N N . GLU A 1 654 ? -53.768 9.868 64.147 1.00 63.62 654 GLU A N 1
ATOM 5090 C CA . GLU A 1 654 ? -53.669 10.364 62.767 1.00 63.62 654 GLU A CA 1
ATOM 5091 C C . GLU A 1 654 ? -52.337 11.110 62.545 1.00 63.62 654 GLU A C 1
ATOM 5093 O O . GLU A 1 654 ? -51.641 10.880 61.555 1.00 63.62 654 GLU A O 1
ATOM 5098 N N . LEU A 1 655 ? -51.936 11.953 63.506 1.00 65.38 655 LEU A N 1
ATOM 5099 C CA . LEU A 1 655 ? -50.703 12.741 63.438 1.00 65.38 655 LEU A CA 1
ATOM 5100 C C . LEU A 1 655 ? -49.436 11.869 63.515 1.00 65.38 655 LEU A C 1
ATOM 5102 O O . LEU A 1 655 ? -48.484 12.105 62.770 1.00 65.38 655 LEU A O 1
ATOM 5106 N N . ASP A 1 656 ? -49.433 10.822 64.348 1.00 66.50 656 ASP A N 1
ATOM 5107 C CA . ASP A 1 656 ? -48.346 9.831 64.397 1.00 66.50 656 ASP A CA 1
ATOM 5108 C C . ASP A 1 656 ? -48.228 9.035 63.082 1.00 66.50 656 ASP A C 1
ATOM 5110 O O . ASP A 1 656 ? -47.118 8.750 62.615 1.00 66.50 656 ASP A O 1
ATOM 5114 N N . SER A 1 657 ? -49.357 8.717 62.437 1.00 68.44 657 SER A N 1
ATOM 5115 C CA . SER A 1 657 ? -49.374 8.094 61.105 1.00 68.44 657 SER A CA 1
ATOM 5116 C C . SER A 1 657 ? -48.726 9.009 60.056 1.00 68.44 657 SER A C 1
ATOM 5118 O O . SER A 1 657 ? -47.807 8.592 59.343 1.00 68.44 657 SER A O 1
ATOM 5120 N N . GLN A 1 658 ? -49.105 10.292 60.034 1.00 68.62 658 GLN A N 1
ATOM 5121 C CA . GLN A 1 658 ? -48.531 11.296 59.129 1.00 68.62 658 GLN A CA 1
ATOM 5122 C C . GLN A 1 658 ? -47.030 11.525 59.386 1.00 68.62 658 GLN A C 1
ATOM 5124 O O . GLN A 1 658 ? -46.241 11.548 58.441 1.00 68.62 658 GLN A O 1
ATOM 5129 N N . LEU A 1 659 ? -46.592 11.595 60.649 1.00 70.44 659 LEU A N 1
ATOM 5130 C CA . LEU A 1 659 ? -45.167 11.665 61.008 1.00 70.44 659 LEU A CA 1
ATOM 5131 C C . LEU A 1 659 ? -44.377 10.429 60.551 1.00 70.44 659 LEU A C 1
ATOM 5133 O O . LEU A 1 659 ? -43.197 10.536 60.204 1.00 70.44 659 LEU A O 1
ATOM 5137 N N . THR A 1 660 ? -45.010 9.255 60.530 1.00 69.88 660 THR A N 1
ATOM 5138 C CA . THR A 1 660 ? -44.395 8.012 60.044 1.00 69.88 660 THR A CA 1
ATOM 5139 C C . THR A 1 660 ? -44.274 8.010 58.516 1.00 69.88 660 THR A C 1
ATOM 5141 O O . THR A 1 660 ? -43.228 7.622 57.983 1.00 69.88 660 THR A O 1
ATOM 5144 N N . GLN A 1 661 ? -45.281 8.524 57.803 1.00 69.88 661 GLN A N 1
ATOM 5145 C CA . GLN A 1 661 ? -45.223 8.722 56.353 1.00 69.88 661 GLN A CA 1
ATOM 5146 C C . GLN A 1 661 ? -44.122 9.724 55.965 1.00 69.88 661 GLN A C 1
ATOM 5148 O O . GLN A 1 661 ? -43.231 9.373 55.192 1.00 69.88 661 GLN A O 1
ATOM 5153 N N . VAL A 1 662 ? -44.094 10.914 56.577 1.00 69.62 662 VAL A N 1
ATOM 5154 C CA . VAL A 1 662 ? -43.083 11.953 56.294 1.00 69.62 662 VAL A CA 1
ATOM 5155 C C . VAL A 1 662 ? -41.660 11.468 56.603 1.00 69.62 662 VAL A C 1
ATOM 5157 O O . VAL A 1 662 ? -40.728 11.771 55.861 1.00 69.62 662 VAL A O 1
ATOM 5160 N N . ARG A 1 663 ? -41.458 10.651 57.650 1.00 73.38 663 ARG A N 1
ATOM 5161 C CA . ARG A 1 663 ? -40.157 9.993 57.897 1.00 73.38 663 ARG A CA 1
ATOM 5162 C C . ARG A 1 663 ? -39.752 9.030 56.781 1.00 73.38 663 ARG A C 1
ATOM 5164 O O . ARG A 1 663 ? -38.565 8.934 56.481 1.00 73.38 663 ARG A O 1
ATOM 5171 N N . THR A 1 664 ? -40.712 8.330 56.183 1.00 72.50 664 THR A N 1
ATOM 5172 C CA . THR A 1 664 ? -40.463 7.379 55.091 1.00 72.50 664 THR A CA 1
ATOM 5173 C C . THR A 1 664 ? -40.105 8.115 53.798 1.00 72.50 664 THR A C 1
ATOM 5175 O O . THR A 1 664 ? -39.111 7.779 53.156 1.00 72.50 664 THR A O 1
ATOM 5178 N N . GLU A 1 665 ? -40.842 9.176 53.470 1.00 70.06 665 GLU A N 1
ATOM 5179 C CA . GLU A 1 665 ? -40.568 10.060 52.328 1.00 70.06 665 GLU A CA 1
ATOM 5180 C C . GLU A 1 665 ? -39.219 10.788 52.480 1.00 70.06 665 GLU A C 1
ATOM 5182 O O . GLU A 1 665 ? -38.444 10.879 51.528 1.00 70.06 665 GLU A O 1
ATOM 5187 N N . LEU A 1 666 ? -38.869 11.223 53.697 1.00 71.44 666 LEU A N 1
ATOM 5188 C CA . LEU A 1 666 ? -37.562 11.811 54.000 1.00 71.44 666 LEU A CA 1
ATOM 5189 C C . LEU A 1 666 ? -36.408 10.815 53.795 1.00 71.44 666 LEU A C 1
ATOM 5191 O O . LEU A 1 666 ? -35.336 11.209 53.335 1.00 71.44 666 LEU A O 1
ATOM 5195 N N . GLU A 1 667 ? -36.592 9.534 54.122 1.00 70.06 667 GLU A N 1
ATOM 5196 C CA . GLU A 1 667 ? -35.553 8.517 53.911 1.00 70.06 667 GLU A CA 1
ATOM 5197 C C . GLU A 1 667 ? -35.404 8.151 52.424 1.00 70.06 667 GLU A C 1
ATOM 5199 O O . GLU A 1 667 ? -34.282 8.016 51.937 1.00 70.06 667 GLU A O 1
ATOM 5204 N N . GLN A 1 668 ? -36.509 8.106 51.672 1.00 69.75 668 GLN A N 1
ATOM 5205 C CA . GLN A 1 668 ? -36.486 7.985 50.207 1.00 69.75 668 GLN A CA 1
ATOM 5206 C C . GLN A 1 668 ? -35.790 9.190 49.550 1.00 69.75 668 GLN A C 1
ATOM 5208 O O . GLN A 1 668 ? -34.959 9.018 48.660 1.00 69.75 668 GLN A O 1
ATOM 5213 N N . SER A 1 669 ? -36.049 10.408 50.038 1.00 59.16 669 SER A N 1
ATOM 5214 C CA . SER A 1 669 ? -35.379 11.632 49.581 1.00 59.16 669 SER A CA 1
ATOM 5215 C C . SER A 1 669 ? -33.861 11.595 49.829 1.00 59.16 669 SER A C 1
ATOM 5217 O O . SER A 1 669 ? -33.085 11.960 48.945 1.00 59.16 669 SER A O 1
ATOM 5219 N N . LYS A 1 670 ? -33.404 11.067 50.976 1.00 68.69 670 LYS A N 1
ATOM 5220 C CA . LYS A 1 670 ? -31.966 10.844 51.235 1.00 68.69 670 LYS A CA 1
ATOM 5221 C C . LYS A 1 670 ? -31.348 9.809 50.299 1.00 68.69 670 LYS A C 1
ATOM 5223 O O . LYS A 1 670 ? -30.232 10.025 49.835 1.00 68.69 670 LYS A O 1
ATOM 5228 N N . GLN A 1 671 ? -32.045 8.703 50.021 1.00 70.88 671 GLN A N 1
ATOM 5229 C CA . GLN A 1 671 ? -31.569 7.705 49.058 1.00 70.88 671 GLN A CA 1
ATOM 5230 C C . GLN A 1 671 ? -31.417 8.326 47.665 1.00 70.88 671 GLN A C 1
ATOM 5232 O O . GLN A 1 671 ? -30.364 8.185 47.050 1.00 70.88 671 GLN A O 1
ATOM 5237 N N . HIS A 1 672 ? -32.404 9.108 47.219 1.00 68.25 672 HIS A N 1
ATOM 5238 C CA . HIS A 1 672 ? -32.334 9.814 45.941 1.00 68.25 672 HIS A CA 1
ATOM 5239 C C . HIS A 1 672 ? -31.218 10.874 45.902 1.00 68.25 672 HIS A C 1
ATOM 5241 O O . HIS A 1 672 ? -30.516 10.983 44.903 1.00 68.25 672 HIS A O 1
ATOM 5247 N N . SER A 1 673 ? -30.972 11.598 47.002 1.00 65.69 673 SER A N 1
ATOM 5248 C CA . SER A 1 673 ? -29.819 12.507 47.116 1.00 65.69 673 SER A CA 1
ATOM 5249 C C . SER A 1 673 ? -28.479 11.770 47.000 1.00 65.69 673 SER A C 1
ATOM 5251 O O . SER A 1 673 ? -27.551 12.304 46.401 1.00 65.69 673 SER A O 1
ATOM 5253 N N . GLY A 1 674 ? -28.368 10.553 47.546 1.00 69.38 674 GLY A N 1
ATOM 5254 C CA . GLY A 1 674 ? -27.170 9.716 47.415 1.00 69.38 674 GLY A CA 1
ATOM 5255 C C . GLY A 1 674 ? -26.954 9.189 45.991 1.00 69.38 674 GLY A C 1
ATOM 5256 O O . GLY A 1 674 ? -25.822 9.162 45.512 1.00 69.38 674 GLY A O 1
ATOM 5257 N N . GLU A 1 675 ? -28.037 8.834 45.295 1.00 70.44 675 GLU A N 1
ATOM 5258 C CA . GLU A 1 675 ? -28.033 8.496 43.864 1.00 70.44 675 GLU A CA 1
ATOM 5259 C C . GLU A 1 675 ? -27.525 9.686 43.026 1.00 70.44 675 GLU A C 1
ATOM 5261 O O . GLU A 1 675 ? -26.635 9.534 42.187 1.00 70.44 675 GLU A O 1
ATOM 5266 N N . LEU A 1 676 ? -28.028 10.894 43.310 1.00 67.62 676 LEU A N 1
ATOM 5267 C CA . LEU A 1 676 ? -27.648 12.126 42.614 1.00 67.62 676 LEU A CA 1
ATOM 5268 C C . LEU A 1 676 ? -26.183 12.521 42.872 1.00 67.62 676 LEU A C 1
ATOM 5270 O O . LEU A 1 676 ? -25.484 12.918 41.942 1.00 67.62 676 LEU A O 1
ATOM 5274 N N . ASP A 1 677 ? -25.687 12.354 44.102 1.00 68.62 677 ASP A N 1
ATOM 5275 C CA . ASP A 1 677 ? -24.267 12.536 44.439 1.00 68.62 677 ASP A CA 1
ATOM 5276 C C . ASP A 1 677 ? -23.367 11.517 43.713 1.00 68.62 677 ASP A C 1
ATOM 5278 O O . ASP A 1 677 ? -22.256 11.859 43.288 1.00 68.62 677 ASP A O 1
ATOM 5282 N N . SER A 1 678 ? -23.838 10.279 43.520 1.00 71.38 678 SER A N 1
ATOM 5283 C CA . SER A 1 678 ? -23.137 9.263 42.723 1.00 71.38 678 SER A CA 1
ATOM 5284 C C . SER A 1 678 ? -23.059 9.673 41.249 1.00 71.38 678 SER A C 1
ATOM 5286 O O . SER A 1 678 ? -21.972 9.675 40.668 1.00 71.38 678 SER A O 1
ATOM 5288 N N . GLN A 1 679 ? -24.172 10.125 40.663 1.00 75.19 679 GLN A N 1
ATOM 5289 C CA . GLN A 1 679 ? -24.223 10.624 39.282 1.00 75.19 679 GLN A CA 1
ATOM 5290 C C . GLN A 1 679 ? -23.352 11.878 39.087 1.00 75.19 679 GLN A C 1
ATOM 5292 O O . GLN A 1 679 ? -22.569 11.948 38.142 1.00 75.19 679 GLN A O 1
ATOM 5297 N N . LEU A 1 680 ? -23.387 12.837 40.020 1.00 69.75 680 LEU A N 1
ATOM 5298 C CA . LEU A 1 680 ? -22.493 14.004 40.018 1.00 69.75 680 LEU A CA 1
ATOM 5299 C C . LEU A 1 680 ? -21.015 13.619 40.148 1.00 69.75 680 LEU A C 1
ATOM 5301 O O . LEU A 1 680 ? -20.145 14.312 39.616 1.00 69.75 680 LEU A O 1
ATOM 5305 N N . THR A 1 681 ? -20.709 12.530 40.855 1.00 72.00 681 THR A N 1
ATOM 5306 C CA . THR A 1 681 ? -19.344 12.000 40.949 1.00 72.00 681 THR A CA 1
ATOM 5307 C C . THR A 1 681 ? -18.918 11.361 39.628 1.00 72.00 681 THR A C 1
ATOM 5309 O O . THR A 1 681 ? -17.827 11.661 39.150 1.00 72.00 681 THR A O 1
ATOM 5312 N N . GLN A 1 682 ? -19.787 10.573 38.989 1.00 74.31 682 GLN A N 1
ATOM 5313 C CA . GLN A 1 682 ? -19.543 9.999 37.663 1.00 74.31 682 GLN A CA 1
ATOM 5314 C C . GLN A 1 682 ? -19.294 11.089 36.607 1.00 74.31 682 GLN A C 1
ATOM 5316 O O . GLN A 1 682 ? -18.244 11.077 35.969 1.00 74.31 682 GLN A O 1
ATOM 5321 N N . VAL A 1 683 ? -20.180 12.084 36.493 1.00 71.50 683 VAL A N 1
ATOM 5322 C CA . VAL A 1 683 ? -20.038 13.196 35.531 1.00 71.50 683 VAL A CA 1
ATOM 5323 C C . VAL A 1 683 ? -18.760 14.009 35.784 1.00 71.50 683 VAL A C 1
ATOM 5325 O O . VAL A 1 683 ? -18.121 14.475 34.843 1.00 71.50 683 VAL A O 1
ATOM 5328 N N . ARG A 1 684 ? -18.319 14.156 37.044 1.00 75.31 684 ARG A N 1
ATOM 5329 C CA . ARG A 1 684 ? -17.013 14.768 37.359 1.00 75.31 684 ARG A CA 1
ATOM 5330 C C . ARG A 1 684 ? -15.834 13.912 36.895 1.00 75.31 684 ARG A C 1
ATOM 5332 O O . ARG A 1 684 ? -14.851 14.482 36.428 1.00 75.31 684 ARG A O 1
ATOM 5339 N N . THR A 1 685 ? -15.918 12.588 37.007 1.00 74.00 685 THR A N 1
ATOM 5340 C CA . THR A 1 685 ? -14.887 11.670 36.498 1.00 74.00 685 THR A CA 1
ATOM 5341 C C . THR A 1 685 ? -14.821 11.706 34.972 1.00 74.00 685 THR A C 1
ATOM 5343 O O . THR A 1 685 ? -13.733 11.857 34.424 1.00 74.00 685 THR A O 1
ATOM 5346 N N . GLU A 1 686 ? -15.966 11.660 34.288 1.00 74.62 686 GLU A N 1
ATOM 5347 C CA . GLU A 1 686 ? -16.066 11.776 32.825 1.00 74.62 686 GLU A CA 1
ATOM 5348 C C . GLU A 1 686 ? -15.531 13.131 32.327 1.00 74.62 686 GLU A C 1
ATOM 5350 O O . GLU A 1 686 ? -14.764 13.190 31.365 1.00 74.62 686 GLU A O 1
ATOM 5355 N N . LEU A 1 687 ? -15.841 14.227 33.031 1.00 69.75 687 LEU A N 1
ATOM 5356 C CA . LEU A 1 687 ? -15.298 15.555 32.736 1.00 69.75 687 LEU A CA 1
ATOM 5357 C C . LEU A 1 687 ? -13.771 15.622 32.922 1.00 69.75 687 LEU A C 1
ATOM 5359 O O . LEU A 1 687 ? -13.093 16.311 32.161 1.00 69.75 687 LEU A O 1
ATOM 5363 N N . GLU A 1 688 ? -13.210 14.935 33.919 1.00 70.62 688 GLU A N 1
ATOM 5364 C CA . GLU A 1 688 ? -11.758 14.910 34.138 1.00 70.62 688 GLU A CA 1
ATOM 5365 C C . GLU A 1 688 ? -11.038 14.014 33.116 1.00 70.62 688 GLU A C 1
ATOM 5367 O O . GLU A 1 688 ? -9.988 14.400 32.605 1.00 70.62 688 GLU A O 1
ATOM 5372 N N . GLN A 1 689 ? -11.639 12.884 32.729 1.00 71.50 689 GLN A N 1
ATOM 5373 C CA . GLN A 1 689 ? -11.179 12.055 31.609 1.00 71.50 689 GLN A CA 1
ATOM 5374 C C . GLN A 1 689 ? -11.211 12.835 30.286 1.00 71.50 689 GLN A C 1
ATOM 5376 O O . GLN A 1 689 ? -10.246 12.801 29.527 1.00 71.50 689 GLN A O 1
ATOM 5381 N N . SER A 1 690 ? -12.270 13.613 30.039 1.00 63.00 690 SER A N 1
ATOM 5382 C CA . SER A 1 690 ? -12.382 14.489 28.866 1.00 63.00 690 SER A CA 1
ATOM 5383 C C . SER A 1 690 ? -11.285 15.565 28.838 1.00 63.00 690 SER A C 1
ATOM 5385 O O . SER A 1 690 ? -10.678 15.791 27.792 1.00 63.00 690 SER A O 1
ATOM 5387 N N . LYS A 1 691 ? -10.935 16.171 29.986 1.00 70.88 691 LYS A N 1
ATOM 5388 C CA . LYS A 1 691 ? -9.783 17.092 30.080 1.00 70.88 691 LYS A CA 1
ATOM 5389 C C . LYS A 1 691 ? -8.446 16.400 29.832 1.00 70.88 691 LYS A C 1
ATOM 5391 O O . LYS A 1 691 ? -7.599 16.977 29.158 1.00 70.88 691 LYS A O 1
ATOM 5396 N N . GLN A 1 692 ? -8.243 15.195 30.369 1.00 74.50 692 GLN A N 1
ATOM 5397 C CA . GLN A 1 692 ? -7.023 14.422 30.113 1.00 74.50 692 GLN A CA 1
ATOM 5398 C C . GLN A 1 692 ? -6.895 14.094 28.624 1.00 74.50 692 GLN A C 1
ATOM 5400 O O . GLN A 1 692 ? -5.841 14.332 28.044 1.00 74.50 692 GLN A O 1
ATOM 5405 N N . HIS A 1 693 ? -7.984 13.666 27.983 1.00 71.06 693 HIS A N 1
ATOM 5406 C CA . HIS A 1 693 ? -8.012 13.419 26.545 1.00 71.06 693 HIS A CA 1
ATOM 5407 C C . HIS A 1 693 ? -7.770 14.696 25.722 1.00 71.06 693 HIS A C 1
ATOM 5409 O O . HIS A 1 693 ? -7.018 14.655 24.757 1.00 71.06 693 HIS A O 1
ATOM 5415 N N . SER A 1 694 ? -8.314 15.847 26.136 1.00 67.25 694 SER A N 1
ATOM 5416 C CA . SER A 1 694 ? -8.005 17.148 25.520 1.00 67.25 694 SER A CA 1
ATOM 5417 C C . SER A 1 694 ? -6.521 17.514 25.642 1.00 67.25 694 SER A C 1
ATOM 5419 O O . SER A 1 694 ? -5.952 18.033 24.690 1.00 67.25 694 SER A O 1
ATOM 5421 N N . GLY A 1 695 ? -5.884 17.235 26.786 1.00 72.31 695 GLY A N 1
ATOM 5422 C CA . GLY A 1 695 ? -4.450 17.472 26.988 1.00 72.31 695 GLY A CA 1
ATOM 5423 C C . GLY A 1 695 ? -3.557 16.530 26.171 1.00 72.31 695 GLY A C 1
ATOM 5424 O O . GLY A 1 695 ? -2.533 16.957 25.642 1.00 72.31 695 GLY A O 1
ATOM 5425 N N . GLU A 1 696 ? -3.973 15.272 26.015 1.00 72.19 696 GLU A N 1
ATOM 5426 C CA . GLU A 1 696 ? -3.356 14.303 25.101 1.00 72.19 696 GLU A CA 1
ATOM 5427 C C . GLU A 1 696 ? -3.445 14.807 23.647 1.00 72.19 696 GLU A C 1
ATOM 5429 O O . GLU A 1 696 ? -2.441 14.837 22.934 1.00 72.19 696 GLU A O 1
ATOM 5434 N N . LEU A 1 697 ? -4.621 15.301 23.234 1.00 72.56 697 LEU A N 1
ATOM 5435 C CA . LEU A 1 697 ? -4.850 15.889 21.911 1.00 72.56 697 LEU A CA 1
ATOM 5436 C C . LEU A 1 697 ? -4.003 17.149 21.675 1.00 72.56 697 LEU A C 1
ATOM 5438 O O . LEU A 1 697 ? -3.430 17.293 20.599 1.00 72.56 697 LEU A O 1
ATOM 5442 N N . ASP A 1 698 ? -3.872 18.035 22.668 1.00 71.88 698 ASP A N 1
ATOM 5443 C CA . ASP A 1 698 ? -3.000 19.219 22.601 1.00 71.88 698 ASP A CA 1
ATOM 5444 C C . ASP A 1 698 ? -1.512 18.837 22.484 1.00 71.88 698 ASP A C 1
ATOM 5446 O O . ASP A 1 698 ? -0.750 19.487 21.756 1.00 71.88 698 ASP A O 1
ATOM 5450 N N . SER A 1 699 ? -1.088 17.760 23.153 1.00 75.44 699 SER A N 1
ATOM 5451 C CA . SER A 1 699 ? 0.265 17.207 23.023 1.00 75.44 699 SER A CA 1
ATOM 5452 C C . SER A 1 699 ? 0.501 16.649 21.615 1.00 75.44 699 SER A C 1
ATOM 5454 O O . SER A 1 699 ? 1.500 16.985 20.977 1.00 75.44 699 SER A O 1
ATOM 5456 N N . GLN A 1 700 ? -0.450 15.879 21.077 1.00 80.44 700 GLN A N 1
ATOM 5457 C CA . GLN A 1 700 ? -0.398 15.359 19.705 1.00 80.44 700 GLN A CA 1
ATOM 5458 C C . GLN A 1 700 ? -0.434 16.488 18.659 1.00 80.44 700 GLN A C 1
ATOM 5460 O O . GLN A 1 700 ? 0.340 16.467 17.706 1.00 80.44 700 GLN A O 1
ATOM 5465 N N . LEU A 1 701 ? -1.247 17.531 18.860 1.00 74.50 701 LEU A N 1
ATOM 5466 C CA . LEU A 1 701 ? -1.254 18.741 18.027 1.00 74.50 701 LEU A CA 1
ATOM 5467 C C . LEU A 1 701 ? 0.083 19.488 18.069 1.00 74.50 701 LEU A C 1
ATOM 5469 O O . LEU A 1 701 ? 0.495 20.069 17.065 1.00 74.50 701 LEU A O 1
ATOM 5473 N N . THR A 1 702 ? 0.762 19.493 19.215 1.00 75.69 702 THR A N 1
ATOM 5474 C CA . THR A 1 702 ? 2.087 20.109 19.365 1.00 75.69 702 THR A CA 1
ATOM 5475 C C . THR A 1 702 ? 3.155 19.307 18.620 1.00 75.69 702 THR A C 1
ATOM 5477 O O . THR A 1 702 ? 3.962 19.896 17.902 1.00 75.69 702 THR A O 1
ATOM 5480 N N . GLU A 1 703 ? 3.102 17.977 18.699 1.00 78.62 703 GLU A N 1
ATOM 5481 C CA . GLU A 1 703 ? 3.977 17.073 17.946 1.00 78.62 703 GLU A CA 1
ATOM 5482 C C . GLU A 1 703 ? 3.756 17.200 16.427 1.00 78.62 703 GLU A C 1
ATOM 5484 O O . GLU A 1 703 ? 4.701 17.448 15.680 1.00 78.62 703 GLU A O 1
ATOM 5489 N N . VAL A 1 704 ? 2.503 17.178 15.959 1.00 74.88 704 VAL A N 1
ATOM 5490 C CA . VAL A 1 704 ? 2.162 17.384 14.538 1.00 74.88 704 VAL A CA 1
ATOM 5491 C C . VAL A 1 704 ? 2.600 18.770 14.041 1.00 74.88 704 VAL A C 1
ATOM 5493 O O . VAL A 1 704 ? 3.064 18.899 12.909 1.00 74.88 704 VAL A O 1
ATOM 5496 N N . ARG A 1 705 ? 2.527 19.820 14.874 1.00 80.00 705 ARG A N 1
ATOM 5497 C CA . ARG A 1 705 ? 3.073 21.151 14.537 1.00 80.00 705 ARG A CA 1
ATOM 5498 C C . ARG A 1 705 ? 4.601 21.151 14.432 1.00 80.00 705 ARG A C 1
ATOM 5500 O O . ARG A 1 705 ? 5.128 21.840 13.562 1.00 80.00 705 ARG A O 1
ATOM 5507 N N . SER A 1 706 ? 5.295 20.389 15.278 1.00 79.62 706 SER A N 1
ATOM 5508 C CA . SER A 1 706 ? 6.752 20.201 15.211 1.00 79.62 706 SER A CA 1
ATOM 5509 C C . SER A 1 706 ? 7.156 19.512 13.902 1.00 79.62 706 SER A C 1
ATOM 5511 O O . SER A 1 706 ? 7.968 20.037 13.139 1.00 79.62 706 SER A O 1
ATOM 5513 N N . GLN A 1 707 ? 6.491 18.401 13.574 1.00 83.31 707 GLN A N 1
ATOM 5514 C CA . GLN A 1 707 ? 6.701 17.657 12.330 1.00 83.31 707 GLN A CA 1
ATOM 5515 C C . GLN A 1 707 ? 6.373 18.508 11.092 1.00 83.31 707 GLN A C 1
ATOM 5517 O O . GLN A 1 707 ? 7.142 18.531 10.133 1.00 83.31 707 GLN A O 1
ATOM 5522 N N . LEU A 1 708 ? 5.291 19.294 11.125 1.00 77.25 708 LEU A N 1
ATOM 5523 C CA . LEU A 1 708 ? 4.951 20.230 10.050 1.00 77.25 708 LEU A CA 1
ATOM 5524 C C . LEU A 1 708 ? 6.026 21.314 9.859 1.00 77.25 708 LEU A C 1
ATOM 5526 O O . LEU A 1 708 ? 6.324 21.672 8.720 1.00 77.25 708 LEU A O 1
ATOM 5530 N N . ALA A 1 709 ? 6.624 21.825 10.939 1.00 77.44 709 ALA A N 1
ATOM 5531 C CA . ALA A 1 709 ? 7.725 22.784 10.856 1.00 77.44 709 ALA A CA 1
ATOM 5532 C C . ALA A 1 709 ? 8.990 22.154 10.242 1.00 77.44 709 ALA A C 1
ATOM 5534 O O . ALA A 1 709 ? 9.631 22.782 9.397 1.00 77.44 709 ALA A O 1
ATOM 5535 N N . GLN A 1 710 ? 9.306 20.900 10.588 1.00 80.19 710 GLN A N 1
ATOM 5536 C CA . GLN A 1 710 ? 10.396 20.148 9.959 1.00 80.19 710 GLN A CA 1
ATOM 5537 C C . GLN A 1 710 ? 10.145 19.945 8.454 1.00 80.19 710 GLN A C 1
ATOM 5539 O O . GLN A 1 710 ? 11.003 20.286 7.641 1.00 80.19 710 GLN A O 1
ATOM 5544 N N . VAL A 1 711 ? 8.952 19.487 8.060 1.00 74.38 711 VAL A N 1
ATOM 5545 C CA . VAL A 1 711 ? 8.583 19.301 6.643 1.00 74.38 711 VAL A CA 1
ATOM 5546 C C . VAL A 1 711 ? 8.625 20.627 5.869 1.00 74.38 711 VAL A C 1
ATOM 5548 O O . VAL A 1 711 ? 9.045 20.662 4.712 1.00 74.38 711 VAL A O 1
ATOM 5551 N N . GLN A 1 712 ? 8.251 21.751 6.490 1.00 76.38 712 GLN A N 1
ATOM 5552 C CA . GLN A 1 712 ? 8.400 23.080 5.882 1.00 76.38 712 GLN A CA 1
ATOM 5553 C C . GLN A 1 712 ? 9.874 23.470 5.677 1.00 76.38 712 GLN A C 1
ATOM 5555 O O . GLN A 1 712 ? 10.212 24.038 4.633 1.00 76.38 712 GLN A O 1
ATOM 5560 N N . GLN A 1 713 ? 10.755 23.137 6.625 1.00 83.25 713 GLN A N 1
ATOM 5561 C CA . GLN A 1 713 ? 12.196 23.356 6.499 1.00 83.25 713 GLN A CA 1
ATOM 5562 C C . GLN A 1 713 ? 12.801 22.494 5.379 1.00 83.25 713 GLN A C 1
ATOM 5564 O O . GLN A 1 713 ? 13.490 23.032 4.511 1.00 83.25 713 GLN A O 1
ATOM 5569 N N . GLU A 1 714 ? 12.486 21.200 5.327 1.00 82.19 714 GLU A N 1
ATOM 5570 C CA . GLU A 1 714 ? 12.919 20.290 4.256 1.00 82.19 714 GLU A CA 1
ATOM 5571 C C . GLU A 1 714 ? 12.421 20.766 2.881 1.00 82.19 714 GLU A C 1
ATOM 5573 O O . GLU A 1 714 ? 13.201 20.843 1.929 1.00 82.19 714 GLU A O 1
ATOM 5578 N N . ARG A 1 715 ? 11.162 21.222 2.780 1.00 81.88 715 ARG A N 1
ATOM 5579 C CA . ARG A 1 715 ? 10.624 21.813 1.541 1.00 81.88 715 ARG A CA 1
ATOM 5580 C C . ARG A 1 715 ? 11.418 23.039 1.087 1.00 81.88 715 ARG A C 1
ATOM 5582 O O . ARG A 1 715 ? 11.648 23.197 -0.109 1.00 81.88 715 ARG A O 1
ATOM 5589 N N . SER A 1 716 ? 11.844 23.903 2.013 1.00 77.19 716 SER A N 1
ATOM 5590 C CA . SER A 1 716 ? 12.654 25.085 1.678 1.00 77.19 716 SER A CA 1
ATOM 5591 C C . SER A 1 716 ? 14.051 24.717 1.160 1.00 77.19 716 SER A C 1
ATOM 5593 O O . SER A 1 716 ? 14.537 25.337 0.216 1.00 77.19 716 SER A O 1
ATOM 5595 N N . GLN A 1 717 ? 14.657 23.653 1.700 1.00 81.75 717 GLN A N 1
ATOM 5596 C CA . GLN A 1 717 ? 15.932 23.121 1.212 1.00 81.75 717 GLN A CA 1
ATOM 5597 C C . GLN A 1 717 ? 15.781 22.538 -0.198 1.00 81.75 717 GLN A C 1
ATOM 5599 O O . GLN A 1 717 ? 16.528 22.924 -1.098 1.00 81.75 717 GLN A O 1
ATOM 5604 N N . ILE A 1 718 ? 14.769 21.693 -0.424 1.00 77.88 718 ILE A N 1
ATOM 5605 C CA . ILE A 1 718 ? 14.465 21.124 -1.748 1.00 77.88 718 ILE A CA 1
ATOM 5606 C C . ILE A 1 718 ? 14.191 22.233 -2.773 1.00 77.88 718 ILE A C 1
ATOM 5608 O O . ILE A 1 718 ? 14.655 22.148 -3.909 1.00 77.88 718 ILE A O 1
ATOM 5612 N N . GLN A 1 719 ? 13.491 23.301 -2.381 1.00 78.69 719 GLN A N 1
ATOM 5613 C CA . GLN A 1 719 ? 13.219 24.421 -3.279 1.00 78.69 719 GLN A CA 1
ATOM 5614 C C . GLN A 1 719 ? 14.498 25.182 -3.673 1.00 78.69 719 GLN A C 1
ATOM 5616 O O . GLN A 1 719 ? 14.676 25.463 -4.856 1.00 78.69 719 GLN A O 1
ATOM 5621 N N . SER A 1 720 ? 15.432 25.413 -2.743 1.00 82.44 720 SER A N 1
ATOM 5622 C CA . SER A 1 720 ? 16.739 26.008 -3.082 1.00 82.44 720 SER A CA 1
ATOM 5623 C C . SER A 1 720 ? 17.574 25.126 -4.026 1.00 82.44 720 SER A C 1
ATOM 5625 O O . SER A 1 720 ? 18.202 25.630 -4.953 1.00 82.44 720 SER A O 1
ATOM 5627 N N . GLN A 1 721 ? 17.510 23.798 -3.865 1.00 83.56 721 GLN A N 1
ATOM 5628 C CA . GLN A 1 721 ? 18.175 22.847 -4.765 1.00 83.56 721 GLN A CA 1
ATOM 5629 C C . GLN A 1 721 ? 17.520 22.793 -6.155 1.00 83.56 721 GLN A C 1
ATOM 5631 O O . GLN A 1 721 ? 18.198 22.521 -7.146 1.00 83.56 721 GLN A O 1
ATOM 5636 N N . LEU A 1 722 ? 16.207 23.032 -6.250 1.00 76.75 722 LEU A N 1
ATOM 5637 C CA . LEU A 1 722 ? 15.499 23.156 -7.527 1.00 76.75 722 LEU A CA 1
ATOM 5638 C C . LEU A 1 722 ? 15.872 24.446 -8.264 1.00 76.75 722 LEU A C 1
ATOM 5640 O O . LEU A 1 722 ? 16.032 24.403 -9.482 1.00 76.75 722 LEU A O 1
ATOM 5644 N N . GLU A 1 723 ? 16.052 25.558 -7.549 1.00 81.31 723 GLU A N 1
ATOM 5645 C CA . GLU A 1 723 ? 16.533 26.823 -8.121 1.00 81.31 723 GLU A CA 1
ATOM 5646 C C . GLU A 1 723 ? 17.969 26.670 -8.660 1.00 81.31 723 GLU A C 1
ATOM 5648 O O . GLU A 1 723 ? 18.198 26.919 -9.844 1.00 81.31 723 GLU A O 1
ATOM 5653 N N . GLU A 1 724 ? 18.897 26.115 -7.869 1.00 84.06 724 GLU A N 1
ATOM 5654 C CA . GLU A 1 724 ? 20.281 25.823 -8.295 1.00 84.06 724 GLU A CA 1
ATOM 5655 C C . GLU A 1 724 ? 20.336 24.884 -9.521 1.00 84.06 724 GLU A C 1
ATOM 5657 O O . GLU A 1 724 ? 21.066 25.124 -10.489 1.00 84.06 724 GLU A O 1
ATOM 5662 N N . ARG A 1 725 ? 19.521 23.818 -9.531 1.00 80.69 725 ARG A N 1
ATOM 5663 C CA . ARG A 1 725 ? 19.414 22.911 -10.689 1.00 80.69 725 ARG A CA 1
ATOM 5664 C C . ARG A 1 725 ? 18.784 23.588 -11.908 1.00 80.69 725 ARG A C 1
ATOM 5666 O O . ARG A 1 725 ? 19.171 23.262 -13.029 1.00 80.69 725 ARG A O 1
ATOM 5673 N N . GLY A 1 726 ? 17.847 24.513 -11.708 1.00 82.75 726 GLY A N 1
ATOM 5674 C CA . GLY A 1 726 ? 17.238 25.314 -12.770 1.00 82.75 726 GLY A CA 1
ATOM 5675 C C . GLY A 1 726 ? 18.256 26.217 -13.465 1.00 82.75 726 GLY A C 1
ATOM 5676 O O . GLY A 1 726 ? 18.360 26.189 -14.691 1.00 82.75 726 GLY A O 1
ATOM 5677 N N . GLU A 1 727 ? 19.073 26.936 -12.691 1.00 85.06 727 GLU A N 1
ATOM 5678 C CA . GLU A 1 727 ? 20.177 27.750 -13.220 1.00 85.06 727 GLU A CA 1
ATOM 5679 C C . GLU A 1 727 ? 21.196 26.888 -13.983 1.00 85.06 727 GLU A C 1
ATOM 5681 O O . GLU A 1 727 ? 21.600 27.230 -15.100 1.00 85.06 727 GLU A O 1
ATOM 5686 N N . ARG A 1 728 ? 21.559 25.715 -13.442 1.00 85.44 728 ARG A N 1
ATOM 5687 C CA . ARG A 1 728 ? 22.488 24.792 -14.113 1.00 85.44 728 ARG A CA 1
ATOM 5688 C C . ARG A 1 728 ? 21.925 24.227 -15.421 1.00 85.44 728 ARG A C 1
ATOM 5690 O O . ARG A 1 728 ? 22.678 24.085 -16.383 1.00 85.44 728 ARG A O 1
ATOM 5697 N N . LEU A 1 729 ? 20.625 23.930 -15.486 1.00 79.81 729 LEU A N 1
ATOM 5698 C CA . LEU A 1 729 ? 19.956 23.522 -16.727 1.00 79.81 729 LEU A CA 1
ATOM 5699 C C . LEU A 1 729 ? 19.954 24.650 -17.762 1.00 79.81 729 LEU A C 1
ATOM 5701 O O . LEU A 1 729 ? 20.269 24.399 -18.922 1.00 79.81 729 LEU A O 1
ATOM 5705 N N . GLN A 1 730 ? 19.676 25.890 -17.351 1.00 82.31 730 GLN A N 1
ATOM 5706 C CA . GLN A 1 730 ? 19.716 27.046 -18.249 1.00 82.31 730 GLN A CA 1
ATOM 5707 C C . GLN A 1 730 ? 21.125 27.280 -18.822 1.00 82.31 730 GLN A C 1
ATOM 5709 O O . GLN A 1 730 ? 21.259 27.592 -20.006 1.00 82.31 730 GLN A O 1
ATOM 5714 N N . GLN A 1 731 ? 22.177 27.069 -18.021 1.00 84.81 731 GLN A N 1
ATOM 5715 C CA . GLN A 1 731 ? 23.559 27.100 -18.506 1.00 84.81 731 GLN A CA 1
ATOM 5716 C C . GLN A 1 731 ? 23.830 25.997 -19.545 1.00 84.81 731 GLN A C 1
ATOM 5718 O O . GLN A 1 731 ? 24.368 26.286 -20.613 1.00 84.81 731 GLN A O 1
ATOM 5723 N N . LEU A 1 732 ? 23.437 24.750 -19.263 1.00 81.69 732 LEU A N 1
ATOM 5724 C CA . LEU A 1 732 ? 23.629 23.617 -20.180 1.00 81.69 732 LEU A CA 1
ATOM 5725 C C . LEU A 1 732 ? 22.841 23.779 -21.493 1.00 81.69 732 LEU A C 1
ATOM 5727 O O . LEU A 1 732 ? 23.321 23.378 -22.551 1.00 81.69 732 LEU A O 1
ATOM 5731 N N . GLU A 1 733 ? 21.655 24.394 -21.451 1.00 79.75 733 GLU A N 1
ATOM 5732 C CA . GLU A 1 733 ? 20.876 24.735 -22.649 1.00 79.75 733 GLU A CA 1
ATOM 5733 C C . GLU A 1 733 ? 21.615 25.770 -23.522 1.00 79.75 733 GLU A C 1
ATOM 5735 O O . GLU A 1 733 ? 21.594 25.659 -24.748 1.00 79.75 733 GLU A O 1
ATOM 5740 N N . GLY A 1 734 ? 22.323 26.726 -22.905 1.00 85.81 734 GLY A N 1
ATOM 5741 C CA . GLY A 1 734 ? 23.209 27.670 -23.596 1.00 85.81 734 GLY A CA 1
ATOM 5742 C C . GLY A 1 734 ? 24.434 26.992 -24.219 1.00 85.81 734 GLY A C 1
ATOM 5743 O O . GLY A 1 734 ? 24.667 27.131 -25.417 1.00 85.81 734 GLY A O 1
ATOM 5744 N N . GLU A 1 735 ? 25.163 26.177 -23.448 1.00 87.31 735 GLU A N 1
ATOM 5745 C CA . GLU A 1 735 ? 26.324 25.407 -23.937 1.00 87.31 735 GLU A CA 1
ATOM 5746 C C . GLU A 1 735 ? 25.943 24.493 -25.125 1.00 87.31 735 GLU A C 1
ATOM 5748 O O . GLU A 1 735 ? 26.682 24.369 -26.104 1.00 87.31 735 GLU A O 1
ATOM 5753 N N . LYS A 1 736 ? 24.743 23.904 -25.089 1.00 84.75 736 LYS A N 1
ATOM 5754 C CA . LYS A 1 736 ? 24.157 23.115 -26.183 1.00 84.75 736 LYS A CA 1
ATOM 5755 C C . LYS A 1 736 ? 23.851 23.952 -27.432 1.00 84.75 736 LYS A C 1
ATOM 5757 O O . LYS A 1 736 ? 24.057 23.449 -28.537 1.00 84.75 736 LYS A O 1
ATOM 5762 N N . GLN A 1 737 ? 23.368 25.188 -27.291 1.00 83.38 737 GLN A N 1
ATOM 5763 C CA . GLN A 1 737 ? 23.124 26.087 -28.429 1.00 83.38 737 GLN A CA 1
ATOM 5764 C C . GLN A 1 737 ? 24.438 26.500 -29.108 1.00 83.38 737 GLN A C 1
ATOM 5766 O O . GLN A 1 737 ? 24.540 26.393 -30.332 1.00 83.38 737 GLN A O 1
ATOM 5771 N N . ASP A 1 738 ? 25.466 26.851 -28.331 1.00 86.69 738 ASP A N 1
ATOM 5772 C CA . ASP A 1 738 ? 26.804 27.165 -28.852 1.00 86.69 738 ASP A CA 1
ATOM 5773 C C . ASP A 1 738 ? 27.411 25.969 -29.609 1.00 86.69 738 ASP A C 1
ATOM 5775 O O . ASP A 1 738 ? 27.909 26.116 -30.728 1.00 86.69 738 ASP A O 1
ATOM 5779 N N . LEU A 1 739 ? 27.311 24.754 -29.054 1.00 83.94 739 LEU A N 1
ATOM 5780 C CA . LEU A 1 739 ? 27.768 23.529 -29.724 1.00 83.94 739 LEU A CA 1
ATOM 5781 C C . LEU A 1 739 ? 26.984 23.230 -31.013 1.00 83.94 739 LEU A C 1
ATOM 5783 O O . LEU A 1 739 ? 27.571 22.781 -32.000 1.00 83.94 739 LEU A O 1
ATOM 5787 N N . GLN A 1 740 ? 25.674 23.494 -31.043 1.00 81.62 740 GLN A N 1
ATOM 5788 C CA . GLN A 1 740 ? 24.866 23.366 -32.261 1.00 81.62 740 GLN A CA 1
ATOM 5789 C C . GLN A 1 740 ? 25.288 24.375 -33.337 1.00 81.62 740 GLN A C 1
ATOM 5791 O O . GLN A 1 740 ? 25.381 24.000 -34.511 1.00 81.62 740 GLN A O 1
ATOM 5796 N N . GLN A 1 741 ? 25.606 25.616 -32.954 1.00 88.12 741 GLN A N 1
ATOM 5797 C CA . GLN A 1 741 ? 26.145 26.612 -33.879 1.00 88.12 741 GLN A CA 1
ATOM 5798 C C . GLN A 1 741 ? 27.504 26.164 -34.437 1.00 88.12 741 GLN A C 1
ATOM 5800 O O . GLN A 1 741 ? 27.645 26.070 -35.659 1.00 88.12 741 GLN A O 1
ATOM 5805 N N . GLN A 1 742 ? 28.459 25.788 -33.580 1.00 86.62 742 GLN A N 1
ATOM 5806 C CA . GLN A 1 742 ? 29.782 25.300 -34.002 1.00 86.62 742 GLN A CA 1
ATOM 5807 C C . GLN A 1 742 ? 29.689 24.097 -34.953 1.00 86.62 742 GLN A C 1
ATOM 5809 O O . GLN A 1 742 ? 30.434 24.007 -35.933 1.00 86.62 742 GLN A O 1
ATOM 5814 N N . LEU A 1 743 ? 28.748 23.179 -34.710 1.00 84.06 743 LEU A N 1
ATOM 5815 C CA . LEU A 1 743 ? 28.517 22.027 -35.581 1.00 84.06 743 LEU A CA 1
ATOM 5816 C C . LEU A 1 743 ? 27.947 22.446 -36.947 1.00 84.06 743 LEU A C 1
ATOM 5818 O O . LEU A 1 743 ? 28.329 21.872 -37.967 1.00 84.06 743 LEU A O 1
ATOM 5822 N N . SER A 1 744 ? 27.082 23.464 -36.996 1.00 82.94 744 SER A N 1
ATOM 5823 C CA . SER A 1 744 ? 26.565 24.020 -38.256 1.00 82.94 744 SER A CA 1
ATOM 5824 C C . SER A 1 744 ? 27.647 24.739 -39.078 1.00 82.94 744 SER A C 1
ATOM 5826 O O . SER A 1 744 ? 27.722 24.558 -40.297 1.00 82.94 744 SER A O 1
ATOM 5828 N N . GLU A 1 745 ? 28.547 25.470 -38.415 1.00 86.12 745 GLU A N 1
ATOM 5829 C CA . GLU A 1 745 ? 29.698 26.132 -39.036 1.00 86.12 745 GLU A CA 1
ATOM 5830 C C . GLU A 1 745 ? 30.685 25.094 -39.588 1.00 86.12 745 GLU A C 1
ATOM 5832 O O . GLU A 1 745 ? 31.031 25.135 -40.770 1.00 86.12 745 GLU A O 1
ATOM 5837 N N . THR A 1 746 ? 31.038 24.085 -38.783 1.00 83.75 746 THR A N 1
ATOM 5838 C CA . THR A 1 746 ? 31.904 22.963 -39.194 1.00 83.75 746 THR A CA 1
ATOM 5839 C C . THR A 1 746 ? 31.308 22.195 -40.379 1.00 83.75 746 THR A C 1
ATOM 5841 O O . THR A 1 746 ? 32.014 21.855 -41.327 1.00 83.75 746 THR A O 1
ATOM 5844 N N . ARG A 1 747 ? 29.989 21.957 -40.384 1.00 87.56 747 ARG A N 1
ATOM 5845 C CA . ARG A 1 747 ? 29.298 21.295 -41.503 1.00 87.56 747 ARG A CA 1
ATOM 5846 C C . ARG A 1 747 ? 29.333 22.127 -42.786 1.00 87.56 747 ARG A C 1
ATOM 5848 O O . ARG A 1 747 ? 29.449 21.562 -43.869 1.00 87.56 747 ARG A O 1
ATOM 5855 N N . THR A 1 748 ? 29.261 23.451 -42.668 1.00 86.31 748 THR A N 1
ATOM 5856 C CA . THR A 1 748 ? 29.379 24.374 -43.808 1.00 86.31 748 THR A CA 1
ATOM 5857 C C . THR A 1 748 ? 30.803 24.373 -44.372 1.00 86.31 748 THR A C 1
ATOM 5859 O O . THR A 1 748 ? 30.981 24.323 -45.587 1.00 86.31 748 THR A O 1
ATOM 5862 N N . GLN A 1 749 ? 31.821 24.339 -43.505 1.00 85.44 749 GLN A N 1
ATOM 5863 C CA . GLN A 1 749 ? 33.222 24.185 -43.914 1.00 85.44 749 GLN A CA 1
ATOM 5864 C C . GLN A 1 749 ? 33.466 22.844 -44.624 1.00 85.44 749 GLN A C 1
ATOM 5866 O O . GLN A 1 749 ? 34.106 22.820 -45.673 1.00 85.44 749 GLN A O 1
ATOM 5871 N N . LEU A 1 750 ? 32.907 21.743 -44.103 1.00 85.06 750 LEU A N 1
ATOM 5872 C CA . LEU A 1 750 ? 33.029 20.416 -44.713 1.00 85.06 750 LEU A CA 1
ATOM 5873 C C . LEU A 1 750 ? 32.444 20.377 -46.133 1.00 85.06 750 LEU A C 1
ATOM 5875 O O . LEU A 1 750 ? 33.102 19.865 -47.033 1.00 85.06 750 LEU A O 1
ATOM 5879 N N . LEU A 1 751 ? 31.267 20.975 -46.354 1.00 85.38 751 LEU A N 1
ATOM 5880 C CA . LEU A 1 751 ? 30.671 21.086 -47.693 1.00 85.38 751 LEU A CA 1
ATOM 5881 C C . LEU A 1 751 ? 31.593 21.835 -48.672 1.00 85.38 751 LEU A C 1
ATOM 5883 O O . LEU A 1 751 ? 31.781 21.380 -49.797 1.00 85.38 751 LEU A O 1
ATOM 5887 N N . GLY A 1 752 ? 32.238 22.923 -48.235 1.00 84.25 752 GLY A N 1
ATOM 5888 C CA . GLY A 1 752 ? 33.226 23.637 -49.055 1.00 84.25 752 GLY A CA 1
ATOM 5889 C C . GLY A 1 752 ? 34.463 22.793 -49.398 1.00 84.25 752 GLY A C 1
ATOM 5890 O O . GLY A 1 752 ? 34.973 22.861 -50.517 1.00 84.25 752 GLY A O 1
ATOM 5891 N N . VAL A 1 753 ? 34.926 21.945 -48.472 1.00 82.31 753 VAL A N 1
ATOM 5892 C CA . VAL A 1 753 ? 36.019 20.987 -48.729 1.00 82.31 753 VAL A CA 1
ATOM 5893 C C . VAL A 1 753 ? 35.578 19.881 -49.696 1.00 82.31 753 VAL A C 1
ATOM 5895 O O . VAL A 1 753 ? 36.355 19.485 -50.566 1.00 82.31 753 VAL A O 1
ATOM 5898 N N . GLU A 1 754 ? 34.335 19.403 -49.606 1.00 80.00 754 GLU A N 1
ATOM 5899 C CA . GLU A 1 754 ? 33.780 18.418 -50.542 1.00 80.00 754 GLU A CA 1
ATOM 5900 C C . GLU A 1 754 ? 33.613 18.983 -51.961 1.00 80.00 754 GLU A C 1
ATOM 5902 O O . GLU A 1 754 ? 33.976 18.303 -52.927 1.00 80.00 754 GLU A O 1
ATOM 5907 N N . GLU A 1 755 ? 33.151 20.231 -52.099 1.00 84.62 755 GLU A N 1
ATOM 5908 C CA . GLU A 1 755 ? 33.111 20.947 -53.380 1.00 84.62 755 GLU A CA 1
ATOM 5909 C C . GLU A 1 755 ? 34.520 21.098 -53.971 1.00 84.62 755 GLU A C 1
ATOM 5911 O O . GLU A 1 755 ? 34.750 20.701 -55.118 1.00 84.62 755 GLU A O 1
ATOM 5916 N N . MET A 1 756 ? 35.493 21.563 -53.178 1.00 85.25 756 MET A N 1
ATOM 5917 C CA . MET A 1 756 ? 36.891 21.696 -53.608 1.00 85.25 756 MET A CA 1
ATOM 5918 C C . MET A 1 756 ? 37.499 20.348 -54.031 1.00 85.25 756 MET A C 1
ATOM 5920 O O . MET A 1 756 ? 38.167 20.268 -55.063 1.00 85.25 756 MET A O 1
ATOM 5924 N N . ARG A 1 757 ? 37.208 19.258 -53.305 1.00 84.88 757 ARG A N 1
ATOM 5925 C CA . ARG A 1 757 ? 37.609 17.894 -53.692 1.00 84.88 757 ARG A CA 1
ATOM 5926 C C . ARG A 1 757 ? 36.993 17.482 -55.031 1.00 84.88 757 ARG A C 1
ATOM 5928 O O . ARG A 1 757 ? 37.689 16.885 -55.849 1.00 84.88 757 ARG A O 1
ATOM 5935 N N . SER A 1 758 ? 35.717 17.792 -55.273 1.00 83.94 758 SER A N 1
ATOM 5936 C CA . SER A 1 758 ? 35.045 17.471 -56.544 1.00 83.94 758 SER A CA 1
ATOM 5937 C C . SER A 1 758 ? 35.643 18.240 -57.732 1.00 83.94 758 SER A C 1
ATOM 5939 O O . SER A 1 758 ? 35.810 17.683 -58.822 1.00 83.94 758 SER A O 1
ATOM 5941 N N . HIS A 1 759 ? 36.054 19.491 -57.503 1.00 86.81 759 HIS A N 1
ATOM 5942 C CA . HIS A 1 759 ? 36.732 20.314 -58.497 1.00 86.81 759 HIS A CA 1
ATOM 5943 C C . HIS A 1 759 ? 38.109 19.732 -58.846 1.00 86.81 759 HIS A C 1
ATOM 5945 O O . HIS A 1 759 ? 38.356 19.411 -60.007 1.00 86.81 759 HIS A O 1
ATOM 5951 N N . LEU A 1 760 ? 38.940 19.450 -57.835 1.00 84.00 760 LEU A N 1
ATOM 5952 C CA . LEU A 1 760 ? 40.259 18.826 -58.010 1.00 84.00 760 LEU A CA 1
ATOM 5953 C C . LEU A 1 760 ? 40.180 17.437 -58.669 1.00 84.00 760 LEU A C 1
ATOM 5955 O O . LEU A 1 760 ? 41.029 17.093 -59.488 1.00 84.00 760 LEU A O 1
ATOM 5959 N N . GLN A 1 761 ? 39.151 16.634 -58.372 1.00 82.12 761 GLN A N 1
ATOM 5960 C CA . GLN A 1 761 ? 38.914 15.361 -59.070 1.00 82.12 761 GLN A CA 1
ATOM 5961 C C . GLN A 1 761 ? 38.605 15.559 -60.561 1.00 82.12 761 GLN A C 1
ATOM 5963 O O . GLN A 1 761 ? 39.041 14.752 -61.385 1.00 82.12 761 GLN A O 1
ATOM 5968 N N . THR A 1 762 ? 37.889 16.630 -60.910 1.00 86.75 762 THR A N 1
ATOM 5969 C CA . THR A 1 762 ? 37.559 16.978 -62.299 1.00 86.75 762 THR A CA 1
ATOM 5970 C C . THR A 1 762 ? 38.803 17.448 -63.057 1.00 86.75 762 THR A C 1
ATOM 5972 O O . THR A 1 762 ? 39.077 16.943 -64.146 1.00 86.75 762 THR A O 1
ATOM 5975 N N . GLU A 1 763 ? 39.611 18.329 -62.461 1.00 86.50 763 GLU A N 1
ATOM 5976 C CA . GLU A 1 763 ? 40.895 18.762 -63.034 1.00 86.50 763 GLU A CA 1
ATOM 5977 C C . GLU A 1 763 ? 41.862 17.582 -63.213 1.00 86.50 763 GLU A C 1
ATOM 5979 O O . GLU A 1 763 ? 42.452 17.405 -64.278 1.00 86.50 763 GLU A O 1
ATOM 5984 N N . LEU A 1 764 ? 41.972 16.702 -62.214 1.00 84.44 764 LEU A N 1
ATOM 5985 C CA . LEU A 1 764 ? 42.829 15.516 -62.276 1.00 84.44 764 LEU A CA 1
ATOM 5986 C C . LEU A 1 764 ? 42.368 14.519 -63.355 1.00 84.44 764 LEU A C 1
ATOM 5988 O O . LEU A 1 764 ? 43.204 13.858 -63.977 1.00 84.44 764 LEU A O 1
ATOM 5992 N N . ALA A 1 765 ? 41.061 14.419 -63.619 1.00 83.12 765 ALA A N 1
ATOM 5993 C CA . ALA A 1 765 ? 40.529 13.649 -64.742 1.00 83.12 765 ALA A CA 1
ATOM 5994 C C . ALA A 1 765 ? 40.871 14.291 -66.101 1.00 83.12 765 ALA A C 1
ATOM 5996 O O . ALA A 1 765 ? 41.257 13.576 -67.028 1.00 83.12 765 ALA A O 1
ATOM 5997 N N . GLN A 1 766 ? 40.805 15.623 -66.211 1.00 85.88 766 GLN A N 1
ATOM 5998 C CA . GLN A 1 766 ? 41.216 16.344 -67.418 1.00 85.88 766 GLN A CA 1
ATOM 5999 C C . GLN A 1 766 ? 42.720 16.173 -67.696 1.00 85.88 766 GLN A C 1
ATOM 6001 O O . GLN A 1 766 ? 43.090 15.773 -68.799 1.00 85.88 766 GLN A O 1
ATOM 6006 N N . ILE A 1 767 ? 43.577 16.370 -66.689 1.00 84.81 767 ILE A N 1
ATOM 6007 C CA . ILE A 1 767 ? 45.037 16.197 -66.799 1.00 84.81 767 ILE A CA 1
ATOM 6008 C C . ILE A 1 767 ? 45.395 14.759 -67.210 1.00 84.81 767 ILE A C 1
ATOM 6010 O O . ILE A 1 767 ? 46.302 14.551 -68.017 1.00 84.81 767 ILE A O 1
ATOM 6014 N N . LYS A 1 768 ? 44.671 13.745 -66.711 1.00 84.62 768 LYS A N 1
ATOM 6015 C CA . LYS A 1 768 ? 44.837 12.352 -67.168 1.00 84.62 768 LYS A CA 1
ATOM 6016 C C . LYS A 1 768 ? 44.507 12.189 -68.652 1.00 84.62 768 LYS A C 1
ATOM 6018 O O . LYS A 1 768 ? 45.325 11.631 -69.378 1.00 84.62 768 LYS A O 1
ATOM 6023 N N . ALA A 1 769 ? 43.371 12.712 -69.111 1.00 83.94 769 ALA A N 1
ATOM 6024 C CA . ALA A 1 769 ? 42.974 12.634 -70.517 1.00 83.94 769 ALA A CA 1
ATOM 6025 C C . ALA A 1 769 ? 43.937 13.399 -71.451 1.00 83.94 769 ALA A C 1
ATOM 6027 O O . ALA A 1 769 ? 44.186 12.974 -72.580 1.00 83.94 769 ALA A O 1
ATOM 6028 N N . GLU A 1 770 ? 44.509 14.514 -70.995 1.00 84.19 770 GLU A N 1
ATOM 6029 C CA . GLU A 1 770 ? 45.546 15.254 -71.726 1.00 84.19 770 GLU A CA 1
ATOM 6030 C C . GLU A 1 770 ? 46.870 14.476 -71.788 1.00 84.19 770 GLU A C 1
ATOM 6032 O O . GLU A 1 770 ? 47.481 14.395 -72.854 1.00 84.19 770 GLU A O 1
ATOM 6037 N N . ASN A 1 771 ? 47.271 13.817 -70.697 1.00 84.19 771 ASN A N 1
ATOM 6038 C CA . ASN A 1 771 ? 48.448 12.946 -70.658 1.00 84.19 771 ASN A CA 1
ATOM 6039 C C . ASN A 1 771 ? 48.284 11.712 -71.569 1.00 84.19 771 ASN A C 1
ATOM 6041 O O . ASN A 1 771 ? 49.196 11.381 -72.321 1.00 84.19 771 ASN A O 1
ATOM 6045 N N . GLU A 1 772 ? 47.112 11.071 -71.585 1.00 84.94 772 GLU A N 1
ATOM 6046 C CA . GLU A 1 772 ? 46.803 9.970 -72.514 1.00 84.94 772 GLU A CA 1
ATOM 6047 C C . GLU A 1 772 ? 46.895 10.416 -73.985 1.00 84.94 772 GLU A C 1
ATOM 6049 O O . GLU A 1 772 ? 47.509 9.729 -74.804 1.00 84.94 772 GLU A O 1
ATOM 6054 N N . ARG A 1 773 ? 46.376 11.606 -74.324 1.00 86.94 773 ARG A N 1
ATOM 6055 C CA . ARG A 1 773 ? 46.537 12.195 -75.669 1.00 86.94 773 ARG A CA 1
ATOM 6056 C C . ARG A 1 773 ? 48.002 12.469 -76.008 1.00 86.94 773 ARG A C 1
ATOM 6058 O O . ARG A 1 773 ? 48.425 12.154 -77.117 1.00 86.94 773 ARG A O 1
ATOM 6065 N N . ALA A 1 774 ? 48.775 13.019 -75.072 1.00 79.25 774 ALA A N 1
ATOM 6066 C CA . ALA A 1 774 ? 50.199 13.286 -75.267 1.00 79.25 774 ALA A CA 1
ATOM 6067 C C . ALA A 1 774 ? 51.008 11.987 -75.453 1.00 79.25 774 ALA A C 1
ATOM 6069 O O . ALA A 1 774 ? 51.896 11.929 -76.303 1.00 79.25 774 ALA A O 1
ATOM 6070 N N . GLN A 1 775 ? 50.674 10.919 -74.721 1.00 82.62 775 GLN A N 1
ATOM 6071 C CA . GLN A 1 775 ? 51.276 9.593 -74.897 1.00 82.62 775 GLN A CA 1
ATOM 6072 C C . GLN A 1 775 ? 50.942 8.989 -76.266 1.00 82.62 775 GLN A C 1
ATOM 6074 O O . GLN A 1 775 ? 51.843 8.474 -76.929 1.00 82.62 775 GLN A O 1
ATOM 6079 N N . GLN A 1 776 ? 49.691 9.109 -76.728 1.00 84.50 776 GLN A N 1
ATOM 6080 C CA . GLN A 1 776 ? 49.307 8.668 -78.072 1.00 84.50 776 GLN A CA 1
ATOM 6081 C C . GLN A 1 776 ? 50.067 9.448 -79.155 1.00 84.50 776 GLN A C 1
ATOM 6083 O O . GLN A 1 776 ? 50.664 8.837 -80.037 1.00 84.50 776 GLN A O 1
ATOM 6088 N N . GLN A 1 777 ? 50.137 10.780 -79.045 1.00 84.75 777 GLN A N 1
ATOM 6089 C CA . GLN A 1 777 ? 50.928 11.615 -79.956 1.00 84.75 777 GLN A CA 1
ATOM 6090 C C . GLN A 1 777 ? 52.410 11.219 -79.964 1.00 84.75 777 GLN A C 1
ATOM 6092 O O . GLN A 1 777 ? 53.024 11.174 -81.029 1.00 84.75 777 GLN A O 1
ATOM 6097 N N . ARG A 1 778 ? 52.987 10.884 -78.801 1.00 83.56 778 ARG A N 1
ATOM 6098 C CA . ARG A 1 778 ? 54.371 10.402 -78.714 1.00 83.56 778 ARG A CA 1
ATOM 6099 C C . ARG A 1 778 ? 54.551 9.064 -79.434 1.00 83.56 778 ARG A C 1
ATOM 6101 O O . ARG A 1 778 ? 55.511 8.920 -80.178 1.00 83.56 778 ARG A O 1
ATOM 6108 N N . SER A 1 779 ? 53.618 8.124 -79.274 1.00 83.25 779 SER A N 1
ATOM 6109 C CA . SER A 1 779 ? 53.631 6.829 -79.973 1.00 83.25 779 SER A CA 1
ATOM 6110 C C . SER A 1 779 ? 53.494 6.980 -81.496 1.00 83.25 779 SER A C 1
ATOM 6112 O O . SER A 1 779 ? 54.213 6.329 -82.263 1.00 83.25 779 SER A O 1
ATOM 6114 N N . ASP A 1 780 ? 52.631 7.892 -81.949 1.00 84.94 780 ASP A N 1
ATOM 6115 C CA . ASP A 1 780 ? 52.465 8.208 -83.369 1.00 84.94 780 ASP A CA 1
ATOM 6116 C C . ASP A 1 780 ? 53.747 8.839 -83.951 1.00 84.94 780 ASP A C 1
ATOM 6118 O O . ASP A 1 780 ? 54.172 8.472 -85.050 1.00 84.94 780 ASP A O 1
ATOM 6122 N N . LEU A 1 781 ? 54.409 9.733 -83.203 1.00 84.19 781 LEU A N 1
ATOM 6123 C CA . LEU A 1 781 ? 55.694 10.339 -83.576 1.00 84.19 781 LEU A CA 1
ATOM 6124 C C . LEU A 1 781 ? 56.852 9.329 -83.566 1.00 84.19 781 LEU A C 1
ATOM 6126 O O . LEU A 1 781 ? 57.630 9.309 -84.516 1.00 84.19 781 LEU A O 1
ATOM 6130 N N . GLU A 1 782 ? 56.946 8.448 -82.566 1.00 83.62 782 GLU A N 1
ATOM 6131 C CA . GLU A 1 782 ? 57.907 7.330 -82.537 1.00 83.62 782 GLU A CA 1
ATOM 6132 C C . GLU A 1 782 ? 57.727 6.424 -83.772 1.00 83.62 782 GLU A C 1
ATOM 6134 O O . GLU A 1 782 ? 58.699 6.030 -84.422 1.00 83.62 782 GLU A O 1
ATOM 6139 N N . THR A 1 783 ? 56.476 6.170 -84.173 1.00 83.25 783 THR A N 1
ATOM 6140 C CA . THR A 1 783 ? 56.142 5.402 -85.383 1.00 83.25 783 THR A CA 1
ATOM 6141 C C . THR A 1 783 ? 56.531 6.139 -86.673 1.00 83.25 783 THR A C 1
ATOM 6143 O O . THR A 1 783 ? 56.972 5.508 -87.638 1.00 83.25 783 THR A O 1
ATOM 6146 N N . GLN A 1 784 ? 56.386 7.467 -86.725 1.00 82.69 784 GLN A N 1
ATOM 6147 C CA . GLN A 1 784 ? 56.861 8.279 -87.853 1.00 82.69 784 GLN A CA 1
ATOM 6148 C C . GLN A 1 784 ? 58.393 8.303 -87.925 1.00 82.69 784 GLN A C 1
ATOM 6150 O O . GLN A 1 784 ? 58.948 8.096 -89.002 1.00 82.69 784 GLN A O 1
ATOM 6155 N N . LEU A 1 785 ? 59.077 8.459 -86.788 1.00 82.19 785 LEU A N 1
ATOM 6156 C CA . LEU A 1 785 ? 60.536 8.426 -86.692 1.00 82.19 785 LEU A CA 1
ATOM 6157 C C . LEU A 1 785 ? 61.095 7.083 -87.187 1.00 82.19 785 LEU A C 1
ATOM 6159 O O . LEU A 1 785 ? 62.025 7.060 -87.992 1.00 82.19 785 LEU A O 1
ATOM 6163 N N . ALA A 1 786 ? 60.480 5.963 -86.791 1.00 79.56 786 ALA A N 1
ATOM 6164 C CA . ALA A 1 786 ? 60.853 4.632 -87.269 1.00 79.56 786 ALA A CA 1
ATOM 6165 C C . ALA A 1 786 ? 60.709 4.486 -88.799 1.00 79.56 786 ALA A C 1
ATOM 6167 O O . ALA A 1 786 ? 61.577 3.898 -89.446 1.00 79.56 786 ALA A O 1
ATOM 6168 N N . LYS A 1 787 ? 59.655 5.061 -89.400 1.00 82.25 787 LYS A N 1
ATOM 6169 C CA . LYS A 1 787 ? 59.482 5.096 -90.866 1.00 82.25 787 LYS A CA 1
ATOM 6170 C C . LYS A 1 787 ? 60.549 5.956 -91.547 1.00 82.25 787 LYS A C 1
ATOM 6172 O O . LYS A 1 787 ? 61.106 5.526 -92.555 1.00 82.25 787 LYS A O 1
ATOM 6177 N N . SER A 1 788 ? 60.868 7.124 -90.990 1.00 77.25 788 SER A N 1
ATOM 6178 C CA . SER A 1 788 ? 61.927 7.998 -91.507 1.00 77.25 788 SER A CA 1
ATOM 6179 C C . SER A 1 788 ? 63.307 7.342 -91.422 1.00 77.25 788 SER A C 1
ATOM 6181 O O . SER A 1 788 ? 64.056 7.394 -92.393 1.00 77.25 788 SER A O 1
ATOM 6183 N N . HIS A 1 789 ? 63.629 6.641 -90.330 1.00 81.50 789 HIS A N 1
ATOM 6184 C CA . HIS A 1 789 ? 64.870 5.866 -90.225 1.00 81.50 789 HIS A CA 1
ATOM 6185 C C . HIS A 1 789 ? 64.921 4.679 -91.195 1.00 81.50 789 HIS A C 1
ATOM 6187 O O . HIS A 1 789 ? 65.978 4.408 -91.762 1.00 81.50 789 HIS A O 1
ATOM 6193 N N . ALA A 1 790 ? 63.800 3.993 -91.445 1.00 77.31 790 ALA A N 1
ATOM 6194 C CA . ALA A 1 790 ? 63.742 2.946 -92.466 1.00 77.31 790 ALA A CA 1
ATOM 6195 C C . ALA A 1 790 ? 64.005 3.515 -93.874 1.00 77.31 790 ALA A C 1
ATOM 6197 O O . ALA A 1 790 ? 64.826 2.970 -94.611 1.00 77.31 790 ALA A O 1
ATOM 6198 N N . ALA A 1 791 ? 63.387 4.652 -94.218 1.00 78.31 791 ALA A N 1
ATOM 6199 C CA . ALA A 1 791 ? 63.634 5.354 -95.479 1.00 78.31 791 ALA A CA 1
ATOM 6200 C C . ALA A 1 791 ? 65.086 5.857 -95.593 1.00 78.31 791 ALA A C 1
ATOM 6202 O O . ALA A 1 791 ? 65.713 5.697 -96.638 1.00 78.31 791 ALA A O 1
ATOM 6203 N N . GLN A 1 792 ? 65.657 6.391 -94.509 1.00 79.88 792 GLN A N 1
ATOM 6204 C CA . GLN A 1 792 ? 67.064 6.791 -94.438 1.00 79.88 792 GLN A CA 1
ATOM 6205 C C . GLN A 1 792 ? 68.001 5.594 -94.653 1.00 79.88 792 GLN A C 1
ATOM 6207 O O . GLN A 1 792 ? 68.954 5.699 -95.418 1.00 79.88 792 GLN A O 1
ATOM 6212 N N . SER A 1 793 ? 67.722 4.443 -94.032 1.00 76.75 793 SER A N 1
ATOM 6213 C CA . SER A 1 793 ? 68.509 3.220 -94.226 1.00 76.75 793 SER A CA 1
ATOM 6214 C C . SER A 1 793 ? 68.407 2.677 -95.653 1.00 76.75 793 SER A C 1
ATOM 6216 O O . SER A 1 793 ? 69.375 2.098 -96.142 1.00 76.75 793 SER A O 1
ATOM 6218 N N . GLN A 1 794 ? 67.263 2.853 -96.319 1.00 79.19 794 GLN A N 1
ATOM 6219 C CA . GLN A 1 794 ? 67.090 2.483 -97.722 1.00 79.19 794 GLN A CA 1
ATOM 6220 C C . GLN A 1 794 ? 67.902 3.413 -98.637 1.00 79.19 794 GLN A C 1
ATOM 6222 O O . GLN A 1 794 ? 68.721 2.926 -99.410 1.00 79.19 794 GLN A O 1
ATOM 6227 N N . LEU A 1 795 ? 67.787 4.735 -98.458 1.00 79.62 795 LEU A N 1
ATOM 6228 C CA . LEU A 1 795 ? 68.592 5.730 -99.181 1.00 79.62 795 LEU A CA 1
ATOM 6229 C C . LEU A 1 795 ? 70.103 5.552 -98.952 1.00 79.62 795 LEU A C 1
ATOM 6231 O O . LEU A 1 795 ? 70.892 5.747 -99.870 1.00 79.62 795 LEU A O 1
ATOM 6235 N N . GLN A 1 796 ? 70.521 5.144 -97.749 1.00 76.56 796 GLN A N 1
ATOM 6236 C CA . GLN A 1 796 ? 71.912 4.791 -97.446 1.00 76.56 796 GLN A CA 1
ATOM 6237 C C . GLN A 1 796 ? 72.368 3.549 -98.239 1.00 76.56 796 GLN A C 1
ATOM 6239 O O . GLN A 1 796 ? 73.512 3.489 -98.687 1.00 76.56 796 GLN A O 1
ATOM 6244 N N . GLY A 1 797 ? 71.480 2.567 -98.429 1.00 78.94 797 GLY A N 1
ATOM 6245 C CA . GLY A 1 797 ? 71.714 1.403 -99.288 1.00 78.94 797 GLY A CA 1
ATOM 6246 C C . GLY A 1 797 ? 71.871 1.796 -100.758 1.00 78.94 797 GLY A C 1
ATOM 6247 O O . GLY A 1 797 ? 72.879 1.450 -101.374 1.00 78.94 797 GLY A O 1
ATOM 6248 N N . ASP A 1 798 ? 70.940 2.596 -101.278 1.00 80.31 798 ASP A N 1
ATOM 6249 C CA . ASP A 1 798 ? 70.973 3.120 -102.650 1.00 80.31 798 ASP A CA 1
ATOM 6250 C C . ASP A 1 798 ? 72.237 3.977 -102.898 1.00 80.31 798 ASP A C 1
ATOM 6252 O O . ASP A 1 798 ? 72.864 3.906 -103.961 1.00 80.31 798 ASP A O 1
ATOM 6256 N N . LEU A 1 799 ? 72.672 4.753 -101.895 1.00 79.06 799 LEU A N 1
ATOM 6257 C CA . LEU A 1 799 ? 73.913 5.532 -101.935 1.00 79.06 799 LEU A CA 1
ATOM 6258 C C . LEU A 1 799 ? 75.159 4.634 -101.984 1.00 79.06 799 LEU A C 1
ATOM 6260 O O . LEU A 1 799 ? 76.077 4.900 -102.757 1.00 79.06 799 LEU A O 1
ATOM 6264 N N . ASN A 1 800 ? 75.198 3.552 -101.203 1.00 78.69 800 ASN A N 1
ATOM 6265 C CA . ASN A 1 800 ? 76.304 2.594 -101.252 1.00 78.69 800 ASN A CA 1
ATOM 6266 C C . ASN A 1 800 ? 76.351 1.862 -102.609 1.00 78.69 800 ASN A C 1
ATOM 6268 O O . ASN A 1 800 ? 77.425 1.716 -103.191 1.00 78.69 800 ASN A O 1
ATOM 6272 N N . GLU A 1 801 ? 75.201 1.458 -103.161 1.00 79.19 801 GLU A N 1
ATOM 6273 C CA . GLU A 1 801 ? 75.137 0.798 -104.473 1.00 79.19 801 GLU A CA 1
ATOM 6274 C C . GLU A 1 801 ? 75.562 1.744 -105.612 1.00 79.19 801 GLU A C 1
ATOM 6276 O O . GLU A 1 801 ? 76.264 1.344 -106.546 1.00 79.19 801 GLU A O 1
ATOM 6281 N N . THR A 1 802 ? 75.184 3.024 -105.535 1.00 74.75 802 THR A N 1
ATOM 6282 C CA . THR A 1 802 ? 75.639 4.047 -106.492 1.00 74.75 802 THR A CA 1
ATOM 6283 C C . THR A 1 802 ? 77.121 4.393 -106.325 1.00 74.75 802 THR A C 1
ATOM 6285 O O . THR A 1 802 ? 77.800 4.577 -107.336 1.00 74.75 802 THR A O 1
ATOM 6288 N N . GLN A 1 803 ? 77.669 4.383 -105.105 1.00 75.38 803 GLN A N 1
ATOM 6289 C CA . GLN A 1 803 ? 79.115 4.496 -104.873 1.00 75.38 803 GLN A CA 1
ATOM 6290 C C . GLN A 1 803 ? 79.897 3.305 -105.444 1.00 75.38 803 GLN A C 1
ATOM 6292 O O . GLN A 1 803 ? 80.922 3.522 -106.091 1.00 75.38 803 GLN A O 1
ATOM 6297 N N . GLU A 1 804 ? 79.418 2.067 -105.290 1.00 77.56 804 GLU A N 1
ATOM 6298 C CA . GLU A 1 804 ? 80.036 0.903 -105.941 1.00 77.56 804 GLU A CA 1
ATOM 6299 C C . GLU A 1 804 ? 80.000 1.014 -107.471 1.00 77.56 804 GLU A C 1
ATOM 6301 O O . GLU A 1 804 ? 81.009 0.768 -108.135 1.00 77.56 804 GLU A O 1
ATOM 6306 N N . LYS A 1 805 ? 78.860 1.421 -108.047 1.00 77.75 805 LYS A N 1
ATOM 6307 C CA . LYS A 1 805 ? 78.736 1.673 -109.493 1.00 77.75 805 LYS A CA 1
ATOM 6308 C C . LYS A 1 805 ? 79.724 2.746 -109.962 1.00 77.75 805 LYS A C 1
ATOM 6310 O O . LYS A 1 805 ? 80.376 2.556 -110.987 1.00 77.75 805 LYS A O 1
ATOM 6315 N N . LEU A 1 806 ? 79.891 3.827 -109.198 1.00 76.50 806 LEU A N 1
ATOM 6316 C CA . LEU A 1 806 ? 80.853 4.890 -109.497 1.00 76.50 806 LEU A CA 1
ATOM 6317 C C . LEU A 1 806 ? 82.309 4.401 -109.405 1.00 76.50 806 LEU A C 1
ATOM 6319 O O . LEU A 1 806 ? 83.115 4.738 -110.268 1.00 76.50 806 LEU A O 1
ATOM 6323 N N . GLN A 1 807 ? 82.652 3.575 -108.409 1.00 74.44 807 GLN A N 1
ATOM 6324 C CA . GLN A 1 807 ? 83.989 2.979 -108.299 1.00 74.44 807 GLN A CA 1
ATOM 6325 C C . GLN A 1 807 ? 84.311 2.046 -109.473 1.00 74.44 807 GLN A C 1
ATOM 6327 O O . GLN A 1 807 ? 85.430 2.092 -109.984 1.00 74.44 807 GLN A O 1
ATOM 6332 N N . ARG A 1 808 ? 83.340 1.247 -109.941 1.00 73.81 808 ARG A N 1
ATOM 6333 C CA . ARG A 1 808 ? 83.503 0.413 -111.146 1.00 73.81 808 ARG A CA 1
ATOM 6334 C C . ARG A 1 808 ? 83.740 1.283 -112.384 1.00 73.81 808 ARG A C 1
ATOM 6336 O O . ARG A 1 808 ? 84.750 1.101 -113.051 1.00 73.81 808 ARG A O 1
ATOM 6343 N N . LEU A 1 809 ? 82.918 2.314 -112.602 1.00 77.50 809 LEU A N 1
ATOM 6344 C CA . LEU A 1 809 ? 83.095 3.251 -113.721 1.00 77.50 809 LEU A CA 1
ATOM 6345 C C . LEU A 1 809 ? 84.441 4.001 -113.684 1.00 77.50 809 LEU A C 1
ATOM 6347 O O . LEU A 1 809 ? 85.052 4.202 -114.730 1.00 77.50 809 LEU A O 1
ATOM 6351 N N . LEU A 1 810 ? 84.940 4.381 -112.502 1.00 74.56 810 LEU A N 1
ATOM 6352 C CA . LEU A 1 810 ? 86.277 4.975 -112.345 1.00 74.56 810 LEU A CA 1
ATOM 6353 C C . LEU A 1 810 ? 87.403 3.977 -112.665 1.00 74.56 810 LEU A C 1
ATOM 6355 O O . LEU A 1 810 ? 88.419 4.359 -113.250 1.00 74.56 810 LEU A O 1
ATOM 6359 N N . HIS A 1 811 ? 87.227 2.701 -112.314 1.00 76.75 811 HIS A N 1
ATOM 6360 C CA . HIS A 1 811 ? 88.162 1.637 -112.677 1.00 76.75 811 HIS A CA 1
ATOM 6361 C C . HIS A 1 811 ? 88.182 1.409 -114.198 1.00 76.75 811 HIS A C 1
ATOM 6363 O O . HIS A 1 811 ? 89.255 1.408 -114.806 1.00 76.75 811 HIS A O 1
ATOM 6369 N N . ASP A 1 812 ? 87.007 1.334 -114.826 1.00 75.56 812 ASP A N 1
ATOM 6370 C CA . ASP A 1 812 ? 86.845 1.184 -116.277 1.00 75.56 812 ASP A CA 1
ATOM 6371 C C . ASP A 1 812 ? 87.394 2.402 -117.044 1.00 75.56 812 ASP A C 1
ATOM 6373 O O . ASP A 1 812 ? 88.041 2.256 -118.087 1.00 75.56 812 ASP A O 1
ATOM 6377 N N . GLN A 1 813 ? 87.223 3.615 -116.503 1.00 75.56 813 GLN A N 1
ATOM 6378 C CA . GLN A 1 813 ? 87.820 4.844 -117.034 1.00 75.56 813 GLN A CA 1
ATOM 6379 C C . GLN A 1 813 ? 89.352 4.804 -116.966 1.00 75.56 813 GLN A C 1
ATOM 6381 O O . GLN A 1 813 ? 90.014 5.157 -117.944 1.00 75.56 813 GLN A O 1
ATOM 6386 N N . SER A 1 814 ? 89.929 4.355 -115.846 1.00 72.06 814 SER A N 1
ATOM 6387 C CA . SER A 1 814 ? 91.382 4.197 -115.698 1.00 72.06 814 SER A CA 1
ATOM 6388 C C . SER A 1 814 ? 91.938 3.148 -116.669 1.00 72.06 814 SER A C 1
ATOM 6390 O O . SER A 1 814 ? 92.952 3.387 -117.331 1.00 72.06 814 SER A O 1
ATOM 6392 N N . HIS A 1 815 ? 91.234 2.024 -116.837 1.00 74.44 815 HIS A N 1
ATOM 6393 C CA . HIS A 1 815 ? 91.592 0.994 -117.809 1.00 74.44 815 HIS A CA 1
ATOM 6394 C C . HIS A 1 815 ? 91.545 1.532 -119.251 1.00 74.44 815 HIS A C 1
ATOM 6396 O O . HIS A 1 815 ? 92.499 1.361 -120.011 1.00 74.44 815 HIS A O 1
ATOM 6402 N N . SER A 1 816 ? 90.491 2.274 -119.599 1.00 70.38 816 SER A N 1
ATOM 6403 C CA . SER A 1 816 ? 90.332 2.915 -120.913 1.00 70.38 816 SER A CA 1
ATOM 6404 C C . SER A 1 816 ? 91.409 3.975 -121.184 1.00 70.38 816 SER A C 1
ATOM 6406 O O . SER A 1 816 ? 91.958 4.036 -122.283 1.00 70.38 816 SER A O 1
ATOM 6408 N N . GLN A 1 817 ? 91.778 4.782 -120.182 1.00 72.06 817 GLN A N 1
ATOM 6409 C CA . GLN A 1 817 ? 92.889 5.736 -120.295 1.00 72.06 817 GLN A CA 1
ATOM 6410 C C . GLN A 1 817 ? 94.227 5.032 -120.550 1.00 72.06 817 GLN A C 1
ATOM 6412 O O . GLN A 1 817 ? 94.999 5.499 -121.387 1.00 72.06 817 GLN A O 1
ATOM 6417 N N . SER A 1 818 ? 94.477 3.889 -119.902 1.00 70.38 818 SER A N 1
ATOM 6418 C CA . SER A 1 818 ? 95.674 3.072 -120.144 1.00 70.38 818 SER A CA 1
ATOM 6419 C C . SER A 1 818 ? 95.744 2.588 -121.601 1.00 70.38 818 SER A C 1
ATOM 6421 O O . SER A 1 818 ? 96.756 2.794 -122.279 1.00 70.38 818 SER A O 1
ATOM 6423 N N . GLN A 1 819 ? 94.634 2.069 -122.142 1.00 72.44 819 GLN A N 1
ATOM 6424 C CA . GLN A 1 819 ? 94.541 1.676 -123.556 1.00 72.44 819 GLN A CA 1
ATOM 6425 C C . GLN A 1 819 ? 94.789 2.863 -124.509 1.00 72.44 819 GLN A C 1
ATOM 6427 O O . GLN A 1 819 ? 95.524 2.731 -125.488 1.00 72.44 819 GLN A O 1
ATOM 6432 N N . VAL A 1 820 ? 94.259 4.053 -124.199 1.00 74.06 820 VAL A N 1
ATOM 6433 C CA . VAL A 1 820 ? 94.512 5.277 -124.984 1.00 74.06 820 VAL A CA 1
ATOM 6434 C C . VAL A 1 820 ? 95.981 5.714 -124.910 1.00 74.06 820 VAL A C 1
ATOM 6436 O O . VAL A 1 820 ? 96.532 6.168 -125.915 1.00 74.06 820 VAL A O 1
ATOM 6439 N N . THR A 1 821 ? 96.659 5.568 -123.767 1.00 72.31 821 THR A N 1
ATOM 6440 C CA . THR A 1 821 ? 98.106 5.840 -123.687 1.00 72.31 821 THR A CA 1
ATOM 6441 C C . THR A 1 821 ? 98.935 4.839 -124.486 1.00 72.31 821 THR A C 1
ATOM 6443 O O . THR A 1 821 ? 99.879 5.253 -125.160 1.00 72.31 821 THR A O 1
ATOM 6446 N N . GLN A 1 822 ? 98.544 3.561 -124.508 1.00 72.56 822 GLN A N 1
ATOM 6447 C CA . GLN A 1 822 ? 99.194 2.548 -125.337 1.00 72.56 822 GLN A CA 1
ATOM 6448 C C . GLN A 1 822 ? 99.031 2.874 -126.831 1.00 72.56 822 GLN A C 1
ATOM 6450 O O . GLN A 1 822 ? 100.031 3.008 -127.537 1.00 72.56 822 GLN A O 1
ATOM 6455 N N . ALA A 1 823 ? 97.805 3.134 -127.294 1.00 69.25 823 ALA A N 1
ATOM 6456 C CA . ALA A 1 823 ? 97.533 3.507 -128.685 1.00 69.25 823 ALA A CA 1
ATOM 6457 C C . ALA A 1 823 ? 98.265 4.797 -129.120 1.00 69.25 823 ALA A C 1
ATOM 6459 O O . ALA A 1 823 ? 98.705 4.917 -130.265 1.00 69.25 823 ALA A O 1
ATOM 6460 N N . ASN A 1 824 ? 98.451 5.765 -128.214 1.00 71.81 824 ASN A N 1
ATOM 6461 C CA . ASN A 1 824 ? 99.252 6.962 -128.497 1.00 71.81 824 ASN A CA 1
ATOM 6462 C C . ASN A 1 824 ? 100.759 6.671 -128.605 1.00 71.81 824 ASN A C 1
ATOM 6464 O O . ASN A 1 824 ? 101.431 7.339 -129.393 1.00 71.81 824 ASN A O 1
ATOM 6468 N N . SER A 1 825 ? 101.288 5.682 -127.874 1.00 71.00 825 SER A N 1
ATOM 6469 C CA . SER A 1 825 ? 102.680 5.233 -128.040 1.00 71.00 825 SER A CA 1
ATOM 6470 C C . SER A 1 825 ? 102.894 4.555 -129.399 1.00 71.00 825 SER A C 1
ATOM 6472 O O . SER A 1 825 ? 103.785 4.954 -130.144 1.00 71.00 825 SER A O 1
ATOM 6474 N N . GLU A 1 826 ? 101.984 3.664 -129.805 1.00 72.50 826 GLU A N 1
ATOM 6475 C CA . GLU A 1 826 ? 101.996 3.023 -131.129 1.00 72.50 826 GLU A CA 1
ATOM 6476 C C . GLU A 1 826 ? 101.886 4.068 -132.260 1.00 72.50 826 GLU A C 1
ATOM 6478 O O . GLU A 1 826 ? 102.607 4.006 -133.260 1.00 72.50 826 GLU A O 1
ATOM 6483 N N . ARG A 1 827 ? 101.054 5.107 -132.079 1.00 71.88 827 ARG A N 1
ATOM 6484 C CA . ARG A 1 827 ? 100.961 6.241 -133.017 1.00 71.88 827 ARG A CA 1
ATOM 6485 C C . ARG A 1 827 ? 102.256 7.059 -133.097 1.00 71.88 827 ARG A C 1
ATOM 6487 O O . ARG A 1 827 ? 102.580 7.567 -134.170 1.00 71.88 827 ARG A O 1
ATOM 6494 N N . SER A 1 828 ? 102.976 7.212 -131.985 1.00 68.50 828 SER A N 1
ATOM 6495 C CA . SER A 1 828 ? 104.263 7.921 -131.936 1.00 68.50 828 SER A CA 1
ATOM 6496 C C . SER A 1 828 ? 105.338 7.180 -132.734 1.00 68.50 828 SER A C 1
ATOM 6498 O O . SER A 1 828 ? 106.041 7.799 -133.534 1.00 68.50 828 SER A O 1
ATOM 6500 N N . ASP A 1 829 ? 105.419 5.856 -132.589 1.00 70.56 829 ASP A N 1
ATOM 6501 C CA . ASP A 1 829 ? 106.374 5.033 -133.337 1.00 70.56 829 ASP A CA 1
ATOM 6502 C C . ASP A 1 829 ? 106.120 5.114 -134.850 1.00 70.56 829 ASP A C 1
ATOM 6504 O O . ASP A 1 829 ? 107.056 5.346 -135.621 1.00 70.56 829 ASP A O 1
ATOM 6508 N N . VAL A 1 830 ? 104.856 5.037 -135.287 1.00 70.88 830 VAL A N 1
ATOM 6509 C CA . VAL A 1 830 ? 104.480 5.197 -136.706 1.00 70.88 830 VAL A CA 1
ATOM 6510 C C . VAL A 1 830 ? 104.831 6.593 -137.244 1.00 70.88 830 VAL A C 1
ATOM 6512 O O . VAL A 1 830 ? 105.302 6.714 -138.377 1.00 70.88 830 VAL A O 1
ATOM 6515 N N . LEU A 1 831 ? 104.659 7.654 -136.448 1.00 68.81 831 LEU A N 1
ATOM 6516 C CA . LEU A 1 831 ? 105.052 9.012 -136.847 1.00 68.81 831 LEU A CA 1
ATOM 6517 C C . LEU A 1 831 ? 106.575 9.158 -136.997 1.00 68.81 831 LEU A C 1
ATOM 6519 O O . LEU A 1 831 ? 107.021 9.781 -137.960 1.00 68.81 831 LEU A O 1
ATOM 6523 N N . SER A 1 832 ? 107.371 8.518 -136.134 1.00 68.00 832 SER A N 1
ATOM 6524 C CA . SER A 1 832 ? 108.839 8.520 -136.263 1.00 68.00 832 SER A CA 1
ATOM 6525 C C . SER A 1 832 ? 109.317 7.846 -137.562 1.00 68.00 832 SER A C 1
ATOM 6527 O O . SER A 1 832 ? 110.214 8.350 -138.243 1.00 68.00 832 SER A O 1
ATOM 6529 N N . GLN A 1 833 ? 108.658 6.753 -137.971 1.00 70.12 833 GLN A N 1
ATOM 6530 C CA . GLN A 1 833 ? 108.931 6.072 -139.241 1.00 70.12 833 GLN A CA 1
ATOM 6531 C C . GLN A 1 833 ? 108.548 6.947 -140.448 1.00 70.12 833 GLN A C 1
ATOM 6533 O O . GLN A 1 833 ? 109.244 6.948 -141.468 1.00 70.12 833 GLN A O 1
ATOM 6538 N N . LEU A 1 834 ? 107.478 7.741 -140.326 1.00 67.50 834 LEU A N 1
ATOM 6539 C CA . LEU A 1 834 ? 107.028 8.671 -141.363 1.00 67.50 834 LEU A CA 1
ATOM 6540 C C . LEU A 1 834 ? 107.983 9.870 -141.537 1.00 67.50 834 LEU A C 1
ATOM 6542 O O . LEU A 1 834 ? 108.235 10.298 -142.666 1.00 67.50 834 LEU A O 1
ATOM 6546 N N . GLU A 1 835 ? 108.550 10.404 -140.452 1.00 67.06 835 GLU A N 1
ATOM 6547 C CA . GLU A 1 835 ? 109.551 11.479 -140.526 1.00 67.06 835 GLU A CA 1
ATOM 6548 C C . GLU A 1 835 ? 110.876 11.001 -141.135 1.00 67.06 835 GLU A C 1
ATOM 6550 O O . GLU A 1 835 ? 111.435 11.697 -141.989 1.00 67.06 835 GLU A O 1
ATOM 6555 N N . ALA A 1 836 ? 111.331 9.787 -140.803 1.00 66.06 836 ALA A N 1
ATOM 6556 C CA . ALA A 1 836 ? 112.500 9.177 -141.439 1.00 66.06 836 ALA A CA 1
ATOM 6557 C C . ALA A 1 836 ? 112.316 9.026 -142.966 1.00 66.06 836 ALA A C 1
ATOM 6559 O O . ALA A 1 836 ? 113.211 9.371 -143.746 1.00 66.06 836 ALA A O 1
ATOM 6560 N N . ALA A 1 837 ? 111.130 8.594 -143.413 1.00 64.31 837 ALA A N 1
ATOM 6561 C CA . ALA A 1 837 ? 110.797 8.501 -144.835 1.00 64.31 837 ALA A CA 1
ATOM 6562 C C . ALA A 1 837 ? 110.763 9.878 -145.535 1.00 64.31 837 ALA A C 1
ATOM 6564 O O . ALA A 1 837 ? 111.235 10.017 -146.668 1.00 64.31 837 ALA A O 1
ATOM 6565 N N . ASN A 1 838 ? 110.259 10.919 -144.862 1.00 64.88 838 ASN A N 1
ATOM 6566 C CA . ASN A 1 838 ? 110.218 12.277 -145.413 1.00 64.88 838 ASN A CA 1
ATOM 6567 C C . ASN A 1 838 ? 111.605 12.944 -145.498 1.00 64.88 838 ASN A C 1
ATOM 6569 O O . ASN A 1 838 ? 111.855 13.692 -146.447 1.00 64.88 838 ASN A O 1
ATOM 6573 N N . GLN A 1 839 ? 112.536 12.648 -144.583 1.00 65.38 839 GLN A N 1
ATOM 6574 C CA . GLN A 1 839 ? 113.925 13.122 -144.695 1.00 65.38 839 GLN A CA 1
ATOM 6575 C C . GLN A 1 839 ? 114.676 12.470 -145.869 1.00 65.38 839 GLN A C 1
ATOM 6577 O O . GLN A 1 839 ? 115.391 13.160 -146.597 1.00 65.38 839 GLN A O 1
ATOM 6582 N N . ALA A 1 840 ? 114.464 11.174 -146.123 1.00 61.12 840 ALA A N 1
ATOM 6583 C CA . ALA A 1 840 ? 115.024 10.506 -147.302 1.00 61.12 840 ALA A CA 1
ATOM 6584 C C . ALA A 1 840 ? 114.494 11.115 -148.618 1.00 61.12 840 ALA A C 1
ATOM 6586 O O . ALA A 1 840 ? 115.235 11.274 -149.592 1.00 61.12 840 ALA A O 1
ATOM 6587 N N . ARG A 1 841 ? 113.217 11.518 -148.636 1.00 64.69 841 ARG A N 1
ATOM 6588 C CA . ARG A 1 841 ? 112.590 12.180 -149.785 1.00 64.69 841 ARG A CA 1
ATOM 6589 C C . ARG A 1 841 ? 113.135 13.593 -150.040 1.00 64.69 841 ARG A C 1
ATOM 6591 O O . ARG A 1 841 ? 113.402 13.929 -151.194 1.00 64.69 841 ARG A O 1
ATOM 6598 N N . SER A 1 842 ? 113.335 14.412 -149.005 1.00 60.38 842 SER A N 1
ATOM 6599 C CA . SER A 1 842 ? 113.805 15.799 -149.184 1.00 60.38 842 SER A CA 1
ATOM 6600 C C . SER A 1 842 ? 115.249 15.883 -149.699 1.00 60.38 842 SER A C 1
ATOM 6602 O O . SER A 1 842 ? 115.569 16.764 -150.501 1.00 60.38 842 SER A O 1
ATOM 6604 N N . GLN A 1 843 ? 116.110 14.923 -149.338 1.00 59.81 843 GLN A N 1
ATOM 6605 C CA . GLN A 1 843 ? 117.461 14.821 -149.901 1.00 59.81 843 GLN A CA 1
ATOM 6606 C C . GLN A 1 843 ? 117.437 14.539 -151.415 1.00 59.81 843 GLN A C 1
ATOM 6608 O O . GLN A 1 843 ? 118.180 15.180 -152.164 1.00 59.81 843 GLN A O 1
ATOM 6613 N N . LEU A 1 844 ? 116.543 13.661 -151.885 1.00 58.47 844 LEU A N 1
ATOM 6614 C CA . LEU A 1 844 ? 116.350 13.374 -153.314 1.00 58.47 844 LEU A CA 1
ATOM 6615 C C . LEU A 1 844 ? 115.796 14.577 -154.097 1.00 58.47 844 LEU A C 1
ATOM 6617 O O . LEU A 1 844 ? 116.280 14.868 -155.192 1.00 58.47 844 LEU A O 1
ATOM 6621 N N . GLU A 1 845 ? 114.836 15.316 -153.535 1.00 57.09 845 GLU A N 1
ATOM 6622 C CA . GLU A 1 845 ? 114.291 16.525 -154.172 1.00 57.09 845 GLU A CA 1
ATOM 6623 C C . GLU A 1 845 ? 115.345 17.658 -154.260 1.00 57.09 845 GLU A C 1
ATOM 6625 O O . GLU A 1 845 ? 115.395 18.371 -155.266 1.00 57.09 845 GLU A O 1
ATOM 6630 N N . SER A 1 846 ? 116.270 17.764 -153.292 1.00 56.94 846 SER A N 1
ATOM 6631 C CA . SER A 1 846 ? 117.365 18.756 -153.321 1.00 56.94 846 SER A CA 1
ATOM 6632 C C . SER A 1 846 ? 118.383 18.540 -154.455 1.00 56.94 846 SER A C 1
ATOM 6634 O O . SER A 1 846 ? 118.869 19.505 -155.048 1.00 56.94 846 SER A O 1
ATOM 6636 N N . GLN A 1 847 ? 118.668 17.281 -154.812 1.00 55.75 847 GLN A N 1
ATOM 6637 C CA . GLN A 1 847 ? 119.587 16.927 -155.904 1.00 55.75 847 GLN A CA 1
ATOM 6638 C C . GLN A 1 847 ? 118.955 17.178 -157.285 1.00 55.75 847 GLN A C 1
ATOM 6640 O O . GLN A 1 847 ? 119.652 17.524 -158.239 1.00 55.75 847 GLN A O 1
ATOM 6645 N N . LEU A 1 848 ? 117.627 17.052 -157.398 1.00 53.34 848 LEU A N 1
ATOM 6646 C CA . LEU A 1 848 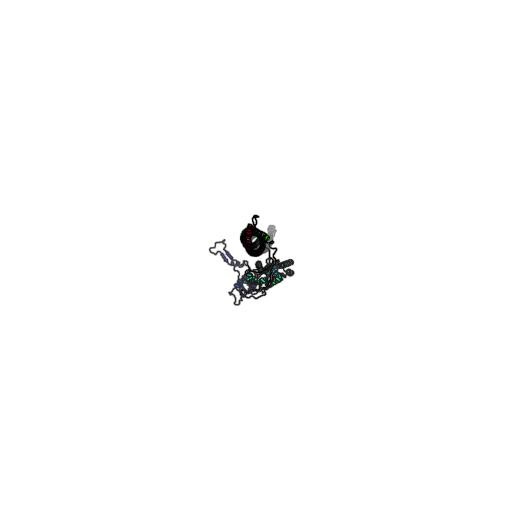? 116.905 17.218 -158.663 1.00 53.34 848 LEU A CA 1
ATOM 6647 C C . LEU A 1 848 ? 116.728 18.695 -159.072 1.00 53.34 848 LEU A C 1
ATOM 6649 O O . LEU A 1 848 ? 116.618 18.998 -160.263 1.00 53.34 848 LEU A O 1
ATOM 6653 N N . ALA A 1 849 ? 116.713 19.614 -158.101 1.00 51.88 849 ALA A N 1
ATOM 6654 C CA . ALA A 1 849 ? 116.485 21.043 -158.326 1.00 51.88 849 ALA A CA 1
ATOM 6655 C C . ALA A 1 849 ? 117.702 21.796 -158.907 1.00 51.88 849 ALA A C 1
ATOM 6657 O O . ALA A 1 849 ? 117.527 22.802 -159.592 1.00 51.88 849 ALA A O 1
ATOM 6658 N N . LEU A 1 850 ? 118.930 21.307 -158.688 1.00 49.47 850 LEU A N 1
ATOM 6659 C CA . LEU A 1 850 ? 120.160 22.006 -159.097 1.00 49.47 850 LEU A CA 1
ATOM 6660 C C . LEU A 1 850 ? 120.466 21.905 -160.609 1.00 49.47 850 LEU A C 1
ATOM 6662 O O . LEU A 1 850 ? 121.304 22.641 -161.121 1.00 49.47 850 LEU A O 1
ATOM 6666 N N . VAL A 1 851 ? 119.802 20.999 -161.338 1.00 50.16 851 VAL A N 1
ATOM 6667 C CA . VAL A 1 851 ? 120.242 20.555 -162.680 1.00 50.16 851 VAL A CA 1
ATOM 6668 C C . VAL A 1 851 ? 119.331 21.029 -163.830 1.00 50.16 851 VAL A C 1
ATOM 6670 O O . VAL A 1 851 ? 119.678 20.832 -164.993 1.00 50.16 851 VAL A O 1
ATOM 6673 N N . ARG A 1 852 ? 118.168 21.658 -163.569 1.00 44.12 852 ARG A N 1
ATOM 6674 C CA . ARG A 1 852 ? 117.092 21.734 -164.590 1.00 44.12 852 ARG A CA 1
ATOM 6675 C C . ARG A 1 852 ? 116.609 23.094 -165.109 1.00 44.12 852 ARG A C 1
ATOM 6677 O O . ARG A 1 852 ? 115.699 23.090 -165.937 1.00 44.12 852 ARG A O 1
ATOM 6684 N N . SER A 1 853 ? 117.206 24.233 -164.749 1.00 40.41 853 SER A N 1
ATOM 6685 C CA . SER A 1 853 ? 116.891 25.489 -165.461 1.00 40.41 853 SER A CA 1
ATOM 6686 C C . SER A 1 853 ? 117.948 26.596 -165.365 1.00 40.41 853 SER A C 1
ATOM 6688 O O . SER A 1 853 ? 117.772 27.557 -164.618 1.00 40.41 853 SER A O 1
ATOM 6690 N N . GLN A 1 854 ? 118.963 26.552 -166.234 1.00 34.53 854 GLN A N 1
ATOM 6691 C CA . GLN A 1 854 ? 119.322 27.746 -167.012 1.00 34.53 854 GLN A CA 1
ATOM 6692 C C . GLN A 1 854 ? 120.115 27.415 -168.289 1.00 34.53 854 GLN A C 1
ATOM 6694 O O . GLN A 1 854 ? 120.949 26.516 -168.309 1.00 34.53 854 GLN A O 1
ATOM 6699 N N . THR A 1 855 ? 119.872 28.230 -169.321 1.00 33.75 855 THR A N 1
ATOM 6700 C CA . THR A 1 855 ? 120.527 28.289 -170.647 1.00 33.75 855 THR A CA 1
ATOM 6701 C C . THR A 1 855 ? 120.213 27.187 -171.674 1.00 33.75 855 THR A C 1
ATOM 6703 O O . THR A 1 855 ? 120.290 25.995 -171.386 1.00 33.75 855 THR A O 1
ATOM 6706 N N . PRO A 1 856 ? 119.942 27.581 -172.932 1.00 48.97 856 PRO A N 1
ATOM 6707 C CA . PRO A 1 856 ? 120.341 26.833 -174.113 1.00 48.97 856 PRO A CA 1
ATOM 6708 C C . PRO A 1 856 ? 121.695 27.334 -174.656 1.00 48.97 856 PRO A C 1
ATOM 6710 O O . PRO A 1 856 ? 122.032 28.507 -174.521 1.00 48.97 856 PRO A O 1
ATOM 6713 N N . LEU A 1 857 ? 122.379 26.449 -175.391 1.00 33.81 857 LEU A N 1
ATOM 6714 C CA . LEU A 1 857 ? 123.453 26.726 -176.362 1.00 33.81 857 LEU A CA 1
ATOM 6715 C C . LEU A 1 857 ? 124.776 27.327 -175.845 1.00 33.81 857 LEU A C 1
ATOM 6717 O O . LEU A 1 857 ? 124.911 28.537 -175.698 1.00 33.81 857 LEU A O 1
ATOM 6721 N N . LEU A 1 858 ? 125.838 26.508 -175.895 1.00 28.89 858 LEU A N 1
ATOM 6722 C CA . LEU A 1 858 ? 126.856 26.675 -176.949 1.00 28.89 858 LEU A CA 1
ATOM 6723 C C . LEU A 1 858 ? 127.803 25.464 -177.110 1.00 28.89 858 LEU A C 1
ATOM 6725 O O . LEU A 1 858 ? 128.288 24.911 -176.132 1.00 28.89 858 LEU A O 1
ATOM 6729 N N . LYS A 1 859 ? 128.148 25.204 -178.385 1.00 29.77 859 LYS A N 1
ATOM 6730 C CA . LYS A 1 859 ? 129.338 24.502 -178.928 1.00 29.77 859 LYS A CA 1
ATOM 6731 C C . LYS A 1 859 ? 129.379 22.959 -179.017 1.00 29.77 859 LYS A C 1
ATOM 6733 O O . LYS A 1 859 ? 129.487 22.260 -178.025 1.00 29.77 859 LYS A O 1
ATOM 6738 N N . THR A 1 860 ? 129.434 22.512 -180.285 1.00 35.62 860 THR A N 1
ATOM 6739 C CA . THR A 1 860 ? 130.364 21.524 -180.903 1.00 35.62 860 THR A CA 1
ATOM 6740 C C . THR A 1 860 ? 130.642 20.189 -180.186 1.00 35.62 860 THR A C 1
ATOM 6742 O O . THR A 1 860 ? 131.097 20.186 -179.054 1.00 35.62 860 THR A O 1
ATOM 6745 N N . GLY A 1 861 ? 130.565 19.011 -180.812 1.00 30.38 861 GLY A N 1
ATOM 6746 C CA . GLY A 1 861 ? 130.462 18.687 -182.242 1.00 30.38 861 GLY A CA 1
ATOM 6747 C C . GLY A 1 861 ? 131.621 17.788 -182.693 1.00 30.38 861 GLY A C 1
ATOM 6748 O O . GLY A 1 861 ? 132.694 18.300 -182.992 1.00 30.38 861 GLY A O 1
ATOM 6749 N N . VAL A 1 862 ? 131.390 16.470 -182.767 1.00 32.28 862 VAL A N 1
ATOM 6750 C CA . VAL A 1 862 ? 132.319 15.459 -183.310 1.00 32.28 862 VAL A CA 1
ATOM 6751 C C . VAL A 1 862 ? 131.515 14.350 -184.019 1.00 32.28 862 VAL A C 1
ATOM 6753 O O . VAL A 1 862 ? 130.688 13.700 -183.392 1.00 32.28 862 VAL A O 1
ATOM 6756 N N . VAL A 1 863 ? 131.747 14.217 -185.335 1.00 31.84 863 VAL A N 1
ATOM 6757 C CA . VAL A 1 863 ? 132.027 12.989 -186.132 1.00 31.84 863 VAL A CA 1
ATOM 6758 C C . VAL A 1 863 ? 131.265 11.697 -185.732 1.00 31.84 863 VAL A C 1
ATOM 6760 O O . VAL A 1 863 ? 131.458 11.196 -184.635 1.00 31.84 863 VAL A O 1
ATOM 6763 N N . LEU A 1 864 ? 130.362 11.098 -186.528 1.00 30.09 864 LEU A N 1
ATOM 6764 C CA . LEU A 1 864 ? 130.450 10.592 -187.924 1.00 30.09 864 LEU A CA 1
ATOM 6765 C C . LEU A 1 864 ? 131.267 9.281 -188.058 1.00 30.09 864 LEU A C 1
ATOM 6767 O O . LEU A 1 864 ? 132.396 9.295 -188.540 1.00 30.09 864 LEU A O 1
ATOM 6771 N N . ALA A 1 865 ? 130.673 8.142 -187.664 1.00 31.84 865 ALA A N 1
ATOM 6772 C CA . ALA A 1 865 ? 131.194 6.786 -187.908 1.00 31.84 865 ALA A CA 1
ATOM 6773 C C . ALA A 1 865 ? 130.111 5.686 -187.712 1.00 31.84 865 ALA A C 1
ATOM 6775 O O . ALA A 1 865 ? 129.638 5.535 -186.595 1.00 31.84 865 ALA A O 1
ATOM 6776 N N . PHE A 1 866 ? 129.801 4.918 -188.777 1.00 31.12 866 PHE A N 1
ATOM 6777 C CA . PHE A 1 866 ? 129.134 3.582 -188.842 1.00 31.12 866 PHE A CA 1
ATOM 6778 C C . PHE A 1 866 ? 127.743 3.394 -188.163 1.00 31.12 866 PHE A C 1
ATOM 6780 O O . PHE A 1 866 ? 127.525 3.805 -187.036 1.00 31.12 866 PHE A O 1
ATOM 6787 N N . LEU A 1 867 ? 126.668 2.878 -188.787 1.00 29.50 867 LEU A N 1
ATOM 6788 C CA . LEU A 1 867 ? 126.418 1.678 -189.623 1.00 29.50 867 LEU A CA 1
ATOM 6789 C C . LEU A 1 867 ? 126.604 0.314 -188.914 1.00 29.50 867 LEU A C 1
ATOM 6791 O O . LEU A 1 867 ? 127.696 -0.006 -188.467 1.00 29.50 867 LEU A O 1
ATOM 6795 N N . PHE A 1 868 ? 125.544 -0.514 -188.991 1.00 30.61 868 PHE A N 1
ATOM 6796 C CA . PHE A 1 868 ? 125.373 -1.921 -188.549 1.00 30.61 868 PHE A CA 1
ATOM 6797 C C . PHE A 1 868 ? 125.103 -2.238 -187.057 1.00 30.61 868 PHE A C 1
ATOM 6799 O O . PHE A 1 868 ? 125.648 -1.614 -186.158 1.00 30.61 868 PHE A O 1
ATOM 6806 N N . GLY A 1 869 ? 124.263 -3.271 -186.839 1.00 33.41 869 GLY A N 1
ATOM 6807 C CA . GLY A 1 869 ? 123.784 -3.785 -185.536 1.00 33.41 869 GLY A CA 1
ATOM 6808 C C . GLY A 1 869 ? 122.289 -3.488 -185.327 1.00 33.41 869 GLY A C 1
ATOM 6809 O O . GLY A 1 869 ? 121.950 -2.384 -184.928 1.00 33.41 869 GLY A O 1
ATOM 6810 N N . SER A 1 870 ? 121.314 -4.331 -185.700 1.00 33.06 870 SER A N 1
ATOM 6811 C CA . SER A 1 870 ? 121.068 -5.731 -185.279 1.00 33.06 870 SER A CA 1
ATOM 6812 C C . SER A 1 870 ? 121.157 -5.905 -183.755 1.00 33.06 870 SER A C 1
ATOM 6814 O O . SER A 1 870 ? 122.183 -5.581 -183.176 1.00 33.06 870 SER A O 1
ATOM 6816 N N . LEU A 1 871 ? 120.065 -6.245 -183.052 1.00 31.28 871 LEU A N 1
ATOM 6817 C CA . LEU A 1 871 ? 119.434 -7.583 -182.962 1.00 31.28 871 LEU A CA 1
ATOM 6818 C C . LEU A 1 871 ? 120.322 -8.532 -182.135 1.00 31.28 871 LEU A C 1
ATOM 6820 O O . LEU A 1 871 ? 121.509 -8.626 -182.417 1.00 31.28 871 LEU A O 1
ATOM 6824 N N . ILE A 1 872 ? 119.703 -9.263 -181.192 1.00 34.22 872 ILE A N 1
ATOM 6825 C CA . ILE A 1 872 ? 120.298 -10.150 -180.159 1.00 34.22 872 ILE A CA 1
ATOM 6826 C C . ILE A 1 872 ? 120.701 -9.382 -178.881 1.00 34.22 872 ILE A C 1
ATOM 6828 O O . ILE A 1 872 ? 121.360 -8.356 -178.975 1.00 34.22 872 ILE A O 1
ATOM 6832 N N . ALA A 1 873 ? 120.389 -9.821 -177.654 1.00 31.59 873 ALA A N 1
ATOM 6833 C CA . ALA A 1 873 ? 119.353 -10.735 -177.134 1.00 31.59 873 ALA A CA 1
ATOM 6834 C C . ALA A 1 873 ? 119.362 -10.653 -175.582 1.00 31.59 873 ALA A C 1
ATOM 6836 O O . ALA A 1 873 ? 120.112 -9.872 -175.012 1.00 31.59 873 ALA A O 1
ATOM 6837 N N . TRP A 1 874 ? 118.577 -11.522 -174.930 1.00 29.84 874 TRP A N 1
ATOM 6838 C CA . TRP A 1 874 ? 119.013 -12.325 -173.770 1.00 29.84 874 TRP A CA 1
ATOM 6839 C C . TRP A 1 874 ? 119.731 -11.627 -172.593 1.00 29.84 874 TRP A C 1
ATOM 6841 O O . TRP A 1 874 ? 120.932 -11.391 -172.642 1.00 29.84 874 TRP A O 1
ATOM 6851 N N . PHE A 1 875 ? 119.021 -11.466 -171.474 1.00 37.34 875 PHE A N 1
ATOM 6852 C CA . PHE A 1 875 ? 119.158 -12.221 -170.203 1.00 37.34 875 PHE A CA 1
ATOM 6853 C C . PHE A 1 875 ? 118.255 -11.487 -169.178 1.00 37.34 875 PHE A C 1
ATOM 6855 O O . PHE A 1 875 ? 118.331 -10.272 -169.054 1.00 37.34 875 PHE A O 1
ATOM 6862 N N . SER A 1 876 ? 117.187 -12.118 -168.674 1.00 35.38 876 SER A N 1
ATOM 6863 C CA . SER A 1 876 ? 117.141 -12.856 -167.388 1.00 35.38 876 SER A CA 1
ATOM 6864 C C . SER A 1 876 ? 117.120 -11.909 -166.173 1.00 35.38 876 SER A C 1
ATOM 6866 O O . SER A 1 876 ? 117.899 -10.974 -166.100 1.00 35.38 876 SER A O 1
ATOM 6868 N N . ALA A 1 877 ? 116.162 -11.985 -165.246 1.00 41.44 877 ALA A N 1
ATOM 6869 C CA . ALA A 1 877 ? 115.873 -13.103 -164.338 1.00 41.44 877 ALA A CA 1
ATOM 6870 C C . ALA A 1 877 ? 117.079 -13.475 -163.448 1.00 41.44 877 ALA A C 1
ATOM 6872 O O . ALA A 1 877 ? 118.095 -13.927 -163.959 1.00 41.44 877 ALA A O 1
ATOM 6873 N N . LEU A 1 878 ? 116.887 -13.339 -162.126 1.00 40.06 878 LEU A N 1
ATOM 6874 C CA . LEU A 1 878 ? 117.811 -13.659 -161.022 1.00 40.06 878 LEU A CA 1
ATOM 6875 C C . LEU A 1 878 ? 119.180 -12.949 -161.013 1.00 40.06 878 LEU A C 1
ATOM 6877 O O . LEU A 1 878 ? 120.060 -13.280 -161.798 1.00 40.06 878 LEU A O 1
ATOM 6881 N N . ALA A 1 879 ? 119.413 -12.142 -159.971 1.00 34.84 879 ALA A N 1
ATOM 6882 C CA . ALA A 1 879 ? 120.476 -12.406 -158.988 1.00 34.84 879 ALA A CA 1
ATOM 6883 C C . ALA A 1 879 ? 120.392 -11.435 -157.790 1.00 34.84 879 ALA A C 1
ATOM 6885 O O . ALA A 1 879 ? 120.464 -10.233 -158.000 1.00 34.84 879 ALA A O 1
ATOM 6886 N N . ILE A 1 880 ? 120.301 -11.997 -156.573 1.00 43.62 880 ILE A N 1
ATOM 6887 C CA . ILE A 1 880 ? 121.082 -11.626 -155.368 1.00 43.62 880 ILE A CA 1
ATOM 6888 C C . ILE A 1 880 ? 121.071 -10.114 -155.008 1.00 43.62 880 ILE A C 1
ATOM 6890 O O . ILE A 1 880 ? 121.699 -9.311 -155.689 1.00 43.62 880 ILE A O 1
ATOM 6894 N N . TYR A 1 881 ? 120.448 -9.662 -153.914 1.00 36.19 881 TYR A N 1
ATOM 6895 C CA . TYR A 1 881 ? 120.473 -10.204 -152.543 1.00 36.19 881 TYR A CA 1
ATOM 6896 C C . TYR A 1 881 ? 119.203 -9.802 -151.772 1.00 36.19 881 TYR A C 1
ATOM 6898 O O . TYR A 1 881 ? 118.715 -8.679 -152.030 1.00 36.19 881 TYR A O 1
#

Foldseek 3Di:
DVVVVVVPCPDDDPDDWDKDADDPPDDDDPDDDGIDIDHDDFDKDKWAFQDWDWDQALLFFTFIKGQTDFDAAPNATERIEGLPDPVSCVVQQDFHGWMFIWGCPVDRYYIYGPHTPVVRDDPPTHGDDDDQADPQPRWGWDQAPVRTTGDLQCLRLNNVLVLLCLCCDPQALVQPLPDSVNSVQCVVVPQDRHNLSLLVDDQVVQCVTPPRDSVSSVSRNVSSVSSLEDAQLSNQQSRSQPPCHSVNSVQLCVVVVAPQSQLPDDLVRQCVGPPRDSSNSCSSNVSSLTPSSLVSLVSSVVSRHNGHDNDHDDDDDDDDDDDDDDDDDDDDDDDDYDDDDDDDDDDDDDDDDDDDDDDDDDDPVPVVVVVVVVVVVVVVVVVVVVVVVVVVVVVVVVVVVVVVVVVVVVVVVVVVVVVVVVVVVPCVVVVVVVVVVVVVVVVVVVVVVVVVVVVVVVVVVVVVVVVVVVVVVVVVVVVVVVVVVVVVVVVVVVVVVVVVVVVVVVVVVVVVVVVVVVVVVVVVVVVVVVVVVVVVVVVVVVVVVVVVVVVVVVVVVVVVVVVVVVVVVVVVVVVVVVVVVVVVVVVVVVVPCVVPPPVPPPPPPPDPPPPPPVVPVPPVVVVVVVVVVVVVVVVVVVVVVVVVVVVVVVVVVVVVVVVVVVVVVVVVVVVVVVVVVVVVVVVVVVVVVVVVVVVVVVVVVVVVVVVVVVVVVVVVVVVVVVVVVVVVVVVVVVVVVVVVVVVVVVVVVVVVVVVVVVVVVVVVVVVVVVVVVVVVVVVVVVVVVVVVVVVVVVVVVVVVVVVVVVVVVVVVVVVVVVVVVVVVVVVVVVVVVVVVVVVVVVVVVVVVVVPPDDDDDDDDDDDDDDDDDDDDDDDDDDDDD

Mean predicted aligned error: 24.09 Å